Protein AF-A0A5C4JID7-F1 (afdb_monomer)

Nearest PDB structures (foldseek):
  5obu-assembly1_A  TM=3.275E-01  e=2.361E-06  Mycoplasmoides genitalium G37
  1yuw-assembly1_A  TM=2.734E-01  e=6.701E-05  Bos taurus
  8bot-assembly1_B  TM=5.324E-01  e=2.277E-02  Homo sapiens

InterPro domains:
  IPR047738 SAV_2336-like, N-terminal [NF041121] (35-487)

Radius of gyration: 52.27 Å; Cα contacts (8 Å, |Δi|>4): 1752; chains: 1; bounding box: 140×68×162 Å

pLDDT: mean 72.86, std 22.01, range [22.36, 97.38]

Organism: NCBI:txid2508997

Secondary structure (DSSP, 8-state):
-HHHHHHHHHHS--SS-PPPPHHHHHHHHHHHHHHHTTPPS--PPPPPPP-------PPPPPP--------------------------------------------PPPPPPPPPPP--------EEEEEEE-PPPSSTTHHHHHHHGGGGGG-EEE-S-EE-HHHHHHHHHHTTT-----EE--EEE-EEEEEEEE--GGGGGGHHHHHHHHHHHHHHT-EEEEEEEEEE-SSSS-EEE-TTS-EEEGGGS--TTS-EEEEEEE-S-SGGGGSHHHHHHHHHHHHHS-EEEEE-S-GGGGGGSSS-S--EEEE-SSTT--GGG-EEEE-TT-----S-EEEEEESSHHHHHHHHHHHHTS-S-EEEEESPPP--SS-HHHHHTTS-HHHHHHHHHTTS-HHHHHHHHHHTTSSSB-HHHHHHHHHHTSTT--HHHHHHHHTSS-EEE-SS-EEE-HHHHHHHHTT--HHHHHHHHHHHHHHHHHTEESSSSEEEEEE-TT-SEEPPTTTHHHHHHHHHHHHHHT--SS--PPP-PPP------------PPPPPP----------------------------PPPP------------SPPPP---HHHHHHHHHHT-SSSPEEEEEE-SSEEEEEEEEE-TTS-EEEEEPPPEEHHHHTTTS--HHHHHHHTT--TTSEEEEEES-TTSHHHHHHHHHHHHH-TTS-EEE-TT--HHHHHHHHHHHSPPSS-EEEEEEEE-TTT-BEEEEEEEEE-TT--TT-EEEEEEEE---SSPPEEEEEEEEETTEEEEEEEEEE---SEEEEEEEEEEETTEEEETT---EE----HHHHHHTS--SBPP----EEEEEEEE--S-HHHHHHHHHHHHHHHHHHHHHS-TTSEEEEEEEE-PPP--SS-SSSS-SPPPPSEEEE-HHHHHHHHHHHHHS-S---TTSS-TTSBSHHHHHHHHHHHHTTS-TTSEEEEEEEESPPBPPSS--TT-PPPPTT---HHHHHHHHHTSTTEEEEEEESS-TTTS-TTTTTS-SSPPEETTT--HHHHHHHTT---SPPS--BPPEEPP-

Solvent-accessible surface area (backbone atoms only — not comparable to full-atom values): 63399 Å² total; per-residue (Å²): 105,74,80,50,54,57,55,52,60,67,68,68,56,67,99,73,85,70,80,81,49,74,64,59,53,46,50,50,64,67,45,43,64,62,58,64,74,66,64,81,88,87,79,87,80,84,86,84,82,88,83,85,91,80,84,88,82,84,80,89,80,85,84,86,91,83,87,86,85,87,88,86,82,87,88,79,93,81,90,86,81,89,79,90,80,80,89,88,90,86,83,87,87,86,82,88,87,87,89,85,84,89,87,87,83,91,83,83,89,80,85,81,86,87,78,89,79,82,95,73,82,91,73,85,85,56,35,7,39,74,39,5,31,67,71,66,79,74,47,77,63,52,73,45,42,36,51,28,50,48,57,47,54,76,44,55,39,76,32,73,80,41,77,36,64,67,58,14,52,54,45,12,59,73,52,76,73,44,89,39,86,36,71,43,46,61,76,34,56,45,31,32,38,38,41,33,37,43,64,43,82,60,43,58,91,37,54,65,31,49,52,48,46,53,51,37,56,56,71,52,59,23,50,64,47,76,43,67,31,39,35,41,46,81,54,101,59,60,30,30,25,43,92,83,73,51,78,41,57,64,72,77,72,66,39,76,84,22,36,40,39,39,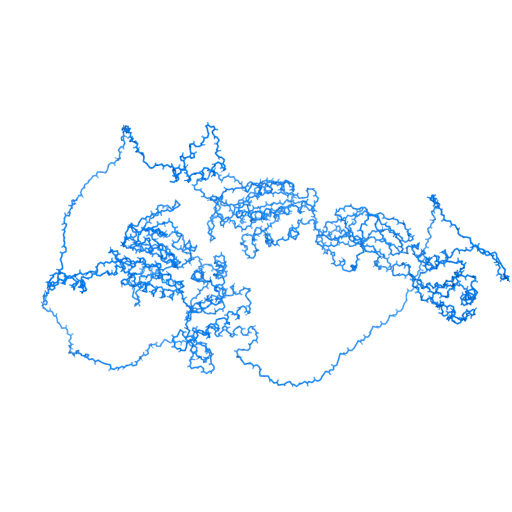40,36,36,38,70,37,64,47,72,34,50,52,36,62,68,48,27,60,51,49,33,54,38,12,53,42,13,31,42,34,35,34,34,56,47,43,79,81,54,32,57,78,24,47,72,31,62,67,45,29,36,33,24,24,82,44,65,40,43,20,27,60,65,34,49,74,49,67,43,92,88,54,71,93,72,56,66,34,47,31,43,52,28,46,87,44,39,68,34,41,25,36,44,32,35,5,44,58,66,42,79,34,70,24,46,12,38,47,34,50,58,53,86,68,97,63,57,65,61,72,53,54,73,73,49,53,57,70,52,37,48,52,55,35,72,75,66,46,51,77,52,22,50,52,45,50,40,61,53,42,68,46,75,48,40,47,73,60,59,51,41,46,44,32,62,72,73,38,61,93,45,55,66,45,30,52,38,50,52,45,72,42,71,48,61,47,82,58,98,57,30,38,24,56,42,74,60,36,21,50,67,45,45,57,92,60,53,75,61,60,56,46,54,54,51,49,53,55,49,50,50,55,62,78,40,43,38,94,77,81,35,61,67,49,47,48,84,30,100,84,26,88,40,72,64,50,79,64,43,47,40,63,57,52,45,51,45,58,50,30,58,73,73,70,42,66,82,64,88,70,75,81,79,83,72,80,89,81,89,80,87,90,85,82,88,86,82,89,85,86,87,85,87,85,88,85,92,85,91,87,84,83,90,82,86,89,82,86,88,84,85,89,84,81,83,85,87,90,82,86,86,88,84,89,83,84,85,86,88,85,83,88,86,86,88,89,87,84,81,77,82,78,72,80,81,70,54,63,57,59,58,51,34,52,56,57,70,68,36,82,76,51,36,33,37,39,25,40,26,28,87,66,27,33,33,26,28,46,32,38,55,49,99,75,53,25,59,48,80,49,73,52,84,60,46,42,34,74,84,29,49,39,83,62,55,39,66,70,45,46,52,59,48,48,61,75,47,96,75,36,52,50,38,42,35,24,28,22,62,82,38,65,38,26,44,51,47,53,49,57,48,43,74,73,42,72,87,41,55,71,43,72,50,78,76,59,58,68,72,58,45,47,53,51,33,42,33,59,37,50,26,69,46,38,36,24,37,52,23,37,42,66,41,92,89,68,42,25,63,42,83,47,70,48,80,55,43,53,52,67,42,38,48,74,44,71,29,79,46,68,32,35,34,63,47,42,56,74,51,45,26,44,53,42,32,31,30,64,57,99,86,47,76,44,83,50,41,44,31,30,26,87,66,76,62,41,81,45,80,48,38,37,33,32,70,18,44,64,39,66,50,52,70,96,55,81,60,44,83,49,87,75,51,71,69,59,57,58,70,52,50,76,92,47,56,59,82,80,87,67,50,32,37,42,36,44,35,36,41,66,56,76,60,68,68,59,35,50,52,56,50,46,53,51,50,50,50,44,48,50,56,57,65,58,41,68,93,77,43,58,26,32,28,35,32,71,35,33,54,54,63,77,70,95,65,80,94,76,86,82,85,70,76,60,64,63,84,35,75,68,32,46,51,68,57,50,56,53,52,52,51,42,48,68,74,47,65,83,66,90,56,86,88,56,50,46,85,87,28,22,38,51,24,49,46,46,51,35,50,52,60,50,53,79,73,49,81,87,87,50,35,33,34,44,37,39,37,39,73,62,45,54,28,41,41,48,89,47,98,84,74,46,67,40,33,94,84,44,38,48,47,68,60,48,51,50,55,49,69,70,39,77,55,51,44,45,31,28,35,23,68,41,52,54,89,78,37,55,73,63,51,54,65,50,12,79,54,86,30,37,25,61,88,76,55,55,66,69,60,53,30,48,77,70,72,64,48,63,50,49,70,80,26,70,27,55,35,22,58,71,89,129

Foldseek 3Di:
DVVVLVVVLVVPDDPPPDDDDPVRNVVSVVCVVVVVVPDDDDDDDDDDDDDDDDDDDDDDDDDYDDDDDDDDDDDDDDDDDDDDDDDDDDDDDDDDDDDDDDDDDDDDDDDDDDDDDDDDDPDDWFFWAWFFFDFDQQQPPLVLLLVLQLLLLVAWDFADWDFPPVVQVVVCVVVVNPRDTDIGRPTHQQAEEEEEEEPAQLSPLCPSVVVSVQVSVVVSVNHPYYFYWYWDLPDPAIWTAGPVRDTHHLCVQQDLPLRYEYEYEDQQQHPSQLDLRVLVSVLNQLLRWHYAYAHLADQVCCCVHQQHHFFKWWAAPARSDRQQRIDIDGHPPDPPDDAGKHFYFYSDSVRSNLVSCRRHPVPHIGTTDGSHGDDDPDRVVVVVVVDDLVRLLVVLVLPADPLLLQLLLLQLLFQFDDSSLSSQCQVFVRDPDHSNSSSSVSSSPQWDADPQHIGGDPVSSVVSCVVPDLVSSVVSLVSSVVSSVVRGDPDDHHIAIGRDNPHPDIHDPNRVRSLVSLQVSCVVVVHDSDPDDPDDDDDDDDDDDDDDDDDDDDDDDDDDDDDDDDDDDDDDDDDDDDDDDDDDDDDDDDDDDDDDDDDDDDDPDDADPPLVVLLVVLLVQPPQWAWEWEQEDFAIKIWTWHADPQRQIDIDTDDGDGLVNQVNLQGDLVSLCVRSVDDPRYQYAYEYQDCVRNNSVNSLVSVCVVPVPHHYHYDHHDDVVVSNVVSSFFHFGQFWKWKWAWEADPPFQWIDIDTHTFGGGRDGFFDKGKAKFFWAFAPDFFAKTWIWTADPNDIDTLFIKGFHDDGGIDIWMWGRRGGSDIDTPPTPIDGDPDDPVVQVVLDDGHRQDDLAQAEEEEEFALDDDLVLNVLRLVLVLVLLVQLLPRDDPRSYFYWYFYKYFDFPPPDPPDPPPDQGDIPDDRHHSVSSNVVSVCCNVCSDDPPVPGGDHQAIQLLSVLVVVLVVVVVDDQRHQYEYEHEEAHHHAALDCDPVRHDHDPNSGHSLVSLVSQVVRPNYFFAYEHCDQQVPGDVRRVSSGPDRHHHSVPDDSQVSCVVVSSHSYDYNHRIGTHHDDD

Structure (mmCIF, N/CA/C/O backbone):
data_AF-A0A5C4JID7-F1
#
_entry.id   AF-A0A5C4JID7-F1
#
loop_
_atom_site.group_PDB
_atom_site.id
_atom_site.type_symbol
_atom_site.label_atom_id
_atom_site.label_alt_id
_atom_site.label_comp_id
_atom_site.label_asym_id
_atom_site.label_entity_id
_atom_site.label_seq_id
_atom_site.pdbx_PDB_ins_code
_atom_site.Cartn_x
_atom_site.Cartn_y
_atom_site.Cartn_z
_atom_site.occupancy
_atom_site.B_iso_or_equiv
_atom_site.auth_seq_id
_atom_site.auth_comp_id
_atom_site.auth_asym_id
_atom_site.auth_atom_id
_atom_site.pdbx_PDB_model_num
ATOM 1 N N . MET A 1 1 ? 42.731 22.532 -10.720 1.00 42.88 1 MET A N 1
ATOM 2 C CA . MET A 1 1 ? 41.656 22.579 -9.701 1.00 42.88 1 MET A CA 1
ATOM 3 C C . MET A 1 1 ? 41.951 21.632 -8.531 1.00 42.88 1 MET A C 1
ATOM 5 O O . MET A 1 1 ? 42.646 22.080 -7.635 1.00 42.88 1 MET A O 1
ATOM 9 N N . ILE A 1 2 ? 41.561 20.345 -8.538 1.00 46.56 2 ILE A N 1
ATOM 10 C CA . ILE A 1 2 ? 41.725 19.431 -7.372 1.00 46.56 2 ILE A CA 1
ATOM 11 C C . ILE A 1 2 ? 43.173 19.388 -6.826 1.00 46.56 2 ILE A C 1
ATOM 13 O O . ILE A 1 2 ? 43.385 19.536 -5.625 1.00 46.56 2 ILE A O 1
ATOM 17 N N . GLY A 1 3 ? 44.180 19.275 -7.703 1.00 53.28 3 GLY A N 1
ATOM 18 C CA . GLY A 1 3 ? 45.604 19.274 -7.316 1.00 53.28 3 GLY A CA 1
ATOM 19 C C . GLY A 1 3 ? 46.185 20.619 -6.839 1.00 53.28 3 GLY A C 1
ATOM 20 O O . GLY A 1 3 ? 47.281 20.634 -6.282 1.00 53.28 3 GLY A O 1
ATOM 21 N N . GLU A 1 4 ? 45.469 21.734 -7.018 1.00 52.72 4 GLU A N 1
ATOM 22 C CA . GLU A 1 4 ? 45.812 23.020 -6.383 1.00 52.72 4 GLU A CA 1
ATOM 23 C C . GLU A 1 4 ? 45.247 23.069 -4.968 1.00 52.72 4 GLU A C 1
ATOM 25 O O . GLU A 1 4 ? 45.975 23.312 -4.007 1.00 52.72 4 GLU A O 1
ATOM 30 N N . LEU A 1 5 ? 43.961 22.735 -4.832 1.00 48.56 5 LEU A N 1
ATOM 31 C CA . LEU A 1 5 ? 43.242 22.729 -3.561 1.00 48.56 5 LEU A CA 1
ATOM 32 C C . LEU A 1 5 ? 43.926 21.820 -2.525 1.00 48.56 5 LEU A C 1
ATOM 34 O O . LEU A 1 5 ? 44.142 22.227 -1.386 1.00 48.56 5 LEU A O 1
ATOM 38 N N . ALA A 1 6 ? 44.366 20.629 -2.945 1.00 56.53 6 ALA A N 1
ATOM 39 C CA . ALA A 1 6 ? 45.129 19.709 -2.101 1.00 56.53 6 ALA A CA 1
ATOM 40 C C . ALA A 1 6 ? 46.466 20.300 -1.603 1.00 56.53 6 ALA A C 1
ATOM 42 O O . ALA A 1 6 ? 46.901 19.989 -0.495 1.00 56.53 6 ALA A O 1
ATOM 43 N N . ARG A 1 7 ? 47.117 21.172 -2.388 1.00 55.16 7 ARG A N 1
ATOM 44 C CA . ARG A 1 7 ? 48.387 21.821 -2.016 1.00 55.16 7 ARG A CA 1
ATOM 45 C C . ARG A 1 7 ? 48.185 23.060 -1.141 1.00 55.16 7 ARG A C 1
ATOM 47 O O . ARG A 1 7 ? 49.034 23.324 -0.293 1.00 55.16 7 ARG A O 1
ATOM 54 N N . ALA A 1 8 ? 47.062 23.766 -1.280 1.00 56.69 8 ALA A N 1
ATOM 55 C CA . ALA A 1 8 ? 46.654 24.816 -0.346 1.00 56.69 8 ALA A CA 1
ATOM 56 C C . ALA A 1 8 ? 46.330 24.230 1.043 1.00 56.69 8 ALA A C 1
ATOM 58 O O . ALA A 1 8 ? 46.925 24.640 2.039 1.00 56.69 8 ALA A O 1
ATOM 59 N N . LEU A 1 9 ? 45.484 23.194 1.100 1.00 57.44 9 LEU A N 1
ATOM 60 C CA . LEU A 1 9 ? 45.123 22.493 2.342 1.00 57.44 9 LEU A CA 1
ATOM 61 C C . LEU A 1 9 ? 46.342 21.887 3.062 1.00 57.44 9 LEU A C 1
ATOM 63 O O . LEU A 1 9 ? 46.406 21.909 4.288 1.00 57.44 9 LEU A O 1
ATOM 67 N N . ALA A 1 10 ? 47.345 21.404 2.320 1.00 60.00 10 ALA A N 1
ATOM 68 C CA . ALA A 1 10 ? 48.588 20.893 2.901 1.00 60.00 10 ALA A CA 1
ATOM 69 C C . ALA A 1 10 ? 49.464 21.978 3.564 1.00 60.00 10 ALA A C 1
ATOM 71 O O . ALA A 1 10 ? 50.218 21.660 4.482 1.00 60.00 10 ALA A O 1
ATOM 72 N N . ARG A 1 11 ? 49.375 23.242 3.121 1.00 56.22 11 ARG A N 1
ATOM 73 C CA . ARG A 1 11 ? 50.137 24.379 3.680 1.00 56.22 11 ARG A CA 1
ATOM 74 C C . ARG A 1 11 ? 49.456 25.054 4.870 1.00 56.22 11 ARG A C 1
ATOM 76 O O . ARG A 1 11 ? 50.132 25.744 5.622 1.00 56.22 11 ARG A O 1
ATOM 83 N N . LEU A 1 12 ? 48.148 24.865 5.033 1.00 58.81 12 LEU A N 1
ATOM 84 C CA . LEU A 1 12 ? 47.343 25.500 6.084 1.00 58.81 12 LEU A CA 1
ATOM 85 C C . LEU A 1 12 ? 47.246 24.685 7.381 1.00 58.81 12 LEU A C 1
ATOM 87 O O . LEU A 1 12 ? 46.564 25.105 8.310 1.00 58.81 12 LEU A O 1
ATOM 91 N N . ARG A 1 13 ? 47.938 23.543 7.480 1.00 55.69 13 ARG A N 1
ATOM 92 C CA . ARG A 1 13 ? 48.094 22.825 8.751 1.00 55.69 13 ARG A CA 1
ATOM 93 C C . ARG A 1 13 ? 48.955 23.641 9.727 1.00 55.69 13 ARG A C 1
ATOM 95 O O . ARG A 1 13 ? 50.121 23.884 9.411 1.00 55.69 13 ARG A O 1
ATOM 102 N N . PRO A 1 14 ? 48.461 23.972 10.935 1.00 45.97 14 PRO A N 1
ATOM 103 C CA . PRO A 1 14 ? 49.330 24.343 12.045 1.00 45.97 14 PRO A CA 1
ATOM 104 C C . PRO A 1 14 ? 50.297 23.190 12.356 1.00 45.97 14 PRO A C 1
ATOM 106 O O . PRO A 1 14 ? 49.974 22.020 12.139 1.00 45.97 14 PRO A O 1
ATOM 109 N N . GLY A 1 15 ? 51.481 23.496 12.890 1.00 49.81 15 GLY A N 1
ATOM 110 C CA . GLY A 1 15 ? 52.571 22.524 13.084 1.00 49.81 15 GLY A CA 1
ATOM 111 C C . GLY A 1 15 ? 52.351 21.434 14.148 1.00 49.81 15 GLY A C 1
ATOM 112 O O . GLY A 1 15 ? 53.328 20.836 14.586 1.00 49.81 15 GLY A O 1
ATOM 113 N N . ALA A 1 16 ? 51.112 21.188 14.587 1.00 47.28 16 ALA A N 1
ATOM 114 C CA . ALA A 1 16 ? 50.771 20.399 15.775 1.00 47.28 16 ALA A CA 1
ATOM 115 C C . ALA A 1 16 ? 49.673 19.333 15.540 1.00 47.28 16 ALA A C 1
ATOM 117 O O . ALA A 1 16 ? 48.870 19.052 16.420 1.00 47.28 16 ALA A O 1
ATOM 118 N N . GLY A 1 17 ? 49.640 18.710 14.357 1.00 51.47 17 GLY A N 1
ATOM 119 C CA . GLY A 1 17 ? 48.968 17.416 14.133 1.00 51.47 17 GLY A CA 1
ATOM 120 C C . GLY A 1 17 ? 47.432 17.385 14.067 1.00 51.47 17 GLY A C 1
ATOM 121 O O . GLY A 1 17 ? 46.894 16.407 13.545 1.00 51.47 17 GLY A O 1
ATOM 122 N N . GLU A 1 18 ? 46.726 18.416 14.531 1.00 49.12 18 GLU A N 1
ATOM 123 C CA . GLU A 1 18 ? 45.257 18.450 14.523 1.00 49.12 18 GLU A CA 1
ATOM 124 C C . GLU A 1 18 ? 44.650 18.478 13.099 1.00 49.12 18 GLU A C 1
ATOM 126 O O . GLU A 1 18 ? 45.219 19.075 12.174 1.00 49.12 18 GLU A O 1
ATOM 131 N N . PRO A 1 19 ? 43.486 17.832 12.886 1.00 56.19 19 PRO A N 1
ATOM 132 C CA . PRO A 1 19 ? 42.721 17.968 11.653 1.00 56.19 19 PRO A CA 1
ATOM 133 C C . PRO A 1 19 ? 42.021 19.334 11.595 1.00 56.19 19 PRO A C 1
ATOM 135 O O . PRO A 1 19 ? 41.487 19.808 12.594 1.00 56.19 19 PRO A O 1
ATOM 138 N N . LEU A 1 20 ? 41.971 19.939 10.403 1.00 59.88 20 LEU A N 1
ATOM 139 C CA . LEU A 1 20 ? 41.203 21.168 10.174 1.00 59.88 20 LEU A CA 1
ATOM 140 C C . LEU A 1 20 ? 39.712 20.929 10.464 1.00 59.88 20 LEU A C 1
ATOM 142 O O . LEU A 1 20 ? 39.158 19.907 10.048 1.00 59.88 20 LEU A O 1
ATOM 146 N N . THR A 1 21 ? 39.061 21.873 11.143 1.00 69.44 21 THR A N 1
ATOM 147 C CA . THR A 1 21 ? 37.625 21.789 11.450 1.00 69.44 21 THR A CA 1
ATOM 148 C C . THR A 1 21 ? 36.766 21.992 10.197 1.00 69.44 21 THR A C 1
ATOM 150 O O . THR A 1 21 ? 37.233 22.495 9.172 1.00 69.44 21 THR A O 1
ATOM 153 N N . ALA A 1 22 ? 35.485 21.611 10.266 1.00 55.62 22 ALA A N 1
ATOM 154 C CA . ALA A 1 22 ? 34.553 21.773 9.147 1.00 55.62 22 ALA A CA 1
ATOM 155 C C . ALA A 1 22 ? 34.439 23.240 8.686 1.00 55.62 22 ALA A C 1
ATOM 157 O O . ALA A 1 22 ? 34.429 23.503 7.482 1.00 55.62 22 ALA A O 1
ATOM 158 N N . ASP A 1 23 ? 34.440 24.188 9.625 1.00 55.69 23 ASP A N 1
ATOM 159 C CA . ASP A 1 23 ? 34.389 25.623 9.329 1.00 55.69 23 ASP A CA 1
ATOM 160 C C . ASP A 1 23 ? 35.691 26.113 8.685 1.00 55.69 23 ASP A C 1
ATOM 162 O O . ASP A 1 23 ? 35.647 26.772 7.653 1.00 55.69 23 ASP A O 1
ATOM 166 N N . GLN A 1 24 ? 36.858 25.690 9.190 1.00 63.59 24 GLN A N 1
ATOM 167 C CA . GLN A 1 24 ? 38.156 26.009 8.577 1.00 63.59 24 GLN A CA 1
ATOM 168 C C . GLN A 1 24 ? 38.261 25.478 7.138 1.00 63.59 24 GLN A C 1
ATOM 170 O O . GLN A 1 24 ? 38.756 26.170 6.250 1.00 63.59 24 GLN A O 1
ATOM 175 N N . ILE A 1 25 ? 37.774 24.260 6.878 1.00 66.06 25 ILE A N 1
ATOM 176 C CA . ILE A 1 25 ? 37.714 23.696 5.520 1.00 66.06 25 ILE A CA 1
ATOM 177 C C . ILE A 1 25 ? 36.737 24.500 4.648 1.00 66.06 25 ILE A C 1
ATOM 179 O O . ILE A 1 25 ? 37.033 24.761 3.480 1.00 66.06 25 ILE A O 1
ATOM 183 N N . THR A 1 26 ? 35.607 24.933 5.210 1.00 61.41 26 THR A N 1
ATOM 184 C CA . THR A 1 26 ? 34.605 25.754 4.517 1.00 61.41 26 THR A CA 1
ATOM 185 C C . THR A 1 26 ? 35.162 27.128 4.150 1.00 61.41 26 THR A C 1
ATOM 187 O O . THR A 1 26 ? 35.036 27.532 2.996 1.00 61.41 26 THR A O 1
ATOM 190 N N . ASP A 1 27 ? 35.854 27.814 5.058 1.00 65.94 27 ASP A N 1
ATOM 191 C CA . ASP A 1 27 ? 36.489 29.107 4.785 1.00 65.94 27 ASP A CA 1
ATOM 192 C C . ASP A 1 27 ? 37.606 28.991 3.743 1.00 65.94 27 ASP A C 1
ATOM 194 O O . ASP A 1 27 ? 37.695 29.827 2.844 1.00 65.94 27 ASP A O 1
ATOM 198 N N . VAL A 1 28 ? 38.402 27.915 3.761 1.00 64.31 28 VAL A N 1
ATOM 199 C CA . VAL A 1 28 ? 39.389 27.649 2.698 1.00 64.31 28 VAL A CA 1
ATOM 200 C C . VAL A 1 28 ? 38.713 27.446 1.340 1.00 64.31 28 VAL A C 1
ATOM 202 O O . VAL A 1 28 ? 39.174 28.002 0.344 1.00 64.31 28 VAL A O 1
ATOM 205 N N . LEU A 1 29 ? 37.598 26.711 1.279 1.00 63.59 29 LEU A N 1
ATOM 206 C CA . LEU A 1 29 ? 36.804 26.554 0.053 1.00 63.59 29 LEU A CA 1
ATOM 207 C C . LEU A 1 29 ? 36.160 27.876 -0.405 1.00 63.59 29 LEU A C 1
ATOM 209 O O . LEU A 1 29 ? 36.032 28.105 -1.607 1.00 63.59 29 LEU A O 1
ATOM 213 N N . ARG A 1 30 ? 35.795 28.756 0.534 1.00 61.97 30 ARG A N 1
ATOM 214 C CA . ARG A 1 30 ? 35.159 30.063 0.292 1.00 61.97 30 ARG A CA 1
ATOM 215 C C . ARG A 1 30 ? 36.152 31.139 -0.158 1.00 61.97 30 ARG A C 1
ATOM 217 O O . ARG A 1 30 ? 35.791 32.002 -0.952 1.00 61.97 30 ARG A O 1
ATOM 224 N N . LEU A 1 31 ? 37.401 31.065 0.307 1.00 59.19 31 LEU A N 1
ATOM 225 C CA . LEU A 1 31 ? 38.501 31.971 -0.050 1.00 59.19 31 LEU A CA 1
ATOM 226 C C . LEU A 1 31 ? 39.283 31.513 -1.294 1.00 59.19 31 LEU A C 1
ATOM 228 O O . LEU A 1 31 ? 39.859 32.348 -1.994 1.00 59.19 31 LEU A O 1
ATOM 232 N N . ALA A 1 32 ? 39.279 30.213 -1.616 1.00 60.81 32 ALA A N 1
ATOM 233 C CA . ALA A 1 32 ? 39.982 29.662 -2.777 1.00 60.81 32 ALA A CA 1
ATOM 234 C C . ALA A 1 32 ? 39.681 30.369 -4.122 1.00 60.81 32 ALA A C 1
ATOM 236 O O . ALA A 1 32 ? 40.632 30.556 -4.882 1.00 60.81 32 ALA A O 1
ATOM 237 N N . PRO A 1 33 ? 38.445 30.817 -4.443 1.00 55.75 33 PRO A N 1
ATOM 238 C CA . PRO A 1 33 ? 38.177 31.553 -5.681 1.00 55.75 33 PRO A CA 1
ATOM 239 C C . PRO A 1 33 ? 38.916 32.898 -5.750 1.00 55.75 33 PRO A C 1
ATOM 241 O O . PRO A 1 33 ? 39.513 33.215 -6.776 1.00 55.75 33 PRO A O 1
ATOM 244 N N . ALA A 1 34 ? 38.945 33.659 -4.651 1.00 56.03 34 ALA A N 1
ATOM 245 C CA . ALA A 1 34 ? 39.650 34.940 -4.575 1.00 56.03 34 ALA A CA 1
ATOM 246 C C . ALA A 1 34 ? 41.179 34.763 -4.599 1.00 56.03 34 ALA A C 1
ATOM 248 O O . ALA A 1 34 ? 41.895 35.566 -5.198 1.00 56.03 34 ALA A O 1
ATOM 249 N N . TRP A 1 35 ? 41.686 33.682 -3.999 1.00 54.41 35 TRP A N 1
ATOM 250 C CA . TRP A 1 35 ? 43.114 33.351 -4.009 1.00 54.41 35 TRP A CA 1
ATOM 251 C C . TRP A 1 35 ? 43.604 32.833 -5.372 1.00 54.41 35 TRP A C 1
ATOM 253 O O . TRP A 1 35 ? 44.732 33.107 -5.773 1.00 54.41 35 TRP A O 1
ATOM 263 N N . LEU A 1 36 ? 42.752 32.126 -6.122 1.00 53.16 36 LEU A N 1
ATOM 264 C CA . LEU A 1 36 ? 43.037 31.724 -7.504 1.00 53.16 36 LEU A CA 1
ATOM 265 C C . LEU A 1 36 ? 42.950 32.903 -8.484 1.00 53.16 36 LEU A C 1
ATOM 267 O O . LEU A 1 36 ? 43.693 32.927 -9.458 1.00 53.16 36 LEU A O 1
ATOM 271 N N . ALA A 1 37 ? 42.095 33.893 -8.215 1.00 52.72 37 ALA A N 1
ATOM 272 C CA . ALA A 1 37 ? 41.960 35.102 -9.032 1.00 52.72 37 ALA A CA 1
ATOM 273 C C . ALA A 1 37 ? 43.055 36.168 -8.796 1.00 52.72 37 ALA A C 1
ATOM 275 O O . ALA A 1 37 ? 43.045 37.197 -9.465 1.00 52.72 37 ALA A O 1
ATOM 276 N N . SER A 1 38 ? 43.976 35.955 -7.847 1.00 48.94 38 SER A N 1
ATOM 277 C CA . SER A 1 38 ? 44.998 36.941 -7.443 1.00 48.94 38 SER A CA 1
ATOM 278 C C . SER A 1 38 ? 46.453 36.501 -7.672 1.00 48.94 38 SER A C 1
ATOM 280 O O . SER A 1 38 ? 47.373 37.219 -7.280 1.00 48.94 38 SER A O 1
ATOM 282 N N . GLN A 1 39 ? 46.694 35.366 -8.340 1.00 45.59 39 GLN A N 1
ATOM 283 C CA . GLN A 1 39 ? 48.041 34.981 -8.782 1.00 45.59 39 GLN A CA 1
ATOM 284 C C . GLN A 1 39 ? 48.318 35.496 -10.208 1.00 45.59 39 GLN A C 1
ATOM 286 O O . GLN A 1 39 ? 47.555 35.162 -11.114 1.00 45.59 39 GLN A O 1
ATOM 291 N N . PRO A 1 40 ? 49.387 36.284 -10.437 1.00 40.28 40 PRO A N 1
ATOM 292 C CA . PRO A 1 40 ? 49.784 36.701 -11.780 1.00 40.28 40 PRO A CA 1
ATOM 293 C C . PRO A 1 40 ? 50.442 35.547 -12.550 1.00 40.28 40 PRO A C 1
ATOM 295 O O . PRO A 1 40 ? 51.185 34.745 -11.979 1.00 40.28 40 PRO A O 1
ATOM 298 N N . ASP A 1 41 ? 50.202 35.489 -13.860 1.00 45.69 41 ASP A N 1
ATOM 299 C CA . ASP A 1 41 ? 50.796 34.485 -14.745 1.00 45.69 41 ASP A CA 1
ATOM 300 C C . ASP A 1 41 ? 52.325 34.618 -14.862 1.00 45.69 41 ASP A C 1
ATOM 302 O O . ASP A 1 41 ? 52.858 35.701 -15.103 1.00 45.69 41 ASP A O 1
ATOM 306 N N . GLY A 1 42 ? 53.020 33.474 -14.812 1.00 50.81 42 GLY A N 1
ATOM 307 C CA . GLY A 1 42 ? 54.377 33.324 -15.351 1.00 50.81 42 GLY A CA 1
ATOM 308 C C . GLY A 1 42 ? 55.517 33.153 -14.338 1.00 50.81 42 GLY A C 1
ATOM 309 O O . GLY A 1 42 ? 56.152 34.116 -13.920 1.00 50.81 42 GLY A O 1
ATOM 310 N N . ALA A 1 43 ? 55.899 31.898 -14.076 1.00 29.55 43 ALA A N 1
ATOM 311 C CA . ALA A 1 43 ? 57.241 31.540 -13.602 1.00 29.55 43 ALA A CA 1
ATOM 312 C C . ALA A 1 43 ? 57.656 30.157 -14.159 1.00 29.55 43 ALA A C 1
ATOM 314 O O . ALA A 1 43 ? 56.844 29.227 -14.132 1.00 29.55 43 ALA A O 1
ATOM 315 N N . PRO A 1 44 ? 58.886 29.982 -14.686 1.00 41.41 44 PRO A N 1
ATOM 316 C CA . PRO A 1 44 ? 59.305 28.733 -15.320 1.00 41.41 44 PRO A CA 1
ATOM 317 C C . PRO A 1 44 ? 59.613 27.620 -14.306 1.00 41.41 44 PRO A C 1
ATOM 319 O O . PRO A 1 44 ? 60.053 27.855 -13.181 1.00 41.41 44 PRO A O 1
ATOM 322 N N . ARG A 1 45 ? 59.406 26.371 -14.733 1.00 31.42 45 ARG A N 1
ATOM 323 C CA . ARG A 1 45 ? 59.566 25.164 -13.910 1.00 31.42 45 ARG A CA 1
ATOM 324 C C . ARG A 1 45 ? 61.015 24.644 -13.977 1.00 31.42 45 ARG A C 1
ATOM 326 O O . ARG A 1 45 ? 61.497 24.419 -15.086 1.00 31.42 45 ARG A O 1
ATOM 333 N N . PRO A 1 46 ? 61.708 24.413 -12.844 1.00 30.83 46 PRO A N 1
ATOM 334 C CA . PRO A 1 46 ? 63.088 23.924 -12.855 1.00 30.83 46 PRO A CA 1
ATOM 335 C C . PRO A 1 46 ? 63.180 22.466 -13.330 1.00 30.83 46 PRO A C 1
ATOM 337 O O . PRO A 1 46 ? 62.292 21.654 -13.060 1.00 30.83 46 PRO A O 1
ATOM 340 N N . ALA A 1 47 ? 64.2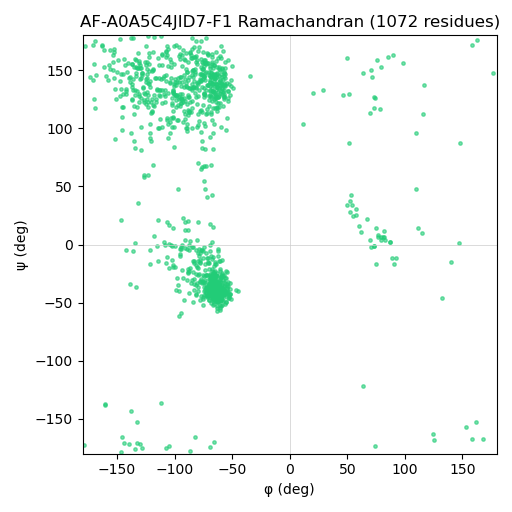71 22.137 -14.025 1.00 33.00 47 ALA A N 1
ATOM 341 C CA . ALA A 1 47 ? 64.532 20.800 -14.554 1.00 33.00 47 ALA A CA 1
ATOM 342 C C . ALA A 1 47 ? 64.996 19.814 -13.464 1.00 33.00 47 ALA A C 1
ATOM 344 O O . ALA A 1 47 ? 65.713 20.185 -12.533 1.00 33.00 47 ALA A O 1
ATOM 345 N N . SER A 1 48 ? 64.618 18.541 -13.601 1.00 30.56 48 SER A N 1
ATOM 346 C CA . SER A 1 48 ? 65.021 17.463 -12.689 1.00 30.56 48 SER A CA 1
ATOM 347 C C . SER A 1 48 ? 66.302 16.768 -13.166 1.00 30.56 48 SER A C 1
ATOM 349 O O . SER A 1 48 ? 66.446 16.455 -14.346 1.00 30.56 48 SER A O 1
ATOM 351 N N . ARG A 1 49 ? 67.228 16.515 -12.235 1.00 28.62 49 ARG A N 1
ATOM 352 C CA . ARG A 1 49 ? 68.507 15.816 -12.459 1.00 28.62 49 ARG A CA 1
ATOM 353 C C . ARG A 1 49 ? 68.305 14.285 -12.368 1.00 28.62 49 ARG A C 1
ATOM 355 O O . ARG A 1 49 ? 67.459 13.870 -11.578 1.00 28.62 49 ARG A O 1
ATOM 362 N N . PRO A 1 50 ? 69.024 13.450 -13.148 1.00 37.78 50 PRO A N 1
ATOM 363 C CA . PRO A 1 50 ? 68.806 11.998 -13.176 1.00 37.78 50 PRO A CA 1
ATOM 364 C C . PRO A 1 50 ? 69.497 11.237 -12.031 1.00 37.78 50 PRO A C 1
ATOM 366 O O . PRO A 1 50 ? 70.465 11.726 -11.446 1.00 37.78 50 PRO A O 1
ATOM 369 N N . GLU A 1 51 ? 69.033 10.007 -11.790 1.00 29.41 51 GLU A N 1
ATOM 370 C CA . GLU A 1 51 ? 69.601 9.018 -10.855 1.00 29.41 51 GLU A CA 1
ATOM 371 C C . GLU A 1 51 ? 70.058 7.718 -11.576 1.00 29.41 51 GLU A C 1
ATOM 373 O O . GLU A 1 51 ? 69.770 7.555 -12.766 1.00 29.41 51 GLU A O 1
ATOM 378 N N . PRO A 1 52 ? 70.861 6.843 -10.925 1.00 33.53 52 PRO A N 1
ATOM 379 C CA . PRO A 1 52 ? 71.793 5.934 -11.613 1.00 33.53 52 PRO A CA 1
ATOM 380 C C . PRO A 1 52 ? 71.233 4.544 -12.008 1.00 33.53 52 PRO A C 1
ATOM 382 O O . PRO A 1 52 ? 70.195 4.114 -11.505 1.00 33.53 52 PRO A O 1
ATOM 385 N N . PRO A 1 53 ? 71.932 3.799 -12.896 1.00 43.78 53 PRO A N 1
ATOM 386 C CA . PRO A 1 53 ? 71.495 2.488 -13.389 1.00 43.78 53 PRO A CA 1
ATOM 387 C C . PRO A 1 53 ? 71.836 1.318 -12.443 1.00 43.78 53 PRO A C 1
ATOM 389 O O . PRO A 1 53 ? 72.906 1.291 -11.839 1.00 43.78 53 PRO A O 1
ATOM 392 N N . GLY A 1 54 ? 70.970 0.294 -12.395 1.00 28.00 54 GLY A N 1
ATOM 393 C CA . GLY A 1 54 ? 71.161 -0.898 -11.554 1.00 28.00 54 GLY A CA 1
ATOM 394 C C . GLY A 1 54 ? 70.504 -2.180 -12.089 1.00 28.00 54 GLY A C 1
ATOM 395 O O . GLY A 1 54 ? 69.368 -2.472 -11.750 1.00 28.00 54 GLY A O 1
ATOM 396 N N . HIS A 1 55 ? 71.272 -2.942 -12.878 1.00 30.97 55 HIS A N 1
ATOM 397 C CA . HIS A 1 55 ? 71.133 -4.368 -13.249 1.00 30.97 55 HIS A CA 1
ATOM 398 C C . HIS A 1 55 ? 69.811 -4.955 -13.802 1.00 30.97 55 HIS A C 1
ATOM 400 O O . HIS A 1 55 ? 68.736 -4.904 -13.215 1.00 30.97 55 HIS A O 1
ATOM 406 N N . ARG A 1 56 ? 69.964 -5.669 -14.929 1.00 28.25 56 ARG A N 1
ATOM 407 C CA . ARG A 1 56 ? 68.950 -6.541 -15.545 1.00 28.25 56 ARG A CA 1
ATOM 408 C C . ARG A 1 56 ? 68.755 -7.848 -14.763 1.00 28.25 56 ARG A C 1
ATOM 410 O O . ARG A 1 56 ? 69.687 -8.354 -14.139 1.00 28.25 56 ARG A O 1
ATOM 417 N N . ARG A 1 57 ? 67.593 -8.472 -14.966 1.00 29.44 57 ARG A N 1
ATOM 418 C CA . ARG A 1 57 ? 67.478 -9.926 -15.167 1.00 29.44 57 ARG A CA 1
ATOM 419 C C . ARG A 1 57 ? 66.758 -10.155 -16.492 1.00 29.44 57 ARG A C 1
ATOM 421 O O . ARG A 1 57 ? 65.743 -9.509 -16.742 1.00 29.44 57 ARG A O 1
ATOM 428 N N . ASP A 1 58 ? 67.305 -11.022 -17.331 1.00 31.17 58 ASP A N 1
ATOM 429 C CA . ASP A 1 58 ? 66.825 -11.224 -18.697 1.00 31.17 58 ASP A CA 1
ATOM 430 C C . ASP A 1 58 ? 65.646 -12.223 -18.758 1.00 31.17 58 ASP A C 1
ATOM 432 O O . ASP A 1 58 ? 65.570 -13.139 -17.931 1.00 31.17 58 ASP A O 1
ATOM 436 N N . PRO A 1 59 ? 64.711 -12.074 -19.715 1.00 31.88 59 PRO A N 1
ATOM 437 C CA . PRO A 1 59 ? 63.704 -13.090 -20.014 1.00 31.88 59 PRO A CA 1
ATOM 438 C C . PRO A 1 59 ? 64.312 -14.247 -20.837 1.00 31.88 59 PRO A C 1
ATOM 440 O O . PRO A 1 59 ? 65.260 -14.025 -21.593 1.00 31.88 59 PRO A O 1
ATOM 443 N N . PRO A 1 60 ? 63.768 -15.476 -20.752 1.00 31.19 60 PRO A N 1
ATOM 444 C CA . PRO A 1 60 ? 64.210 -16.588 -21.593 1.00 31.19 60 PRO A CA 1
ATOM 445 C C . PRO A 1 60 ? 63.812 -16.370 -23.062 1.00 31.19 60 PRO A C 1
ATOM 447 O O . PRO A 1 60 ? 62.710 -15.904 -23.354 1.00 31.19 60 PRO A O 1
ATOM 450 N N . ALA A 1 61 ? 64.708 -16.726 -23.983 1.00 32.09 61 ALA A N 1
ATOM 451 C CA . ALA A 1 61 ? 64.523 -16.532 -25.420 1.00 32.09 61 ALA A CA 1
ATOM 452 C C . ALA A 1 61 ? 63.826 -17.727 -26.109 1.00 32.09 61 ALA A C 1
ATOM 454 O O . ALA A 1 61 ? 64.061 -18.873 -25.718 1.00 32.09 61 ALA A O 1
ATOM 455 N N . PRO A 1 62 ? 63.038 -17.493 -27.175 1.00 32.22 62 PRO A N 1
ATOM 456 C CA . PRO A 1 62 ? 62.705 -18.514 -28.164 1.00 32.22 62 PRO A CA 1
ATOM 457 C C . PRO A 1 62 ? 63.837 -18.671 -29.201 1.00 32.22 62 PRO A C 1
ATOM 459 O O . PRO A 1 62 ? 64.368 -17.680 -29.699 1.00 32.22 62 PRO A O 1
ATOM 462 N N . GLY A 1 63 ? 64.186 -19.921 -29.527 1.00 28.75 63 GLY A N 1
ATOM 463 C CA . GLY A 1 63 ? 65.019 -20.294 -30.684 1.00 28.75 63 GLY A CA 1
ATOM 464 C C . GLY A 1 63 ? 64.173 -20.618 -31.935 1.00 28.75 63 GLY A C 1
ATOM 465 O O . GLY A 1 63 ? 62.952 -20.721 -31.798 1.00 28.75 63 GLY A O 1
ATOM 466 N N . PRO A 1 64 ? 64.772 -20.721 -33.141 1.00 43.91 64 PRO A N 1
ATOM 467 C CA . PRO A 1 64 ? 64.248 -19.870 -34.217 1.00 43.91 64 PRO A CA 1
ATOM 468 C C . PRO A 1 64 ? 64.045 -20.508 -35.621 1.00 43.91 64 PRO A C 1
ATOM 470 O O . PRO A 1 64 ? 64.422 -21.651 -35.868 1.00 43.91 64 PRO A O 1
ATOM 473 N N . ASP A 1 65 ? 63.514 -19.657 -36.513 1.00 34.34 65 ASP A N 1
ATOM 474 C CA . ASP A 1 65 ? 63.674 -19.570 -37.985 1.00 34.34 65 ASP A CA 1
ATOM 475 C C . ASP A 1 65 ? 62.918 -20.488 -38.979 1.00 34.34 65 ASP A C 1
ATOM 477 O O . ASP A 1 65 ? 62.509 -21.609 -38.682 1.00 34.34 65 ASP A O 1
ATOM 481 N N . GLY A 1 66 ? 62.723 -19.926 -40.190 1.00 26.72 66 GLY A N 1
ATOM 482 C CA . GLY A 1 66 ? 61.976 -20.462 -41.344 1.00 26.72 66 GLY A CA 1
ATOM 483 C C . GLY A 1 66 ? 60.648 -19.727 -41.637 1.00 26.72 66 GLY A C 1
ATOM 484 O O . GLY A 1 66 ? 59.599 -20.363 -41.606 1.00 26.72 66 GLY A O 1
ATOM 485 N N . ASP A 1 67 ? 60.552 -18.392 -41.697 1.00 27.70 67 ASP A N 1
ATOM 486 C CA . ASP A 1 67 ? 61.210 -17.416 -42.605 1.00 27.70 67 ASP A CA 1
ATOM 487 C C . ASP A 1 67 ? 60.569 -17.325 -44.015 1.00 27.70 67 ASP A C 1
ATOM 489 O O . ASP A 1 67 ? 60.552 -18.323 -44.729 1.00 27.70 67 ASP A O 1
ATOM 493 N N . ASP A 1 68 ? 60.002 -16.153 -44.380 1.00 27.44 68 ASP A N 1
ATOM 494 C CA . ASP A 1 68 ? 60.496 -15.326 -45.512 1.00 27.44 68 ASP A CA 1
ATOM 495 C C . ASP A 1 68 ? 59.846 -13.905 -45.603 1.00 27.44 68 ASP A C 1
ATOM 497 O O . ASP A 1 68 ? 58.627 -13.718 -45.650 1.00 27.44 68 ASP A O 1
ATOM 501 N N . SER A 1 69 ? 60.718 -12.897 -45.619 1.00 28.77 69 SER A N 1
ATOM 502 C CA . SER A 1 69 ? 60.702 -11.528 -46.187 1.00 28.77 69 SER A CA 1
ATOM 503 C C . SER A 1 69 ? 59.433 -10.835 -46.758 1.00 28.77 69 SER A C 1
ATOM 505 O O . SER A 1 69 ? 59.077 -10.937 -47.927 1.00 28.77 69 SER A O 1
ATOM 507 N N . LEU A 1 70 ? 58.891 -9.907 -45.958 1.00 25.77 70 LEU A N 1
ATOM 508 C CA . LEU A 1 70 ? 58.824 -8.439 -46.194 1.00 25.77 70 LEU A CA 1
ATOM 509 C C . LEU A 1 70 ? 58.774 -7.792 -47.620 1.00 25.77 70 LEU A C 1
ATOM 511 O O . LEU A 1 70 ? 59.725 -7.877 -48.390 1.00 25.77 70 LEU A O 1
ATOM 515 N N . SER A 1 71 ? 57.823 -6.842 -47.761 1.00 24.41 71 SER A N 1
ATOM 516 C CA . SER A 1 71 ? 57.938 -5.471 -48.359 1.00 24.41 71 SER A CA 1
ATOM 517 C C . SER A 1 71 ? 57.146 -5.076 -49.630 1.00 24.41 71 SER A C 1
ATOM 519 O O . SER A 1 71 ? 57.042 -5.790 -50.617 1.00 24.41 71 SER A O 1
ATOM 521 N N . ILE A 1 72 ? 56.607 -3.847 -49.561 1.00 28.17 72 ILE A N 1
ATOM 522 C CA . ILE A 1 72 ? 55.712 -3.133 -50.505 1.00 28.17 72 ILE A CA 1
ATOM 523 C C . ILE A 1 72 ? 56.516 -2.394 -51.603 1.00 28.17 72 ILE A C 1
ATOM 525 O O . ILE A 1 72 ? 57.672 -2.052 -51.345 1.00 28.17 72 ILE A O 1
ATOM 529 N N . PRO A 1 73 ? 55.918 -2.016 -52.762 1.00 28.16 73 PRO A N 1
ATOM 530 C CA . PRO A 1 73 ? 55.506 -0.602 -52.905 1.00 28.16 73 PRO A CA 1
ATOM 531 C C . PRO A 1 73 ? 54.298 -0.277 -53.836 1.00 28.16 73 PRO A C 1
ATOM 533 O O . PRO A 1 73 ? 54.285 -0.648 -54.998 1.00 28.16 73 PRO A O 1
ATOM 536 N N . LEU A 1 74 ? 53.387 0.567 -53.318 1.00 24.23 74 LEU A N 1
ATOM 537 C CA . LEU A 1 74 ? 52.751 1.774 -53.917 1.00 24.23 74 LEU A CA 1
ATOM 538 C C . LEU A 1 74 ? 52.082 1.813 -55.329 1.00 24.23 74 LEU A C 1
ATOM 540 O O . LEU A 1 74 ? 52.421 1.100 -56.259 1.00 24.23 74 LEU A O 1
ATOM 544 N N . TYR A 1 75 ? 51.230 2.850 -55.474 1.00 22.70 75 TYR A N 1
ATOM 545 C CA . TYR A 1 75 ? 50.518 3.368 -56.670 1.00 22.70 75 TYR A CA 1
ATOM 546 C C . TYR A 1 75 ? 49.288 2.580 -57.170 1.00 22.70 75 TYR A C 1
ATOM 548 O O . TYR A 1 75 ? 49.168 1.390 -56.921 1.00 22.70 75 TYR A O 1
ATOM 556 N N . ARG A 1 76 ? 48.357 3.165 -57.950 1.00 22.36 76 ARG A N 1
ATOM 557 C CA . ARG A 1 76 ? 47.651 4.486 -57.951 1.00 22.36 76 ARG A CA 1
ATOM 558 C C . ARG A 1 76 ? 46.580 4.409 -59.068 1.00 22.36 76 ARG A C 1
ATOM 560 O O . ARG A 1 76 ? 46.839 3.802 -60.095 1.00 22.36 76 ARG A O 1
ATOM 567 N N . PHE A 1 77 ? 45.417 5.034 -58.860 1.00 23.73 77 PHE A N 1
ATOM 568 C CA . PHE A 1 77 ? 44.280 5.162 -59.797 1.00 23.73 77 PHE A CA 1
ATOM 569 C C . PHE A 1 77 ? 44.596 5.292 -61.301 1.00 23.73 77 PHE A C 1
ATOM 571 O O . PHE A 1 77 ? 45.477 6.070 -61.661 1.00 23.73 77 PHE A O 1
ATOM 578 N N . SER A 1 78 ? 43.718 4.700 -62.127 1.00 24.27 78 SER A N 1
ATOM 579 C CA . SER A 1 78 ? 42.995 5.383 -63.222 1.00 24.27 78 SER A CA 1
ATOM 580 C C . SER A 1 78 ? 41.740 4.591 -63.632 1.00 24.27 78 SER A C 1
ATOM 582 O O . SER A 1 78 ? 41.762 3.363 -63.625 1.00 24.27 78 SER A O 1
ATOM 584 N N . ASP A 1 79 ? 40.664 5.290 -64.004 1.00 26.11 79 ASP A N 1
ATOM 585 C CA . ASP A 1 79 ? 39.504 4.721 -64.709 1.00 26.11 79 ASP A CA 1
ATOM 586 C C . ASP A 1 79 ? 39.827 4.468 -66.193 1.00 26.11 79 ASP A C 1
ATOM 588 O O . ASP A 1 79 ? 40.649 5.181 -66.769 1.00 26.11 79 ASP A O 1
ATOM 592 N N . THR A 1 80 ? 39.107 3.553 -66.854 1.00 26.66 80 THR A N 1
ATOM 593 C CA . THR A 1 80 ? 38.164 3.872 -67.960 1.00 26.66 80 THR A CA 1
ATOM 594 C C . THR A 1 80 ? 37.449 2.606 -68.483 1.00 26.66 80 THR A C 1
ATOM 596 O O . THR A 1 80 ? 37.734 1.499 -68.032 1.00 26.66 80 THR A O 1
ATOM 599 N N . ALA A 1 81 ? 36.434 2.778 -69.340 1.00 26.81 81 ALA A N 1
ATOM 600 C CA . ALA A 1 81 ? 35.552 1.718 -69.858 1.00 26.81 81 ALA A CA 1
ATOM 601 C C . ALA A 1 81 ? 35.877 1.331 -71.322 1.00 26.81 81 ALA A C 1
ATOM 603 O O . ALA A 1 81 ? 36.805 1.895 -71.895 1.00 26.81 81 ALA A O 1
ATOM 604 N N . ALA A 1 82 ? 35.030 0.467 -71.919 1.00 25.62 82 ALA A N 1
ATOM 605 C CA . ALA A 1 82 ? 35.051 -0.011 -73.318 1.00 25.62 82 ALA A CA 1
ATOM 606 C C . ALA A 1 82 ? 36.201 -0.995 -73.653 1.00 25.62 82 ALA A C 1
ATOM 608 O O . ALA A 1 82 ? 37.306 -0.848 -73.147 1.00 25.62 82 ALA A O 1
ATOM 609 N N . ASP A 1 83 ? 36.050 -2.019 -74.502 1.00 24.92 83 ASP A N 1
ATOM 610 C CA . ASP A 1 83 ? 34.903 -2.658 -75.189 1.00 24.92 83 ASP A CA 1
ATOM 611 C C . ASP A 1 83 ? 35.423 -3.990 -75.815 1.00 24.92 83 ASP A C 1
ATOM 613 O O . ASP A 1 83 ? 36.630 -4.228 -75.797 1.00 24.92 83 ASP A O 1
ATOM 617 N N . ALA A 1 84 ? 34.543 -4.803 -76.417 1.00 25.25 84 ALA A N 1
ATOM 618 C CA . ALA A 1 84 ? 34.834 -5.844 -77.420 1.00 25.25 84 ALA A CA 1
ATOM 619 C C . ALA A 1 84 ? 35.577 -7.137 -76.982 1.00 25.25 84 ALA A C 1
ATOM 621 O O . ALA A 1 84 ? 36.439 -7.128 -76.115 1.00 25.25 84 ALA A O 1
ATOM 622 N N . THR A 1 85 ? 35.369 -8.313 -77.603 1.00 25.36 85 THR A N 1
ATOM 623 C CA . THR A 1 85 ? 34.216 -8.909 -78.342 1.00 25.36 85 THR A CA 1
ATOM 624 C C . THR A 1 85 ? 34.424 -10.442 -78.448 1.00 25.36 85 THR A C 1
ATOM 626 O O . THR A 1 85 ? 35.534 -10.914 -78.224 1.00 25.36 85 THR A O 1
ATOM 629 N N . ARG A 1 86 ? 33.390 -11.173 -78.924 1.00 25.66 86 ARG A N 1
ATOM 630 C CA . ARG A 1 86 ? 33.409 -12.568 -79.448 1.00 25.66 86 ARG A CA 1
ATOM 631 C C . ARG A 1 86 ? 33.551 -13.684 -78.382 1.00 25.66 86 ARG A C 1
ATOM 633 O O . ARG A 1 86 ? 34.421 -13.610 -77.529 1.00 25.66 86 ARG A O 1
ATOM 640 N N . SER A 1 87 ? 32.679 -14.705 -78.285 1.00 27.23 87 SER A N 1
ATOM 641 C CA . SER A 1 87 ? 31.938 -15.500 -79.306 1.00 27.23 87 SER A CA 1
ATOM 642 C C . SER A 1 87 ? 32.909 -16.296 -80.204 1.00 27.23 87 SER A C 1
ATOM 644 O O . SER A 1 87 ? 34.031 -15.853 -80.400 1.00 27.23 87 SER A O 1
ATOM 646 N N . GLU A 1 88 ? 32.653 -17.488 -80.744 1.00 30.20 88 GLU A N 1
ATOM 647 C CA . GLU A 1 88 ? 31.449 -18.168 -81.266 1.00 30.20 88 GLU A CA 1
ATOM 648 C C . GLU A 1 88 ? 31.671 -19.699 -81.117 1.00 30.20 88 GLU A C 1
ATOM 650 O O . GLU A 1 88 ? 32.821 -20.122 -81.210 1.00 30.20 88 GLU A O 1
ATOM 655 N N . ASN A 1 89 ? 30.732 -20.638 -80.923 1.00 29.75 89 ASN A N 1
ATOM 656 C CA . ASN A 1 89 ? 29.278 -20.721 -80.639 1.00 29.75 89 ASN A CA 1
ATOM 657 C C . ASN A 1 89 ? 29.096 -21.984 -79.725 1.00 29.75 89 ASN A C 1
ATOM 659 O O . ASN A 1 89 ? 30.097 -22.466 -79.201 1.00 29.75 89 ASN A O 1
ATOM 663 N N . GLY A 1 90 ? 27.960 -22.632 -79.423 1.00 27.11 90 GLY A N 1
ATOM 664 C CA . GLY A 1 90 ? 26.538 -22.665 -79.832 1.00 27.11 90 GLY A CA 1
ATOM 665 C C . GLY A 1 90 ? 25.909 -23.938 -79.197 1.00 27.11 90 GLY A C 1
ATOM 666 O O . GLY A 1 90 ? 26.570 -24.570 -78.376 1.00 27.11 90 GLY A O 1
ATOM 667 N N . ALA A 1 91 ? 24.721 -24.457 -79.523 1.00 30.23 91 ALA A N 1
ATOM 668 C CA . ALA A 1 91 ? 23.503 -23.979 -80.201 1.00 30.23 91 ALA A CA 1
ATOM 669 C C . ALA A 1 91 ? 22.411 -25.074 -79.992 1.00 30.23 91 ALA A C 1
ATOM 671 O O . ALA A 1 91 ? 22.768 -26.236 -79.801 1.00 30.23 91 ALA A O 1
ATOM 672 N N . SER A 1 92 ? 21.096 -24.837 -80.019 1.00 28.75 92 SER A N 1
ATOM 673 C CA . SER A 1 92 ? 20.321 -23.583 -80.139 1.00 28.75 92 SER A CA 1
ATOM 674 C C . SER A 1 92 ? 19.584 -23.308 -78.796 1.00 28.75 92 SER A C 1
ATOM 676 O O . SER A 1 92 ? 20.228 -23.468 -77.762 1.00 28.75 92 SER A O 1
ATOM 678 N N . GLY A 1 93 ? 18.311 -22.903 -7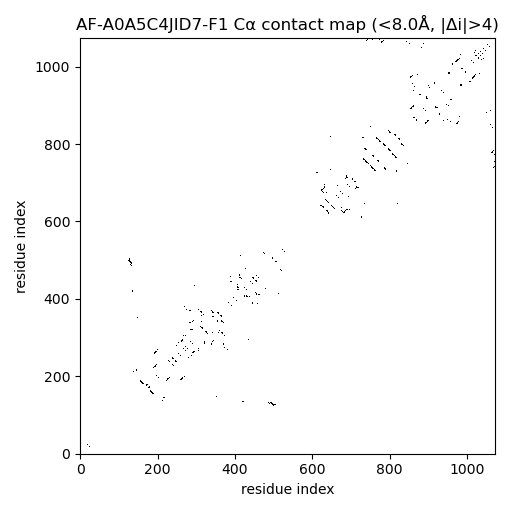8.645 1.00 26.92 93 GLY A N 1
ATOM 679 C CA . GLY A 1 93 ? 17.202 -22.586 -79.568 1.00 26.92 93 GLY A CA 1
ATOM 680 C C . GLY A 1 93 ? 15.843 -22.584 -78.845 1.00 26.92 93 GLY A C 1
ATOM 681 O O . GLY A 1 93 ? 15.790 -22.961 -77.677 1.00 26.92 93 GLY A O 1
ATOM 682 N N . ASP A 1 94 ? 14.697 -22.247 -79.447 1.00 27.06 94 ASP A N 1
ATOM 683 C CA . ASP A 1 94 ? 14.360 -21.496 -80.679 1.00 27.06 94 ASP A CA 1
ATOM 684 C C . ASP A 1 94 ? 12.829 -21.216 -80.621 1.00 27.06 94 ASP A C 1
ATOM 686 O O . ASP A 1 94 ? 12.093 -22.053 -80.102 1.00 27.06 94 ASP A O 1
ATOM 690 N N . ALA A 1 95 ? 12.241 -20.109 -81.096 1.00 26.70 95 ALA A N 1
ATOM 691 C CA . ALA A 1 95 ? 12.770 -18.858 -81.654 1.00 26.70 95 ALA A CA 1
ATOM 692 C C . ALA A 1 95 ? 11.774 -17.680 -81.410 1.00 26.70 95 ALA A C 1
ATOM 694 O O . ALA A 1 95 ? 10.622 -17.899 -81.039 1.00 26.70 95 ALA A O 1
ATOM 695 N N . SER A 1 96 ? 12.237 -16.437 -81.599 1.00 25.98 96 SER A N 1
ATOM 696 C CA . SER A 1 96 ? 11.542 -15.138 -81.364 1.00 25.98 96 SER A CA 1
ATOM 697 C C . SER A 1 96 ? 10.618 -14.721 -82.550 1.00 25.98 96 SER A C 1
ATOM 699 O O . SER A 1 96 ? 10.428 -15.566 -83.427 1.00 25.98 96 SER A O 1
ATOM 701 N N . PRO A 1 97 ? 10.098 -13.464 -82.719 1.00 41.34 97 PRO A N 1
ATOM 702 C CA . PRO A 1 97 ? 10.101 -12.207 -81.919 1.00 41.34 97 PRO A CA 1
ATOM 703 C C . PRO A 1 97 ? 8.654 -11.588 -81.831 1.00 41.34 97 PRO A C 1
ATOM 705 O O . PRO A 1 97 ? 7.711 -12.364 -81.987 1.00 41.34 97 PRO A O 1
ATOM 708 N N . PRO A 1 98 ? 8.380 -10.261 -81.657 1.00 34.94 98 PRO A N 1
ATOM 709 C CA . PRO A 1 98 ? 9.214 -9.097 -81.307 1.00 34.94 98 PRO A CA 1
ATOM 710 C C . PRO A 1 98 ? 8.689 -8.252 -80.117 1.00 34.94 98 PRO A C 1
ATOM 712 O O . PRO A 1 98 ? 7.695 -8.576 -79.476 1.00 34.94 98 PRO A O 1
ATOM 715 N N . ASP A 1 99 ? 9.377 -7.138 -79.850 1.00 26.86 99 ASP A N 1
ATOM 716 C CA . ASP A 1 99 ? 9.073 -6.152 -78.805 1.00 26.86 99 ASP A CA 1
ATOM 717 C C . ASP A 1 99 ? 8.329 -4.925 -79.380 1.00 26.86 99 ASP A C 1
ATOM 719 O O . ASP A 1 99 ? 8.666 -4.466 -80.476 1.00 26.86 99 ASP A O 1
ATOM 723 N N . THR A 1 100 ? 7.326 -4.381 -78.677 1.00 26.73 100 THR A N 1
ATOM 724 C CA . THR A 1 100 ? 6.811 -3.005 -78.881 1.00 26.73 100 THR A CA 1
ATOM 725 C C . THR A 1 100 ? 5.854 -2.559 -77.765 1.00 26.73 100 THR A C 1
ATOM 727 O O . THR A 1 100 ? 4.753 -3.079 -77.610 1.00 26.73 100 THR A O 1
ATOM 730 N N . SER A 1 101 ? 6.246 -1.514 -77.034 1.00 28.16 101 SER A N 1
ATOM 731 C CA . SER A 1 101 ? 5.348 -0.613 -76.285 1.00 28.16 101 SER A CA 1
ATOM 732 C C . SER A 1 101 ? 4.931 0.556 -77.207 1.00 28.16 101 SER A C 1
ATOM 734 O O . SER A 1 101 ? 5.744 0.895 -78.073 1.00 28.16 101 SER A O 1
ATOM 736 N N . PRO A 1 102 ? 3.744 1.203 -77.062 1.00 38.25 102 PRO A N 1
ATOM 737 C CA . PRO A 1 102 ? 3.281 1.738 -75.772 1.00 38.25 102 PRO A CA 1
ATOM 738 C C . PRO A 1 102 ? 1.758 1.751 -75.459 1.00 38.25 102 PRO A C 1
ATOM 740 O O . PRO A 1 102 ? 0.903 1.522 -76.307 1.00 38.25 102 PRO A O 1
ATOM 743 N N . ASP A 1 103 ? 1.492 2.201 -74.225 1.00 24.42 103 ASP A N 1
ATOM 744 C CA . ASP A 1 103 ? 0.276 2.855 -73.696 1.00 24.42 103 ASP A CA 1
ATOM 745 C C . ASP A 1 103 ? -0.879 2.013 -73.081 1.00 24.42 103 ASP A C 1
ATOM 747 O O . ASP A 1 103 ? -0.934 0.787 -73.138 1.00 24.42 103 ASP A O 1
ATOM 751 N N . ARG A 1 104 ? -1.722 2.735 -72.331 1.00 28.11 104 ARG A N 1
ATOM 752 C CA . ARG A 1 104 ? -2.778 2.358 -71.361 1.00 28.11 104 ARG A CA 1
ATOM 753 C C . ARG A 1 104 ? -4.134 1.971 -72.005 1.00 28.11 104 ARG A C 1
ATOM 755 O O . ARG A 1 104 ? -4.309 2.248 -73.188 1.00 28.11 104 ARG A O 1
ATOM 762 N N . PRO A 1 105 ? -5.168 1.514 -71.237 1.00 36.03 105 PRO A N 1
ATOM 763 C CA . PRO A 1 105 ? -5.231 1.175 -69.795 1.00 36.03 105 PRO A CA 1
ATOM 764 C C . PRO A 1 105 ? -5.954 -0.166 -69.442 1.00 36.03 105 PRO A C 1
ATOM 766 O O . PRO A 1 105 ? -6.502 -0.847 -70.297 1.00 36.03 105 PRO A O 1
ATOM 769 N N . SER A 1 106 ? -6.079 -0.428 -68.128 1.00 27.97 106 SER A N 1
ATOM 770 C CA . SER A 1 106 ? -7.120 -1.245 -67.452 1.00 27.97 106 SER A CA 1
ATOM 771 C C . SER A 1 106 ? -7.105 -2.781 -67.567 1.00 27.97 106 SER A C 1
ATOM 773 O O . SER A 1 106 ? -7.402 -3.358 -68.605 1.00 27.97 106 SER A O 1
ATOM 775 N N . ALA A 1 107 ? -6.949 -3.439 -66.411 1.00 26.48 107 ALA A N 1
ATOM 776 C CA . ALA A 1 107 ? -7.341 -4.830 -66.161 1.00 26.48 107 ALA A CA 1
ATOM 777 C C . ALA A 1 107 ? -7.803 -4.998 -64.696 1.00 26.48 107 ALA A C 1
ATOM 779 O O . ALA A 1 107 ? -7.290 -4.317 -63.805 1.00 26.48 107 ALA A O 1
ATOM 780 N N . SER A 1 108 ? -8.770 -5.885 -64.441 1.00 26.62 108 SER A N 1
ATOM 781 C CA . SER A 1 108 ? -9.277 -6.191 -63.090 1.00 26.62 108 SER A CA 1
ATOM 782 C C . SER A 1 108 ? -8.410 -7.240 -62.368 1.00 26.62 108 SER A C 1
ATOM 784 O O . SER A 1 108 ? -7.855 -8.112 -63.036 1.00 26.62 108 SER A O 1
ATOM 786 N N . PRO A 1 109 ? -8.311 -7.221 -61.022 1.00 30.69 109 PRO A N 1
ATOM 787 C CA . PRO A 1 109 ? -7.602 -8.259 -60.269 1.00 30.69 109 PRO A CA 1
ATOM 788 C C . PRO A 1 109 ? -8.317 -9.621 -60.293 1.00 30.69 109 PRO A C 1
ATOM 790 O O . PRO A 1 109 ? -9.544 -9.682 -60.233 1.00 30.69 109 PRO A O 1
ATOM 793 N N . LEU A 1 110 ? -7.532 -10.703 -60.306 1.00 28.09 110 LEU A N 1
ATOM 794 C CA . LEU A 1 110 ? -7.975 -12.084 -60.063 1.00 28.09 110 LEU A CA 1
ATOM 795 C C . LEU A 1 110 ? -7.803 -12.462 -58.578 1.00 28.09 110 LEU A C 1
ATOM 797 O O . LEU A 1 110 ? -6.951 -11.903 -57.886 1.00 28.09 110 LEU A O 1
ATOM 801 N N . GLU A 1 111 ? -8.606 -13.412 -58.093 1.00 24.84 111 GLU A N 1
ATOM 802 C CA . GLU A 1 111 ? -8.618 -13.840 -56.684 1.00 24.84 111 GLU A CA 1
ATOM 803 C C . GLU A 1 111 ? -7.408 -14.717 -56.278 1.00 24.84 111 GLU A C 1
ATOM 805 O O . GLU A 1 111 ? -6.979 -15.580 -57.050 1.00 24.84 111 GLU A O 1
ATOM 810 N N . PRO A 1 112 ? -6.900 -14.581 -55.035 1.00 27.95 112 PRO A N 1
ATOM 811 C CA . PRO A 1 112 ? -6.051 -15.583 -54.380 1.00 27.95 112 PRO A CA 1
ATOM 812 C C . PRO A 1 112 ? -6.826 -16.861 -53.970 1.00 27.95 112 PRO A C 1
ATOM 814 O O . PRO A 1 112 ? -8.054 -16.844 -53.882 1.00 27.95 112 PRO A O 1
ATOM 817 N N . PRO A 1 113 ? -6.138 -17.986 -53.684 1.00 29.19 113 PRO A N 1
ATOM 818 C CA . PRO A 1 113 ? -6.777 -19.294 -53.506 1.00 29.19 113 PRO A CA 1
ATOM 819 C C . PRO A 1 113 ? -7.484 -19.484 -52.151 1.00 29.19 113 PRO A C 1
ATOM 821 O O . PRO A 1 113 ? -7.019 -19.029 -51.108 1.00 29.19 113 PRO A O 1
ATOM 824 N N . GLN A 1 114 ? -8.581 -20.249 -52.163 1.00 28.25 114 GLN A N 1
ATOM 825 C CA . GLN A 1 114 ? -9.401 -20.542 -50.983 1.00 28.25 114 GLN A CA 1
ATOM 826 C C . GLN A 1 114 ? -8.863 -21.729 -50.162 1.00 28.25 114 GLN A C 1
ATOM 828 O O . GLN A 1 114 ? -8.867 -22.875 -50.617 1.00 28.25 114 GLN A O 1
ATOM 833 N N . THR A 1 115 ? -8.480 -21.481 -48.908 1.00 27.78 115 THR A N 1
ATOM 834 C CA . THR A 1 115 ? -8.162 -22.537 -47.931 1.00 27.78 115 THR A CA 1
ATOM 835 C C . THR A 1 115 ? -9.451 -23.086 -47.309 1.00 27.78 115 THR A C 1
ATOM 837 O O . THR A 1 115 ? -10.250 -22.322 -46.770 1.00 27.78 115 THR A O 1
ATOM 840 N N . ARG A 1 116 ? -9.667 -24.409 -47.343 1.00 28.45 116 ARG A N 1
ATOM 841 C CA . ARG A 1 116 ? -10.869 -25.036 -46.757 1.00 28.45 116 ARG A CA 1
ATOM 842 C C . ARG A 1 116 ? -10.927 -24.835 -45.239 1.00 28.45 116 ARG A C 1
ATOM 844 O O . ARG A 1 116 ? -10.042 -25.303 -44.528 1.00 28.45 116 ARG A O 1
ATOM 851 N N . GLN A 1 117 ? -12.007 -24.226 -44.755 1.00 30.77 117 GLN A N 1
ATOM 852 C CA . GLN A 1 117 ? -12.367 -24.189 -43.335 1.00 30.77 117 GLN A CA 1
ATOM 853 C C . GLN A 1 117 ? -13.376 -25.304 -43.017 1.00 30.77 117 GLN A C 1
ATOM 855 O O . GLN A 1 117 ? -14.287 -25.569 -43.802 1.00 30.77 117 GLN A O 1
ATOM 860 N N . THR A 1 118 ? -13.217 -25.964 -41.870 1.00 27.25 118 THR A N 1
ATOM 861 C CA . THR A 1 118 ? -14.207 -26.900 -41.309 1.00 27.25 118 THR A CA 1
ATOM 862 C C . THR A 1 118 ? -15.285 -26.137 -40.532 1.00 27.25 118 THR A C 1
ATOM 864 O O . THR A 1 118 ? -14.935 -25.191 -39.827 1.00 27.25 118 THR A O 1
ATOM 867 N N . PRO A 1 119 ? -16.571 -26.528 -40.607 1.00 30.28 119 PRO A N 1
ATOM 868 C CA . PRO A 1 119 ? -17.651 -25.771 -39.982 1.00 30.28 119 PRO A CA 1
ATOM 869 C C . PRO A 1 119 ? -17.728 -26.001 -38.465 1.00 30.28 119 PRO A C 1
ATOM 871 O O . PRO A 1 119 ? -18.076 -27.090 -38.011 1.00 30.28 119 PRO A O 1
ATOM 874 N N . ALA A 1 120 ? -17.473 -24.942 -37.702 1.00 28.47 120 ALA A N 1
ATOM 875 C CA . ALA A 1 120 ? -17.891 -24.773 -36.314 1.00 28.47 120 ALA A CA 1
ATOM 876 C C . ALA A 1 120 ? -18.305 -23.303 -36.106 1.00 28.47 120 ALA A C 1
ATOM 878 O O . ALA A 1 120 ? -17.772 -22.420 -36.775 1.00 28.47 120 ALA A O 1
ATOM 879 N N . ASP A 1 121 ? -19.271 -23.075 -35.216 1.00 27.89 121 ASP A N 1
ATOM 880 C CA . ASP A 1 121 ? -19.763 -21.778 -34.725 1.00 27.89 121 ASP A CA 1
ATOM 881 C C . ASP A 1 121 ? -20.162 -20.724 -35.780 1.00 27.89 121 ASP A C 1
ATOM 883 O O . ASP A 1 121 ? -19.424 -19.808 -36.146 1.00 27.89 121 ASP A O 1
ATOM 887 N N . ALA A 1 122 ? -21.424 -20.806 -36.212 1.00 30.72 122 ALA A N 1
ATOM 888 C CA . ALA A 1 122 ? -22.073 -19.794 -37.042 1.00 30.72 122 ALA A CA 1
ATOM 889 C C . ALA A 1 122 ? -22.466 -18.548 -36.217 1.00 30.72 122 ALA A C 1
ATOM 891 O O . ALA A 1 122 ? -23.611 -18.405 -35.790 1.00 30.72 122 ALA A O 1
ATOM 892 N N . ALA A 1 123 ? -21.514 -17.638 -35.998 1.00 35.53 123 ALA A N 1
ATOM 893 C CA . ALA A 1 123 ? -21.763 -16.361 -35.327 1.00 35.53 123 ALA A CA 1
ATOM 894 C C . ALA A 1 123 ? -22.684 -15.426 -36.143 1.00 35.53 123 ALA A C 1
ATOM 896 O O . ALA A 1 123 ? -22.569 -15.311 -37.368 1.00 35.53 123 ALA A O 1
ATOM 897 N N . THR A 1 124 ? -23.582 -14.720 -35.449 1.00 37.09 124 THR A N 1
ATOM 898 C CA . THR A 1 124 ? -24.550 -13.783 -36.038 1.00 37.09 124 THR A CA 1
ATOM 899 C C . THR A 1 124 ? -23.840 -12.599 -36.703 1.00 37.09 124 THR A C 1
ATOM 901 O O . THR A 1 124 ? -23.028 -11.919 -36.080 1.00 37.09 124 THR A O 1
ATOM 904 N N . LYS A 1 125 ? -24.139 -12.327 -37.979 1.00 41.16 125 LYS A N 1
ATOM 905 C CA . LYS A 1 125 ? -23.465 -11.274 -38.755 1.00 41.16 125 LYS A CA 1
ATOM 906 C C . LYS A 1 125 ? -24.161 -9.918 -38.633 1.00 41.16 125 LYS A C 1
ATOM 908 O O . LYS A 1 125 ? -25.123 -9.651 -39.350 1.00 41.16 125 LYS A O 1
ATOM 913 N N . THR A 1 126 ? -23.633 -9.044 -37.783 1.00 44.00 126 THR A N 1
ATOM 914 C CA . THR A 1 126 ? -24.144 -7.674 -37.614 1.00 44.00 126 THR A CA 1
ATOM 915 C C . THR A 1 126 ? -23.664 -6.745 -38.746 1.00 44.00 126 THR A C 1
ATOM 917 O O . THR A 1 126 ? -22.467 -6.746 -39.063 1.00 44.00 126 THR A O 1
ATOM 920 N N . PRO A 1 127 ? -24.550 -5.937 -39.365 1.00 45.19 127 PRO A N 1
ATOM 921 C CA . PRO A 1 127 ? -24.152 -4.892 -40.309 1.00 45.19 127 PRO A CA 1
ATOM 922 C C . PRO A 1 127 ? -23.355 -3.776 -39.615 1.00 45.19 127 PRO A C 1
ATOM 924 O O . PRO A 1 127 ? -23.591 -3.447 -38.452 1.00 45.19 127 PRO A O 1
ATOM 927 N N . ALA A 1 128 ? -22.407 -3.180 -40.338 1.00 51.97 128 ALA A N 1
ATOM 928 C CA . ALA A 1 128 ? -21.479 -2.181 -39.819 1.00 51.97 128 ALA A CA 1
ATOM 929 C C . ALA A 1 128 ? -21.211 -1.035 -40.808 1.00 51.97 128 ALA A C 1
ATOM 931 O O . ALA A 1 128 ? -21.338 -1.182 -42.030 1.00 51.97 128 ALA A O 1
ATOM 932 N N . SER A 1 129 ? -20.809 0.118 -40.273 1.00 48.03 129 SER A N 1
ATOM 933 C CA . SER A 1 129 ? -20.279 1.242 -41.052 1.00 48.03 129 SER A CA 1
ATOM 934 C C . SER A 1 129 ? -18.779 1.400 -40.805 1.00 48.03 129 SER A C 1
ATOM 936 O O . SER A 1 129 ? -18.299 1.133 -39.705 1.00 48.03 129 SER A O 1
ATOM 938 N N . GLY A 1 130 ? -18.034 1.805 -41.836 1.00 53.19 130 GLY A N 1
ATOM 939 C CA . GLY A 1 130 ? -16.592 2.034 -41.740 1.00 53.19 130 GLY A CA 1
ATOM 940 C C . GLY A 1 130 ? -16.285 3.483 -41.391 1.00 53.19 130 GLY A C 1
ATOM 941 O O . GLY A 1 130 ? -16.543 4.370 -42.205 1.00 53.19 130 GLY A O 1
ATOM 942 N N . ILE A 1 131 ? -15.710 3.699 -40.210 1.00 55.00 131 ILE A N 1
ATOM 943 C CA . ILE A 1 131 ? -15.182 4.987 -39.753 1.00 55.00 131 ILE A CA 1
ATOM 944 C C . ILE A 1 131 ? -13.664 4.914 -39.915 1.00 55.00 131 ILE A C 1
ATOM 946 O O . ILE A 1 131 ? -13.041 4.001 -39.380 1.00 55.00 131 ILE A O 1
ATOM 950 N N . GLY A 1 132 ? -13.060 5.823 -40.684 1.00 56.34 132 GLY A N 1
ATOM 951 C CA . GLY A 1 132 ? -11.609 5.863 -40.858 1.00 56.34 132 GLY A CA 1
ATOM 952 C C . GLY A 1 132 ? -10.981 6.747 -39.791 1.00 56.34 132 GLY A C 1
ATOM 953 O O . GLY A 1 132 ? -11.033 7.963 -39.920 1.00 56.34 132 GLY A O 1
ATOM 954 N N . ILE A 1 133 ? -10.366 6.177 -38.760 1.00 60.16 133 ILE A N 1
ATOM 955 C CA . ILE A 1 133 ? -9.781 6.976 -37.676 1.00 60.16 133 ILE A CA 1
ATOM 956 C C . ILE A 1 133 ? -8.380 7.459 -38.051 1.00 60.16 133 ILE A C 1
ATOM 958 O O . ILE A 1 133 ? -7.606 6.748 -38.702 1.00 60.16 133 ILE A O 1
ATOM 962 N N . ARG A 1 134 ? -8.050 8.678 -37.617 1.00 66.94 134 ARG A N 1
ATOM 963 C CA . ARG A 1 134 ? -6.677 9.186 -37.540 1.00 66.94 134 ARG A CA 1
ATOM 964 C C . ARG A 1 134 ? -6.108 8.820 -36.158 1.00 66.94 134 ARG A C 1
ATOM 966 O O . ARG A 1 134 ? -6.446 9.502 -35.196 1.00 66.94 134 ARG A O 1
ATOM 973 N N . PRO A 1 135 ? -5.293 7.759 -36.021 1.00 66.00 135 PRO A N 1
ATOM 974 C CA . PRO A 1 135 ? -4.837 7.307 -34.709 1.00 66.00 135 PRO A CA 1
ATOM 975 C C . PRO A 1 135 ? -3.764 8.246 -34.113 1.00 66.00 135 PRO A C 1
ATOM 977 O O . PRO A 1 135 ? -3.076 8.938 -34.876 1.00 66.00 135 PRO A O 1
ATOM 980 N N . PRO A 1 136 ? -3.553 8.242 -32.779 1.00 70.69 136 PRO A N 1
ATOM 981 C CA . PRO A 1 136 ? -2.488 9.012 -32.123 1.00 70.69 136 PRO A CA 1
ATOM 982 C C . PRO A 1 136 ? -1.102 8.658 -32.689 1.00 70.69 136 PRO A C 1
ATOM 984 O O . PRO A 1 136 ? -0.932 7.530 -33.146 1.00 70.69 136 PRO A O 1
ATOM 987 N N . PRO A 1 137 ? -0.094 9.551 -32.685 1.00 74.75 137 PRO A N 1
ATOM 988 C CA . PRO A 1 137 ? 1.259 9.217 -33.145 1.00 74.75 137 PRO A CA 1
ATOM 989 C C . PRO A 1 137 ? 1.920 8.173 -32.229 1.00 74.75 137 PRO A C 1
ATOM 991 O O . PRO A 1 137 ? 2.037 8.394 -31.024 1.00 74.75 137 PRO A O 1
ATOM 994 N N . ALA A 1 138 ? 2.391 7.062 -32.801 1.00 76.88 138 ALA A N 1
ATOM 995 C CA . ALA A 1 138 ? 3.022 5.964 -32.058 1.00 76.88 138 ALA A CA 1
ATOM 996 C C . ALA A 1 138 ? 4.488 6.250 -31.667 1.00 76.88 138 ALA A C 1
ATOM 998 O O . ALA A 1 138 ? 5.087 5.498 -30.892 1.00 76.88 138 ALA A O 1
ATOM 999 N N . LEU A 1 139 ? 5.081 7.323 -32.202 1.00 81.62 139 LEU A N 1
ATOM 1000 C CA . LEU A 1 139 ? 6.395 7.841 -31.828 1.00 81.62 139 LEU A CA 1
ATOM 1001 C C . LEU A 1 139 ? 6.289 9.308 -31.348 1.00 81.62 139 LEU A C 1
ATOM 1003 O O . LEU A 1 139 ? 6.305 10.238 -32.166 1.00 81.62 139 LEU A O 1
ATOM 1007 N N . PRO A 1 140 ? 6.205 9.558 -30.025 1.00 71.94 140 PRO A N 1
ATOM 1008 C CA . PRO A 1 140 ? 6.135 10.913 -29.488 1.00 71.94 140 PRO A CA 1
ATOM 1009 C C . PRO A 1 140 ? 7.447 11.682 -29.719 1.00 71.94 140 PRO A C 1
ATOM 1011 O O . PRO A 1 140 ? 8.506 11.105 -29.967 1.00 71.94 140 PRO A O 1
ATOM 1014 N N . HIS A 1 141 ? 7.386 13.015 -29.632 1.00 79.56 141 HIS A N 1
ATOM 1015 C CA . HIS A 1 141 ? 8.538 13.915 -29.809 1.00 79.56 141 HIS A CA 1
ATOM 1016 C C . HIS A 1 141 ? 9.271 13.793 -31.167 1.00 79.56 141 HIS A C 1
ATOM 1018 O O . HIS A 1 141 ? 10.440 14.164 -31.280 1.00 79.56 141 HIS A O 1
ATOM 1024 N N . SER A 1 142 ? 8.598 13.342 -32.234 1.00 83.06 142 SER A N 1
ATOM 1025 C CA . SER A 1 142 ? 9.158 13.163 -33.592 1.00 83.06 142 SER A CA 1
ATOM 1026 C C . SER A 1 142 ? 9.986 14.352 -34.116 1.00 83.06 142 SER A C 1
ATOM 1028 O O . SER A 1 142 ? 11.058 14.168 -34.701 1.00 83.06 142 SER A O 1
ATOM 1030 N N . LEU A 1 143 ? 9.559 15.590 -33.844 1.00 85.38 143 LEU A N 1
ATOM 1031 C CA . LEU A 1 143 ? 10.276 16.814 -34.224 1.00 85.38 143 LEU A CA 1
ATOM 1032 C C . LEU A 1 143 ? 11.562 17.051 -33.403 1.00 85.38 143 LEU A C 1
ATOM 1034 O O . LEU A 1 143 ? 12.507 17.667 -33.900 1.00 85.38 143 LEU A O 1
ATOM 1038 N N . GLU A 1 144 ? 11.638 16.540 -32.176 1.00 87.69 144 GLU A N 1
ATOM 1039 C CA . GLU A 1 144 ? 12.827 16.582 -31.315 1.00 87.69 144 GLU A CA 1
ATOM 1040 C C . GLU A 1 144 ? 13.796 15.443 -31.639 1.00 87.69 144 GLU A C 1
ATOM 1042 O O . GLU A 1 144 ? 14.993 15.694 -31.759 1.00 87.69 144 GLU A O 1
ATOM 1047 N N . LEU A 1 145 ? 13.296 14.235 -31.925 1.00 87.75 145 LEU A N 1
ATOM 1048 C CA . LEU A 1 145 ? 14.086 13.146 -32.520 1.00 87.75 145 LEU A CA 1
ATOM 1049 C C . LEU A 1 145 ? 14.739 13.621 -33.838 1.00 87.75 145 LEU A C 1
ATOM 1051 O O . LEU A 1 145 ? 15.939 13.445 -34.064 1.00 87.75 145 LEU A O 1
ATOM 1055 N N . THR A 1 146 ? 13.981 14.361 -34.656 1.00 88.12 146 THR A N 1
ATOM 1056 C CA . THR A 1 146 ? 14.476 15.026 -35.875 1.00 88.12 146 THR A CA 1
ATOM 1057 C C . THR A 1 146 ? 15.516 16.122 -35.590 1.00 88.12 146 THR A C 1
ATOM 1059 O O . THR A 1 146 ? 16.344 16.416 -36.454 1.00 88.12 146 THR A O 1
ATOM 1062 N N . ARG A 1 147 ? 15.507 16.759 -34.407 1.00 87.56 147 ARG A N 1
ATOM 1063 C CA . ARG A 1 147 ? 16.536 17.732 -33.977 1.00 87.56 147 ARG A CA 1
ATOM 1064 C C . ARG A 1 147 ? 17.810 17.029 -33.506 1.00 87.56 147 ARG A C 1
ATOM 1066 O O . ARG A 1 147 ? 18.881 17.380 -33.999 1.00 87.56 147 ARG A O 1
ATOM 1073 N N . ALA A 1 148 ? 17.685 16.019 -32.649 1.00 89.31 148 ALA A N 1
ATOM 1074 C CA . ALA A 1 148 ? 18.786 15.227 -32.102 1.00 89.31 148 ALA A CA 1
ATOM 1075 C C . ALA A 1 148 ? 19.702 14.654 -33.200 1.00 89.31 148 ALA A C 1
ATOM 1077 O O . ALA A 1 148 ? 20.927 14.794 -33.175 1.00 89.31 148 ALA A O 1
ATOM 1078 N N . LEU A 1 149 ? 19.091 14.097 -34.247 1.00 89.69 149 LEU A N 1
ATOM 1079 C CA . LEU A 1 149 ? 19.790 13.473 -35.370 1.00 89.69 149 LEU A CA 1
ATOM 1080 C C . LEU A 1 149 ? 20.420 14.471 -36.367 1.00 89.69 149 LEU A C 1
ATOM 1082 O O . LEU A 1 149 ? 21.144 14.053 -37.274 1.00 89.69 149 LEU A O 1
ATOM 1086 N N . ARG A 1 150 ? 20.226 15.795 -36.214 1.00 87.56 150 ARG A N 1
ATOM 1087 C CA . ARG A 1 150 ? 20.779 16.809 -37.147 1.00 87.56 150 ARG A CA 1
ATOM 1088 C C . ARG A 1 150 ? 22.299 16.773 -37.256 1.00 87.56 150 ARG A C 1
ATOM 1090 O O . ARG A 1 150 ? 22.821 17.184 -38.290 1.00 87.56 150 ARG A O 1
ATOM 1097 N N . ARG A 1 151 ? 23.014 16.273 -36.240 1.00 87.69 151 ARG A N 1
ATOM 1098 C CA . ARG A 1 151 ? 24.482 16.142 -36.266 1.00 87.69 151 ARG A CA 1
ATOM 1099 C C . ARG A 1 151 ? 24.967 15.296 -37.448 1.00 87.69 151 ARG A C 1
ATOM 1101 O O . ARG A 1 151 ? 25.958 15.666 -38.070 1.00 87.69 151 ARG A O 1
ATOM 1108 N N . PHE A 1 152 ? 24.228 14.257 -37.848 1.00 88.81 152 PHE A N 1
ATOM 1109 C CA . PHE A 1 152 ? 24.583 13.436 -39.011 1.00 88.81 152 PHE A CA 1
ATOM 1110 C C . PHE A 1 152 ? 24.565 14.216 -40.341 1.00 88.81 152 PHE A C 1
ATOM 1112 O O . PHE A 1 152 ? 25.347 13.889 -41.230 1.00 88.81 152 PHE A O 1
ATOM 1119 N N . LYS A 1 153 ? 23.785 15.308 -40.475 1.00 86.06 153 LYS A N 1
ATOM 1120 C CA . LYS A 1 153 ? 23.822 16.180 -41.676 1.00 86.06 153 LYS A CA 1
ATOM 1121 C C . LYS A 1 153 ? 25.196 16.822 -41.907 1.00 86.06 153 LYS A C 1
ATOM 1123 O O . LYS A 1 153 ? 25.481 17.258 -43.014 1.00 86.06 153 LYS A O 1
ATOM 1128 N N . GLN A 1 154 ? 26.039 16.908 -40.874 1.00 82.50 154 GLN A N 1
ATOM 1129 C CA . GLN A 1 154 ? 27.387 17.473 -40.975 1.00 82.50 154 GLN A CA 1
ATOM 1130 C C . GLN A 1 154 ? 28.393 16.505 -41.623 1.00 82.50 154 GLN A C 1
ATOM 1132 O O . GLN A 1 154 ? 29.548 16.886 -41.813 1.00 82.50 154 GLN A O 1
ATOM 1137 N N . VAL A 1 155 ? 27.993 15.263 -41.927 1.00 83.19 155 VAL A N 1
ATOM 1138 C CA . VAL A 1 155 ? 28.841 14.227 -42.535 1.00 83.19 155 VAL A CA 1
ATOM 1139 C C . VAL A 1 155 ? 28.555 14.141 -44.034 1.00 83.19 155 VAL A C 1
ATOM 1141 O O . VAL A 1 155 ? 27.760 13.332 -44.516 1.00 83.19 155 VAL A O 1
ATOM 1144 N N . THR A 1 156 ? 29.216 15.024 -44.772 1.00 83.50 156 THR A N 1
ATOM 1145 C CA . THR A 1 156 ? 29.152 15.109 -46.231 1.00 83.50 156 THR A CA 1
ATOM 1146 C C . THR A 1 156 ? 30.501 14.782 -46.863 1.00 83.50 156 THR A C 1
ATOM 1148 O O . THR A 1 156 ? 31.545 14.826 -46.211 1.00 83.50 156 THR A O 1
ATOM 1151 N N . HIS A 1 157 ? 30.467 14.445 -48.148 1.00 80.12 157 HIS A N 1
ATOM 1152 C CA . HIS A 1 157 ? 31.636 14.260 -49.001 1.00 80.12 157 HIS A CA 1
ATOM 1153 C C . HIS A 1 157 ? 31.538 15.208 -50.207 1.00 80.12 157 HIS A C 1
ATOM 1155 O O . HIS A 1 157 ? 30.428 15.629 -50.549 1.00 80.12 157 HIS A O 1
ATOM 1161 N N . PRO A 1 158 ? 32.658 15.590 -50.848 1.00 81.31 158 PRO A N 1
ATOM 1162 C CA . PRO A 1 158 ? 32.609 16.400 -52.058 1.00 81.31 158 PRO A CA 1
ATOM 1163 C C . PRO A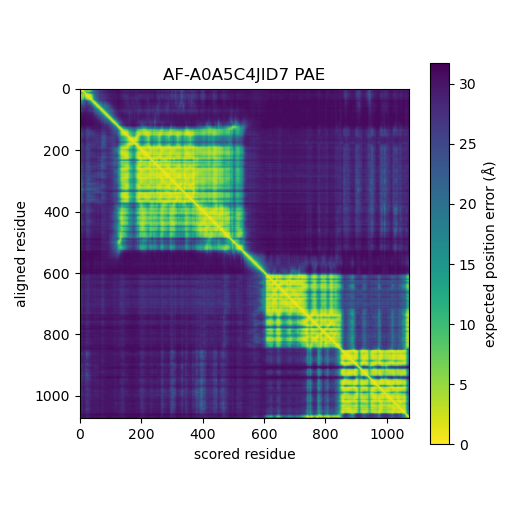 1 158 ? 31.904 15.613 -53.162 1.00 81.31 158 PRO A C 1
ATOM 1165 O O . PRO A 1 158 ? 32.389 14.555 -53.566 1.00 81.31 158 PRO A O 1
ATOM 1168 N N . GLY A 1 159 ? 30.772 16.129 -53.633 1.00 80.75 159 GLY A N 1
ATOM 1169 C CA . GLY A 1 159 ? 30.001 15.514 -54.701 1.00 80.75 159 GLY A CA 1
ATOM 1170 C C . GLY A 1 159 ? 30.685 15.570 -56.063 1.00 80.75 159 GLY A C 1
ATOM 1171 O O . GLY A 1 159 ? 31.826 16.033 -56.214 1.00 80.75 159 GLY A O 1
ATOM 1172 N N . ARG A 1 160 ? 29.963 15.118 -57.090 1.00 82.62 160 ARG A N 1
ATOM 1173 C CA . ARG A 1 160 ? 30.441 15.201 -58.481 1.00 82.62 160 ARG A CA 1
ATOM 1174 C C . ARG A 1 160 ? 30.740 16.661 -58.863 1.00 82.62 160 ARG A C 1
ATOM 1176 O O . ARG A 1 160 ? 29.931 17.529 -58.530 1.00 82.62 160 ARG A O 1
ATOM 1183 N N . PRO A 1 161 ? 31.854 16.950 -59.570 1.00 86.88 161 PRO A N 1
ATOM 1184 C CA . PRO A 1 161 ? 32.130 18.289 -60.082 1.00 86.88 161 PRO A CA 1
ATOM 1185 C C . PRO A 1 161 ? 30.995 18.786 -60.978 1.00 86.88 161 PRO A C 1
ATOM 1187 O O . PRO A 1 161 ? 30.606 18.101 -61.922 1.00 86.88 161 PRO A O 1
ATOM 1190 N N . GLN A 1 162 ? 30.486 19.975 -60.682 1.00 90.31 162 GLN A N 1
ATOM 1191 C CA . GLN A 1 162 ? 29.417 20.651 -61.414 1.00 90.31 162 GLN A CA 1
ATOM 1192 C C . GLN A 1 162 ? 29.854 22.083 -61.735 1.00 90.31 162 GLN A C 1
ATOM 1194 O O . GLN A 1 162 ? 30.715 22.641 -61.052 1.00 90.31 162 GLN A O 1
ATOM 1199 N N . VAL A 1 163 ? 29.284 22.665 -62.790 1.00 90.44 163 VAL A N 1
ATOM 1200 C CA . VAL A 1 163 ? 29.520 24.072 -63.133 1.00 90.44 163 VAL A CA 1
ATOM 1201 C C . VAL A 1 163 ? 28.724 24.941 -62.169 1.00 90.44 163 VAL A C 1
ATOM 1203 O O . VAL A 1 163 ? 27.498 24.860 -62.129 1.00 90.44 163 VAL A O 1
ATOM 1206 N N . ASP A 1 164 ? 29.415 25.792 -61.421 1.00 89.62 164 ASP A N 1
ATOM 1207 C CA . ASP A 1 164 ? 28.788 26.872 -60.671 1.00 89.62 164 ASP A CA 1
ATOM 1208 C C . ASP A 1 164 ? 28.508 28.013 -61.650 1.00 89.62 164 ASP A C 1
ATOM 1210 O O . ASP A 1 164 ? 29.431 28.696 -62.100 1.00 89.62 164 ASP A O 1
ATOM 1214 N N . ILE A 1 165 ? 27.249 28.150 -62.069 1.00 91.44 165 ILE A N 1
ATOM 1215 C CA . ILE A 1 165 ? 26.862 29.081 -63.135 1.00 91.44 165 ILE A CA 1
ATOM 1216 C C . ILE A 1 165 ? 27.129 30.524 -62.695 1.00 91.44 165 ILE A C 1
ATOM 1218 O O . ILE A 1 165 ? 27.763 31.273 -63.437 1.00 91.44 165 ILE A O 1
ATOM 1222 N N . ASP A 1 166 ? 26.729 30.893 -61.478 1.00 90.62 166 ASP A N 1
ATOM 1223 C CA . ASP A 1 166 ? 26.881 32.254 -60.966 1.00 90.62 166 ASP A CA 1
ATOM 1224 C C . ASP A 1 166 ? 28.357 32.611 -60.754 1.00 90.62 166 ASP A C 1
ATOM 1226 O O . ASP A 1 166 ? 28.813 33.663 -61.211 1.00 90.62 166 ASP A O 1
ATOM 1230 N N . ALA A 1 167 ? 29.152 31.719 -60.154 1.00 87.81 167 ALA A N 1
ATOM 1231 C CA . ALA A 1 167 ? 30.587 31.946 -60.001 1.00 87.81 167 ALA A CA 1
ATOM 1232 C C . ALA A 1 167 ? 31.324 31.956 -61.353 1.00 87.81 167 ALA A C 1
ATOM 1234 O O . ALA A 1 167 ? 32.258 32.739 -61.520 1.00 87.81 167 ALA A O 1
ATOM 1235 N N . SER A 1 168 ? 30.892 31.160 -62.339 1.00 91.00 168 SER A N 1
ATOM 1236 C CA . SER A 1 168 ? 31.437 31.194 -63.709 1.00 91.00 168 SER A CA 1
ATOM 1237 C C . SER A 1 168 ? 31.119 32.509 -64.422 1.00 91.00 168 SER A C 1
ATOM 1239 O O . SER A 1 168 ? 31.988 33.077 -65.085 1.00 91.00 168 SER A O 1
ATOM 1241 N N . VAL A 1 169 ? 29.902 33.038 -64.259 1.00 90.75 169 VAL A N 1
ATOM 1242 C CA . VAL A 1 169 ? 29.498 34.350 -64.790 1.00 90.75 169 VAL A CA 1
ATOM 1243 C C . VAL A 1 169 ? 30.335 35.464 -64.159 1.00 90.75 169 VAL A C 1
ATOM 1245 O O . VAL A 1 169 ? 30.923 36.266 -64.886 1.00 90.75 169 VAL A O 1
ATOM 1248 N N . GLN A 1 170 ? 30.474 35.481 -62.830 1.00 89.25 170 GLN A N 1
ATOM 1249 C CA . GLN A 1 170 ? 31.282 36.484 -62.123 1.00 89.25 170 GLN A CA 1
ATOM 1250 C C . GLN A 1 170 ? 32.776 36.383 -62.475 1.00 89.25 170 GLN A C 1
ATOM 1252 O O . GLN A 1 170 ? 33.430 37.399 -62.715 1.00 89.25 170 GLN A O 1
ATOM 1257 N N . ALA A 1 171 ? 33.332 35.171 -62.568 1.00 87.12 171 ALA A N 1
ATOM 1258 C CA . ALA A 1 171 ? 34.721 34.965 -62.973 1.00 87.12 171 ALA A CA 1
ATOM 1259 C C . ALA A 1 171 ? 34.970 35.389 -64.431 1.00 87.12 171 ALA A C 1
ATOM 1261 O O . ALA A 1 171 ? 35.978 36.032 -64.711 1.00 87.12 171 ALA A O 1
ATOM 1262 N N . THR A 1 172 ? 34.037 35.099 -65.343 1.00 90.31 172 THR A N 1
ATOM 1263 C CA . THR A 1 172 ? 34.093 35.524 -66.755 1.00 90.31 172 THR A CA 1
ATOM 1264 C C . THR A 1 172 ? 34.019 37.049 -66.898 1.00 90.31 172 THR A C 1
ATOM 1266 O O . THR A 1 172 ? 34.765 37.636 -67.686 1.00 90.31 172 THR A O 1
ATOM 1269 N N . ALA A 1 173 ? 33.167 37.709 -66.105 1.00 88.44 173 ALA A N 1
ATOM 1270 C CA . ALA A 1 173 ? 33.064 39.166 -66.067 1.00 88.44 173 ALA A CA 1
ATOM 1271 C C . ALA A 1 173 ? 34.369 39.816 -65.568 1.00 88.44 173 ALA A C 1
ATOM 1273 O O . ALA A 1 173 ? 34.908 40.707 -66.225 1.00 88.44 173 ALA A O 1
ATOM 1274 N N . HIS A 1 174 ? 34.933 39.324 -64.459 1.00 88.12 174 HIS A N 1
ATOM 1275 C CA . HIS A 1 174 ? 36.212 39.813 -63.930 1.00 88.12 174 HIS A CA 1
ATOM 1276 C C . HIS A 1 174 ? 37.419 39.473 -64.824 1.00 88.12 174 HIS A C 1
ATOM 1278 O O . HIS A 1 174 ? 38.386 40.231 -64.857 1.00 88.12 174 HIS A O 1
ATOM 1284 N N . ALA A 1 175 ? 37.368 38.387 -65.601 1.00 85.88 175 ALA A N 1
ATOM 1285 C CA . ALA A 1 175 ? 38.419 37.989 -66.545 1.00 85.88 175 ALA A CA 1
ATOM 1286 C C . ALA A 1 175 ? 38.397 38.768 -67.881 1.00 85.88 175 ALA A C 1
ATOM 1288 O O . ALA A 1 175 ? 38.974 38.313 -68.873 1.00 85.88 175 ALA A O 1
ATOM 1289 N N . ALA A 1 176 ? 37.741 39.934 -67.912 1.00 82.12 176 ALA A N 1
ATOM 1290 C CA . ALA A 1 176 ? 37.635 40.836 -69.059 1.00 82.12 176 ALA A CA 1
ATOM 1291 C C . ALA A 1 176 ? 37.116 40.148 -70.341 1.00 82.12 176 ALA A C 1
ATOM 1293 O O . ALA A 1 176 ? 37.646 40.349 -71.434 1.00 82.12 176 ALA A O 1
ATOM 1294 N N . GLY A 1 177 ? 36.092 39.298 -70.198 1.00 75.94 177 GLY A N 1
ATOM 1295 C CA . GLY A 1 177 ? 35.438 38.608 -71.317 1.00 75.94 177 GLY A CA 1
ATOM 1296 C C . GLY A 1 177 ? 36.076 37.279 -71.733 1.00 75.94 177 GLY A C 1
ATOM 1297 O O . GLY A 1 177 ? 35.589 36.642 -72.666 1.00 75.94 177 GLY A O 1
ATOM 1298 N N . ARG A 1 178 ? 37.125 36.807 -71.046 1.00 86.88 178 ARG A N 1
ATOM 1299 C CA . ARG A 1 178 ? 37.578 35.412 -71.183 1.00 86.88 178 ARG A CA 1
ATOM 1300 C C . ARG A 1 178 ? 36.599 34.500 -70.450 1.00 86.88 178 ARG A C 1
ATOM 1302 O O . ARG A 1 178 ? 36.350 34.709 -69.269 1.00 86.88 178 ARG A O 1
ATOM 1309 N N . PHE A 1 179 ? 36.081 33.477 -71.125 1.00 89.69 179 PHE A N 1
ATOM 1310 C CA . PHE A 1 179 ? 35.178 32.507 -70.505 1.00 89.69 179 PHE A CA 1
ATOM 1311 C C . PHE A 1 179 ? 35.917 31.674 -69.444 1.00 89.69 179 PHE A C 1
ATOM 1313 O O . PHE A 1 179 ? 36.866 30.957 -69.763 1.00 89.69 179 PHE A O 1
ATOM 1320 N N . VAL A 1 180 ? 35.490 31.784 -68.184 1.00 90.38 180 VAL A N 1
ATOM 1321 C CA . VAL A 1 180 ? 36.058 31.066 -67.036 1.00 90.38 180 VAL A CA 1
ATOM 1322 C C . VAL A 1 180 ? 34.971 30.209 -66.401 1.00 90.38 180 VAL A C 1
ATOM 1324 O O . VAL A 1 180 ? 34.023 30.724 -65.815 1.00 90.38 180 VAL A O 1
ATOM 1327 N N . VAL A 1 181 ? 35.135 28.889 -66.492 1.00 89.50 181 VAL A N 1
ATOM 1328 C CA . VAL A 1 181 ? 34.250 27.917 -65.843 1.00 89.50 181 VAL A CA 1
ATOM 1329 C C . VAL A 1 181 ? 34.742 27.662 -64.421 1.00 89.50 181 VAL A C 1
ATOM 1331 O O . VAL A 1 181 ? 35.815 27.091 -64.218 1.00 89.50 181 VAL A O 1
ATOM 1334 N N . VAL A 1 182 ? 33.949 28.060 -63.430 1.00 90.88 182 VAL A N 1
ATOM 1335 C CA . VAL A 1 182 ? 34.166 27.712 -62.024 1.00 90.88 182 VAL A CA 1
ATOM 1336 C C . VAL A 1 182 ? 33.470 26.384 -61.743 1.00 90.88 182 VAL A C 1
ATOM 1338 O O . VAL A 1 182 ? 32.249 26.271 -61.818 1.00 90.88 182 VAL A O 1
ATOM 1341 N N . MET A 1 183 ? 34.261 25.365 -61.413 1.00 91.25 183 MET A N 1
ATOM 1342 C CA . MET A 1 183 ? 33.755 24.050 -61.021 1.00 91.25 183 MET A CA 1
ATOM 1343 C C . MET A 1 183 ? 33.642 23.966 -59.498 1.00 91.25 183 MET A C 1
ATOM 1345 O O . MET A 1 183 ? 34.654 24.071 -58.801 1.00 91.25 183 MET A O 1
ATOM 1349 N N . THR A 1 184 ? 32.448 23.703 -58.973 1.00 88.94 184 THR A N 1
ATOM 1350 C CA . THR A 1 184 ? 32.241 23.373 -57.555 1.00 88.94 184 THR A CA 1
ATOM 1351 C C . THR A 1 184 ? 31.940 21.887 -57.373 1.00 88.94 184 THR A C 1
ATOM 1353 O O . THR A 1 184 ? 31.633 21.156 -58.314 1.00 88.94 184 THR A O 1
ATOM 1356 N N . ARG A 1 185 ? 32.087 21.403 -56.137 1.00 88.19 185 ARG A N 1
ATOM 1357 C CA . ARG A 1 185 ? 31.685 20.052 -55.723 1.00 88.19 185 ARG A CA 1
ATOM 1358 C C . ARG A 1 185 ? 30.666 20.201 -54.595 1.00 88.19 185 ARG A C 1
ATOM 1360 O O . ARG A 1 185 ? 31.090 20.305 -53.441 1.00 88.19 185 ARG A O 1
ATOM 1367 N N . PRO A 1 186 ? 29.357 20.297 -54.894 1.00 84.38 186 PRO A N 1
ATOM 1368 C CA . PRO A 1 186 ? 28.347 20.454 -53.855 1.00 84.38 186 PRO A CA 1
ATOM 1369 C C . PRO A 1 186 ? 28.424 19.284 -52.855 1.00 84.38 186 PRO A C 1
ATOM 1371 O O . PRO A 1 186 ? 28.722 18.157 -53.255 1.00 84.38 186 PRO A O 1
ATOM 1374 N N . PRO A 1 187 ? 28.217 19.523 -51.549 1.00 82.44 187 PRO A N 1
ATOM 1375 C CA . PRO A 1 187 ? 28.403 18.496 -50.529 1.00 82.44 187 PRO A CA 1
ATOM 1376 C C . PRO A 1 187 ? 27.283 17.445 -50.580 1.00 82.44 187 PRO A C 1
ATOM 1378 O O . PRO A 1 187 ? 26.134 17.722 -50.237 1.00 82.44 187 PRO A O 1
ATOM 1381 N N . GLU A 1 188 ? 27.626 16.215 -50.959 1.00 84.44 188 GLU A N 1
ATOM 1382 C CA . GLU A 1 188 ? 26.707 15.074 -51.000 1.00 84.44 188 GLU A CA 1
ATOM 1383 C C . GLU A 1 188 ? 26.693 14.325 -49.653 1.00 84.44 188 GLU A C 1
ATOM 1385 O O . GLU A 1 188 ? 27.700 14.258 -48.939 1.00 84.44 188 GLU A O 1
ATOM 1390 N N . ARG A 1 189 ? 25.551 13.727 -49.286 1.00 84.75 189 ARG A N 1
ATOM 1391 C CA . ARG A 1 189 ? 25.390 12.951 -48.039 1.00 84.75 189 ARG A CA 1
ATOM 1392 C C . ARG A 1 189 ? 26.323 11.734 -48.058 1.00 84.75 189 ARG A C 1
ATOM 1394 O O . ARG A 1 189 ? 26.227 10.917 -48.969 1.00 84.75 189 ARG A O 1
ATOM 1401 N N . ALA A 1 190 ? 27.217 11.608 -47.075 1.00 85.19 190 ALA A N 1
ATOM 1402 C CA . ALA A 1 190 ? 28.247 10.559 -47.067 1.00 85.19 190 ALA A CA 1
ATOM 1403 C C . ALA A 1 190 ? 27.863 9.291 -46.282 1.00 85.19 190 ALA A C 1
ATOM 1405 O O . ALA A 1 190 ? 28.647 8.343 -46.252 1.00 85.19 190 ALA A O 1
ATOM 1406 N N . LEU A 1 191 ? 26.691 9.283 -45.634 1.00 90.12 191 LEU A N 1
ATOM 1407 C CA . LEU A 1 191 ? 26.249 8.204 -44.752 1.00 90.12 191 LEU A CA 1
ATOM 1408 C C . LEU A 1 191 ? 25.031 7.460 -45.304 1.00 90.12 191 LEU A C 1
ATOM 1410 O O . LEU A 1 191 ? 24.035 8.087 -45.648 1.00 90.12 191 LEU A O 1
ATOM 1414 N N . ASP A 1 192 ? 25.073 6.134 -45.296 1.00 92.94 192 ASP A N 1
ATOM 1415 C CA . ASP A 1 192 ? 23.920 5.242 -45.423 1.00 92.94 192 ASP A CA 1
ATOM 1416 C C . ASP A 1 192 ? 23.551 4.668 -44.043 1.00 92.94 192 ASP A C 1
ATOM 1418 O O . ASP A 1 192 ? 24.419 4.500 -43.182 1.00 92.94 192 ASP A O 1
ATOM 1422 N N . LEU A 1 193 ? 22.280 4.321 -43.831 1.00 94.88 193 LEU A N 1
ATOM 1423 C CA . LEU A 1 193 ? 21.800 3.718 -42.583 1.00 94.88 193 LEU A CA 1
ATOM 1424 C C . LEU A 1 193 ? 21.123 2.363 -42.829 1.00 94.88 193 LEU A C 1
ATOM 1426 O O . LEU A 1 193 ? 20.199 2.248 -43.635 1.00 94.88 193 LEU A O 1
ATOM 1430 N N . ALA A 1 194 ? 21.545 1.344 -42.083 1.00 95.94 194 ALA A N 1
ATOM 1431 C CA . ALA A 1 194 ? 20.808 0.097 -41.921 1.00 95.94 194 ALA A CA 1
ATOM 1432 C C . ALA A 1 194 ? 20.082 0.108 -40.567 1.00 95.94 194 ALA A C 1
ATOM 1434 O O . ALA A 1 194 ? 20.726 0.005 -39.520 1.00 95.94 194 ALA A O 1
ATOM 1435 N N . LEU A 1 195 ? 18.754 0.238 -40.596 1.00 96.31 195 LEU A N 1
ATOM 1436 C CA . LEU A 1 195 ? 17.889 0.039 -39.435 1.00 96.31 195 LEU A CA 1
ATOM 1437 C C . LEU A 1 195 ? 17.538 -1.450 -39.362 1.00 96.31 195 LEU A C 1
ATOM 1439 O O . LEU A 1 195 ? 16.907 -1.993 -40.265 1.00 96.31 195 LEU A O 1
ATOM 1443 N N . VAL A 1 196 ? 17.991 -2.123 -38.311 1.00 96.31 196 VAL A N 1
ATOM 1444 C CA . VAL A 1 196 ? 17.876 -3.575 -38.152 1.00 96.31 196 VAL A CA 1
ATOM 1445 C C . VAL A 1 196 ? 16.953 -3.855 -36.971 1.00 96.31 196 VAL A C 1
ATOM 1447 O O . VAL A 1 196 ? 17.379 -3.740 -35.827 1.00 96.31 196 VAL A O 1
ATOM 1450 N N . VAL A 1 197 ? 15.692 -4.186 -37.235 1.00 95.06 197 VAL A N 1
ATOM 1451 C CA . VAL A 1 197 ? 14.664 -4.411 -36.207 1.00 95.06 197 VAL A CA 1
ATOM 1452 C C . VAL A 1 197 ? 14.627 -5.889 -35.827 1.00 95.06 197 VAL A C 1
ATOM 1454 O O . VAL A 1 197 ? 14.503 -6.759 -36.686 1.00 95.06 197 VAL A O 1
ATOM 1457 N N . ASP A 1 198 ? 14.748 -6.200 -34.542 1.00 92.56 198 ASP A N 1
ATOM 1458 C CA . ASP A 1 198 ? 14.603 -7.558 -34.021 1.00 92.56 198 ASP A CA 1
ATOM 1459 C C . ASP A 1 198 ? 13.203 -8.124 -34.296 1.00 92.56 198 ASP A C 1
ATOM 1461 O O . ASP A 1 198 ? 12.191 -7.465 -34.094 1.00 92.56 198 ASP A O 1
ATOM 1465 N N . SER A 1 199 ? 13.143 -9.368 -34.767 1.00 89.00 199 SER A N 1
ATOM 1466 C CA . SER A 1 199 ? 11.895 -10.050 -35.126 1.00 89.00 199 SER A CA 1
ATOM 1467 C C . SER A 1 199 ? 11.240 -10.795 -33.952 1.00 89.00 199 SER A C 1
ATOM 1469 O O . SER A 1 199 ? 10.379 -11.650 -34.190 1.00 89.00 199 SER A O 1
ATOM 1471 N N . GLY A 1 200 ? 11.681 -10.572 -32.706 1.00 83.62 200 GLY A N 1
ATOM 1472 C CA . GLY A 1 200 ? 11.160 -11.196 -31.478 1.00 83.62 200 GLY A CA 1
ATOM 1473 C C . GLY A 1 200 ? 9.634 -11.058 -31.286 1.00 83.62 200 GLY A C 1
ATOM 1474 O O . GLY A 1 200 ? 9.013 -10.201 -31.905 1.00 83.62 200 GLY A O 1
ATOM 1475 N N . PRO A 1 201 ? 8.968 -11.906 -30.472 1.00 78.00 201 PRO A N 1
ATOM 1476 C CA . PRO A 1 201 ? 7.509 -11.826 -30.300 1.00 78.00 201 PRO A CA 1
ATOM 1477 C C . PRO A 1 201 ? 7.064 -10.498 -29.667 1.00 78.00 201 PRO A C 1
ATOM 1479 O O . PRO A 1 201 ? 6.141 -9.857 -30.156 1.00 78.00 201 PRO A O 1
ATOM 1482 N N . SER A 1 202 ? 7.791 -10.063 -28.637 1.00 80.69 202 SER A N 1
ATOM 1483 C CA . SER A 1 202 ? 7.649 -8.786 -27.926 1.00 80.69 202 SER A CA 1
ATOM 1484 C C . SER A 1 202 ? 8.012 -7.555 -28.767 1.00 80.69 202 SER A C 1
ATOM 1486 O O . SER A 1 202 ? 7.677 -6.437 -28.382 1.00 80.69 202 SER A O 1
ATOM 1488 N N . MET A 1 203 ? 8.640 -7.743 -29.934 1.00 85.75 203 MET A N 1
ATOM 1489 C CA . MET A 1 203 ? 8.999 -6.650 -30.841 1.00 85.75 203 MET A CA 1
ATOM 1490 C C . MET A 1 203 ? 7.822 -6.166 -31.707 1.00 85.75 203 MET A C 1
ATOM 1492 O O . MET A 1 203 ? 7.868 -5.054 -32.217 1.00 85.75 203 MET A O 1
ATOM 1496 N N . GLN A 1 204 ? 6.762 -6.969 -31.859 1.00 79.25 204 GLN A N 1
ATOM 1497 C CA . GLN A 1 204 ? 5.672 -6.705 -32.817 1.00 79.25 204 GLN A CA 1
ATOM 1498 C C . GLN A 1 204 ? 4.801 -5.500 -32.432 1.00 79.25 204 GLN A C 1
ATOM 1500 O O . GLN A 1 204 ? 4.354 -4.765 -33.303 1.00 79.25 204 GLN A O 1
ATOM 1505 N N . VAL A 1 205 ? 4.648 -5.217 -31.133 1.00 79.62 205 VAL A N 1
ATOM 1506 C CA . VAL A 1 205 ? 3.917 -4.034 -30.619 1.00 79.62 205 VAL A CA 1
ATOM 1507 C C . VAL A 1 205 ? 4.611 -2.690 -30.929 1.00 79.62 205 VAL A C 1
ATOM 1509 O O . VAL A 1 205 ? 4.141 -1.627 -30.519 1.00 79.62 205 VAL A O 1
ATOM 1512 N N . TRP A 1 206 ? 5.740 -2.734 -31.644 1.00 84.56 206 TRP A N 1
ATOM 1513 C CA . TRP A 1 206 ? 6.533 -1.585 -32.081 1.00 84.56 206 TRP A CA 1
ATOM 1514 C C . TRP A 1 206 ? 6.576 -1.409 -33.593 1.00 84.56 206 TRP A C 1
ATOM 1516 O O . TRP A 1 206 ? 7.202 -0.451 -34.040 1.00 84.56 206 TRP A O 1
ATOM 1526 N N . ASP A 1 207 ? 5.950 -2.287 -34.386 1.00 83.00 207 ASP A N 1
ATOM 1527 C CA . ASP A 1 207 ? 6.052 -2.233 -35.851 1.00 83.00 207 ASP A CA 1
ATOM 1528 C C . ASP A 1 207 ? 5.664 -0.835 -36.373 1.00 83.00 207 ASP A C 1
ATOM 1530 O O . ASP A 1 207 ? 6.448 -0.202 -37.085 1.00 83.00 207 ASP A O 1
ATOM 1534 N N . ARG A 1 208 ? 4.553 -0.273 -35.870 1.00 83.81 208 ARG A N 1
ATOM 1535 C CA . ARG A 1 208 ? 4.129 1.107 -36.158 1.00 83.81 208 ARG A CA 1
ATOM 1536 C C . ARG A 1 208 ? 5.109 2.178 -35.647 1.00 83.81 208 ARG A C 1
ATOM 1538 O O . ARG A 1 208 ? 5.384 3.149 -36.351 1.00 83.81 208 ARG A O 1
ATOM 1545 N N . THR A 1 209 ? 5.660 2.025 -34.443 1.00 87.06 209 THR A N 1
ATOM 1546 C CA . THR A 1 209 ? 6.667 2.955 -33.893 1.00 87.06 209 THR A CA 1
ATOM 1547 C C . THR A 1 209 ? 7.947 2.955 -34.739 1.00 87.06 209 THR A C 1
ATOM 1549 O O . THR A 1 209 ? 8.582 3.999 -34.892 1.00 87.06 209 THR A O 1
ATOM 1552 N N . PHE A 1 210 ? 8.314 1.820 -35.346 1.00 88.88 210 PHE A N 1
ATOM 1553 C CA . PHE A 1 210 ? 9.431 1.731 -36.287 1.00 88.88 210 PHE A CA 1
ATOM 1554 C C . PHE A 1 210 ? 9.110 2.301 -37.668 1.00 88.88 210 PHE A C 1
ATOM 1556 O O . PHE A 1 210 ? 9.996 2.908 -38.266 1.00 88.88 210 PHE A O 1
ATOM 1563 N N . ASP A 1 211 ? 7.869 2.194 -38.146 1.00 87.38 211 ASP A N 1
ATOM 1564 C CA . ASP A 1 211 ? 7.416 2.879 -39.365 1.00 87.38 211 ASP A CA 1
ATOM 1565 C C . ASP A 1 211 ? 7.513 4.407 -39.202 1.00 87.38 211 ASP A C 1
ATOM 1567 O O . ASP A 1 211 ? 8.077 5.103 -40.050 1.00 87.38 211 ASP A O 1
ATOM 1571 N N . GLU A 1 212 ? 7.052 4.940 -38.065 1.00 88.62 212 GLU A N 1
ATOM 1572 C CA . GLU A 1 212 ? 7.193 6.364 -37.737 1.00 88.62 212 GLU A CA 1
ATOM 1573 C C . GLU A 1 212 ? 8.664 6.771 -37.516 1.00 88.62 212 GLU A C 1
ATOM 1575 O O . GLU A 1 212 ? 9.067 7.861 -37.934 1.00 88.62 212 GLU A O 1
ATOM 1580 N N . LEU A 1 213 ? 9.506 5.897 -36.948 1.00 90.50 213 LEU A N 1
ATOM 1581 C CA . LEU A 1 213 ? 10.947 6.147 -36.812 1.00 90.50 213 LEU A CA 1
ATOM 1582 C C . LEU A 1 213 ? 11.664 6.171 -38.169 1.00 90.50 213 LEU A C 1
ATOM 1584 O O . LEU A 1 213 ? 12.533 7.015 -38.383 1.00 90.50 213 LEU A O 1
ATOM 1588 N N . GLU A 1 214 ? 11.310 5.284 -39.097 1.00 90.81 214 GLU A N 1
ATOM 1589 C CA . GLU A 1 214 ? 11.864 5.249 -40.454 1.00 90.81 214 GLU A CA 1
ATOM 1590 C C . GLU A 1 214 ? 11.493 6.520 -41.234 1.00 90.81 214 GLU A C 1
ATOM 1592 O O . GLU A 1 214 ? 12.358 7.134 -41.870 1.00 90.81 214 GLU A O 1
ATOM 1597 N N . LEU A 1 215 ? 10.253 7.002 -41.082 1.00 89.38 215 LEU A N 1
ATOM 1598 C CA . LEU A 1 215 ? 9.822 8.304 -41.596 1.00 89.38 215 LEU A CA 1
ATOM 1599 C C . LEU A 1 215 ? 10.604 9.467 -40.963 1.00 89.38 215 LEU A C 1
ATOM 1601 O O . LEU A 1 215 ? 11.061 10.347 -41.693 1.00 89.38 215 LEU A O 1
ATOM 1605 N N . VAL A 1 216 ? 10.829 9.470 -39.644 1.00 91.00 216 VAL A N 1
ATOM 1606 C CA . VAL A 1 216 ? 11.671 10.478 -38.964 1.00 91.00 216 VAL A CA 1
ATOM 1607 C C . VAL A 1 216 ? 13.112 10.446 -39.488 1.00 91.00 216 VAL A C 1
ATOM 1609 O O . VAL A 1 216 ? 13.667 11.491 -39.829 1.00 91.00 216 VAL A O 1
ATOM 1612 N N . LEU A 1 217 ? 13.719 9.265 -39.628 1.00 91.25 217 LEU A N 1
ATOM 1613 C CA . LEU A 1 217 ? 15.077 9.097 -40.160 1.00 91.25 217 LEU A CA 1
ATOM 1614 C C . LEU A 1 217 ? 15.193 9.615 -41.605 1.00 91.25 217 LEU A C 1
ATOM 1616 O O . LEU A 1 217 ? 16.189 10.263 -41.950 1.00 91.25 217 LEU A O 1
ATOM 1620 N N . ALA A 1 218 ? 14.165 9.401 -42.432 1.00 89.62 218 ALA A N 1
ATOM 1621 C CA . ALA A 1 218 ? 14.081 9.951 -43.783 1.00 89.62 218 ALA A CA 1
ATOM 1622 C C . ALA A 1 218 ? 13.909 11.482 -43.783 1.00 89.62 218 ALA A C 1
ATOM 1624 O O . ALA A 1 218 ? 14.634 12.178 -44.499 1.00 89.62 218 ALA A O 1
ATOM 1625 N N . GLN A 1 219 ? 13.022 12.024 -42.940 1.00 88.19 219 GLN A N 1
ATOM 1626 C CA . GLN A 1 219 ? 12.775 13.468 -42.790 1.00 88.19 219 GLN A CA 1
ATOM 1627 C C . GLN A 1 219 ? 13.993 14.235 -42.257 1.00 88.19 219 GLN A C 1
ATOM 1629 O O . GLN A 1 219 ? 14.229 15.381 -42.653 1.00 88.19 219 GLN A O 1
ATOM 1634 N N . VAL A 1 220 ? 14.830 13.609 -41.419 1.00 88.88 220 VAL A N 1
ATOM 1635 C CA . VAL A 1 220 ? 16.137 14.170 -41.039 1.00 88.88 220 VAL A CA 1
ATOM 1636 C C . VAL A 1 220 ? 16.986 14.429 -42.283 1.00 88.88 220 VAL A C 1
ATOM 1638 O O . VAL A 1 220 ? 17.701 15.429 -42.322 1.00 88.88 220 VAL A O 1
ATOM 1641 N N . GLY A 1 221 ? 16.929 13.581 -43.314 1.00 86.62 221 GLY A N 1
ATOM 1642 C CA . GLY A 1 221 ? 17.637 13.806 -44.578 1.00 86.62 221 GLY A CA 1
ATOM 1643 C C . GLY A 1 221 ? 19.154 13.961 -44.413 1.00 86.62 221 GLY A C 1
ATOM 1644 O O . GLY A 1 221 ? 19.776 14.722 -45.153 1.00 86.62 221 GLY A O 1
ATOM 1645 N N . ALA A 1 222 ? 19.738 13.304 -43.407 1.00 87.50 222 ALA A N 1
ATOM 1646 C CA . ALA A 1 222 ? 21.186 13.200 -43.223 1.00 87.50 222 ALA A CA 1
ATOM 1647 C C . ALA A 1 222 ? 21.783 12.045 -44.039 1.00 87.50 222 ALA A C 1
ATOM 1649 O O . ALA A 1 222 ? 22.918 12.137 -44.501 1.00 87.50 222 ALA A O 1
ATOM 1650 N N . PHE A 1 223 ? 21.002 10.983 -44.243 1.00 91.50 223 PHE A N 1
ATOM 1651 C CA . PHE A 1 223 ? 21.438 9.758 -44.905 1.00 91.50 223 PHE A CA 1
ATOM 1652 C C . PHE A 1 223 ? 21.163 9.797 -46.415 1.00 91.50 223 PHE A C 1
ATOM 1654 O O . PHE A 1 223 ? 20.180 10.393 -46.866 1.00 91.50 223 PHE A O 1
ATOM 1661 N N . ARG A 1 224 ? 22.049 9.186 -47.203 1.00 90.00 224 ARG A N 1
ATOM 1662 C CA . ARG A 1 224 ? 21.936 8.991 -48.654 1.00 90.00 224 ARG A CA 1
ATOM 1663 C C . ARG A 1 224 ? 20.928 7.889 -48.962 1.00 90.00 224 ARG A C 1
ATOM 1665 O O . ARG A 1 224 ? 19.982 8.136 -49.701 1.00 90.00 224 ARG A O 1
ATOM 1672 N N . THR A 1 225 ? 21.092 6.721 -48.344 1.00 91.19 225 THR A N 1
ATOM 1673 C CA . THR A 1 225 ? 20.082 5.657 -48.311 1.00 91.19 225 THR A CA 1
ATOM 1674 C C . THR A 1 225 ? 19.745 5.263 -46.876 1.00 91.19 225 THR A C 1
ATOM 1676 O O . THR A 1 225 ? 20.571 5.370 -45.967 1.00 91.19 225 THR A O 1
ATOM 1679 N N . ILE A 1 226 ? 18.511 4.807 -46.678 1.00 93.38 226 ILE A N 1
ATOM 1680 C CA . ILE A 1 226 ? 18.043 4.137 -45.464 1.00 93.38 226 ILE A CA 1
ATOM 1681 C C . ILE A 1 226 ? 17.521 2.776 -45.921 1.00 93.38 226 ILE A C 1
ATOM 1683 O O . ILE A 1 226 ? 16.899 2.676 -46.978 1.00 93.38 226 ILE A O 1
ATOM 1687 N N . SER A 1 227 ? 17.819 1.725 -45.165 1.00 93.06 227 SER A N 1
ATOM 1688 C CA . SER A 1 227 ? 17.337 0.372 -45.440 1.00 93.06 227 SER A CA 1
ATOM 1689 C C . SER A 1 227 ? 16.893 -0.298 -44.147 1.00 93.06 227 SER A C 1
ATOM 1691 O O . SER A 1 227 ? 17.675 -0.382 -43.196 1.00 93.06 227 SER A O 1
ATOM 1693 N N . ARG A 1 228 ? 15.646 -0.771 -44.119 1.00 93.31 228 ARG A N 1
ATOM 1694 C CA . ARG A 1 228 ? 15.104 -1.578 -43.027 1.00 93.31 228 ARG A CA 1
ATOM 1695 C C . ARG A 1 228 ? 15.336 -3.062 -43.276 1.00 93.31 228 ARG A C 1
ATOM 1697 O O . ARG A 1 228 ? 15.196 -3.545 -44.399 1.00 93.31 228 ARG A O 1
ATOM 1704 N N . TRP A 1 229 ? 15.692 -3.763 -42.208 1.00 95.00 229 TRP A N 1
ATOM 1705 C CA . TRP A 1 229 ? 15.958 -5.196 -42.189 1.00 95.00 229 TRP A CA 1
ATOM 1706 C C . TRP A 1 229 ? 15.347 -5.809 -40.936 1.00 95.00 229 TRP A C 1
ATOM 1708 O O . TRP A 1 229 ? 15.484 -5.234 -39.856 1.00 95.00 229 TRP A O 1
ATOM 1718 N N . SER A 1 230 ? 14.759 -6.996 -41.052 1.00 93.69 230 SER A N 1
ATOM 1719 C CA . SER A 1 230 ? 14.251 -7.741 -39.893 1.00 93.69 230 SER A CA 1
ATOM 1720 C C . SER A 1 230 ? 15.277 -8.787 -39.449 1.00 93.69 230 SER A C 1
ATOM 1722 O O . SER A 1 230 ? 15.795 -9.548 -40.265 1.00 93.69 230 SER A O 1
ATOM 1724 N N . LEU A 1 231 ? 15.629 -8.817 -38.167 1.00 93.88 231 LEU A N 1
ATOM 1725 C CA . LEU A 1 231 ? 16.674 -9.673 -37.604 1.00 93.88 231 LEU A CA 1
ATOM 1726 C C . LEU A 1 231 ? 16.074 -10.938 -36.980 1.00 93.88 231 LEU A C 1
ATOM 1728 O O . LEU A 1 231 ? 15.494 -10.911 -35.895 1.00 93.88 231 LEU A O 1
ATOM 1732 N N . ASP A 1 232 ? 16.266 -12.067 -37.659 1.00 89.25 232 ASP A N 1
ATOM 1733 C CA . ASP A 1 232 ? 15.826 -13.385 -37.208 1.00 89.25 232 ASP A CA 1
ATOM 1734 C C . ASP A 1 232 ? 16.952 -14.073 -36.424 1.00 89.25 232 ASP A C 1
ATOM 1736 O O . ASP A 1 232 ? 17.954 -14.535 -36.985 1.00 89.25 232 ASP A O 1
ATOM 1740 N N . SER A 1 233 ? 16.784 -14.118 -35.102 1.00 83.38 233 SER A N 1
ATOM 1741 C CA . SER A 1 233 ? 17.699 -14.740 -34.141 1.00 83.38 233 SER A CA 1
ATOM 1742 C C . SER A 1 233 ? 17.262 -16.143 -33.688 1.00 83.38 233 SER A C 1
ATOM 1744 O O . SER A 1 233 ? 17.983 -16.775 -32.914 1.00 83.38 233 SER A O 1
ATOM 1746 N N . ARG A 1 234 ? 16.109 -16.650 -34.161 1.00 71.50 234 ARG A N 1
ATOM 1747 C CA . ARG A 1 234 ? 15.492 -17.905 -33.678 1.00 71.50 234 ARG A CA 1
ATOM 1748 C C . ARG A 1 234 ? 16.108 -19.167 -34.284 1.00 71.50 234 ARG A C 1
ATOM 1750 O O . ARG A 1 234 ? 16.124 -20.213 -33.641 1.00 71.50 234 ARG A O 1
ATOM 1757 N N . GLY A 1 235 ? 16.553 -19.093 -35.539 1.00 67.50 235 GLY A N 1
ATOM 1758 C CA . GLY A 1 235 ? 17.077 -20.243 -36.283 1.00 67.50 235 GLY A CA 1
ATOM 1759 C C . GLY A 1 235 ? 18.507 -20.647 -35.902 1.00 67.50 235 GLY A C 1
ATOM 1760 O O . GLY A 1 235 ? 19.214 -19.949 -35.177 1.00 67.50 235 GLY A O 1
ATOM 1761 N N . ASP A 1 236 ? 18.999 -21.757 -36.473 1.00 68.00 236 ASP A N 1
ATOM 1762 C CA . ASP A 1 236 ? 20.389 -22.202 -36.259 1.00 68.00 236 ASP A CA 1
ATOM 1763 C C . ASP A 1 236 ? 21.433 -21.139 -36.667 1.00 68.00 236 ASP A C 1
ATOM 1765 O O . ASP A 1 236 ? 22.527 -21.079 -36.101 1.00 68.00 236 ASP A O 1
ATOM 1769 N N . ARG A 1 237 ? 21.096 -20.253 -37.606 1.00 80.19 237 ARG A N 1
ATOM 1770 C CA . ARG A 1 237 ? 21.943 -19.131 -38.016 1.00 80.19 237 ARG A CA 1
ATOM 1771 C C . ARG A 1 237 ? 21.140 -17.845 -37.949 1.00 80.19 237 ARG A C 1
ATOM 1773 O O . ARG A 1 237 ? 20.041 -17.800 -38.487 1.00 80.19 237 ARG A O 1
ATOM 1780 N N . VAL A 1 238 ? 21.739 -16.804 -37.375 1.00 88.31 238 VAL A N 1
ATOM 1781 C CA . VAL A 1 238 ? 21.167 -15.453 -37.373 1.00 88.31 238 VAL A CA 1
ATOM 1782 C C . VAL A 1 238 ? 21.091 -14.934 -38.811 1.00 88.31 238 VAL A C 1
ATOM 1784 O O . VAL A 1 238 ? 22.087 -14.989 -39.546 1.00 88.31 238 VAL A O 1
ATOM 1787 N N . ARG A 1 239 ? 19.914 -14.456 -39.217 1.00 91.94 239 ARG A N 1
ATOM 1788 C CA . ARG A 1 239 ? 19.624 -13.941 -40.562 1.00 91.94 239 ARG A CA 1
ATOM 1789 C C . ARG A 1 239 ? 19.088 -12.517 -40.500 1.00 91.94 239 ARG A C 1
ATOM 1791 O O . ARG A 1 239 ? 18.545 -12.092 -39.488 1.00 91.94 239 ARG A O 1
ATOM 1798 N N . LEU A 1 240 ? 19.239 -11.814 -41.614 1.00 93.12 240 LEU A N 1
ATOM 1799 C CA . LEU A 1 240 ? 18.528 -10.574 -41.901 1.00 93.12 240 LEU A CA 1
ATOM 1800 C C . LEU A 1 240 ? 17.489 -10.867 -42.975 1.00 93.12 240 LEU A C 1
ATOM 1802 O O . LEU A 1 240 ? 17.795 -11.594 -43.914 1.00 93.12 240 LEU A O 1
ATOM 1806 N N . GLU A 1 241 ? 16.306 -10.293 -42.879 1.00 92.94 241 GLU A N 1
ATOM 1807 C CA . GLU A 1 241 ? 15.274 -10.355 -43.908 1.00 92.94 241 GLU A CA 1
ATOM 1808 C C . GLU A 1 241 ? 15.155 -8.983 -44.574 1.00 92.94 241 GLU A C 1
ATOM 1810 O O . GLU A 1 241 ? 15.157 -7.966 -43.877 1.00 92.94 241 GLU A O 1
ATOM 1815 N N . ASP A 1 242 ? 15.126 -8.946 -45.909 1.00 90.44 242 ASP A N 1
ATOM 1816 C CA . ASP A 1 242 ? 14.818 -7.712 -46.641 1.00 90.44 242 ASP A CA 1
ATOM 1817 C C . ASP A 1 242 ? 13.303 -7.447 -46.672 1.00 90.44 242 ASP A C 1
ATOM 1819 O O . ASP A 1 242 ? 12.495 -8.326 -46.374 1.00 90.44 242 ASP A O 1
ATOM 1823 N N . THR A 1 243 ? 12.897 -6.237 -47.065 1.00 82.75 243 THR A N 1
ATOM 1824 C CA . THR A 1 243 ? 11.478 -5.844 -47.179 1.00 82.75 243 THR A CA 1
ATOM 1825 C C . THR A 1 243 ? 10.678 -6.650 -48.216 1.00 82.75 243 THR A C 1
ATOM 1827 O O . THR A 1 243 ? 9.464 -6.492 -48.304 1.00 82.75 243 THR A O 1
ATOM 1830 N N . GLY A 1 244 ? 11.329 -7.531 -48.987 1.00 84.25 244 GLY A N 1
ATOM 1831 C CA . GLY A 1 244 ? 10.705 -8.521 -49.868 1.00 84.25 244 GLY A CA 1
ATOM 1832 C C . GLY A 1 244 ? 10.679 -9.944 -49.290 1.00 84.25 244 GLY A C 1
ATOM 1833 O O . GLY A 1 244 ? 10.483 -10.891 -50.050 1.00 84.25 244 GLY A O 1
ATOM 1834 N N . GLY A 1 245 ? 10.924 -10.124 -47.987 1.00 84.62 245 GLY A N 1
ATOM 1835 C CA . GLY A 1 245 ? 10.876 -11.421 -47.300 1.00 84.62 245 GLY A CA 1
ATOM 1836 C C . GLY A 1 245 ? 12.083 -12.335 -47.550 1.00 84.62 245 GLY A C 1
ATOM 1837 O O . GLY A 1 245 ? 12.068 -13.508 -47.169 1.00 84.62 245 GLY A O 1
ATOM 1838 N N . ARG A 1 246 ? 13.147 -11.863 -48.218 1.00 89.81 246 ARG A N 1
ATOM 1839 C CA . ARG A 1 246 ? 14.297 -12.720 -48.566 1.00 89.81 246 ARG A CA 1
ATOM 1840 C C . ARG A 1 246 ? 15.327 -12.720 -47.441 1.00 89.81 246 ARG A C 1
ATOM 1842 O O . ARG A 1 246 ? 15.781 -11.664 -47.010 1.00 89.81 246 ARG A O 1
ATOM 1849 N N . LYS A 1 247 ? 15.739 -13.914 -46.995 1.00 91.06 247 LYS A N 1
ATOM 1850 C CA . LYS A 1 247 ? 16.685 -14.102 -45.878 1.00 91.06 247 LYS A CA 1
ATOM 1851 C C . LYS A 1 247 ? 18.157 -14.094 -46.330 1.00 91.06 247 LYS A C 1
ATOM 1853 O O . LYS A 1 247 ? 18.643 -15.023 -46.975 1.00 91.06 247 LYS A O 1
ATOM 1858 N N . HIS A 1 248 ? 18.901 -13.086 -45.888 1.00 93.00 248 HIS A N 1
ATOM 1859 C CA . HIS A 1 248 ? 20.325 -12.824 -46.129 1.00 93.00 248 HIS A CA 1
ATOM 1860 C C . HIS A 1 248 ? 21.194 -13.161 -44.894 1.00 93.00 248 HIS A C 1
ATOM 1862 O O . HIS A 1 248 ? 20.693 -13.245 -43.769 1.00 93.00 248 HIS A O 1
ATOM 1868 N N . PRO A 1 249 ? 22.515 -13.386 -45.042 1.00 91.31 249 PRO A N 1
ATOM 1869 C CA . PRO A 1 249 ? 23.437 -13.448 -43.905 1.00 91.31 249 PRO A CA 1
ATOM 1870 C C . PRO A 1 249 ? 23.754 -12.042 -43.363 1.00 91.31 249 PRO A C 1
ATOM 1872 O O . PRO A 1 249 ? 23.820 -11.085 -44.128 1.00 91.31 249 PRO A O 1
ATOM 1875 N N . VAL A 1 250 ? 24.059 -11.918 -42.063 1.00 91.31 250 VAL A N 1
ATOM 1876 C CA . VAL A 1 250 ? 24.420 -10.623 -41.430 1.00 91.31 250 VAL A CA 1
ATOM 1877 C C . VAL A 1 250 ? 25.633 -9.945 -42.096 1.00 91.31 250 VAL A C 1
ATOM 1879 O O . VAL A 1 250 ? 25.727 -8.721 -42.126 1.00 91.31 250 VAL A O 1
ATOM 1882 N N . SER A 1 251 ? 26.528 -10.721 -42.718 1.00 88.94 251 SER A N 1
ATOM 1883 C CA . SER A 1 251 ? 27.648 -10.197 -43.512 1.00 88.94 251 SER A CA 1
ATOM 1884 C C . SER A 1 251 ? 27.229 -9.350 -44.722 1.00 88.94 251 SER A C 1
ATOM 1886 O O . SER A 1 251 ? 28.068 -8.637 -45.258 1.00 88.94 251 SER A O 1
ATOM 1888 N N . ARG A 1 252 ? 25.953 -9.371 -45.140 1.00 92.62 252 ARG A N 1
ATOM 1889 C CA . ARG A 1 252 ? 25.428 -8.527 -46.229 1.00 92.62 252 ARG A CA 1
ATOM 1890 C C . ARG A 1 252 ? 25.445 -7.028 -45.899 1.00 92.62 252 ARG A C 1
ATOM 1892 O O . ARG A 1 252 ? 25.480 -6.225 -46.827 1.00 92.62 252 ARG A O 1
ATOM 1899 N N . LEU A 1 253 ? 25.440 -6.652 -44.615 1.00 92.38 253 LEU A N 1
ATOM 1900 C CA . LEU A 1 253 ? 25.523 -5.247 -44.192 1.00 92.38 253 LEU A CA 1
ATOM 1901 C C . LEU A 1 253 ? 26.953 -4.708 -44.115 1.00 92.38 253 LEU A C 1
ATOM 1903 O O . LEU A 1 253 ? 27.115 -3.491 -44.208 1.00 92.38 253 LEU A O 1
ATOM 1907 N N . VAL A 1 254 ? 27.949 -5.590 -43.946 1.00 92.19 254 VAL A N 1
ATOM 1908 C CA . VAL A 1 254 ? 29.349 -5.227 -43.675 1.00 92.19 254 VAL A CA 1
ATOM 1909 C C . VAL A 1 254 ? 29.889 -4.329 -44.782 1.00 92.19 254 VAL A C 1
ATOM 1911 O O . VAL A 1 254 ? 29.965 -4.730 -45.941 1.00 92.19 254 VAL A O 1
ATOM 1914 N N . ASP A 1 255 ? 30.281 -3.120 -44.396 1.00 89.69 255 ASP A N 1
ATOM 1915 C CA . ASP A 1 255 ? 30.818 -2.094 -45.283 1.00 89.69 255 ASP A CA 1
ATOM 1916 C C . ASP A 1 255 ? 32.020 -1.411 -44.603 1.00 89.69 255 ASP A C 1
ATOM 1918 O O . ASP A 1 255 ? 31.834 -0.503 -43.789 1.00 89.69 255 ASP A O 1
ATOM 1922 N N . PRO A 1 256 ? 33.258 -1.850 -44.907 1.00 86.06 256 PRO A N 1
ATOM 1923 C CA . PRO A 1 256 ? 34.475 -1.294 -44.314 1.00 86.06 256 PRO A CA 1
ATOM 1924 C C . PRO A 1 256 ? 34.820 0.139 -44.751 1.00 86.06 256 PRO A C 1
ATOM 1926 O O . PRO A 1 256 ? 35.838 0.665 -44.310 1.00 86.06 256 PRO A O 1
ATOM 1929 N N . SER A 1 257 ? 34.026 0.780 -45.619 1.00 85.44 257 SER A N 1
ATOM 1930 C CA . SER A 1 257 ? 34.283 2.161 -46.065 1.00 85.44 257 SER A CA 1
ATOM 1931 C C . SER A 1 257 ? 34.043 3.218 -44.980 1.00 85.44 257 SER A C 1
ATOM 1933 O O . SER A 1 257 ? 34.432 4.373 -45.150 1.00 85.44 257 SER A O 1
ATOM 1935 N N . GLY A 1 258 ? 33.354 2.856 -43.891 1.00 82.00 258 GLY A N 1
ATOM 1936 C CA . GLY A 1 258 ? 32.872 3.801 -42.881 1.00 82.00 258 GLY A CA 1
ATOM 1937 C C . GLY A 1 258 ? 31.673 4.648 -43.336 1.00 82.00 258 GLY A C 1
ATOM 1938 O O . GLY A 1 258 ? 31.157 5.437 -42.544 1.00 82.00 258 GLY A O 1
ATOM 1939 N N . SER A 1 259 ? 31.192 4.478 -44.576 1.00 88.25 259 SER A N 1
ATOM 1940 C CA . SER A 1 259 ? 30.013 5.179 -45.100 1.00 88.25 259 SER A CA 1
ATOM 1941 C C . SER A 1 259 ? 28.683 4.607 -44.612 1.00 88.25 259 SER A C 1
ATOM 1943 O O . SER A 1 259 ? 27.673 5.286 -44.752 1.00 88.25 259 SER A O 1
ATOM 1945 N N . ARG A 1 260 ? 28.627 3.402 -44.029 1.00 92.88 260 ARG A N 1
ATOM 1946 C CA . ARG A 1 260 ? 27.377 2.834 -43.495 1.00 92.88 260 ARG A CA 1
ATOM 1947 C C . ARG A 1 260 ? 27.381 2.739 -41.972 1.00 92.88 260 ARG A C 1
ATOM 1949 O O . ARG A 1 260 ? 28.306 2.203 -41.367 1.00 92.88 260 ARG A O 1
ATOM 1956 N N . LEU A 1 261 ? 26.282 3.197 -41.380 1.00 94.19 261 LEU A N 1
ATOM 1957 C CA . LEU A 1 261 ? 25.913 3.004 -39.980 1.00 94.19 261 LEU A CA 1
ATOM 1958 C C . LEU A 1 261 ? 24.942 1.826 -39.848 1.00 94.19 261 LEU A C 1
ATOM 1960 O O . LEU A 1 261 ? 24.054 1.660 -40.688 1.00 94.19 261 LEU A O 1
ATOM 1964 N N . VAL A 1 262 ? 25.062 1.047 -38.772 1.00 96.38 262 VAL A N 1
ATOM 1965 C CA . VAL A 1 262 ? 24.062 0.034 -38.391 1.00 96.38 262 VAL A CA 1
ATOM 1966 C C . VAL A 1 262 ? 23.443 0.406 -37.046 1.00 96.38 262 VAL A C 1
ATOM 1968 O O . VAL A 1 262 ? 24.162 0.582 -36.062 1.00 96.38 262 VAL A O 1
ATOM 1971 N N . LEU A 1 263 ? 22.114 0.498 -36.998 1.00 96.69 263 LEU A N 1
ATOM 1972 C CA . LEU A 1 263 ? 21.344 0.742 -35.780 1.00 96.69 263 LEU A CA 1
ATOM 1973 C C . LEU A 1 263 ? 20.401 -0.443 -35.545 1.00 96.69 263 LEU A C 1
ATOM 1975 O O . LEU A 1 263 ? 19.509 -0.696 -36.352 1.00 96.69 263 LEU A O 1
ATOM 1979 N N . ILE A 1 264 ? 20.636 -1.193 -34.470 1.00 96.88 264 ILE A N 1
ATOM 1980 C CA . ILE A 1 264 ? 19.974 -2.473 -34.193 1.00 96.88 264 ILE A CA 1
ATOM 1981 C C . ILE A 1 264 ? 18.927 -2.268 -33.106 1.00 96.88 264 ILE A C 1
ATOM 1983 O O . ILE A 1 264 ? 19.279 -2.102 -31.941 1.00 96.88 264 ILE A O 1
ATOM 1987 N N . ALA A 1 265 ? 17.655 -2.254 -33.491 1.00 95.31 265 ALA A N 1
ATOM 1988 C CA . ALA A 1 265 ? 16.534 -2.007 -32.601 1.00 95.31 265 ALA A CA 1
ATOM 1989 C C . ALA A 1 265 ? 16.019 -3.307 -31.973 1.00 95.31 265 ALA A C 1
ATOM 1991 O O . ALA A 1 265 ? 15.643 -4.233 -32.690 1.00 95.31 265 ALA A O 1
ATOM 1992 N N . THR A 1 266 ? 16.025 -3.398 -30.644 1.00 93.00 266 THR A N 1
ATOM 1993 C CA . THR A 1 266 ? 15.683 -4.631 -29.913 1.00 93.00 266 THR A CA 1
ATOM 1994 C C . THR A 1 266 ? 15.321 -4.346 -28.456 1.00 93.00 266 THR A C 1
ATOM 1996 O O . THR A 1 266 ? 15.828 -3.390 -27.869 1.00 93.00 266 THR A O 1
ATOM 1999 N N . ASP A 1 267 ? 14.490 -5.204 -27.863 1.00 90.25 267 ASP A N 1
ATOM 2000 C CA . ASP A 1 267 ? 14.341 -5.337 -26.411 1.00 90.25 267 ASP A CA 1
ATOM 2001 C C . ASP A 1 267 ? 15.480 -6.170 -25.782 1.00 90.25 267 ASP A C 1
ATOM 2003 O O . ASP A 1 267 ? 15.838 -5.988 -24.619 1.00 90.25 267 ASP A O 1
ATOM 2007 N N . GLY A 1 268 ? 16.112 -7.061 -26.546 1.00 89.75 268 GLY A N 1
ATOM 2008 C CA . GLY A 1 268 ? 17.122 -8.001 -26.080 1.00 89.75 268 GLY A CA 1
ATOM 2009 C C . GLY A 1 268 ? 16.603 -9.085 -25.126 1.00 89.75 268 GLY A C 1
ATOM 2010 O O . GLY A 1 268 ? 17.410 -9.617 -24.362 1.00 89.75 268 GLY A O 1
ATOM 2011 N N . VAL A 1 269 ? 15.302 -9.411 -25.119 1.00 87.06 269 VAL A N 1
ATOM 2012 C CA . VAL A 1 269 ? 14.721 -10.456 -24.239 1.00 87.06 269 VAL A CA 1
ATOM 2013 C C . VAL A 1 269 ? 14.455 -11.788 -24.947 1.00 87.06 269 VAL A C 1
ATOM 2015 O O . VAL A 1 269 ? 14.298 -12.812 -24.284 1.00 87.06 269 VAL A O 1
ATOM 2018 N N . GLY A 1 270 ? 14.414 -11.811 -26.282 1.00 84.25 270 GLY A N 1
ATOM 2019 C CA . GLY A 1 270 ? 14.170 -13.040 -27.048 1.00 84.25 270 GLY A CA 1
ATOM 2020 C C . GLY A 1 270 ? 15.277 -14.095 -26.886 1.00 84.25 270 GLY A C 1
ATOM 2021 O O . GLY A 1 270 ? 16.459 -13.757 -26.858 1.00 84.25 270 GLY A O 1
ATOM 2022 N N . ASP A 1 271 ? 14.909 -15.384 -26.853 1.00 82.12 271 ASP A N 1
ATOM 2023 C CA . ASP A 1 271 ? 15.791 -16.541 -26.585 1.00 82.12 271 ASP A CA 1
ATOM 2024 C C . ASP A 1 271 ? 17.143 -16.490 -27.338 1.00 82.12 271 ASP A C 1
ATOM 2026 O O . ASP A 1 271 ? 18.193 -16.807 -26.774 1.00 82.12 271 ASP A O 1
ATOM 2030 N N . GLY A 1 272 ? 17.131 -16.048 -28.603 1.00 85.12 272 GLY A N 1
ATOM 2031 C CA . GLY A 1 272 ? 18.317 -15.938 -29.460 1.00 85.12 272 GLY A CA 1
ATOM 2032 C C . GLY A 1 272 ? 19.383 -14.949 -28.965 1.00 85.12 272 GLY A C 1
ATOM 2033 O O . GLY A 1 272 ? 20.565 -15.136 -29.264 1.00 85.12 272 GLY A O 1
ATOM 2034 N N . TRP A 1 273 ? 19.006 -13.945 -28.164 1.00 89.50 273 TRP A N 1
ATOM 2035 C CA . TRP A 1 273 ? 19.933 -12.968 -27.583 1.00 89.50 273 TRP A CA 1
ATOM 2036 C C . TRP A 1 273 ? 20.810 -13.528 -26.469 1.00 89.50 273 TRP A C 1
ATOM 2038 O O . TRP A 1 273 ? 21.938 -13.072 -26.292 1.00 89.50 273 TRP A O 1
ATOM 2048 N N . TYR A 1 274 ? 20.356 -14.562 -25.767 1.00 87.62 274 TYR A N 1
ATOM 2049 C CA . TYR A 1 274 ? 21.170 -15.241 -24.759 1.00 87.62 274 TYR A CA 1
ATOM 2050 C C . TYR A 1 274 ? 22.150 -16.259 -25.383 1.00 87.62 274 TYR A C 1
ATOM 2052 O O . TYR A 1 274 ? 22.997 -16.818 -24.689 1.00 87.62 274 TYR A O 1
ATOM 2060 N N . GLY A 1 275 ? 22.086 -16.483 -26.703 1.00 85.69 275 GLY A N 1
ATOM 2061 C CA . GLY A 1 275 ? 22.978 -17.379 -27.439 1.00 85.69 275 GLY A CA 1
ATOM 2062 C C . GLY A 1 275 ? 24.184 -16.672 -28.068 1.00 85.69 275 GLY A C 1
ATOM 2063 O O . GLY A 1 275 ? 24.059 -15.663 -28.757 1.00 85.69 275 GLY A O 1
ATOM 2064 N N . ALA A 1 276 ? 25.380 -17.262 -27.970 1.00 88.56 276 ALA A N 1
ATOM 2065 C CA . ALA A 1 276 ? 26.617 -16.678 -28.518 1.00 88.56 276 ALA A CA 1
ATOM 2066 C C . ALA A 1 276 ? 26.654 -16.480 -30.057 1.00 88.56 276 ALA A C 1
ATOM 2068 O O . ALA A 1 276 ? 27.628 -15.945 -30.589 1.00 88.56 276 ALA A O 1
ATOM 2069 N N . LYS A 1 277 ? 25.625 -16.918 -30.796 1.00 90.19 277 LYS A N 1
ATOM 2070 C CA . LYS A 1 277 ? 25.538 -16.807 -32.261 1.00 90.19 277 LYS A CA 1
ATOM 2071 C C . LYS A 1 277 ? 25.322 -15.363 -32.728 1.00 90.19 277 LYS A C 1
ATOM 2073 O O . LYS A 1 277 ? 25.998 -14.942 -33.666 1.00 90.19 277 LYS A O 1
ATOM 2078 N N . ILE A 1 278 ? 24.440 -14.608 -32.065 1.00 92.25 278 ILE A N 1
ATOM 2079 C CA . ILE A 1 278 ? 24.164 -13.205 -32.411 1.00 92.25 278 ILE A CA 1
ATOM 2080 C C . ILE A 1 278 ? 25.328 -12.296 -32.033 1.00 92.25 278 ILE A C 1
ATOM 2082 O O . ILE A 1 278 ? 25.800 -11.539 -32.873 1.00 92.25 278 ILE A O 1
ATOM 2086 N N . TRP A 1 279 ? 25.901 -12.466 -30.843 1.00 92.88 279 TRP A N 1
ATOM 2087 C CA . TRP A 1 279 ? 27.044 -11.679 -30.374 1.00 92.88 279 TRP A CA 1
ATOM 2088 C C . TRP A 1 279 ? 28.268 -11.795 -31.289 1.00 92.88 279 TRP A C 1
ATOM 2090 O O . TRP A 1 279 ? 28.889 -10.788 -31.601 1.00 92.88 279 TRP A O 1
ATOM 2100 N N . ARG A 1 280 ? 28.545 -12.981 -31.855 1.00 92.50 280 ARG A N 1
ATOM 2101 C CA . ARG A 1 280 ? 29.571 -13.168 -32.907 1.00 92.50 280 ARG A CA 1
ATOM 2102 C C . ARG A 1 280 ? 29.229 -12.498 -34.245 1.00 92.50 280 ARG A C 1
ATOM 2104 O O . ARG A 1 280 ? 30.120 -12.285 -35.063 1.00 92.50 280 ARG A O 1
ATOM 2111 N N . ALA A 1 281 ? 27.955 -12.228 -34.524 1.00 93.62 281 ALA A N 1
ATOM 2112 C CA . ALA A 1 281 ? 27.539 -11.459 -35.693 1.00 93.62 281 ALA A CA 1
ATOM 2113 C C . ALA A 1 281 ? 27.673 -9.951 -35.438 1.00 93.62 281 ALA A C 1
ATOM 2115 O O . ALA A 1 281 ? 28.237 -9.259 -36.283 1.00 93.62 281 ALA A O 1
ATOM 2116 N N . LEU A 1 282 ? 27.264 -9.481 -34.254 1.00 95.12 282 LEU A N 1
ATOM 2117 C CA . LEU A 1 282 ? 27.466 -8.099 -33.812 1.00 95.12 282 LEU A CA 1
ATOM 2118 C C . LEU A 1 282 ? 28.951 -7.746 -33.707 1.00 95.12 282 LEU A C 1
ATOM 2120 O O . LEU A 1 282 ? 29.339 -6.659 -34.110 1.00 95.12 282 LEU A O 1
ATOM 2124 N N . ASP A 1 283 ? 29.790 -8.676 -33.247 1.00 95.44 283 ASP A N 1
ATOM 2125 C CA . ASP A 1 283 ? 31.239 -8.486 -33.152 1.00 95.44 283 ASP A CA 1
ATOM 2126 C C . ASP A 1 283 ? 31.893 -8.214 -34.509 1.00 95.44 283 ASP A C 1
ATOM 2128 O O . ASP A 1 283 ? 32.758 -7.351 -34.612 1.00 95.44 283 ASP A O 1
ATOM 2132 N N . ARG A 1 284 ? 31.433 -8.885 -35.574 1.00 94.12 284 ARG A N 1
ATOM 2133 C CA . ARG A 1 284 ? 31.910 -8.625 -36.941 1.00 94.12 284 ARG A CA 1
ATOM 2134 C C . ARG A 1 284 ? 31.440 -7.274 -37.476 1.00 94.12 284 ARG A C 1
ATOM 2136 O O . ARG A 1 284 ? 32.228 -6.600 -38.127 1.00 94.12 284 ARG A O 1
ATOM 2143 N N . LEU A 1 285 ? 30.200 -6.869 -37.188 1.00 95.50 285 LEU A N 1
ATOM 2144 C CA . LEU A 1 285 ? 29.712 -5.532 -37.544 1.00 95.50 285 LEU A CA 1
ATOM 2145 C C . LEU A 1 285 ? 30.527 -4.460 -36.804 1.00 95.50 285 LEU A C 1
ATOM 2147 O O . LEU A 1 285 ? 31.212 -3.672 -37.442 1.00 95.50 285 LEU A O 1
ATOM 2151 N N . ALA A 1 286 ? 30.572 -4.517 -35.472 1.00 95.62 286 ALA A N 1
ATOM 2152 C CA . ALA A 1 286 ? 31.337 -3.604 -34.622 1.00 95.62 286 ALA A CA 1
ATOM 2153 C C . ALA A 1 286 ? 32.841 -3.554 -34.974 1.00 95.62 286 ALA A C 1
ATOM 2155 O O . ALA A 1 286 ? 33.470 -2.502 -34.860 1.00 95.62 286 ALA A O 1
ATOM 2156 N N . SER A 1 287 ? 33.429 -4.665 -35.429 1.00 95.50 287 SER A N 1
ATOM 2157 C CA . SER A 1 287 ? 34.827 -4.700 -35.869 1.00 95.50 287 SER A CA 1
ATOM 2158 C C . SER A 1 287 ? 35.075 -3.931 -37.173 1.00 95.50 287 SER A C 1
ATOM 2160 O O . SER A 1 287 ? 36.124 -3.301 -37.314 1.00 95.50 287 SER A O 1
ATOM 2162 N N . SER A 1 288 ? 34.117 -3.948 -38.108 1.00 94.62 288 SER A N 1
ATOM 2163 C CA . SER A 1 288 ? 34.274 -3.402 -39.466 1.00 94.62 288 SER A CA 1
ATOM 2164 C C . SER A 1 288 ? 33.573 -2.066 -39.728 1.00 94.62 288 SER A C 1
ATOM 2166 O O . SER A 1 288 ? 33.954 -1.390 -40.677 1.00 94.62 288 SER A O 1
ATOM 2168 N N . MET A 1 289 ? 32.565 -1.675 -38.940 1.00 93.94 289 MET A N 1
ATOM 2169 C CA . MET A 1 289 ? 31.755 -0.472 -39.187 1.00 93.94 289 MET A CA 1
ATOM 2170 C C . MET A 1 289 ? 31.073 0.071 -37.914 1.00 93.94 289 MET A C 1
ATOM 2172 O O . MET A 1 289 ? 30.821 -0.698 -36.977 1.00 93.94 289 MET A O 1
ATOM 2176 N N . PRO A 1 290 ? 30.743 1.377 -37.848 1.00 94.38 290 PRO A N 1
ATOM 2177 C CA . PRO A 1 290 ? 30.052 1.954 -36.698 1.00 94.38 290 PRO A CA 1
ATOM 2178 C C . PRO A 1 290 ? 28.655 1.336 -36.515 1.00 94.38 290 PRO A C 1
ATOM 2180 O O . PRO A 1 290 ? 27.776 1.431 -37.375 1.00 94.38 290 PRO A O 1
ATOM 2183 N N . THR A 1 291 ? 28.466 0.686 -35.367 1.00 96.50 291 THR A N 1
ATOM 2184 C CA . THR A 1 291 ? 27.307 -0.160 -35.040 1.00 96.50 291 THR A CA 1
ATOM 2185 C C . THR A 1 291 ? 26.772 0.204 -33.656 1.00 96.50 291 THR A C 1
ATOM 2187 O O . THR A 1 291 ? 27.554 0.276 -32.712 1.00 96.50 291 THR A O 1
ATOM 2190 N N . ALA A 1 292 ? 25.465 0.397 -33.489 1.00 97.00 292 ALA A N 1
ATOM 2191 C CA . ALA A 1 292 ? 24.851 0.715 -32.196 1.00 97.00 292 ALA A CA 1
ATOM 2192 C C . ALA A 1 292 ? 23.578 -0.102 -31.943 1.00 97.00 292 ALA A C 1
ATOM 2194 O O . ALA A 1 292 ? 22.892 -0.502 -32.882 1.00 97.00 292 ALA A O 1
ATOM 2195 N N . ILE A 1 293 ? 23.260 -0.332 -30.669 1.00 97.25 293 ILE A N 1
ATOM 2196 C CA . ILE A 1 293 ? 21.996 -0.930 -30.228 1.00 97.25 293 ILE A CA 1
ATOM 2197 C C . ILE A 1 293 ? 21.030 0.206 -29.886 1.00 97.25 293 ILE A C 1
ATOM 2199 O O . ILE A 1 293 ? 21.326 1.017 -29.011 1.00 97.25 293 ILE A O 1
ATOM 2203 N N . LEU A 1 294 ? 19.877 0.251 -30.549 1.00 95.50 294 LEU A N 1
ATOM 2204 C CA . LEU A 1 294 ? 18.728 1.057 -30.145 1.00 95.50 294 LEU A CA 1
ATOM 2205 C C . LEU A 1 294 ? 17.871 0.202 -29.205 1.00 95.50 294 LEU A C 1
ATOM 2207 O O . LEU A 1 294 ? 17.108 -0.655 -29.645 1.00 95.50 294 LEU A O 1
ATOM 2211 N N . GLN A 1 295 ? 18.040 0.398 -27.904 1.00 91.88 295 GLN A N 1
ATOM 2212 C CA . GLN A 1 295 ? 17.284 -0.333 -26.896 1.00 91.88 295 GLN A CA 1
ATOM 2213 C C . GLN A 1 295 ? 15.957 0.397 -26.642 1.00 91.88 295 GLN A C 1
ATOM 2215 O O . GLN A 1 295 ? 15.945 1.585 -26.309 1.00 91.88 295 GLN A O 1
ATOM 2220 N N . ILE A 1 296 ? 14.849 -0.319 -26.842 1.00 88.94 296 ILE A N 1
ATOM 2221 C CA . ILE A 1 296 ? 13.483 0.221 -26.750 1.00 88.94 296 ILE A CA 1
ATOM 2222 C C . ILE A 1 296 ? 12.886 0.162 -25.338 1.00 88.94 296 ILE A C 1
ATOM 2224 O O . ILE A 1 296 ? 12.017 0.968 -25.017 1.00 88.94 296 ILE A O 1
ATOM 2228 N N . LEU A 1 297 ? 13.360 -0.743 -24.477 1.00 86.50 297 LEU A N 1
ATOM 2229 C CA . LEU A 1 297 ? 12.982 -0.767 -23.063 1.00 86.50 297 LEU A CA 1
ATOM 2230 C C . LEU A 1 297 ? 13.512 0.472 -22.326 1.00 86.50 297 LEU A C 1
ATOM 2232 O O . LEU A 1 297 ? 14.583 0.997 -22.644 1.00 86.50 297 LEU A O 1
ATOM 2236 N N . ALA A 1 298 ? 12.811 0.885 -21.267 1.00 82.00 298 ALA A N 1
ATOM 2237 C CA . ALA A 1 298 ? 13.299 1.909 -20.344 1.00 82.00 298 ALA A CA 1
ATOM 2238 C C . ALA A 1 298 ? 14.616 1.481 -19.657 1.00 82.00 298 ALA A C 1
ATOM 2240 O O . ALA A 1 298 ? 14.868 0.292 -19.446 1.00 82.00 298 ALA A O 1
ATOM 2241 N N . ARG A 1 299 ? 15.467 2.456 -19.301 1.00 84.06 299 ARG A N 1
ATOM 2242 C CA . ARG A 1 299 ? 16.879 2.228 -18.918 1.00 84.06 299 ARG A CA 1
ATOM 2243 C C . ARG A 1 299 ? 17.083 1.275 -17.738 1.00 84.06 299 ARG A C 1
ATOM 2245 O O . ARG A 1 299 ? 18.065 0.534 -17.718 1.00 84.06 299 ARG A O 1
ATOM 2252 N N . ASP A 1 300 ? 16.142 1.231 -16.804 1.00 80.69 300 ASP A N 1
ATOM 2253 C CA . ASP A 1 300 ? 16.219 0.352 -15.634 1.00 80.69 300 ASP A CA 1
ATOM 2254 C C . ASP A 1 300 ? 16.051 -1.136 -15.995 1.00 80.69 300 ASP A C 1
ATOM 2256 O O . ASP A 1 300 ? 16.698 -2.001 -15.398 1.00 80.69 300 ASP A O 1
ATOM 2260 N N . TYR A 1 301 ? 15.292 -1.441 -17.056 1.00 81.44 301 TYR A N 1
ATOM 2261 C CA . TYR A 1 301 ? 15.088 -2.805 -17.552 1.00 81.44 301 TYR A CA 1
ATOM 2262 C C . TYR A 1 301 ? 16.295 -3.382 -18.277 1.00 81.44 301 TYR A C 1
ATOM 2264 O O . TYR A 1 301 ? 16.415 -4.605 -18.350 1.00 81.44 301 TYR A O 1
ATOM 2272 N N . TRP A 1 302 ? 17.209 -2.547 -18.790 1.00 87.25 302 TRP A N 1
ATOM 2273 C CA . TRP A 1 302 ? 18.365 -3.005 -19.577 1.00 87.25 302 TRP A CA 1
ATOM 2274 C C . TRP A 1 302 ? 19.161 -4.070 -18.808 1.00 87.25 302 TRP A C 1
ATOM 2276 O O . TRP A 1 302 ? 19.575 -5.076 -19.381 1.00 87.25 302 TRP A O 1
ATOM 2286 N N . ALA A 1 303 ? 19.243 -3.914 -17.482 1.00 83.81 303 ALA A N 1
ATOM 2287 C CA . ALA A 1 303 ? 19.841 -4.846 -16.529 1.00 83.81 303 ALA A CA 1
ATOM 2288 C C . ALA A 1 303 ? 19.314 -6.293 -16.572 1.00 83.81 303 ALA A C 1
ATOM 2290 O O . ALA A 1 303 ? 20.012 -7.195 -16.113 1.00 83.81 303 ALA A O 1
ATOM 2291 N N . HIS A 1 304 ? 18.095 -6.503 -17.065 1.00 79.69 304 HIS A N 1
ATOM 2292 C CA . HIS A 1 304 ? 17.385 -7.786 -17.067 1.00 79.69 304 HIS A CA 1
ATOM 2293 C C . HIS A 1 304 ? 17.317 -8.427 -18.467 1.00 79.69 304 HIS A C 1
ATOM 2295 O O . HIS A 1 304 ? 16.983 -9.604 -18.603 1.00 79.69 304 HIS A O 1
ATOM 2301 N N . THR A 1 305 ? 17.683 -7.667 -19.500 1.00 85.88 305 THR A N 1
ATOM 2302 C CA . THR A 1 305 ? 17.830 -8.127 -20.889 1.00 85.88 305 THR A CA 1
ATOM 2303 C C . THR A 1 305 ? 19.154 -8.875 -21.090 1.00 85.88 305 THR A C 1
ATOM 2305 O O . THR A 1 305 ? 20.060 -8.808 -20.257 1.00 85.88 305 THR A O 1
ATOM 2308 N N . ALA A 1 306 ? 19.327 -9.527 -22.239 1.00 88.25 306 ALA A N 1
ATOM 2309 C CA . ALA A 1 306 ? 20.623 -10.047 -22.675 1.00 88.25 306 ALA A CA 1
ATOM 2310 C C . ALA A 1 306 ? 21.665 -8.947 -22.965 1.00 88.25 306 ALA A C 1
ATOM 2312 O O . ALA A 1 306 ? 22.858 -9.245 -23.007 1.00 88.25 306 ALA A O 1
ATOM 2313 N N . ILE A 1 307 ? 21.228 -7.698 -23.176 1.00 90.75 307 ILE A N 1
ATOM 2314 C CA . ILE A 1 307 ? 22.103 -6.533 -23.382 1.00 90.75 307 ILE A CA 1
ATOM 2315 C C . ILE A 1 307 ? 22.775 -6.141 -22.055 1.00 90.75 307 ILE A C 1
ATOM 2317 O O . ILE A 1 307 ? 23.960 -5.815 -22.025 1.00 90.75 307 ILE A O 1
ATOM 2321 N N . GLY A 1 308 ? 22.046 -6.249 -20.942 1.00 87.44 308 GLY A N 1
ATOM 2322 C CA . GLY A 1 308 ? 22.547 -5.983 -19.596 1.00 87.44 308 GLY A CA 1
ATOM 2323 C C . GLY A 1 308 ? 22.737 -4.495 -19.271 1.00 87.44 308 GLY A C 1
ATOM 2324 O O . GLY A 1 308 ? 22.362 -3.596 -20.024 1.00 87.44 308 GLY A O 1
ATOM 2325 N N . ARG A 1 309 ? 23.328 -4.222 -18.100 1.00 88.56 309 ARG A N 1
ATOM 2326 C CA . ARG A 1 309 ? 23.670 -2.851 -17.679 1.00 88.56 309 ARG A CA 1
ATOM 2327 C C . ARG A 1 309 ? 24.844 -2.315 -18.507 1.00 88.56 309 ARG A C 1
ATOM 2329 O O . ARG A 1 309 ? 25.830 -3.042 -18.639 1.00 88.56 309 ARG A O 1
ATOM 2336 N N . PRO A 1 310 ? 24.819 -1.051 -18.967 1.00 91.50 310 PRO A N 1
ATOM 2337 C CA . PRO A 1 310 ? 26.000 -0.411 -19.529 1.00 91.50 310 PRO A CA 1
ATOM 2338 C C . PRO A 1 310 ? 27.170 -0.425 -18.538 1.00 91.50 310 PRO A C 1
ATOM 2340 O O . PRO A 1 310 ? 27.000 -0.186 -17.341 1.00 91.50 310 PRO A O 1
ATOM 2343 N N . TYR A 1 311 ? 28.365 -0.720 -19.042 1.00 91.19 311 TYR A N 1
ATOM 2344 C CA . TYR A 1 311 ? 29.593 -0.818 -18.240 1.00 91.19 311 TYR A CA 1
ATOM 2345 C C . TYR A 1 311 ? 30.836 -0.261 -18.944 1.00 91.19 311 TYR A C 1
ATOM 2347 O O . TYR A 1 311 ? 31.914 -0.176 -18.343 1.00 91.19 311 TYR A O 1
ATOM 2355 N N . VAL A 1 312 ? 30.695 0.155 -20.204 1.00 92.25 312 VAL A N 1
ATOM 2356 C CA . VAL A 1 312 ? 31.647 1.029 -20.885 1.00 92.25 312 VAL A CA 1
ATOM 2357 C C . VAL A 1 312 ? 30.946 2.320 -21.295 1.00 92.25 312 VAL A C 1
ATOM 2359 O O . VAL A 1 312 ? 29.755 2.328 -21.590 1.00 92.25 312 VAL A O 1
ATOM 2362 N N . ILE A 1 313 ? 31.702 3.409 -21.347 1.00 94.56 313 ILE A N 1
ATOM 2363 C CA . ILE A 1 313 ? 31.340 4.593 -22.125 1.00 94.56 313 ILE A CA 1
ATOM 2364 C C . ILE A 1 313 ? 32.306 4.700 -23.301 1.00 94.56 313 ILE A C 1
ATOM 2366 O O . ILE A 1 313 ? 33.485 4.345 -23.188 1.00 94.56 313 ILE A O 1
ATOM 2370 N N . THR A 1 314 ? 31.796 5.145 -24.443 1.00 94.81 314 THR A N 1
ATOM 2371 C CA . THR A 1 314 ? 32.470 5.032 -25.741 1.00 94.81 314 THR A CA 1
ATOM 2372 C C . THR A 1 314 ? 32.355 6.326 -26.547 1.00 94.81 314 THR A C 1
ATOM 2374 O O . THR A 1 314 ? 31.422 7.103 -26.331 1.00 94.81 314 THR A O 1
ATOM 2377 N N . ARG A 1 315 ? 33.288 6.565 -27.474 1.00 95.25 315 ARG A N 1
ATOM 2378 C CA . ARG A 1 315 ? 33.173 7.607 -28.510 1.00 95.25 315 ARG A CA 1
ATOM 2379 C C . ARG A 1 315 ? 34.036 7.287 -29.730 1.00 95.25 315 ARG A C 1
ATOM 2381 O O . ARG A 1 315 ? 35.082 6.650 -29.598 1.00 95.25 315 ARG A O 1
ATOM 2388 N N . ALA A 1 316 ? 33.621 7.751 -30.904 1.00 94.12 316 ALA A N 1
ATOM 2389 C CA . ALA A 1 316 ? 34.393 7.592 -32.130 1.00 94.12 316 ALA A CA 1
ATOM 2390 C C . ALA A 1 316 ? 35.578 8.584 -32.164 1.00 94.12 316 ALA A C 1
ATOM 2392 O O . ALA A 1 316 ? 35.375 9.764 -31.864 1.00 94.12 316 ALA A O 1
ATOM 2393 N N . PRO A 1 317 ? 36.799 8.159 -32.551 1.00 91.81 317 PRO A N 1
ATOM 2394 C CA . PRO A 1 317 ? 37.934 9.070 -32.733 1.00 91.81 317 PRO A CA 1
ATOM 2395 C C . PRO A 1 317 ? 37.784 9.938 -33.993 1.00 91.81 317 PRO A C 1
ATOM 2397 O O . PRO A 1 317 ? 38.320 11.040 -34.062 1.00 91.81 317 PRO A O 1
ATOM 2400 N N . HIS A 1 318 ? 37.047 9.446 -34.993 1.00 87.25 318 HIS A N 1
ATOM 2401 C CA . HIS A 1 318 ? 36.686 10.167 -36.207 1.00 87.25 318 HIS A CA 1
ATOM 2402 C C . HIS A 1 318 ? 35.373 9.632 -36.791 1.00 87.25 318 HIS A C 1
ATOM 2404 O O . HIS A 1 318 ? 34.879 8.566 -36.424 1.00 87.25 318 HIS A O 1
ATOM 2410 N N . ARG A 1 319 ? 34.821 10.376 -37.751 1.00 84.50 319 ARG A N 1
ATOM 2411 C CA . ARG A 1 319 ? 33.612 10.010 -38.502 1.00 84.50 319 ARG A CA 1
ATOM 2412 C C . ARG A 1 319 ? 33.812 8.689 -39.239 1.00 84.50 319 ARG A C 1
ATOM 2414 O O . ARG A 1 319 ? 34.881 8.466 -39.802 1.00 84.50 319 ARG A O 1
ATOM 2421 N N . GLY A 1 320 ? 32.788 7.837 -39.235 1.00 83.81 320 GLY A N 1
ATOM 2422 C CA . GLY A 1 320 ? 32.819 6.540 -39.919 1.00 83.81 320 GLY A CA 1
ATOM 2423 C C . GLY A 1 320 ? 33.759 5.498 -39.298 1.00 83.81 320 GLY A C 1
ATOM 2424 O O . GLY A 1 320 ? 33.896 4.417 -39.864 1.00 83.81 320 GLY A O 1
ATOM 2425 N N . ALA A 1 321 ? 34.406 5.787 -38.160 1.00 91.38 321 ALA A N 1
ATOM 2426 C CA . ALA A 1 321 ? 35.267 4.818 -37.485 1.00 91.38 321 ALA A CA 1
ATOM 2427 C C . ALA A 1 321 ? 34.468 3.557 -37.095 1.00 91.38 321 ALA A C 1
ATOM 2429 O O . ALA A 1 321 ? 33.358 3.687 -36.577 1.00 91.38 321 ALA A O 1
ATOM 2430 N N . PRO A 1 322 ? 35.004 2.341 -37.285 1.00 94.62 322 PRO A N 1
ATOM 2431 C CA . PRO A 1 322 ? 34.411 1.140 -36.713 1.00 94.62 322 PRO A CA 1
ATOM 2432 C C . PRO A 1 322 ? 34.502 1.168 -35.182 1.00 94.62 322 PRO A C 1
ATOM 2434 O O . PRO A 1 322 ? 35.426 1.760 -34.614 1.00 94.62 322 PRO A O 1
ATOM 2437 N N . ASN A 1 323 ? 33.594 0.473 -34.491 1.00 95.69 323 ASN A N 1
ATOM 2438 C CA . ASN A 1 323 ? 33.621 0.412 -33.026 1.00 95.69 323 ASN A CA 1
ATOM 2439 C C . ASN A 1 323 ? 34.939 -0.178 -32.488 1.00 95.69 323 ASN A C 1
ATOM 2441 O O . ASN A 1 323 ? 35.354 0.159 -31.382 1.00 95.69 323 ASN A O 1
ATOM 2445 N N . SER A 1 324 ? 35.629 -1.024 -33.261 1.00 94.50 324 SER A N 1
ATOM 2446 C CA . SER A 1 324 ? 36.977 -1.524 -32.942 1.00 94.50 324 SER A CA 1
ATOM 2447 C C . SER A 1 324 ? 38.018 -0.427 -32.687 1.00 94.50 324 SER A C 1
ATOM 2449 O O . SER A 1 324 ? 38.994 -0.680 -31.983 1.00 94.50 324 SER A O 1
ATOM 2451 N N . GLN A 1 325 ? 37.800 0.783 -33.207 1.00 95.00 325 GLN A N 1
ATOM 2452 C CA . GLN A 1 325 ? 38.666 1.951 -33.036 1.00 95.00 325 GLN A CA 1
ATOM 2453 C C . GLN A 1 325 ? 38.119 2.972 -32.023 1.00 95.00 325 GLN A C 1
ATOM 2455 O O . GLN A 1 325 ? 38.759 3.996 -31.791 1.00 95.00 325 GLN A O 1
ATOM 2460 N N . TYR A 1 326 ? 36.949 2.738 -31.416 1.00 94.88 326 TYR A N 1
ATOM 2461 C CA . TYR A 1 326 ? 36.360 3.685 -30.465 1.00 94.88 326 TYR A CA 1
ATOM 2462 C C . TYR A 1 326 ? 37.234 3.841 -29.217 1.00 94.88 326 TYR A C 1
ATOM 2464 O O . TYR A 1 326 ? 37.695 2.862 -28.623 1.00 94.88 326 TYR A O 1
ATOM 2472 N N . GLU A 1 327 ? 37.385 5.081 -28.751 1.00 94.50 327 GLU A N 1
ATOM 2473 C CA . GLU A 1 327 ? 37.882 5.310 -27.401 1.00 94.50 327 GLU A CA 1
ATOM 2474 C C . GLU A 1 327 ? 36.885 4.710 -26.405 1.00 94.50 327 GLU A C 1
ATOM 2476 O O . GLU A 1 327 ? 35.674 4.921 -26.520 1.00 94.50 327 GLU A O 1
ATOM 2481 N N . THR A 1 328 ? 37.383 3.992 -25.397 1.00 92.75 328 THR A N 1
ATOM 2482 C CA . THR A 1 328 ? 36.539 3.419 -24.341 1.00 92.75 328 THR A CA 1
ATOM 2483 C C . THR A 1 328 ? 37.073 3.752 -22.957 1.00 92.75 328 THR A C 1
ATOM 2485 O O . THR A 1 328 ? 38.279 3.748 -22.709 1.00 92.75 328 THR A O 1
ATOM 2488 N N . ARG A 1 329 ? 36.157 4.003 -22.023 1.00 91.25 329 ARG A N 1
ATOM 2489 C CA . ARG A 1 329 ? 36.420 4.001 -20.580 1.00 91.25 329 ARG A CA 1
ATOM 2490 C C . ARG A 1 329 ? 35.493 2.968 -19.955 1.00 91.25 329 ARG A C 1
ATOM 2492 O O . ARG A 1 329 ? 34.324 2.895 -20.323 1.00 91.25 329 ARG A O 1
ATOM 2499 N N . ARG A 1 330 ? 36.012 2.145 -19.047 1.00 85.50 330 ARG A N 1
ATOM 2500 C CA . ARG A 1 330 ? 35.258 1.058 -18.403 1.00 85.50 330 ARG A CA 1
ATOM 2501 C C . ARG A 1 330 ? 34.958 1.421 -16.954 1.00 85.50 330 ARG A C 1
ATOM 2503 O O . ARG A 1 330 ? 35.785 2.066 -16.309 1.00 85.50 330 ARG A O 1
ATOM 2510 N N . ALA A 1 331 ? 33.804 1.005 -16.442 1.00 81.38 331 ALA A N 1
ATOM 2511 C CA . ALA A 1 331 ? 33.518 1.103 -15.016 1.00 81.38 331 ALA A CA 1
ATOM 2512 C C . ALA A 1 331 ? 34.503 0.230 -14.215 1.00 81.38 331 ALA A C 1
ATOM 2514 O O . ALA A 1 331 ? 34.876 -0.849 -14.665 1.00 81.38 331 ALA A O 1
ATOM 2515 N N . VAL A 1 332 ? 34.922 0.671 -13.024 1.00 73.88 332 VAL A N 1
ATOM 2516 C CA . VAL A 1 332 ? 35.992 0.002 -12.245 1.00 73.88 332 VAL A CA 1
ATOM 2517 C C . VAL A 1 332 ? 35.612 -1.426 -11.818 1.00 73.88 332 VAL A C 1
ATOM 2519 O O . VAL A 1 332 ? 36.478 -2.285 -11.684 1.00 73.88 332 VAL A O 1
ATOM 2522 N N . TRP A 1 333 ? 34.314 -1.701 -11.659 1.00 68.56 333 TRP A N 1
ATOM 2523 C CA . TRP A 1 333 ? 33.772 -3.032 -11.370 1.00 68.56 333 TRP A CA 1
ATOM 2524 C C . TRP A 1 333 ? 33.694 -3.956 -12.599 1.00 68.56 333 TRP A C 1
ATOM 2526 O O . TRP A 1 333 ? 33.496 -5.162 -12.450 1.00 68.56 333 TRP A O 1
ATOM 2536 N N . ALA A 1 334 ? 33.853 -3.427 -13.816 1.00 66.81 334 ALA A N 1
ATOM 2537 C CA . ALA A 1 334 ? 33.851 -4.215 -15.040 1.00 66.81 334 ALA A CA 1
ATOM 2538 C C . ALA A 1 334 ? 35.258 -4.762 -15.319 1.00 66.81 334 ALA A C 1
ATOM 2540 O O . ALA A 1 334 ? 36.197 -4.018 -15.602 1.00 66.81 334 ALA A O 1
ATOM 2541 N N . GLY A 1 335 ? 35.401 -6.089 -15.258 1.00 65.12 335 GLY A N 1
ATOM 2542 C CA . GLY A 1 335 ? 36.666 -6.769 -15.537 1.00 65.12 335 GLY A CA 1
ATOM 2543 C C . GLY A 1 335 ? 37.140 -6.639 -16.994 1.00 65.12 335 GLY A C 1
ATOM 2544 O O . GLY A 1 335 ? 36.586 -5.907 -17.818 1.00 65.12 335 GLY A O 1
ATOM 2545 N N . ARG A 1 336 ? 38.172 -7.412 -17.357 1.00 65.31 336 ARG A N 1
ATOM 2546 C CA . ARG A 1 336 ? 38.704 -7.472 -18.734 1.00 65.31 336 ARG A CA 1
ATOM 2547 C C . ARG A 1 336 ? 37.751 -8.223 -19.684 1.00 65.31 336 ARG A C 1
ATOM 2549 O O . ARG A 1 336 ? 38.075 -9.309 -20.161 1.00 65.31 336 ARG A O 1
ATOM 2556 N N . THR A 1 337 ? 36.575 -7.651 -19.956 1.00 65.62 337 THR A N 1
ATOM 2557 C CA . THR A 1 337 ? 35.616 -8.180 -20.939 1.00 65.62 337 THR A CA 1
ATOM 2558 C C . THR A 1 337 ? 36.237 -8.213 -22.336 1.00 65.62 337 THR A C 1
ATOM 2560 O O . THR A 1 337 ? 36.987 -7.306 -22.721 1.00 65.62 337 THR A O 1
ATOM 2563 N N . ARG A 1 338 ? 35.932 -9.284 -23.074 1.00 79.81 338 ARG A N 1
ATOM 2564 C CA . ARG A 1 338 ? 36.342 -9.503 -24.469 1.00 79.81 338 ARG A CA 1
ATOM 2565 C C . ARG A 1 338 ? 35.380 -8.788 -25.431 1.00 79.81 338 ARG A C 1
ATOM 2567 O O . ARG A 1 338 ? 34.308 -8.356 -25.015 1.00 79.81 338 ARG A O 1
ATOM 2574 N N . GLY A 1 339 ? 35.750 -8.723 -26.707 1.00 89.19 339 GLY A N 1
ATOM 2575 C CA . GLY A 1 339 ? 34.912 -8.146 -27.758 1.00 89.19 339 GLY A CA 1
ATOM 2576 C C . GLY A 1 339 ? 35.041 -6.627 -27.910 1.00 89.19 339 GLY A C 1
ATOM 2577 O O . GLY A 1 339 ? 35.535 -5.932 -27.017 1.00 89.19 339 GLY A O 1
ATOM 2578 N N . HIS A 1 340 ? 34.609 -6.129 -29.065 1.00 95.06 340 HIS A N 1
ATOM 2579 C CA . HIS A 1 340 ? 34.561 -4.707 -29.411 1.00 95.06 340 HIS A CA 1
ATOM 2580 C C . HIS A 1 340 ? 33.433 -3.985 -28.649 1.00 95.06 340 HIS A C 1
ATOM 2582 O O . HIS A 1 340 ? 32.470 -4.635 -28.238 1.00 95.06 340 HIS A O 1
ATOM 2588 N N . PRO A 1 341 ? 33.513 -2.661 -28.428 1.00 94.94 341 PRO A N 1
ATOM 2589 C CA . PRO A 1 341 ? 32.426 -1.916 -27.800 1.00 94.94 341 PRO A CA 1
ATOM 2590 C C . PRO A 1 341 ? 31.159 -1.877 -28.670 1.00 94.94 341 PRO A C 1
ATOM 2592 O O . PRO A 1 341 ? 31.220 -1.947 -29.896 1.00 94.94 341 PRO A O 1
ATOM 2595 N N . LEU A 1 342 ? 30.007 -1.710 -28.026 1.00 96.06 342 LEU A N 1
ATOM 2596 C CA . LEU A 1 342 ? 28.705 -1.438 -28.635 1.00 96.06 342 LEU A CA 1
ATOM 2597 C C . LEU A 1 342 ? 28.017 -0.325 -27.832 1.00 96.06 342 LEU A C 1
ATOM 2599 O O . LEU A 1 342 ? 27.660 -0.571 -26.676 1.00 96.06 342 LEU A O 1
ATOM 2603 N N . PRO A 1 343 ? 27.823 0.875 -28.410 1.00 96.69 343 PRO A N 1
ATOM 2604 C CA . PRO A 1 343 ? 26.913 1.876 -27.871 1.00 96.69 343 PRO A CA 1
ATOM 2605 C C . PRO A 1 343 ? 25.507 1.309 -27.666 1.00 96.69 343 PRO A C 1
ATOM 2607 O O . PRO A 1 343 ? 24.999 0.592 -28.534 1.00 96.69 343 PRO A O 1
ATOM 2610 N N . ILE A 1 344 ? 24.876 1.675 -26.553 1.00 95.75 344 ILE A N 1
ATOM 2611 C CA . ILE A 1 344 ? 23.451 1.460 -26.295 1.00 95.75 344 ILE A CA 1
ATOM 2612 C C . ILE A 1 344 ? 22.784 2.830 -26.261 1.00 95.75 344 ILE A C 1
ATOM 2614 O O . ILE A 1 344 ? 23.222 3.741 -25.559 1.00 95.75 344 ILE A O 1
ATOM 2618 N N . VAL A 1 345 ? 21.723 2.964 -27.042 1.00 94.06 345 VAL A N 1
ATOM 2619 C CA . VAL A 1 345 ? 21.025 4.214 -27.313 1.00 94.06 345 VAL A CA 1
ATOM 2620 C C . VAL A 1 345 ? 19.564 4.009 -26.943 1.00 94.06 345 VAL A C 1
ATOM 2622 O O . VAL A 1 345 ? 18.938 3.072 -27.433 1.00 94.06 345 VAL A O 1
ATOM 2625 N N . ALA A 1 346 ? 19.017 4.859 -26.077 1.00 91.00 346 ALA A N 1
ATOM 2626 C CA . ALA A 1 346 ? 17.582 4.866 -25.808 1.00 91.00 346 ALA A CA 1
ATOM 2627 C C . ALA A 1 346 ? 16.820 5.457 -27.006 1.00 91.00 346 ALA A C 1
ATOM 2629 O O . ALA A 1 346 ? 17.321 6.378 -27.661 1.00 91.00 346 ALA A O 1
ATOM 2630 N N . LEU A 1 347 ? 15.590 4.996 -27.251 1.00 89.00 347 LEU A N 1
ATOM 2631 C CA . LEU A 1 347 ? 14.663 5.632 -28.197 1.00 89.00 347 LEU A CA 1
ATOM 2632 C C . LEU A 1 347 ? 14.084 6.935 -27.605 1.00 89.00 347 LEU A C 1
ATOM 2634 O O . LEU A 1 347 ? 12.906 7.033 -27.281 1.00 89.00 347 LEU A O 1
ATOM 2638 N N . SER A 1 348 ? 14.945 7.940 -27.432 1.00 88.12 348 SER A N 1
ATOM 2639 C CA . SER A 1 348 ? 14.601 9.277 -26.934 1.00 88.12 348 SER A CA 1
ATOM 2640 C C . SER A 1 348 ? 15.438 10.365 -27.627 1.00 88.12 348 SER A C 1
ATOM 2642 O O . SER A 1 348 ? 16.515 10.061 -28.158 1.00 88.12 348 SER A O 1
ATOM 2644 N N . PRO A 1 349 ? 15.002 11.644 -27.623 1.00 89.38 349 PRO A N 1
ATOM 2645 C CA . PRO A 1 349 ? 15.776 12.734 -28.221 1.00 89.38 349 PRO A CA 1
ATOM 2646 C C . PRO A 1 349 ? 17.170 12.876 -27.598 1.00 89.38 349 PRO A C 1
ATOM 2648 O O . PRO A 1 349 ? 18.161 12.993 -28.316 1.00 89.38 349 PRO A O 1
ATOM 2651 N N . GLU A 1 350 ? 17.265 12.784 -26.269 1.00 90.38 350 GLU A N 1
ATOM 2652 C CA . GLU A 1 350 ? 18.536 12.865 -25.543 1.00 90.38 350 GLU A CA 1
ATOM 2653 C C . GLU A 1 350 ? 19.475 11.693 -25.870 1.00 90.38 350 GLU A C 1
ATOM 2655 O O . GLU A 1 350 ? 20.672 11.907 -26.081 1.00 90.38 350 GLU A O 1
ATOM 2660 N N . GLY A 1 351 ? 18.950 10.463 -25.943 1.00 90.88 351 GLY A N 1
ATOM 2661 C CA . GLY A 1 351 ? 19.741 9.276 -26.270 1.00 90.88 351 GLY A CA 1
ATOM 2662 C C . GLY A 1 351 ? 20.325 9.359 -27.680 1.00 90.88 351 GLY A C 1
ATOM 2663 O O . GLY A 1 351 ? 21.535 9.200 -27.870 1.00 90.88 351 GLY A O 1
ATOM 2664 N N . LEU A 1 352 ? 19.478 9.684 -28.662 1.00 91.88 352 LEU A N 1
ATOM 2665 C CA . LEU A 1 352 ? 19.889 9.848 -30.055 1.00 91.88 352 LEU A CA 1
ATOM 2666 C C . LEU A 1 352 ? 20.859 11.023 -30.248 1.00 91.88 352 LEU A C 1
ATOM 2668 O O . LEU A 1 352 ? 21.779 10.892 -31.055 1.00 91.88 352 LEU A O 1
ATOM 2672 N N . GLU A 1 353 ? 20.719 12.142 -29.520 1.00 92.31 353 GLU A N 1
ATOM 2673 C CA . GLU A 1 353 ? 21.686 13.245 -29.621 1.00 92.31 353 GLU A CA 1
ATOM 2674 C C . GLU A 1 353 ? 23.041 12.862 -29.012 1.00 92.31 353 GLU A C 1
ATOM 2676 O O . GLU A 1 353 ? 24.065 13.051 -29.673 1.00 92.31 353 GLU A O 1
ATOM 2681 N N . HIS A 1 354 ? 23.082 12.280 -27.808 1.00 91.69 354 HIS A N 1
ATOM 2682 C CA . HIS A 1 354 ? 24.343 11.836 -27.201 1.00 91.69 354 HIS A CA 1
ATOM 2683 C C . HIS A 1 354 ? 25.080 10.828 -28.091 1.00 91.69 354 HIS A C 1
ATOM 2685 O O . HIS A 1 354 ? 26.292 10.949 -28.291 1.00 91.69 354 HIS A O 1
ATOM 2691 N N . TRP A 1 355 ? 24.355 9.876 -28.687 1.00 93.38 355 TRP A N 1
ATOM 2692 C CA . TRP A 1 355 ? 24.916 8.950 -29.669 1.00 93.38 355 TRP A CA 1
ATOM 2693 C C . TRP A 1 355 ? 25.433 9.672 -30.919 1.00 93.38 355 TRP A C 1
ATOM 2695 O O . TRP A 1 355 ? 26.579 9.456 -31.318 1.00 93.38 355 TRP A O 1
ATOM 2705 N N . ALA A 1 356 ? 24.645 10.573 -31.513 1.00 92.31 356 ALA A N 1
ATOM 2706 C CA . ALA A 1 356 ? 25.047 11.309 -32.709 1.00 92.31 356 ALA A CA 1
ATOM 2707 C C . ALA A 1 356 ? 26.280 12.197 -32.457 1.00 92.31 356 ALA A C 1
ATOM 2709 O O . ALA A 1 356 ? 27.187 12.245 -33.287 1.00 92.31 356 ALA A O 1
ATOM 2710 N N . GLN A 1 357 ? 26.372 12.855 -31.297 1.00 91.31 357 GLN A N 1
ATOM 2711 C CA . GLN A 1 357 ? 27.556 13.620 -30.892 1.00 91.31 357 GLN A CA 1
ATOM 2712 C C . GLN A 1 357 ? 28.787 12.717 -30.680 1.00 91.31 357 GLN A C 1
ATOM 2714 O O . GLN A 1 357 ? 29.883 13.063 -31.130 1.00 91.31 357 GLN A O 1
ATOM 2719 N N . ALA A 1 358 ? 28.623 11.554 -30.041 1.00 92.62 358 ALA A N 1
ATOM 2720 C CA . ALA A 1 358 ? 29.709 10.603 -29.795 1.00 92.62 358 ALA A CA 1
ATOM 2721 C C . ALA A 1 358 ? 30.211 9.904 -31.075 1.00 92.62 358 ALA A C 1
ATOM 2723 O O . ALA A 1 358 ? 31.407 9.635 -31.183 1.00 92.62 358 ALA A O 1
ATOM 2724 N N . ALA A 1 359 ? 29.331 9.639 -32.048 1.00 90.56 359 ALA A N 1
ATOM 2725 C CA . ALA A 1 359 ? 29.650 8.937 -33.297 1.00 90.56 359 ALA A CA 1
ATOM 2726 C C . ALA A 1 359 ? 30.118 9.859 -34.446 1.00 90.56 359 ALA A C 1
ATOM 2728 O O . ALA A 1 359 ? 30.907 9.438 -35.289 1.00 90.56 359 ALA A O 1
ATOM 2729 N N . VAL A 1 360 ? 29.649 11.115 -34.502 1.00 86.31 360 VAL A N 1
ATOM 2730 C CA . VAL A 1 360 ? 30.001 12.074 -35.577 1.00 86.31 360 VAL A CA 1
ATOM 2731 C C . VAL A 1 360 ? 31.133 13.024 -35.190 1.00 86.31 360 VAL A C 1
ATOM 2733 O O . VAL A 1 360 ? 31.920 13.429 -36.051 1.00 86.31 360 VAL A O 1
ATOM 2736 N N . SER A 1 361 ? 31.196 13.424 -33.920 1.00 75.88 361 SER A N 1
ATOM 2737 C CA . SER A 1 361 ? 32.059 14.527 -33.480 1.00 75.88 361 SER A CA 1
ATOM 2738 C C . SER A 1 361 ? 33.077 14.127 -32.415 1.00 75.88 361 SER A C 1
ATOM 2740 O O . SER A 1 361 ? 34.001 14.894 -32.163 1.00 75.88 361 SER A O 1
ATOM 2742 N N . GLY A 1 362 ? 32.900 12.980 -31.748 1.00 83.06 362 GLY A N 1
ATOM 2743 C CA . GLY A 1 362 ? 33.719 12.579 -30.598 1.00 83.06 362 GLY A CA 1
ATOM 2744 C C . GLY A 1 362 ? 33.613 13.533 -29.395 1.00 83.06 362 GLY A C 1
ATOM 2745 O O . GLY A 1 362 ? 34.403 13.437 -28.456 1.00 83.06 362 GLY A O 1
ATOM 2746 N N . THR A 1 363 ? 32.665 14.478 -29.404 1.00 84.12 363 THR A N 1
ATOM 2747 C CA . THR A 1 363 ? 32.533 15.535 -28.384 1.00 84.12 363 THR A CA 1
ATOM 2748 C C . THR A 1 363 ? 31.815 15.063 -27.125 1.00 84.12 363 THR A C 1
ATOM 2750 O O . THR A 1 363 ? 32.055 15.609 -26.052 1.00 84.12 363 THR A O 1
ATOM 2753 N N . ALA A 1 364 ? 30.968 14.042 -27.251 1.00 88.81 364 ALA A N 1
ATOM 2754 C CA . ALA A 1 364 ? 30.278 13.386 -26.147 1.00 88.81 364 ALA A CA 1
ATOM 2755 C C . ALA A 1 364 ? 30.809 11.961 -25.939 1.00 88.81 364 ALA A C 1
ATOM 2757 O O . ALA A 1 364 ? 31.433 11.379 -26.828 1.00 88.81 364 ALA A O 1
ATOM 2758 N N . TRP A 1 365 ? 30.517 11.396 -24.769 1.00 92.62 365 TRP A N 1
ATOM 2759 C CA . TRP A 1 365 ? 30.625 9.963 -24.500 1.00 92.62 365 TRP A CA 1
ATOM 2760 C C . TRP A 1 365 ? 29.215 9.365 -24.503 1.00 92.62 365 TRP A C 1
ATOM 2762 O O . TRP A 1 365 ? 28.296 9.978 -23.969 1.00 92.62 365 TRP A O 1
ATOM 2772 N N . THR A 1 366 ? 29.045 8.177 -25.080 1.00 93.75 366 THR A N 1
ATOM 2773 C CA . THR A 1 366 ? 27.773 7.435 -25.089 1.00 93.75 366 THR A CA 1
ATOM 2774 C C . THR A 1 366 ? 27.924 6.114 -24.330 1.00 93.75 366 THR A C 1
ATOM 2776 O O . THR A 1 366 ? 29.000 5.505 -24.349 1.00 93.75 366 THR A O 1
ATOM 2779 N N . GLU A 1 367 ? 26.883 5.697 -23.609 1.00 94.62 367 GLU A N 1
ATOM 2780 C CA . GLU A 1 367 ? 26.882 4.461 -22.818 1.00 94.62 367 GLU A CA 1
ATOM 2781 C C . GLU A 1 367 ? 26.928 3.211 -23.706 1.00 94.62 367 GLU A C 1
ATOM 2783 O O . GLU A 1 367 ? 26.556 3.246 -24.878 1.00 94.62 367 GLU A O 1
ATOM 2788 N N . GLY A 1 368 ? 27.395 2.087 -23.164 1.00 94.00 368 GLY A N 1
ATOM 2789 C CA . GLY A 1 368 ? 27.464 0.841 -23.912 1.00 94.00 368 GLY A CA 1
ATOM 2790 C C . GLY A 1 368 ? 28.001 -0.364 -23.144 1.00 94.00 368 GLY A C 1
ATOM 2791 O O . GLY A 1 368 ? 28.264 -0.336 -21.938 1.00 94.00 368 GLY A O 1
ATOM 2792 N N . ILE A 1 369 ? 28.190 -1.439 -23.901 1.00 94.12 369 ILE A N 1
ATOM 2793 C CA . ILE A 1 369 ? 28.723 -2.745 -23.482 1.00 94.12 369 ILE A CA 1
ATOM 2794 C C . ILE A 1 369 ? 29.851 -3.170 -24.437 1.00 94.12 369 ILE A C 1
ATOM 2796 O O . ILE A 1 369 ? 30.268 -2.390 -25.294 1.00 94.12 369 ILE A O 1
ATOM 2800 N N . THR A 1 370 ? 30.358 -4.400 -24.327 1.00 93.81 370 THR A N 1
ATOM 2801 C CA . THR A 1 370 ? 31.119 -5.045 -25.410 1.00 93.81 370 THR A CA 1
ATOM 2802 C C . THR A 1 370 ? 30.342 -6.210 -26.018 1.00 93.81 370 THR A C 1
ATOM 2804 O O . THR A 1 370 ? 29.408 -6.728 -25.415 1.00 93.81 370 THR A O 1
ATOM 2807 N N . THR A 1 371 ? 30.756 -6.658 -27.202 1.00 93.56 371 THR A N 1
ATOM 2808 C CA . THR A 1 371 ? 30.199 -7.788 -27.975 1.00 93.56 371 THR A CA 1
ATOM 2809 C C . THR A 1 371 ? 30.403 -9.169 -27.322 1.00 93.56 371 THR A C 1
ATOM 2811 O O . THR A 1 371 ? 30.266 -10.203 -27.979 1.00 93.56 371 THR A O 1
ATOM 2814 N N . ALA A 1 372 ? 30.753 -9.219 -26.033 1.00 89.56 372 ALA A N 1
ATOM 2815 C CA . ALA A 1 372 ? 30.819 -10.461 -25.279 1.00 89.56 372 ALA A CA 1
ATOM 2816 C C . ALA A 1 372 ? 29.399 -11.021 -25.078 1.00 89.56 372 ALA A C 1
ATOM 2818 O O . ALA A 1 372 ? 28.538 -10.290 -24.592 1.00 89.56 372 ALA A O 1
ATOM 2819 N N . PRO A 1 373 ? 29.139 -12.302 -25.395 1.00 84.38 373 PRO A N 1
ATOM 2820 C CA . PRO A 1 373 ? 27.846 -12.898 -25.098 1.00 84.38 373 PRO A CA 1
ATOM 2821 C C . PRO A 1 373 ? 27.617 -12.964 -23.581 1.00 84.38 373 PRO A C 1
ATOM 2823 O O . PRO A 1 373 ? 28.574 -13.223 -22.838 1.00 84.38 373 PRO A O 1
ATOM 2826 N N . PRO A 1 374 ? 26.369 -12.795 -23.111 1.00 80.38 374 PRO A N 1
ATOM 2827 C CA . PRO A 1 374 ? 26.027 -13.083 -21.730 1.00 80.38 374 PRO A CA 1
ATOM 2828 C C . PRO A 1 374 ? 26.247 -14.577 -21.451 1.00 80.38 374 PRO A C 1
ATOM 2830 O O . PRO A 1 374 ? 26.158 -15.421 -22.344 1.00 80.38 374 PRO A O 1
ATOM 2833 N N . LEU A 1 375 ? 26.527 -14.899 -20.189 1.00 66.19 375 LEU A N 1
ATOM 2834 C CA . LEU A 1 375 ? 26.719 -16.266 -19.701 1.00 66.19 375 LEU A CA 1
ATOM 2835 C C . LEU A 1 375 ? 25.654 -16.593 -18.638 1.00 66.19 375 LEU A C 1
ATOM 2837 O O . LEU A 1 375 ? 25.991 -16.678 -17.456 1.00 66.19 375 LEU A O 1
ATOM 2841 N N . PRO A 1 376 ? 24.365 -16.704 -19.016 1.00 63.75 376 PRO A N 1
ATOM 2842 C CA . PRO A 1 376 ? 23.341 -17.217 -18.121 1.00 63.75 376 PRO A CA 1
ATOM 2843 C C . PRO A 1 376 ? 23.427 -18.747 -18.049 1.00 63.75 376 PRO A C 1
ATOM 2845 O O . PRO A 1 376 ? 23.713 -19.407 -19.048 1.00 63.75 376 PRO A O 1
ATOM 2848 N N . ASP A 1 377 ? 23.107 -19.317 -16.889 1.00 57.31 377 ASP A N 1
ATOM 2849 C CA . ASP A 1 377 ? 23.023 -20.774 -16.722 1.00 57.31 377 ASP A CA 1
ATOM 2850 C C . ASP A 1 377 ? 21.809 -21.367 -17.489 1.00 57.31 377 ASP A C 1
ATOM 2852 O O . ASP A 1 377 ? 21.833 -22.524 -17.908 1.00 57.31 377 ASP A O 1
ATOM 2856 N N . ARG A 1 378 ? 20.762 -20.556 -17.729 1.00 59.50 378 ARG A N 1
ATOM 2857 C CA . ARG A 1 378 ? 19.554 -20.871 -18.518 1.00 59.50 378 ARG A CA 1
ATOM 2858 C C . ARG A 1 378 ? 18.955 -19.580 -19.123 1.00 59.50 378 ARG A C 1
ATOM 2860 O O . ARG A 1 378 ? 19.005 -18.547 -18.458 1.00 59.50 378 ARG A O 1
ATOM 2867 N N . PRO A 1 379 ? 18.393 -19.575 -20.352 1.00 64.69 379 PRO A N 1
ATOM 2868 C CA . PRO A 1 379 ? 17.729 -18.385 -20.898 1.00 64.69 379 PRO A CA 1
ATOM 2869 C C . PRO A 1 379 ? 16.450 -18.041 -20.098 1.00 64.69 379 PRO A C 1
ATOM 2871 O O . PRO A 1 379 ? 15.618 -18.933 -19.915 1.00 64.69 379 PRO A O 1
ATOM 2874 N N . PRO A 1 380 ? 16.237 -16.778 -19.668 1.00 66.69 380 PRO A N 1
ATOM 2875 C CA . PRO A 1 380 ? 15.111 -16.394 -18.803 1.00 66.69 380 PRO A CA 1
ATOM 2876 C C . PRO A 1 380 ? 13.720 -16.723 -19.353 1.00 66.69 380 PRO A C 1
ATOM 2878 O O . PRO A 1 380 ? 12.827 -17.086 -18.596 1.00 66.69 380 PRO A O 1
ATOM 2881 N N . THR A 1 381 ? 13.520 -16.685 -20.672 1.00 64.50 381 THR A N 1
ATOM 2882 C CA . THR A 1 381 ? 12.249 -17.091 -21.294 1.00 64.50 381 THR A CA 1
ATOM 2883 C C . THR A 1 381 ? 11.928 -18.573 -21.088 1.00 64.50 381 THR A C 1
ATOM 2885 O O . THR A 1 381 ? 10.757 -18.939 -21.033 1.00 64.50 381 THR A O 1
ATOM 2888 N N . ALA A 1 382 ? 12.934 -19.435 -20.913 1.00 66.88 382 ALA A N 1
ATOM 2889 C CA . ALA A 1 382 ? 12.731 -20.832 -20.543 1.00 66.88 382 ALA A CA 1
ATOM 2890 C C . ALA A 1 382 ? 12.462 -21.027 -19.043 1.00 66.88 382 ALA A C 1
ATOM 2892 O O . ALA A 1 382 ? 12.030 -22.114 -18.677 1.00 66.88 382 ALA A O 1
ATOM 2893 N N . GLU A 1 383 ? 12.709 -20.024 -18.194 1.00 68.12 383 GLU A N 1
ATOM 2894 C CA . GLU A 1 383 ? 12.279 -20.006 -16.787 1.00 68.12 383 GLU A CA 1
ATOM 2895 C C . GLU A 1 383 ? 10.867 -19.423 -16.654 1.00 68.12 383 GLU A C 1
ATOM 2897 O O . GLU A 1 383 ? 10.036 -19.990 -15.955 1.00 68.12 383 GLU A O 1
ATOM 2902 N N . ASN A 1 384 ? 10.551 -18.351 -17.390 1.00 66.00 384 ASN A N 1
ATOM 2903 C CA . ASN A 1 384 ? 9.213 -17.751 -17.410 1.00 66.00 384 ASN A CA 1
ATOM 2904 C C . ASN A 1 384 ? 8.137 -18.737 -17.906 1.00 66.00 384 ASN A C 1
ATOM 2906 O O . ASN A 1 384 ? 7.015 -18.697 -17.419 1.00 66.00 384 ASN A O 1
ATOM 2910 N N . ARG A 1 385 ? 8.484 -19.659 -18.821 1.00 67.81 385 ARG A N 1
ATOM 2911 C CA . ARG A 1 385 ? 7.612 -20.768 -19.269 1.00 67.81 385 ARG A CA 1
ATOM 2912 C C . ARG A 1 385 ? 7.306 -21.811 -18.178 1.00 67.81 385 ARG A C 1
ATOM 2914 O O . ARG A 1 385 ? 6.458 -22.666 -18.404 1.00 67.81 385 ARG A O 1
ATOM 2921 N N . GLU A 1 386 ? 7.992 -21.775 -17.033 1.00 73.44 386 GLU A N 1
ATOM 2922 C CA . GLU A 1 386 ? 7.709 -22.629 -15.865 1.00 73.44 386 GLU A CA 1
ATOM 2923 C C . GLU A 1 386 ? 6.809 -21.937 -14.826 1.00 73.44 386 GLU A C 1
ATOM 2925 O O . GLU A 1 386 ? 6.395 -22.580 -13.863 1.00 73.44 386 GLU A O 1
ATOM 2930 N N . LEU A 1 387 ? 6.525 -20.639 -14.989 1.00 72.25 387 LEU A N 1
ATOM 2931 C CA . LEU A 1 387 ? 5.685 -19.862 -14.077 1.00 72.25 387 LEU A CA 1
ATOM 2932 C C . LEU A 1 387 ? 4.220 -19.937 -14.529 1.00 72.25 387 LEU A C 1
ATOM 2934 O O . LEU A 1 387 ? 3.918 -19.781 -15.711 1.00 72.25 387 LEU A O 1
ATOM 2938 N N . GLY A 1 388 ? 3.293 -20.130 -13.589 1.00 73.81 388 GLY A N 1
ATOM 2939 C CA . GLY A 1 388 ? 1.857 -20.060 -13.889 1.00 73.81 388 GLY A CA 1
ATOM 2940 C C . GLY A 1 388 ? 1.399 -18.625 -14.181 1.00 73.81 388 GLY A C 1
ATOM 2941 O O . GLY A 1 388 ? 1.999 -17.673 -13.684 1.00 73.81 388 GLY A O 1
ATOM 2942 N N . HIS A 1 389 ? 0.297 -18.443 -14.921 1.00 71.69 389 HIS A N 1
ATOM 2943 C CA . HIS A 1 389 ? -0.204 -17.111 -15.310 1.00 71.69 389 HIS A CA 1
ATOM 2944 C C . HIS A 1 389 ? -0.369 -16.146 -14.115 1.00 71.69 389 HIS A C 1
ATOM 2946 O O . HIS A 1 389 ? 0.099 -15.011 -14.170 1.00 71.69 389 HIS A O 1
ATOM 2952 N N . GLY A 1 390 ? -0.909 -16.607 -12.979 1.00 74.69 390 GLY A N 1
ATOM 2953 C CA . GLY A 1 390 ? -1.007 -15.791 -11.756 1.00 74.69 390 GLY A CA 1
ATOM 2954 C C . GLY A 1 390 ? 0.341 -15.430 -11.103 1.00 74.69 390 GLY A C 1
ATOM 2955 O O . GLY A 1 390 ? 0.444 -14.417 -10.411 1.00 74.69 390 GLY A O 1
ATOM 2956 N N . GLU A 1 391 ? 1.400 -16.212 -11.329 1.00 78.38 391 GLU A N 1
ATOM 2957 C CA . GLU A 1 391 ? 2.763 -15.884 -10.891 1.00 78.38 391 GLU A CA 1
ATOM 2958 C C . GLU A 1 391 ? 3.445 -14.906 -11.860 1.00 78.38 391 GLU A C 1
ATOM 2960 O O . GLU A 1 391 ? 4.145 -13.998 -11.407 1.00 78.38 391 GLU A O 1
ATOM 2965 N N . LEU A 1 392 ? 3.170 -15.003 -13.167 1.00 79.12 392 LEU A N 1
ATOM 2966 C CA . LEU A 1 392 ? 3.570 -13.995 -14.155 1.00 79.12 392 LEU A CA 1
ATOM 2967 C C . LEU A 1 392 ? 2.932 -12.632 -13.846 1.00 79.12 392 LEU A C 1
ATOM 2969 O O . LEU A 1 392 ? 3.653 -11.637 -13.787 1.00 79.12 392 LEU A O 1
ATOM 2973 N N . VAL A 1 393 ? 1.626 -12.576 -13.544 1.00 82.94 393 VAL A N 1
ATOM 2974 C CA . VAL A 1 393 ? 0.941 -11.320 -13.164 1.00 82.94 393 VAL A CA 1
ATOM 2975 C C . VAL A 1 393 ? 1.580 -10.713 -11.920 1.00 82.94 393 VAL A C 1
ATOM 2977 O O . VAL A 1 393 ? 1.911 -9.532 -11.906 1.00 82.94 393 VAL A O 1
ATOM 2980 N N . ARG A 1 394 ? 1.834 -11.516 -10.881 1.00 79.88 394 ARG A N 1
ATOM 2981 C CA . ARG A 1 394 ? 2.492 -11.033 -9.656 1.00 79.88 394 ARG A CA 1
ATOM 2982 C C . ARG A 1 394 ? 3.941 -10.604 -9.896 1.00 79.88 394 ARG A C 1
ATOM 2984 O O . ARG A 1 394 ? 4.385 -9.624 -9.304 1.00 79.88 394 ARG A O 1
ATOM 2991 N N . THR A 1 395 ? 4.660 -11.279 -10.791 1.00 79.06 395 THR A N 1
ATOM 2992 C CA . THR A 1 395 ? 6.021 -10.900 -11.199 1.00 79.06 395 THR A CA 1
ATOM 2993 C C . THR A 1 395 ? 6.022 -9.568 -11.950 1.00 79.06 395 THR A C 1
ATOM 2995 O O . THR A 1 395 ? 6.864 -8.720 -11.658 1.00 79.06 395 THR A O 1
ATOM 2998 N N . PHE A 1 396 ? 5.053 -9.343 -12.841 1.00 82.94 396 PHE A N 1
ATOM 2999 C CA . PHE A 1 396 ? 4.831 -8.066 -13.520 1.00 82.94 396 PHE A CA 1
ATOM 3000 C C . PHE A 1 396 ? 4.473 -6.952 -12.525 1.00 82.94 396 PHE A C 1
ATOM 3002 O O . PHE A 1 396 ? 5.202 -5.969 -12.440 1.00 82.94 396 PHE A O 1
ATOM 3009 N N . LEU A 1 397 ? 3.440 -7.132 -11.695 1.00 81.81 397 LEU A N 1
ATOM 3010 C CA . LEU A 1 397 ? 2.998 -6.136 -10.704 1.00 81.81 397 LEU A CA 1
ATOM 3011 C C . LEU A 1 397 ? 4.074 -5.777 -9.657 1.00 81.81 397 LEU A C 1
ATOM 3013 O O . LEU A 1 397 ? 4.017 -4.701 -9.075 1.00 81.81 397 LEU A O 1
ATOM 3017 N N . SER A 1 398 ? 5.061 -6.651 -9.421 1.00 78.75 398 SER A N 1
ATOM 3018 C CA . SER A 1 398 ? 6.208 -6.390 -8.530 1.00 78.75 398 SER A CA 1
ATOM 3019 C C . SER A 1 398 ? 7.416 -5.700 -9.189 1.00 78.75 398 SER A C 1
ATOM 3021 O O . SER A 1 398 ? 8.434 -5.495 -8.526 1.00 78.75 398 SER A O 1
ATOM 3023 N N . ARG A 1 399 ? 7.350 -5.402 -10.495 1.00 75.19 399 ARG A N 1
ATOM 3024 C CA . ARG A 1 399 ? 8.464 -4.843 -11.289 1.00 75.19 399 ARG A CA 1
ATOM 3025 C C . ARG A 1 399 ? 8.059 -3.659 -12.166 1.00 75.19 399 ARG A C 1
ATOM 3027 O O . ARG A 1 399 ? 8.863 -2.749 -12.325 1.00 75.19 399 ARG A O 1
ATOM 3034 N N . ALA A 1 400 ? 6.850 -3.693 -12.721 1.00 81.69 400 ALA A N 1
ATOM 3035 C CA . ALA A 1 400 ? 6.304 -2.655 -13.581 1.00 81.69 400 ALA A CA 1
ATOM 3036 C C . ALA A 1 400 ? 6.184 -1.310 -12.853 1.00 81.69 400 ALA A C 1
ATOM 3038 O O . ALA A 1 400 ? 5.855 -1.245 -11.666 1.00 81.69 400 ALA A O 1
ATOM 3039 N N . SER A 1 401 ? 6.411 -0.229 -13.591 1.00 82.75 401 SER A N 1
ATOM 3040 C CA . SER A 1 401 ? 6.158 1.130 -13.136 1.00 82.75 401 SER A CA 1
ATOM 3041 C C . SER A 1 401 ? 4.677 1.335 -12.799 1.00 82.75 401 SER A C 1
ATOM 3043 O O . SER A 1 401 ? 3.791 0.618 -13.273 1.00 82.75 401 SER A O 1
ATOM 3045 N N . SER A 1 402 ? 4.364 2.388 -12.036 1.00 81.31 402 SER A N 1
ATOM 3046 C CA . SER A 1 402 ? 2.959 2.749 -11.801 1.00 81.31 402 SER A CA 1
ATOM 3047 C C . SER A 1 402 ? 2.217 3.059 -13.110 1.00 81.31 402 SER A C 1
ATOM 3049 O O . SER A 1 402 ? 1.008 2.846 -13.180 1.00 81.31 402 SER A O 1
ATOM 3051 N N . GLY A 1 403 ? 2.927 3.531 -14.144 1.00 83.06 403 GLY A N 1
ATOM 3052 C CA . GLY A 1 403 ? 2.402 3.732 -15.492 1.00 83.06 403 GLY A CA 1
ATOM 3053 C C . GLY A 1 403 ? 2.046 2.413 -16.176 1.00 83.06 403 GLY A C 1
ATOM 3054 O O . GLY A 1 403 ? 0.906 2.246 -16.599 1.00 83.06 403 GLY A O 1
ATOM 3055 N N . GLY A 1 404 ? 2.971 1.451 -16.205 1.00 85.56 404 GLY A N 1
ATOM 3056 C CA . GLY A 1 404 ? 2.761 0.124 -16.790 1.00 85.56 404 GLY A CA 1
ATOM 3057 C C . GLY A 1 404 ? 1.665 -0.673 -16.092 1.00 85.56 404 GLY A C 1
ATOM 3058 O O . GLY A 1 404 ? 0.886 -1.346 -16.761 1.00 85.56 404 GLY A O 1
ATOM 3059 N N . ILE A 1 405 ? 1.522 -0.541 -14.769 1.00 86.44 405 ILE A N 1
ATOM 3060 C CA . ILE A 1 405 ? 0.413 -1.157 -14.023 1.00 86.44 405 ILE A CA 1
ATOM 3061 C C . ILE A 1 405 ? -0.933 -0.521 -14.405 1.00 86.44 405 ILE A C 1
ATOM 3063 O O . ILE A 1 405 ? -1.883 -1.256 -14.678 1.00 86.44 405 ILE A O 1
ATOM 3067 N N . ARG A 1 406 ? -1.029 0.820 -14.474 1.00 84.94 406 ARG A N 1
ATOM 3068 C CA . ARG A 1 406 ? -2.255 1.504 -14.941 1.00 84.94 406 ARG A CA 1
ATOM 3069 C C . ARG A 1 406 ? -2.599 1.101 -16.374 1.00 84.94 406 ARG A C 1
ATOM 3071 O O . ARG A 1 406 ? -3.742 0.750 -16.646 1.00 84.94 406 ARG A O 1
ATOM 3078 N N . LEU A 1 407 ? -1.607 1.095 -17.262 1.00 87.81 407 LEU A N 1
ATOM 3079 C CA . LEU A 1 407 ? -1.755 0.696 -18.657 1.00 87.81 407 LEU A CA 1
ATOM 3080 C C . LEU A 1 407 ? -2.226 -0.755 -18.791 1.00 87.81 407 LEU A C 1
ATOM 3082 O O . LEU A 1 407 ? -3.189 -1.015 -19.500 1.00 87.81 407 LEU A O 1
ATOM 3086 N N . ALA A 1 408 ? -1.601 -1.696 -18.083 1.00 89.31 408 ALA A N 1
ATOM 3087 C CA . ALA A 1 408 ? -2.005 -3.097 -18.114 1.00 89.31 408 ALA A CA 1
ATOM 3088 C C . ALA A 1 408 ? -3.438 -3.294 -17.597 1.00 89.31 408 ALA A C 1
ATOM 3090 O O . ALA A 1 408 ? -4.194 -4.040 -18.211 1.00 89.31 408 ALA A O 1
ATOM 3091 N N . LYS A 1 409 ? -3.845 -2.590 -16.528 1.00 86.75 409 LYS A N 1
ATOM 3092 C CA . LYS A 1 409 ? -5.238 -2.604 -16.047 1.00 86.75 409 LYS A CA 1
ATOM 3093 C C . LYS A 1 409 ? -6.220 -2.006 -17.063 1.00 86.75 409 LYS A C 1
ATOM 3095 O O . LYS A 1 409 ? -7.280 -2.589 -17.269 1.00 86.75 409 LYS A O 1
ATOM 3100 N N . ALA A 1 410 ? -5.875 -0.903 -17.728 1.00 82.62 410 ALA A N 1
ATOM 3101 C CA . ALA A 1 410 ? -6.727 -0.296 -18.753 1.00 82.62 410 ALA A CA 1
ATOM 3102 C C . ALA A 1 410 ? -6.876 -1.200 -19.993 1.00 82.62 410 ALA A C 1
ATOM 3104 O O . ALA A 1 410 ? -7.987 -1.464 -20.449 1.00 82.62 410 ALA A O 1
ATOM 3105 N N . LEU A 1 411 ? -5.765 -1.745 -20.501 1.00 85.31 411 LEU A N 1
ATOM 3106 C CA . LEU A 1 411 ? -5.757 -2.641 -21.660 1.00 85.31 411 LEU A CA 1
ATOM 3107 C C . LEU A 1 411 ? -6.417 -4.000 -21.367 1.00 85.31 411 LEU A C 1
ATOM 3109 O O . LEU A 1 411 ? -7.022 -4.578 -22.264 1.00 85.31 411 LEU A O 1
ATOM 3113 N N . ALA A 1 412 ? -6.352 -4.508 -20.132 1.00 87.00 412 ALA A N 1
ATOM 3114 C CA . ALA A 1 412 ? -6.949 -5.795 -19.755 1.00 87.00 412 ALA A CA 1
ATOM 3115 C C . ALA A 1 412 ? -8.491 -5.812 -19.754 1.00 87.00 412 ALA A C 1
ATOM 3117 O O . ALA A 1 412 ? -9.080 -6.873 -19.550 1.00 87.00 412 ALA A O 1
ATOM 3118 N N . ALA A 1 413 ? -9.154 -4.670 -19.968 1.00 75.19 413 ALA A N 1
ATOM 3119 C CA . ALA A 1 413 ? -10.594 -4.629 -20.217 1.00 75.19 413 ALA A CA 1
ATOM 3120 C C . ALA A 1 413 ? -10.938 -5.107 -21.644 1.00 75.19 413 ALA A C 1
ATOM 3122 O O . ALA A 1 413 ? -11.969 -5.750 -21.852 1.00 75.19 413 ALA A O 1
ATOM 3123 N N . ALA A 1 414 ? -10.059 -4.836 -22.617 1.00 72.94 414 ALA A N 1
ATOM 3124 C CA . ALA A 1 414 ? -10.273 -5.154 -24.024 1.00 72.94 414 ALA A CA 1
ATOM 3125 C C . ALA A 1 414 ? -9.984 -6.644 -24.323 1.00 72.94 414 ALA A C 1
ATOM 3127 O O . ALA A 1 414 ? -8.896 -7.137 -24.016 1.00 72.94 414 ALA A O 1
ATOM 3128 N N . PRO A 1 415 ? -10.916 -7.388 -24.957 1.00 66.38 415 PRO A N 1
ATOM 3129 C CA . PRO A 1 415 ? -10.728 -8.823 -25.198 1.00 66.38 415 PRO A CA 1
ATOM 3130 C C . PRO A 1 415 ? -9.715 -9.154 -26.311 1.00 66.38 415 PRO A C 1
ATOM 3132 O O . PRO A 1 415 ? -9.247 -10.291 -26.384 1.00 66.38 415 PRO A O 1
ATOM 3135 N N . VAL A 1 416 ? -9.366 -8.180 -27.159 1.00 73.00 416 VAL A N 1
ATOM 3136 C CA . VAL A 1 416 ? -8.246 -8.211 -28.116 1.00 73.00 416 VAL A CA 1
ATOM 3137 C C . VAL A 1 416 ? -7.668 -6.795 -28.202 1.00 73.00 416 VAL A C 1
ATOM 3139 O O . VAL A 1 416 ? -8.405 -5.815 -28.091 1.00 73.00 416 VAL A O 1
ATOM 3142 N N . LEU A 1 417 ? -6.358 -6.707 -28.406 1.00 76.12 417 LEU A N 1
ATOM 3143 C CA . LEU A 1 417 ? -5.572 -5.496 -28.579 1.00 76.12 417 LEU A CA 1
ATOM 3144 C C . LEU A 1 417 ? -4.959 -5.473 -29.984 1.00 76.12 417 LEU A C 1
ATOM 3146 O O . LEU A 1 417 ? -4.191 -6.369 -30.352 1.00 76.12 417 LEU A O 1
ATOM 3150 N N . ASP A 1 418 ? -5.265 -4.422 -30.736 1.00 74.12 418 ASP A N 1
ATOM 3151 C CA . ASP A 1 418 ? -4.464 -3.962 -31.869 1.00 74.12 418 ASP A CA 1
ATOM 3152 C C . ASP A 1 418 ? -3.698 -2.682 -31.486 1.00 74.12 418 ASP A C 1
ATOM 3154 O O . ASP A 1 418 ? -3.937 -2.096 -30.423 1.00 74.12 418 ASP A O 1
ATOM 3158 N N . ASP A 1 419 ? -2.745 -2.264 -32.321 1.00 72.75 419 ASP A N 1
ATOM 3159 C CA . ASP A 1 419 ? -1.893 -1.109 -32.020 1.00 72.75 419 ASP A CA 1
ATOM 3160 C C . ASP A 1 419 ? -2.681 0.198 -31.879 1.00 72.75 419 ASP A C 1
ATOM 3162 O O . ASP A 1 419 ? -2.331 1.012 -31.030 1.00 72.75 419 ASP A O 1
ATOM 3166 N N . VAL A 1 420 ? -3.782 0.379 -32.620 1.00 72.62 420 VAL A N 1
ATOM 3167 C CA . VAL A 1 420 ? -4.617 1.586 -32.527 1.00 72.62 420 VAL A CA 1
ATOM 3168 C C . VAL A 1 420 ? -5.420 1.594 -31.230 1.00 72.62 420 VAL A C 1
ATOM 3170 O O . VAL A 1 420 ? -5.478 2.627 -30.571 1.00 72.62 420 VAL A O 1
ATOM 3173 N N . ILE A 1 421 ? -5.982 0.457 -30.809 1.00 74.12 421 ILE A N 1
ATOM 3174 C CA . ILE A 1 421 ? -6.633 0.328 -29.494 1.00 74.12 421 ILE A CA 1
ATOM 3175 C C . ILE A 1 421 ? -5.631 0.637 -28.370 1.00 74.12 421 ILE A C 1
ATOM 3177 O O . ILE A 1 421 ? -5.971 1.353 -27.428 1.00 74.12 421 ILE A O 1
ATOM 3181 N N . MET A 1 422 ? -4.386 0.160 -28.480 1.00 79.81 422 MET A N 1
ATOM 3182 C CA . MET A 1 422 ? -3.331 0.478 -27.509 1.00 79.81 422 MET A CA 1
ATOM 3183 C C . MET A 1 422 ? -2.945 1.965 -27.529 1.00 79.81 422 MET A C 1
ATOM 3185 O O . MET A 1 422 ? -2.873 2.573 -26.462 1.00 79.81 422 MET A O 1
ATOM 3189 N N . ASP A 1 423 ? -2.755 2.566 -28.707 1.00 77.69 423 ASP A N 1
ATOM 3190 C CA . ASP A 1 423 ? -2.441 3.994 -28.867 1.00 77.69 423 ASP A CA 1
ATOM 3191 C C . ASP A 1 423 ? -3.556 4.893 -28.286 1.00 77.69 423 ASP A C 1
ATOM 3193 O O . ASP A 1 423 ? -3.269 5.854 -27.573 1.00 77.69 423 ASP A O 1
ATOM 3197 N N . VAL A 1 424 ? -4.831 4.569 -28.541 1.00 76.44 424 VAL A N 1
ATOM 3198 C CA . VAL A 1 424 ? -6.001 5.333 -28.057 1.00 76.44 424 VAL A CA 1
ATOM 3199 C C . VAL A 1 424 ? -6.162 5.229 -26.540 1.00 76.44 424 VAL A C 1
ATOM 3201 O O . VAL A 1 424 ? -6.366 6.243 -25.874 1.00 76.44 424 VAL A O 1
ATOM 3204 N N . ILE A 1 425 ? -6.010 4.034 -25.961 1.00 79.31 425 ILE A N 1
ATOM 3205 C CA . ILE A 1 425 ? -6.074 3.857 -24.501 1.00 79.31 425 ILE A CA 1
ATOM 3206 C C . ILE A 1 425 ? -4.908 4.591 -23.812 1.00 79.31 425 ILE A C 1
ATOM 3208 O O . ILE A 1 425 ? -5.097 5.154 -22.731 1.00 79.31 425 ILE A O 1
ATOM 3212 N N . GLN A 1 426 ? -3.726 4.669 -24.438 1.00 82.19 426 GLN A N 1
ATOM 3213 C CA . GLN A 1 426 ? -2.624 5.495 -23.927 1.00 82.19 426 GLN A CA 1
ATOM 3214 C C . GLN A 1 426 ? -2.892 7.000 -23.992 1.00 82.19 426 GLN A C 1
ATOM 3216 O O . GLN A 1 426 ? -2.496 7.711 -23.068 1.00 82.19 426 GLN A O 1
ATOM 3221 N N . ALA A 1 427 ? -3.547 7.483 -25.049 1.00 78.56 427 ALA A N 1
ATOM 3222 C CA . ALA A 1 427 ? -3.874 8.898 -25.200 1.00 78.56 427 ALA A CA 1
ATOM 3223 C C . ALA A 1 427 ? -4.934 9.364 -24.185 1.00 78.56 427 ALA A C 1
ATOM 3225 O O . ALA A 1 427 ? -4.709 10.341 -23.474 1.00 78.56 427 ALA A O 1
ATOM 3226 N N . GLU A 1 428 ? -6.052 8.639 -24.087 1.00 76.94 428 GLU A N 1
ATOM 3227 C CA . GLU A 1 428 ? -7.259 9.122 -23.397 1.00 76.94 428 GLU A CA 1
ATOM 3228 C C . GLU A 1 428 ? -7.417 8.599 -21.964 1.00 76.94 428 GLU A C 1
ATOM 3230 O O . GLU A 1 428 ? -7.852 9.326 -21.074 1.00 76.94 428 GLU A O 1
ATOM 3235 N N . VAL A 1 429 ? -7.078 7.328 -21.723 1.00 77.50 429 VAL A N 1
ATOM 3236 C CA . VAL A 1 429 ? -7.407 6.630 -20.465 1.00 77.50 429 VAL A CA 1
ATOM 3237 C C . VAL A 1 429 ? -6.241 6.658 -19.479 1.00 77.50 429 VAL A C 1
ATOM 3239 O O . VAL A 1 429 ? -6.438 6.830 -18.276 1.00 77.50 429 VAL A O 1
ATOM 3242 N N . VAL A 1 430 ? -5.009 6.495 -19.970 1.00 83.81 430 VAL A N 1
ATOM 3243 C CA . VAL A 1 430 ? -3.785 6.552 -19.150 1.00 83.81 430 VAL A CA 1
ATOM 3244 C C . VAL A 1 430 ? -2.750 7.547 -19.709 1.00 83.81 430 VAL A C 1
ATOM 3246 O O . VAL A 1 430 ? -1.598 7.163 -19.962 1.00 83.81 430 VAL A O 1
ATOM 3249 N N . PRO A 1 431 ? -3.124 8.837 -19.861 1.00 76.94 431 PRO A N 1
ATOM 3250 C CA . PRO A 1 431 ? -2.222 9.878 -20.338 1.00 76.94 431 PRO A CA 1
ATOM 3251 C C . PRO A 1 431 ? -0.970 9.987 -19.459 1.00 76.94 431 PRO A C 1
ATOM 3253 O O . PRO A 1 431 ? -1.000 9.790 -18.240 1.00 76.94 431 PRO A O 1
ATOM 3256 N N . GLY A 1 432 ? 0.160 10.292 -20.097 1.00 73.38 432 GLY A N 1
ATOM 3257 C CA . GLY A 1 432 ? 1.475 10.286 -19.451 1.00 73.38 432 GLY A CA 1
ATOM 3258 C C . GLY A 1 432 ? 2.125 8.901 -19.343 1.00 73.38 432 GLY A C 1
ATOM 3259 O O . GLY A 1 432 ? 3.184 8.792 -18.732 1.00 73.38 432 GLY A O 1
ATOM 3260 N N . THR A 1 433 ? 1.532 7.859 -19.936 1.00 81.12 433 THR A N 1
ATOM 3261 C CA . THR A 1 433 ? 2.250 6.626 -20.312 1.00 81.12 433 THR A CA 1
ATOM 3262 C C . THR A 1 433 ? 2.695 6.701 -21.778 1.00 81.12 433 THR A C 1
ATOM 3264 O O . THR A 1 433 ? 2.147 7.481 -22.556 1.00 81.12 433 THR A O 1
ATOM 3267 N N . GLY A 1 434 ? 3.688 5.906 -22.178 1.00 77.50 434 GLY A N 1
ATOM 3268 C CA . GLY A 1 434 ? 4.182 5.871 -23.555 1.00 77.50 434 GLY A CA 1
ATOM 3269 C C . GLY A 1 434 ? 4.963 4.599 -23.888 1.00 77.50 434 GLY A C 1
ATOM 3270 O O . GLY A 1 434 ? 4.564 3.490 -23.523 1.00 77.50 434 GLY A O 1
ATOM 3271 N N . ILE A 1 435 ? 6.078 4.768 -24.609 1.00 77.38 435 ILE A N 1
ATOM 3272 C CA . ILE A 1 435 ? 6.947 3.674 -25.084 1.00 77.38 435 ILE A CA 1
ATOM 3273 C C . ILE A 1 435 ? 7.542 2.867 -23.914 1.00 77.38 435 ILE A C 1
ATOM 3275 O O . ILE A 1 435 ? 7.672 1.650 -24.015 1.00 77.38 435 ILE A O 1
ATOM 3279 N N . GLY A 1 436 ? 7.860 3.505 -22.782 1.00 79.06 436 GLY A N 1
ATOM 3280 C CA . GLY A 1 436 ? 8.397 2.802 -21.613 1.00 79.06 436 GLY A CA 1
ATOM 3281 C C . GLY A 1 436 ? 7.424 1.746 -21.085 1.00 79.06 436 GLY A C 1
ATOM 3282 O O . GLY A 1 436 ? 7.750 0.563 -21.042 1.00 79.06 436 GLY A O 1
ATOM 3283 N N . GLU A 1 437 ? 6.206 2.170 -20.761 1.00 85.00 437 GLU A N 1
ATOM 3284 C CA . GLU A 1 437 ? 5.151 1.364 -20.140 1.00 85.00 437 GLU A CA 1
ATOM 3285 C C . GLU A 1 437 ? 4.649 0.239 -21.054 1.00 85.00 437 GLU A C 1
ATOM 3287 O O . GLU A 1 437 ? 4.435 -0.886 -20.592 1.00 85.00 437 GLU A O 1
ATOM 3292 N N . ARG A 1 438 ? 4.519 0.495 -22.366 1.00 84.44 438 ARG A N 1
ATOM 3293 C CA . ARG A 1 438 ? 4.228 -0.568 -23.346 1.00 84.44 438 ARG A CA 1
ATOM 3294 C C . ARG A 1 438 ? 5.332 -1.615 -23.389 1.00 84.44 438 ARG A C 1
ATOM 3296 O O . ARG A 1 438 ? 5.021 -2.792 -23.544 1.00 84.44 438 ARG A O 1
ATOM 3303 N N . ALA A 1 439 ? 6.597 -1.229 -23.217 1.00 79.94 439 ALA A N 1
ATOM 3304 C CA . ALA A 1 439 ? 7.706 -2.177 -23.209 1.00 79.94 439 ALA A CA 1
ATOM 3305 C C . ALA A 1 439 ? 7.710 -3.051 -21.946 1.00 79.94 439 ALA A C 1
ATOM 3307 O O . ALA A 1 439 ? 7.953 -4.251 -22.060 1.00 79.94 439 ALA A O 1
ATOM 3308 N N . GLU A 1 440 ? 7.343 -2.506 -20.777 1.00 84.75 440 GLU A N 1
ATOM 3309 C CA . GLU A 1 440 ? 7.132 -3.300 -19.552 1.00 84.75 440 GLU A CA 1
ATOM 3310 C C . GLU A 1 440 ? 6.076 -4.396 -19.770 1.00 84.75 440 GLU A C 1
ATOM 3312 O O . GLU A 1 440 ? 6.284 -5.554 -19.401 1.00 84.75 440 GLU A O 1
ATOM 3317 N N . LEU A 1 441 ? 4.954 -4.043 -20.408 1.00 86.81 441 LEU A N 1
ATOM 3318 C CA . LEU A 1 441 ? 3.878 -4.983 -20.720 1.00 86.81 441 LEU A CA 1
ATOM 3319 C C . LEU A 1 441 ? 4.280 -5.985 -21.817 1.00 86.81 441 LEU A C 1
ATOM 3321 O O . LEU A 1 441 ? 4.003 -7.176 -21.679 1.00 86.81 441 LEU A O 1
ATOM 3325 N N . ALA A 1 442 ? 4.978 -5.551 -22.867 1.00 82.25 442 ALA A N 1
ATOM 3326 C CA . ALA A 1 442 ? 5.410 -6.408 -23.975 1.00 82.25 442 ALA A CA 1
ATOM 3327 C C . ALA A 1 442 ? 6.335 -7.552 -23.527 1.00 82.25 442 ALA A C 1
ATOM 3329 O O . ALA A 1 442 ? 6.233 -8.668 -24.036 1.00 82.25 442 ALA A O 1
ATOM 3330 N N . VAL A 1 443 ? 7.218 -7.295 -22.553 1.00 80.62 443 VAL A N 1
ATOM 3331 C CA . VAL A 1 443 ? 8.163 -8.299 -22.022 1.00 80.62 443 VAL A CA 1
ATOM 3332 C C . VAL A 1 443 ? 7.638 -9.048 -20.790 1.00 80.62 443 VAL A C 1
ATOM 3334 O O . VAL A 1 443 ? 8.317 -9.937 -20.276 1.00 80.62 443 VAL A O 1
ATOM 3337 N N . SER A 1 444 ? 6.427 -8.725 -20.320 1.00 81.94 444 SER A N 1
ATOM 3338 C CA . SER A 1 444 ? 5.809 -9.329 -19.128 1.00 81.94 444 SER A CA 1
ATOM 3339 C C . SER A 1 444 ? 5.461 -10.816 -19.279 1.00 81.94 444 SER A C 1
ATOM 3341 O O . SER A 1 444 ? 5.394 -11.537 -18.285 1.00 81.94 444 SER A O 1
ATOM 3343 N N . GLY A 1 445 ? 5.213 -11.271 -20.513 1.00 80.62 445 GLY A N 1
ATOM 3344 C CA . GLY A 1 445 ? 4.651 -12.595 -20.799 1.00 80.62 445 GLY A CA 1
ATOM 3345 C C . GLY A 1 445 ? 3.139 -12.721 -20.557 1.00 80.62 445 GLY A C 1
ATOM 3346 O O . GLY A 1 445 ? 2.617 -13.824 -20.672 1.00 80.62 445 GLY A O 1
ATOM 3347 N N . LEU A 1 446 ? 2.432 -11.628 -20.240 1.00 85.56 446 LEU A N 1
ATOM 3348 C CA . LEU A 1 446 ? 0.976 -11.627 -20.009 1.00 85.56 446 LEU A CA 1
ATOM 3349 C C . LEU A 1 446 ? 0.139 -11.574 -21.294 1.00 85.56 446 LEU A C 1
ATOM 3351 O O . LEU A 1 446 ? -1.056 -11.867 -21.252 1.00 85.56 446 LEU A O 1
ATOM 3355 N N . LEU A 1 447 ? 0.756 -11.184 -22.414 1.00 84.94 447 LEU A N 1
ATOM 3356 C CA . LEU A 1 447 ? 0.117 -11.099 -23.723 1.00 84.94 447 LEU A CA 1
ATOM 3357 C C . LEU A 1 447 ? 0.440 -12.332 -24.577 1.00 84.94 447 LEU A C 1
ATOM 3359 O O . LEU A 1 447 ? 1.605 -12.663 -24.799 1.00 84.94 447 LEU A O 1
ATOM 3363 N N . GLU A 1 448 ? -0.598 -12.963 -25.117 1.00 80.81 448 GLU A N 1
ATOM 3364 C CA . GLU A 1 448 ? -0.518 -13.989 -26.156 1.00 80.81 448 GLU A CA 1
ATOM 3365 C C . GLU A 1 448 ? -1.003 -13.440 -27.511 1.00 80.81 448 GLU A C 1
ATOM 3367 O O . GLU A 1 448 ? -1.696 -12.421 -27.584 1.00 80.81 448 GLU A O 1
ATOM 3372 N N . ARG A 1 449 ? -0.634 -14.107 -28.613 1.00 76.00 449 ARG A N 1
ATOM 3373 C CA . ARG A 1 449 ? -0.991 -13.681 -29.975 1.00 76.00 449 ARG A CA 1
ATOM 3374 C C . ARG A 1 449 ? -2.087 -14.562 -30.564 1.00 76.00 449 ARG A C 1
ATOM 3376 O O . ARG A 1 449 ? -1.956 -15.782 -30.597 1.00 76.00 449 ARG A O 1
ATOM 3383 N N . THR A 1 450 ? -3.120 -13.929 -31.108 1.00 74.75 450 THR A N 1
ATOM 3384 C CA . THR A 1 450 ? -4.213 -14.574 -31.849 1.00 74.75 450 THR A CA 1
ATOM 3385 C C . THR A 1 450 ? -4.173 -14.196 -33.334 1.00 74.75 450 THR A C 1
ATOM 3387 O O . THR A 1 450 ? -3.332 -13.410 -33.769 1.00 74.75 450 THR A O 1
ATOM 3390 N N . SER A 1 451 ? -5.107 -14.727 -34.124 1.00 65.56 451 SER A N 1
ATOM 3391 C CA . SER A 1 451 ? -5.348 -14.299 -35.509 1.00 65.56 451 SER A CA 1
ATOM 3392 C C . SER A 1 451 ? -5.978 -12.903 -35.637 1.00 65.56 451 SER A C 1
ATOM 3394 O O . SER A 1 451 ? -5.953 -12.348 -36.731 1.00 65.56 451 SER A O 1
ATOM 3396 N N . ALA A 1 452 ? -6.537 -12.342 -34.557 1.00 61.94 452 ALA A N 1
ATOM 3397 C CA . ALA A 1 452 ? -7.207 -11.038 -34.551 1.00 61.94 452 ALA A CA 1
ATOM 3398 C C . ALA A 1 452 ? -6.345 -9.897 -33.974 1.00 61.94 452 ALA A C 1
ATOM 3400 O O . ALA A 1 452 ? -6.629 -8.735 -34.240 1.00 61.94 452 ALA A O 1
ATOM 3401 N N . GLY A 1 453 ? -5.307 -10.223 -33.196 1.00 72.00 453 GLY A N 1
ATOM 3402 C CA . GLY A 1 453 ? -4.456 -9.264 -32.485 1.00 72.00 453 GLY A CA 1
ATOM 3403 C C . GLY A 1 453 ? -3.731 -9.906 -31.299 1.00 72.00 453 GLY A C 1
ATOM 3404 O O . GLY A 1 453 ? -3.710 -11.136 -31.157 1.00 72.00 453 GLY A O 1
ATOM 3405 N N . LEU A 1 454 ? -3.146 -9.086 -30.428 1.00 81.88 454 LEU A N 1
ATOM 3406 C CA . LEU A 1 454 ? -2.684 -9.522 -29.107 1.00 81.88 454 LEU A CA 1
ATOM 3407 C C . LEU A 1 454 ? -3.890 -9.676 -28.166 1.00 81.88 454 LEU A C 1
ATOM 3409 O O . LEU A 1 454 ? -4.928 -9.061 -28.380 1.00 81.88 454 LEU A O 1
ATOM 3413 N N . ARG A 1 455 ? -3.782 -10.473 -27.106 1.00 84.62 455 ARG A N 1
ATOM 3414 C CA . ARG A 1 455 ? -4.728 -10.444 -25.977 1.00 84.62 455 ARG A CA 1
ATOM 3415 C C . ARG A 1 455 ? -4.017 -10.820 -24.687 1.00 84.62 455 ARG A C 1
ATOM 3417 O O . ARG A 1 455 ? -2.998 -11.505 -24.731 1.00 84.62 455 ARG A O 1
ATOM 3424 N N . PHE A 1 456 ? -4.577 -10.440 -23.548 1.00 86.62 456 PHE A N 1
ATOM 3425 C CA . PHE A 1 456 ? -4.199 -11.058 -22.278 1.00 86.62 456 PHE A CA 1
ATOM 3426 C C . PHE A 1 456 ? -4.670 -12.517 -22.233 1.00 86.62 456 PHE A C 1
ATOM 3428 O O . PHE A 1 456 ? -5.731 -12.834 -22.780 1.00 86.62 456 PHE A O 1
ATOM 3435 N N . THR A 1 457 ? -3.928 -13.400 -21.552 1.00 84.12 457 THR A N 1
ATOM 3436 C CA . THR A 1 457 ? -4.487 -14.719 -21.194 1.00 84.12 457 THR A CA 1
ATOM 3437 C C . THR A 1 457 ? -5.706 -14.516 -20.278 1.00 84.12 457 THR A C 1
ATOM 3439 O O . THR A 1 457 ? -5.762 -13.504 -19.570 1.00 84.12 457 THR A O 1
ATOM 3442 N N . PRO A 1 458 ? -6.697 -15.427 -20.253 1.00 80.56 458 PRO A N 1
ATOM 3443 C CA . PRO A 1 458 ? -7.918 -15.232 -19.466 1.00 80.56 458 PRO A CA 1
ATOM 3444 C C . PRO A 1 458 ? -7.655 -14.947 -17.980 1.00 80.56 458 PRO A C 1
ATOM 3446 O O . PRO A 1 458 ? -8.272 -14.058 -17.399 1.00 80.56 458 PRO A O 1
ATOM 3449 N N . GLU A 1 459 ? -6.689 -15.646 -17.389 1.00 79.50 459 GLU A N 1
ATOM 3450 C CA . GLU A 1 459 ? -6.295 -15.519 -15.984 1.00 79.50 459 GLU A CA 1
ATOM 3451 C C . GLU A 1 459 ? -5.469 -14.251 -15.734 1.00 79.50 459 GLU A C 1
ATOM 3453 O O . GLU A 1 459 ? -5.546 -13.662 -14.657 1.00 79.50 459 GLU A O 1
ATOM 3458 N N . ALA A 1 460 ? -4.692 -13.802 -16.728 1.00 83.00 460 ALA A N 1
ATOM 3459 C CA . ALA A 1 460 ? -3.981 -12.530 -16.664 1.00 83.00 460 ALA A CA 1
ATOM 3460 C C . ALA A 1 460 ? -4.944 -11.337 -16.746 1.00 83.00 460 ALA A C 1
ATOM 3462 O O . ALA A 1 460 ? -4.782 -10.371 -16.002 1.00 83.00 460 ALA A O 1
ATOM 3463 N N . ALA A 1 461 ? -5.969 -11.422 -17.600 1.00 83.69 461 ALA A N 1
ATOM 3464 C CA . ALA A 1 461 ? -7.034 -10.429 -17.676 1.00 83.69 461 ALA A CA 1
ATOM 3465 C C . ALA A 1 461 ? -7.827 -10.368 -16.363 1.00 83.69 461 ALA A C 1
ATOM 3467 O O . ALA A 1 461 ? -7.997 -9.288 -15.805 1.00 83.69 461 ALA A O 1
ATOM 3468 N N . GLU A 1 462 ? -8.255 -11.516 -15.828 1.00 82.44 462 GLU A N 1
ATOM 3469 C CA . GLU A 1 462 ? -8.995 -11.595 -14.563 1.00 82.44 462 GLU A CA 1
ATOM 3470 C C . GLU A 1 462 ? -8.188 -11.030 -13.384 1.00 82.44 462 GLU A C 1
ATOM 3472 O O . GLU A 1 462 ? -8.678 -10.156 -12.674 1.00 82.44 462 GLU A O 1
ATOM 3477 N N . ALA A 1 463 ? -6.919 -11.422 -13.226 1.00 83.06 463 ALA A N 1
ATOM 3478 C CA . ALA A 1 463 ? -6.067 -10.931 -12.140 1.00 83.06 463 ALA A CA 1
ATOM 3479 C C . ALA A 1 463 ? -5.644 -9.452 -12.281 1.00 83.06 463 ALA A C 1
ATOM 3481 O O . ALA A 1 463 ? -5.282 -8.823 -11.287 1.00 83.06 463 ALA A O 1
ATOM 3482 N N . LEU A 1 464 ? -5.687 -8.872 -13.488 1.00 84.00 464 LEU A N 1
ATOM 3483 C CA . LEU A 1 464 ? -5.518 -7.427 -13.687 1.00 84.00 464 LEU A CA 1
ATOM 3484 C C . LEU A 1 464 ? -6.829 -6.661 -13.463 1.00 84.00 464 LEU A C 1
ATOM 3486 O O . LEU A 1 464 ? -6.790 -5.552 -12.934 1.00 84.00 464 LEU A O 1
ATOM 3490 N N . GLN A 1 465 ? -7.984 -7.239 -13.798 1.00 80.06 465 GLN A N 1
ATOM 3491 C CA . GLN A 1 465 ? -9.299 -6.662 -13.495 1.00 80.06 465 GLN A CA 1
ATOM 3492 C C . GLN A 1 465 ? -9.742 -6.866 -12.038 1.00 80.06 465 GLN A C 1
ATOM 3494 O O . GLN A 1 465 ? -10.735 -6.270 -11.628 1.00 80.06 465 GLN A O 1
ATOM 3499 N N . ASP A 1 466 ? -9.011 -7.637 -11.229 1.00 75.19 466 ASP A N 1
ATOM 3500 C CA . ASP A 1 466 ? -9.297 -7.754 -9.798 1.00 75.19 466 ASP A CA 1
ATOM 3501 C C . ASP A 1 466 ? -9.233 -6.380 -9.099 1.00 75.19 466 ASP A C 1
ATOM 3503 O O . ASP A 1 466 ? -8.336 -5.555 -9.339 1.00 75.19 466 ASP A O 1
ATOM 3507 N N . GLY A 1 467 ? -10.247 -6.121 -8.276 1.00 61.25 467 GLY A N 1
ATOM 3508 C CA . GLY A 1 467 ? -10.530 -4.828 -7.653 1.00 61.25 467 GLY A CA 1
ATOM 3509 C C . GLY A 1 467 ? -11.041 -3.713 -8.581 1.00 61.25 467 GLY A C 1
ATOM 3510 O O . GLY A 1 467 ? -11.320 -2.635 -8.067 1.00 61.25 467 GLY A O 1
ATOM 3511 N N . ALA A 1 468 ? -11.174 -3.920 -9.899 1.00 68.88 468 ALA A N 1
ATOM 3512 C CA . ALA A 1 468 ? -11.746 -2.919 -10.808 1.00 68.88 468 ALA A CA 1
ATOM 3513 C C . ALA A 1 468 ? -13.283 -2.976 -10.811 1.00 68.88 468 ALA A C 1
ATOM 3515 O O . ALA A 1 468 ? -13.889 -4.049 -10.880 1.00 68.88 468 ALA A O 1
ATOM 3516 N N . THR A 1 469 ? -13.931 -1.816 -10.761 1.00 72.44 469 THR A N 1
ATOM 3517 C CA . THR A 1 469 ? -15.391 -1.703 -10.810 1.00 72.44 469 THR A CA 1
ATOM 3518 C C . THR A 1 469 ? -15.925 -1.786 -12.243 1.00 72.44 469 THR A C 1
ATOM 3520 O O . THR A 1 469 ? -15.244 -1.470 -13.219 1.00 72.44 469 THR A O 1
ATOM 3523 N N . VAL A 1 470 ? -17.198 -2.172 -12.384 1.00 67.50 470 VAL A N 1
ATOM 3524 C CA . VAL A 1 470 ? -17.879 -2.182 -13.694 1.00 67.50 470 VAL A CA 1
ATOM 3525 C C . VAL A 1 470 ? -18.049 -0.757 -14.248 1.00 67.50 470 VAL A C 1
ATOM 3527 O O . VAL A 1 470 ? -18.107 -0.587 -15.461 1.00 67.50 470 VAL A O 1
ATOM 3530 N N . PHE A 1 471 ? -18.069 0.263 -13.380 1.00 65.12 471 PHE A N 1
ATOM 3531 C CA . PHE A 1 471 ? -18.085 1.671 -13.783 1.00 65.12 471 PHE A CA 1
ATOM 3532 C C . PHE A 1 471 ? -16.745 2.104 -14.385 1.00 65.12 471 PHE A C 1
ATOM 3534 O O . PHE A 1 471 ? -16.746 2.603 -15.499 1.00 65.12 471 PHE A O 1
ATOM 3541 N N . GLU A 1 472 ? -15.605 1.793 -13.759 1.00 66.75 472 GLU A N 1
ATOM 3542 C CA . GLU A 1 472 ? -14.287 2.070 -14.360 1.00 66.75 472 GLU A CA 1
ATOM 3543 C C . GLU A 1 472 ? -14.120 1.361 -15.718 1.00 66.75 472 GLU A C 1
ATOM 3545 O O . GLU A 1 472 ? -13.602 1.944 -16.667 1.00 66.75 472 GLU A O 1
ATOM 3550 N N . GLN A 1 473 ? -14.618 0.125 -15.862 1.00 71.31 473 GLN A N 1
ATOM 3551 C CA . GLN A 1 473 ? -14.636 -0.578 -17.155 1.00 71.31 473 GLN A CA 1
ATOM 3552 C C . GLN A 1 473 ? -15.556 0.095 -18.193 1.00 71.31 473 GLN A C 1
ATOM 3554 O O . GLN A 1 473 ? -15.269 0.038 -19.391 1.00 71.31 473 GLN A O 1
ATOM 3559 N N . TRP A 1 474 ? -16.644 0.738 -17.756 1.00 71.00 474 TRP A N 1
ATOM 3560 C CA . TRP A 1 474 ? -17.539 1.512 -18.619 1.00 71.00 474 TRP A CA 1
ATOM 3561 C C . TRP A 1 474 ? -16.923 2.852 -19.034 1.00 71.00 474 TRP A C 1
ATOM 3563 O O . TRP A 1 474 ? -16.962 3.183 -20.214 1.00 71.00 474 TRP A O 1
ATOM 3573 N N . ASP A 1 475 ? -16.285 3.574 -18.113 1.00 70.00 475 ASP A N 1
ATOM 3574 C CA . ASP A 1 475 ? -15.598 4.842 -18.387 1.00 70.00 475 ASP A CA 1
ATOM 3575 C C . ASP A 1 475 ? -14.470 4.648 -19.418 1.00 70.00 475 ASP A C 1
ATOM 3577 O O . ASP A 1 475 ? -14.317 5.451 -20.339 1.00 70.00 475 ASP A O 1
ATOM 3581 N N . ILE A 1 476 ? -13.733 3.532 -19.326 1.00 68.75 476 ILE A N 1
ATOM 3582 C CA . ILE A 1 476 ? -12.739 3.108 -20.328 1.00 68.75 476 ILE A CA 1
ATOM 3583 C C . ILE A 1 476 ? -13.403 2.878 -21.696 1.00 68.75 476 ILE A C 1
ATOM 3585 O O . ILE A 1 476 ? -12.914 3.374 -22.711 1.00 68.75 476 ILE A O 1
ATOM 3589 N N . TYR A 1 477 ? -14.520 2.143 -21.739 1.00 71.56 477 TYR A N 1
ATOM 3590 C CA . TYR A 1 477 ? -15.270 1.900 -22.976 1.00 71.56 477 TYR A CA 1
ATOM 3591 C C . TYR A 1 477 ? -15.809 3.206 -23.594 1.00 71.56 477 TYR A C 1
ATOM 3593 O O . TYR A 1 477 ? -15.737 3.390 -24.814 1.00 71.56 477 TYR A O 1
ATOM 3601 N N . GLU A 1 478 ? -16.325 4.125 -22.777 1.00 72.56 478 GLU A N 1
ATOM 3602 C CA . GLU A 1 478 ? -16.874 5.398 -23.240 1.00 72.56 478 GLU A CA 1
ATOM 3603 C C . GLU A 1 478 ? -15.772 6.336 -23.747 1.00 72.56 478 GLU A C 1
ATOM 3605 O O . GLU A 1 478 ? -15.939 6.928 -24.810 1.00 72.56 478 GLU A O 1
ATOM 3610 N N . ALA A 1 479 ? -14.620 6.413 -23.072 1.00 67.56 479 ALA A N 1
ATOM 3611 C CA . ALA A 1 479 ? -13.465 7.186 -23.535 1.00 67.56 479 ALA A CA 1
ATOM 3612 C C . ALA A 1 479 ? -12.960 6.706 -24.909 1.00 67.56 479 ALA A C 1
ATOM 3614 O O . ALA A 1 479 ? -12.757 7.518 -25.811 1.00 67.56 479 ALA A O 1
ATOM 3615 N N . ILE A 1 480 ? -12.838 5.385 -25.105 1.00 67.94 480 ILE A N 1
ATOM 3616 C CA . ILE A 1 480 ? -12.489 4.798 -26.411 1.00 67.94 480 ILE A CA 1
ATOM 3617 C C . ILE A 1 480 ? -13.552 5.155 -27.459 1.00 67.94 480 ILE A C 1
ATOM 3619 O O . ILE A 1 480 ? -13.211 5.583 -28.559 1.00 67.94 480 ILE A O 1
ATOM 3623 N N . THR A 1 481 ? -14.839 5.008 -27.129 1.00 68.56 481 THR A N 1
ATOM 3624 C CA . THR A 1 481 ? -15.946 5.301 -28.058 1.00 68.56 481 THR A CA 1
ATOM 3625 C C . THR A 1 481 ? -15.938 6.771 -28.484 1.00 68.56 481 THR A C 1
ATOM 3627 O O . THR A 1 481 ? -15.955 7.061 -29.679 1.00 68.56 481 THR A O 1
ATOM 3630 N N . ARG A 1 482 ? -15.810 7.691 -27.523 1.00 70.44 482 ARG A N 1
ATOM 3631 C CA . ARG A 1 482 ? -15.747 9.140 -27.743 1.00 70.44 482 ARG A CA 1
ATOM 3632 C C . ARG A 1 482 ? -14.572 9.529 -28.640 1.00 70.44 482 ARG A C 1
ATOM 3634 O O . ARG A 1 482 ? -14.758 10.286 -29.587 1.00 70.44 482 ARG A O 1
ATOM 3641 N N . TYR A 1 483 ? -13.390 8.947 -28.423 1.00 67.50 483 TYR A N 1
ATOM 3642 C CA . TYR A 1 483 ? -12.232 9.187 -29.289 1.00 67.50 483 TYR A CA 1
ATOM 3643 C C . TYR A 1 483 ? -12.492 8.777 -30.745 1.00 67.50 483 TYR A C 1
ATOM 3645 O O . TYR A 1 483 ? -12.159 9.522 -31.669 1.00 67.50 483 TYR A O 1
ATOM 3653 N N . LEU A 1 484 ? -13.096 7.600 -30.953 1.00 65.44 484 LEU A N 1
ATOM 3654 C CA . LEU A 1 484 ? -13.424 7.068 -32.281 1.00 65.44 484 LEU A CA 1
ATOM 3655 C C . LEU A 1 484 ? -14.488 7.914 -33.006 1.00 65.44 484 LEU A C 1
ATOM 3657 O O . LEU A 1 484 ? -14.465 7.987 -34.236 1.00 65.44 484 LEU A O 1
ATOM 3661 N N . GLU A 1 485 ? -15.394 8.555 -32.262 1.00 65.12 485 GLU A N 1
ATOM 3662 C CA . GLU A 1 485 ? -16.385 9.503 -32.785 1.00 65.12 485 GLU A CA 1
ATOM 3663 C C . GLU A 1 485 ? -15.754 10.863 -33.134 1.00 65.12 485 GLU A C 1
ATOM 3665 O O . GLU A 1 485 ? -15.960 11.368 -34.238 1.00 65.12 485 GLU A O 1
ATOM 3670 N N . GLU A 1 486 ? -14.936 11.435 -32.244 1.00 66.75 486 GLU A N 1
ATOM 3671 C CA . GLU A 1 486 ? -14.290 12.745 -32.436 1.00 66.75 486 GLU A CA 1
ATOM 3672 C C . GLU A 1 486 ? -13.211 12.738 -33.537 1.00 66.75 486 GLU A C 1
ATOM 3674 O O . GLU A 1 486 ? -13.054 13.725 -34.259 1.00 66.75 486 GLU A O 1
ATOM 3679 N N . HIS A 1 487 ? -12.491 11.623 -33.711 1.00 65.19 487 HIS A N 1
ATOM 3680 C CA . HIS A 1 487 ? -11.377 11.482 -34.665 1.00 65.19 487 HIS A CA 1
ATOM 3681 C C . HIS A 1 487 ? -11.740 10.670 -35.926 1.00 65.19 487 HIS A C 1
ATOM 3683 O O . HIS A 1 487 ? -10.856 10.201 -36.656 1.00 65.19 487 HIS A O 1
ATOM 3689 N N . GLY A 1 488 ? -13.039 10.497 -36.195 1.00 58.94 488 GLY A N 1
ATOM 3690 C CA . GLY A 1 488 ? -13.566 9.743 -37.332 1.00 58.94 488 GLY A CA 1
ATOM 3691 C C . GLY A 1 488 ? -13.574 10.521 -38.654 1.00 58.94 488 GLY A C 1
ATOM 3692 O O . GLY A 1 488 ? -14.495 11.284 -38.940 1.00 58.94 488 GLY A O 1
ATOM 3693 N N . GLU A 1 489 ? -12.601 10.266 -39.533 1.00 53.84 489 GLU A N 1
ATOM 3694 C CA . GLU A 1 489 ? -12.604 10.775 -40.909 1.00 53.84 489 GLU A CA 1
ATOM 3695 C C . GLU A 1 489 ? -13.406 9.868 -41.862 1.00 53.84 489 GLU A C 1
ATOM 3697 O O . GLU A 1 489 ? -13.220 8.647 -41.939 1.00 53.84 489 GLU A O 1
ATOM 3702 N N . LEU A 1 490 ? -14.248 10.480 -42.699 1.00 44.03 490 LEU A N 1
ATOM 3703 C CA . LEU A 1 490 ? -14.940 9.788 -43.789 1.00 44.03 490 LEU A CA 1
ATOM 3704 C C . LEU A 1 490 ? -13.982 9.455 -44.950 1.00 44.03 490 LEU A C 1
ATOM 3706 O O . LEU A 1 490 ? -13.957 10.123 -45.983 1.00 44.03 490 LEU A O 1
ATOM 3710 N N . GLY A 1 491 ? -13.245 8.349 -44.804 1.00 45.78 491 GLY A N 1
ATOM 3711 C CA . GLY A 1 491 ? -12.776 7.548 -45.942 1.00 45.78 491 GLY A CA 1
ATOM 3712 C C . GLY A 1 491 ? -11.277 7.530 -46.255 1.00 45.78 491 GLY A C 1
ATOM 3713 O O . GLY A 1 491 ? -10.930 7.077 -47.346 1.00 45.78 491 GLY A O 1
ATOM 3714 N N . ARG A 1 492 ? -10.386 7.989 -45.359 1.00 38.06 492 ARG A N 1
ATOM 3715 C CA . ARG A 1 492 ? -8.917 7.836 -45.530 1.00 38.06 492 ARG A CA 1
ATOM 3716 C C . ARG A 1 492 ? -8.110 7.393 -44.297 1.00 38.06 492 ARG A C 1
ATOM 3718 O O . ARG A 1 492 ? -6.919 7.134 -44.452 1.00 38.06 492 ARG A O 1
ATOM 3725 N N . GLY A 1 493 ? -8.727 7.268 -43.121 1.00 49.09 493 GLY A N 1
ATOM 3726 C CA . GLY A 1 493 ? -8.086 6.720 -41.916 1.00 49.09 493 GLY A CA 1
ATOM 3727 C C . GLY A 1 493 ? -8.130 5.187 -41.823 1.00 49.09 493 GLY A C 1
ATOM 3728 O O . GLY A 1 493 ? -8.725 4.519 -42.671 1.00 49.09 493 GLY A O 1
ATOM 3729 N N . LEU A 1 494 ? -7.523 4.625 -40.772 1.00 46.69 494 LEU A N 1
ATOM 3730 C CA . LEU A 1 494 ? -7.561 3.185 -40.496 1.00 46.69 494 LEU A CA 1
ATOM 3731 C C . LEU A 1 494 ? -8.986 2.802 -40.065 1.00 46.69 494 LEU A C 1
ATOM 3733 O O . LEU A 1 494 ? -9.525 3.350 -39.105 1.00 46.69 494 LEU A O 1
ATOM 3737 N N . SER A 1 495 ? -9.626 1.919 -40.836 1.00 51.59 495 SER A N 1
ATOM 3738 C CA . SER A 1 495 ? -11.081 1.740 -40.779 1.00 51.59 495 SER A CA 1
ATOM 3739 C C . SER A 1 495 ? -11.543 0.785 -39.679 1.00 51.59 495 SER A C 1
ATOM 3741 O O . SER A 1 495 ? -11.562 -0.428 -39.900 1.00 51.59 495 SER A O 1
ATOM 3743 N N . VAL A 1 496 ? -12.007 1.324 -38.550 1.00 52.34 496 VAL A N 1
ATOM 3744 C CA . VAL A 1 496 ? -12.778 0.558 -37.557 1.00 52.34 496 VAL A CA 1
ATOM 3745 C C . VAL A 1 496 ? -14.215 0.398 -38.059 1.00 52.34 496 VAL A C 1
ATOM 3747 O O . VAL A 1 496 ? -14.787 1.281 -38.704 1.00 52.34 496 VAL A O 1
ATOM 3750 N N . LEU A 1 497 ? -14.797 -0.771 -37.797 1.00 55.50 497 LEU A N 1
ATOM 3751 C CA . LEU A 1 497 ? -16.151 -1.125 -38.214 1.00 55.50 497 LEU A CA 1
ATOM 3752 C C . LEU A 1 497 ? -17.090 -1.077 -37.006 1.00 55.50 497 LEU A C 1
ATOM 3754 O O . LEU A 1 497 ? -17.079 -1.984 -36.178 1.00 55.50 497 LEU A O 1
ATOM 3758 N N . ALA A 1 498 ? -17.904 -0.026 -36.915 1.00 53.47 498 ALA A N 1
ATOM 3759 C CA . ALA A 1 498 ? -18.889 0.135 -35.847 1.00 53.47 498 ALA A CA 1
ATOM 3760 C C . ALA A 1 498 ? -20.218 -0.558 -36.223 1.00 53.47 498 ALA A C 1
ATOM 3762 O O . ALA A 1 498 ? -20.687 -0.362 -37.353 1.00 53.47 498 ALA A O 1
ATOM 3763 N N . PRO A 1 499 ? -20.855 -1.336 -35.320 1.00 51.44 499 PRO A N 1
ATOM 3764 C CA . PRO A 1 499 ? -22.176 -1.919 -35.560 1.00 51.44 499 PRO A CA 1
ATOM 3765 C C . PRO A 1 499 ? -23.216 -0.838 -35.877 1.00 51.44 499 PRO A C 1
ATOM 3767 O O . PRO A 1 499 ? -23.381 0.112 -35.115 1.00 51.44 499 PRO A O 1
ATOM 3770 N N . HIS A 1 500 ? -23.930 -0.973 -36.995 1.00 50.38 500 HIS A N 1
ATOM 3771 C CA . HIS A 1 500 ? -24.908 0.017 -37.446 1.00 50.38 500 HIS A CA 1
ATOM 3772 C C . HIS A 1 500 ? -26.073 -0.667 -38.180 1.00 50.38 500 HIS A C 1
ATOM 3774 O O . HIS A 1 500 ? -25.820 -1.395 -39.140 1.00 50.38 500 HIS A O 1
ATOM 3780 N N . PRO A 1 501 ? -27.349 -0.416 -37.820 1.00 46.19 501 PRO A N 1
ATOM 3781 C CA . PRO A 1 501 ? -28.498 -1.154 -38.367 1.00 46.19 501 PRO A CA 1
ATOM 3782 C C . PRO A 1 501 ? -28.726 -0.956 -39.876 1.00 46.19 501 PRO A C 1
ATOM 3784 O O . PRO A 1 501 ? -29.422 -1.750 -40.499 1.00 46.19 501 PRO A O 1
ATOM 3787 N N . GLN A 1 502 ? -28.123 0.074 -40.479 1.00 50.62 502 GLN A N 1
ATOM 3788 C CA . GLN A 1 502 ? -28.110 0.315 -41.933 1.00 50.62 502 GLN A CA 1
ATOM 3789 C C . GLN A 1 502 ? -26.690 0.187 -42.529 1.00 50.62 502 GLN A C 1
ATOM 3791 O O . GLN A 1 502 ? -26.369 0.778 -43.557 1.00 50.62 502 GLN A O 1
ATOM 3796 N N . GLY A 1 503 ? -25.786 -0.506 -41.832 1.00 52.97 503 GLY A N 1
ATOM 3797 C CA . GLY A 1 503 ? -24.384 -0.654 -42.211 1.00 52.97 503 GLY A CA 1
ATOM 3798 C C . GLY A 1 503 ? -24.183 -1.494 -43.477 1.00 52.97 503 GLY A C 1
ATOM 3799 O O . GLY A 1 503 ? -24.666 -2.619 -43.573 1.00 52.97 503 GLY A O 1
ATOM 3800 N N . ARG A 1 504 ? -23.434 -0.958 -44.448 1.00 47.56 504 ARG A N 1
ATOM 3801 C CA . ARG A 1 504 ? -23.149 -1.618 -45.741 1.00 47.56 504 ARG A CA 1
ATOM 3802 C C . ARG A 1 504 ? -21.924 -2.547 -45.730 1.00 47.56 504 ARG A C 1
ATOM 3804 O O . ARG A 1 504 ? -21.622 -3.164 -46.747 1.00 47.56 504 ARG A O 1
ATOM 3811 N N . HIS A 1 505 ? -21.188 -2.601 -44.623 1.00 49.78 505 HIS A N 1
ATOM 3812 C CA . HIS A 1 505 ? -20.010 -3.450 -44.434 1.00 49.78 505 HIS A CA 1
ATOM 3813 C C . HIS A 1 505 ? -20.332 -4.556 -43.411 1.00 49.78 505 HIS A C 1
ATOM 3815 O O . HIS A 1 505 ? -21.212 -4.382 -42.572 1.00 49.78 505 HIS A O 1
ATOM 3821 N N . GLN A 1 506 ? -19.643 -5.699 -43.466 1.00 57.16 506 GLN A N 1
ATOM 3822 C CA . GLN A 1 506 ? -19.737 -6.745 -42.432 1.00 57.16 506 GLN A CA 1
ATOM 3823 C C . GLN A 1 506 ? -18.600 -6.554 -41.424 1.00 57.16 506 GLN A C 1
ATOM 3825 O O . GLN A 1 506 ? -17.504 -6.177 -41.837 1.00 57.16 506 GLN A O 1
ATOM 3830 N N . LEU A 1 507 ? -18.843 -6.818 -40.134 1.00 50.53 507 LEU A N 1
ATOM 3831 C CA . LEU A 1 507 ? -17.790 -6.805 -39.112 1.00 50.53 507 LEU A CA 1
ATOM 3832 C C . LEU A 1 507 ? -16.658 -7.780 -39.477 1.00 50.53 507 LEU A C 1
ATOM 3834 O O . LEU A 1 507 ? -16.887 -8.967 -39.701 1.00 50.53 507 LEU A O 1
ATOM 3838 N N . ASP A 1 508 ? -15.437 -7.254 -39.510 1.00 51.59 508 ASP A N 1
ATOM 3839 C CA . ASP A 1 508 ? -14.200 -8.022 -39.645 1.00 51.59 508 ASP A CA 1
ATOM 3840 C C . ASP A 1 508 ? -13.784 -8.574 -38.265 1.00 51.59 508 ASP A C 1
ATOM 3842 O O . ASP A 1 508 ? -14.039 -7.940 -37.236 1.00 51.59 508 ASP A O 1
ATOM 3846 N N . ALA A 1 509 ? -13.132 -9.738 -38.224 1.00 50.34 509 ALA A N 1
ATOM 3847 C CA . ALA A 1 509 ? -12.835 -10.478 -36.992 1.00 50.34 509 ALA A CA 1
ATOM 3848 C C . ALA A 1 509 ? -11.974 -9.682 -35.991 1.00 50.34 509 ALA A C 1
ATOM 3850 O O . ALA A 1 509 ? -12.104 -9.862 -34.782 1.00 50.34 509 ALA A O 1
ATOM 3851 N N . ARG A 1 510 ? -11.148 -8.757 -36.494 1.00 47.94 510 ARG A N 1
ATOM 3852 C CA . ARG A 1 510 ? -10.360 -7.789 -35.708 1.00 47.94 510 ARG A CA 1
ATOM 3853 C C . ARG A 1 510 ? -11.190 -6.739 -34.953 1.00 47.94 510 ARG A C 1
ATOM 3855 O O . ARG A 1 510 ? -10.728 -6.250 -33.935 1.00 47.94 510 ARG A O 1
ATOM 3862 N N . HIS A 1 511 ? -12.405 -6.402 -35.403 1.00 52.69 511 HIS A N 1
ATOM 3863 C CA . HIS A 1 511 ? -13.210 -5.306 -34.822 1.00 52.69 511 HIS A CA 1
ATOM 3864 C C . HIS A 1 511 ? -14.419 -5.777 -33.991 1.00 52.69 511 HIS A C 1
ATOM 3866 O O . HIS A 1 511 ? -14.940 -5.016 -33.177 1.00 52.69 511 HIS A O 1
ATOM 3872 N N . ALA A 1 512 ? -14.827 -7.045 -34.116 1.00 54.25 512 ALA A N 1
ATOM 3873 C CA . ALA A 1 512 ? -15.805 -7.670 -33.216 1.00 54.25 512 ALA A CA 1
ATOM 3874 C C . ALA A 1 512 ? -15.492 -7.554 -31.693 1.00 54.25 512 ALA A C 1
ATOM 3876 O O . ALA A 1 512 ? -16.445 -7.422 -30.919 1.00 54.25 512 ALA A O 1
ATOM 3877 N N . PRO A 1 513 ? -14.220 -7.549 -31.226 1.00 54.91 513 PRO A N 1
ATOM 3878 C CA . PRO A 1 513 ? -13.868 -7.438 -29.804 1.00 54.91 513 PRO A CA 1
ATOM 3879 C C . PRO A 1 513 ? -14.470 -6.228 -29.069 1.00 54.91 513 PRO A C 1
ATOM 3881 O O . PRO A 1 513 ? -14.919 -6.376 -27.932 1.00 54.91 513 PRO A O 1
ATOM 3884 N N . LEU A 1 514 ? -14.538 -5.051 -29.705 1.00 57.75 514 LEU A N 1
ATOM 3885 C CA . LEU A 1 514 ? -15.071 -3.836 -29.069 1.00 57.75 514 LEU A CA 1
ATOM 3886 C C . LEU A 1 514 ? -16.603 -3.893 -28.906 1.00 57.75 514 LEU A C 1
ATOM 3888 O O . LEU A 1 514 ? -17.138 -3.479 -27.879 1.00 57.75 514 LEU A O 1
ATOM 3892 N N . ALA A 1 515 ? -17.308 -4.477 -29.882 1.00 56.72 515 ALA A N 1
ATOM 3893 C CA . ALA A 1 515 ? -18.751 -4.707 -29.798 1.00 56.72 515 ALA A CA 1
ATOM 3894 C C . ALA A 1 515 ? -19.098 -5.722 -28.691 1.00 56.72 515 ALA A C 1
ATOM 3896 O O . ALA A 1 515 ? -19.975 -5.466 -27.866 1.00 56.72 515 ALA A O 1
ATOM 3897 N N . ALA A 1 516 ? -18.337 -6.819 -28.602 1.00 59.81 516 ALA A N 1
ATOM 3898 C CA . ALA A 1 516 ? -18.478 -7.805 -27.532 1.00 59.81 516 ALA A CA 1
ATOM 3899 C C . ALA A 1 516 ? -18.181 -7.215 -26.138 1.00 59.81 516 ALA A C 1
ATOM 3901 O O . ALA A 1 516 ? -18.811 -7.609 -25.155 1.00 59.81 516 ALA A O 1
ATOM 3902 N N . MET A 1 517 ? -17.262 -6.243 -26.035 1.00 63.59 517 MET A N 1
ATOM 3903 C CA . MET A 1 517 ? -17.017 -5.504 -24.791 1.00 63.59 517 MET A CA 1
ATOM 3904 C C . MET A 1 517 ? -18.250 -4.692 -24.369 1.00 63.59 517 MET A C 1
ATOM 3906 O O . MET A 1 517 ? -18.678 -4.809 -23.220 1.00 63.59 517 MET A O 1
ATOM 3910 N N . ARG A 1 518 ? -18.884 -3.961 -25.302 1.00 63.12 518 ARG A N 1
ATOM 3911 C CA . ARG A 1 518 ? -20.138 -3.226 -25.046 1.00 63.12 518 ARG A CA 1
ATOM 3912 C C . ARG A 1 518 ? -21.237 -4.143 -24.516 1.00 63.12 518 ARG A C 1
ATOM 3914 O O . ARG A 1 518 ? -21.839 -3.845 -23.491 1.00 63.12 518 ARG A O 1
ATOM 3921 N N . GLU A 1 519 ? -21.491 -5.261 -25.193 1.00 61.53 519 GLU A N 1
ATOM 3922 C CA . GLU A 1 519 ? -22.546 -6.216 -24.822 1.00 61.53 519 GLU A CA 1
ATOM 3923 C C . GLU A 1 519 ? -22.295 -6.847 -23.443 1.00 61.53 519 GLU A C 1
ATOM 3925 O O . GLU A 1 519 ? -23.210 -6.943 -22.621 1.00 61.53 519 GLU A O 1
ATOM 3930 N N . ARG A 1 520 ? -21.040 -7.212 -23.144 1.00 64.62 520 ARG A N 1
ATOM 3931 C CA . ARG A 1 520 ? -20.647 -7.808 -21.858 1.00 64.62 520 ARG A CA 1
ATOM 3932 C C . ARG A 1 520 ? -20.755 -6.826 -20.688 1.00 64.62 520 ARG A C 1
ATOM 3934 O O . ARG A 1 520 ? -21.105 -7.248 -19.585 1.00 64.62 520 ARG A O 1
ATOM 3941 N N . LEU A 1 521 ? -20.464 -5.543 -20.910 1.00 64.06 521 LEU A N 1
ATOM 3942 C CA . LEU A 1 521 ? -20.615 -4.494 -19.898 1.00 64.06 521 LEU A CA 1
ATOM 3943 C C . LEU A 1 521 ? -22.086 -4.091 -19.717 1.00 64.06 521 LEU A C 1
ATOM 3945 O O . LEU A 1 521 ? -22.562 -4.047 -18.585 1.00 64.06 521 LEU A O 1
ATOM 3949 N N . ALA A 1 522 ? -22.834 -3.909 -20.810 1.00 62.31 522 ALA A N 1
ATOM 3950 C CA . ALA A 1 522 ? -24.270 -3.626 -20.780 1.00 62.31 522 ALA A CA 1
ATOM 3951 C C . ALA A 1 522 ? -25.041 -4.699 -19.993 1.00 62.31 522 ALA A C 1
ATOM 3953 O O . ALA A 1 522 ? -25.761 -4.371 -19.049 1.00 62.31 522 ALA A O 1
ATOM 3954 N N . GLY A 1 523 ? -24.799 -5.983 -20.288 1.00 62.56 523 GLY A N 1
ATOM 3955 C CA . GLY A 1 523 ? -25.419 -7.101 -19.571 1.00 62.56 523 GLY A CA 1
ATOM 3956 C C . GLY A 1 523 ? -25.030 -7.200 -18.089 1.00 62.56 523 GLY A C 1
ATOM 3957 O O . GLY A 1 523 ? -25.829 -7.674 -17.286 1.00 62.56 523 GLY A O 1
ATOM 3958 N N . ARG A 1 524 ? -23.841 -6.717 -17.694 1.00 65.81 524 ARG A N 1
ATOM 3959 C CA . ARG A 1 524 ? -23.419 -6.621 -16.280 1.00 65.81 524 ARG A CA 1
ATOM 3960 C C . ARG A 1 524 ? -24.054 -5.442 -15.538 1.00 65.81 524 ARG A C 1
ATOM 3962 O O . ARG A 1 524 ? -24.262 -5.544 -14.334 1.00 65.81 524 ARG A O 1
ATOM 3969 N N . LEU A 1 525 ? -24.368 -4.355 -16.242 1.00 66.31 525 LEU A N 1
ATOM 3970 C CA . LEU A 1 525 ? -25.048 -3.170 -15.703 1.00 66.31 525 LEU A CA 1
ATOM 3971 C C . LEU A 1 525 ? -26.586 -3.258 -15.788 1.00 66.31 525 LEU A C 1
ATOM 3973 O O . LEU A 1 525 ? -27.279 -2.374 -15.293 1.00 66.31 525 LEU A O 1
ATOM 3977 N N . GLY A 1 526 ? -27.130 -4.322 -16.390 1.00 54.72 526 GLY A N 1
ATOM 3978 C CA . GLY A 1 526 ? -28.573 -4.534 -16.542 1.00 54.72 526 GLY A CA 1
ATOM 3979 C C . GLY A 1 526 ? -29.212 -3.791 -17.722 1.00 54.72 526 GLY A C 1
ATOM 3980 O O . GLY A 1 526 ? -30.439 -3.752 -17.820 1.00 54.72 526 GLY A O 1
ATOM 3981 N N . PHE A 1 527 ? -28.414 -3.222 -18.629 1.00 55.81 527 PHE A N 1
ATOM 3982 C CA . PHE A 1 527 ? -28.914 -2.630 -19.869 1.00 55.81 527 PHE A CA 1
ATOM 3983 C C . PHE A 1 527 ? -29.236 -3.722 -20.909 1.00 55.81 527 PHE A C 1
ATOM 3985 O O . PHE A 1 527 ? -28.478 -4.689 -21.033 1.00 55.81 527 PHE A O 1
ATOM 3992 N N . PRO A 1 528 ? -30.327 -3.585 -21.689 1.00 47.69 528 PRO A N 1
ATOM 3993 C CA . PRO A 1 528 ? -30.598 -4.485 -22.808 1.00 47.69 528 PRO A CA 1
ATOM 3994 C C . PRO A 1 528 ? -29.497 -4.372 -23.887 1.00 47.69 528 PRO A C 1
ATOM 3996 O O . PRO A 1 528 ? -28.946 -3.287 -24.082 1.00 47.69 528 PRO A O 1
ATOM 3999 N N . PRO A 1 529 ? -29.166 -5.467 -24.603 1.00 43.62 529 PRO A N 1
ATOM 4000 C CA . PRO A 1 529 ? -28.077 -5.474 -25.591 1.00 43.62 529 PRO A CA 1
ATOM 4001 C C . PRO A 1 529 ? -28.375 -4.597 -26.821 1.00 43.62 529 PRO A C 1
ATOM 4003 O O . PRO A 1 529 ? -27.460 -3.996 -27.395 1.00 43.62 529 PRO A O 1
ATOM 4006 N N . ASP A 1 530 ? -29.657 -4.481 -27.179 1.00 44.22 530 ASP A N 1
ATOM 4007 C CA . ASP A 1 530 ? -30.173 -3.469 -28.095 1.00 44.22 530 ASP A CA 1
ATOM 4008 C C . ASP A 1 530 ? -30.529 -2.197 -27.318 1.00 44.22 530 ASP A C 1
ATOM 4010 O O . ASP A 1 530 ? -31.324 -2.236 -26.377 1.00 44.22 530 ASP A O 1
ATOM 4014 N N . GLY A 1 531 ? -29.990 -1.053 -27.752 1.00 41.53 531 GLY A N 1
ATOM 4015 C CA . GLY A 1 531 ? -30.184 0.271 -27.142 1.00 41.53 531 GLY A CA 1
ATOM 4016 C C . GLY A 1 531 ? -31.579 0.881 -27.344 1.00 41.53 531 GLY A C 1
ATOM 4017 O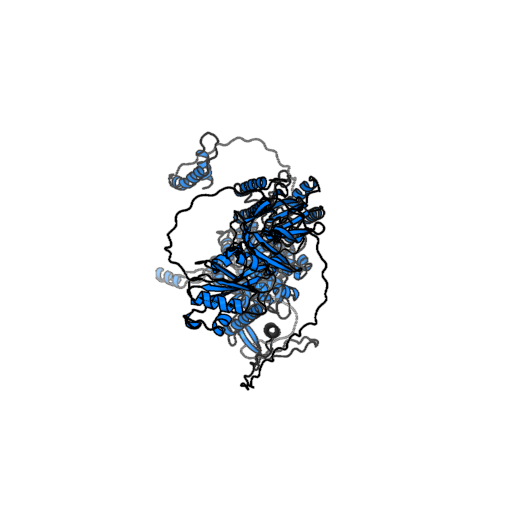 O . GLY A 1 531 ? -31.703 2.071 -27.628 1.00 41.53 531 GLY A O 1
ATOM 4018 N N . ALA A 1 532 ? -32.634 0.074 -27.240 1.00 33.19 532 ALA A N 1
ATOM 4019 C CA . ALA A 1 532 ? -34.014 0.524 -27.309 1.00 33.19 532 ALA A CA 1
ATOM 4020 C C . ALA A 1 532 ? -34.395 1.266 -26.018 1.00 33.19 532 ALA A C 1
ATOM 4022 O O . ALA A 1 532 ? -34.680 0.652 -24.989 1.00 33.19 532 ALA A O 1
ATOM 4023 N N . LEU A 1 533 ? -34.427 2.602 -26.083 1.00 30.61 533 LEU A N 1
ATOM 4024 C CA . LEU A 1 533 ? -35.007 3.433 -25.025 1.00 30.61 533 LEU A CA 1
ATOM 4025 C C . LEU A 1 533 ? -36.450 2.972 -24.732 1.00 30.61 533 LEU A C 1
ATOM 4027 O O . LEU A 1 533 ? -37.230 2.800 -25.675 1.00 30.61 533 LEU A O 1
ATOM 4031 N N . PRO A 1 534 ? -36.842 2.785 -23.456 1.00 32.72 534 PRO A N 1
ATOM 4032 C CA . PRO A 1 534 ? -38.185 2.336 -23.119 1.00 32.72 534 PRO A CA 1
ATOM 4033 C C . PRO A 1 534 ? -39.212 3.396 -23.530 1.00 32.72 534 PRO A C 1
ATOM 4035 O O . PRO A 1 534 ? -39.202 4.520 -23.027 1.00 32.72 534 PRO A O 1
ATOM 4038 N N . ALA A 1 535 ? -40.111 3.033 -24.447 1.00 30.45 535 ALA A N 1
ATOM 4039 C CA . ALA A 1 535 ? -41.149 3.932 -24.934 1.00 30.45 535 ALA A CA 1
ATOM 4040 C C . ALA A 1 535 ? -42.078 4.363 -23.785 1.00 30.45 535 ALA A C 1
ATOM 4042 O O . ALA A 1 535 ? -42.763 3.541 -23.172 1.00 30.45 535 ALA A O 1
ATOM 4043 N N . THR A 1 536 ? -42.114 5.665 -23.504 1.00 29.67 536 THR A N 1
ATOM 4044 C CA . THR A 1 536 ? -42.907 6.267 -22.428 1.00 29.67 536 THR A CA 1
ATOM 4045 C C . THR A 1 536 ? -44.405 6.195 -22.723 1.00 29.67 536 THR A C 1
ATOM 4047 O O . THR A 1 536 ? -44.989 7.092 -23.330 1.00 29.67 536 THR A O 1
ATOM 4050 N N . GLN A 1 537 ? -45.063 5.134 -22.250 1.00 29.62 537 GLN A N 1
ATOM 4051 C CA . GLN A 1 537 ? -46.523 5.113 -22.173 1.00 29.62 537 GLN A CA 1
ATOM 4052 C C . GLN A 1 537 ? -47.005 6.040 -21.038 1.00 29.62 537 GLN A C 1
ATOM 4054 O O . GLN A 1 537 ? -46.460 5.980 -19.933 1.00 29.62 537 GLN A O 1
ATOM 4059 N N . PRO A 1 538 ? -48.006 6.907 -21.281 1.00 30.50 538 PRO A N 1
ATOM 4060 C CA . PRO A 1 538 ? -48.472 7.869 -20.289 1.00 30.50 538 PRO A CA 1
ATOM 4061 C C . PRO A 1 538 ? -49.207 7.197 -19.122 1.00 30.50 538 PRO A C 1
ATOM 4063 O O . PRO A 1 538 ? -49.882 6.176 -19.268 1.00 30.50 538 PRO A O 1
ATOM 4066 N N . THR A 1 539 ? -49.087 7.804 -17.944 1.00 30.05 539 THR A N 1
ATOM 4067 C CA . THR A 1 539 ? -49.575 7.280 -16.666 1.00 30.05 539 THR A CA 1
ATOM 4068 C C . THR A 1 539 ? -51.097 7.120 -16.596 1.00 30.05 539 THR A C 1
ATOM 4070 O O . THR A 1 539 ? -51.864 8.017 -16.942 1.00 30.05 539 THR A O 1
ATOM 4073 N N . ARG A 1 540 ? -51.544 6.001 -16.009 1.00 28.91 540 ARG A N 1
ATOM 4074 C CA . ARG A 1 540 ? -52.895 5.845 -15.449 1.00 28.91 540 ARG A CA 1
ATOM 4075 C C . ARG A 1 540 ? -52.817 5.490 -13.968 1.00 28.91 540 ARG A C 1
ATOM 4077 O O . ARG A 1 540 ? -52.548 4.348 -13.611 1.00 28.91 540 ARG A O 1
ATOM 4084 N N . THR A 1 541 ? -53.090 6.470 -13.117 1.00 33.53 541 THR A N 1
ATOM 4085 C CA . THR A 1 541 ? -53.183 6.317 -11.659 1.00 33.53 541 THR A CA 1
ATOM 4086 C C . THR A 1 541 ? -54.445 5.542 -11.249 1.00 33.53 541 THR A C 1
ATOM 4088 O O . THR A 1 541 ? -55.530 5.861 -11.740 1.00 33.53 541 THR A O 1
ATOM 4091 N N . PRO A 1 542 ? -54.353 4.603 -10.292 1.00 32.41 542 PRO A N 1
ATOM 4092 C CA . PRO A 1 542 ? -55.469 4.207 -9.436 1.00 32.41 542 PRO A CA 1
ATOM 4093 C C . PRO A 1 542 ? -55.235 4.594 -7.960 1.00 32.41 542 PRO A C 1
ATOM 4095 O O . PRO A 1 542 ? -54.107 4.776 -7.511 1.00 32.41 542 PRO A O 1
ATOM 4098 N N . ALA A 1 543 ? -56.331 4.769 -7.218 1.00 27.62 543 ALA A N 1
ATOM 4099 C CA . ALA A 1 543 ? -56.362 5.439 -5.915 1.00 27.62 543 ALA A CA 1
ATOM 4100 C C . ALA A 1 543 ? -55.774 4.647 -4.726 1.00 27.62 543 ALA A C 1
ATOM 4102 O O . ALA A 1 543 ? -55.770 3.417 -4.698 1.00 27.62 543 ALA A O 1
ATOM 4103 N N . SER A 1 544 ? -55.363 5.386 -3.693 1.00 33.19 544 SER A N 1
ATOM 4104 C CA . SER A 1 544 ? -54.895 4.899 -2.389 1.00 33.19 544 SER A CA 1
ATOM 4105 C C . SER A 1 544 ? -56.025 4.403 -1.469 1.00 33.19 544 SER A C 1
ATOM 4107 O O . SER A 1 544 ? -57.135 4.932 -1.497 1.00 33.19 544 SER A O 1
ATOM 4109 N N . LYS A 1 545 ? -55.712 3.446 -0.578 1.00 28.14 545 LYS A N 1
ATOM 4110 C CA . LYS A 1 545 ? -56.435 3.135 0.680 1.00 28.14 545 LYS A CA 1
ATOM 4111 C C . LYS A 1 545 ? -55.483 2.437 1.694 1.00 28.14 545 LYS A C 1
ATOM 4113 O O . LYS A 1 545 ? -54.351 2.158 1.303 1.00 28.14 545 LYS A O 1
ATOM 4118 N N . PRO A 1 546 ? -55.827 2.287 2.996 1.00 33.06 546 PRO A N 1
ATOM 4119 C CA . PRO A 1 546 ? -54.878 2.610 4.068 1.00 33.06 546 PRO A CA 1
ATOM 4120 C C . PRO A 1 546 ? -54.470 1.439 4.986 1.00 33.06 546 PRO A C 1
ATOM 4122 O O . PRO A 1 546 ? -54.938 0.311 4.855 1.00 33.06 546 PRO A O 1
ATOM 4125 N N . LEU A 1 547 ? -53.586 1.759 5.936 1.00 32.00 547 LEU A N 1
ATOM 4126 C CA . LEU A 1 547 ? -52.984 0.864 6.929 1.00 32.00 547 LEU A CA 1
ATOM 4127 C C . LEU A 1 547 ? -54.018 0.256 7.916 1.00 32.00 547 LEU A C 1
ATOM 4129 O O . LEU A 1 547 ? -54.884 0.992 8.398 1.00 32.00 547 LEU A O 1
ATOM 4133 N N . PRO A 1 548 ? -53.928 -1.044 8.269 1.00 34.00 548 PRO A N 1
ATOM 4134 C CA . PRO A 1 548 ? -54.736 -1.662 9.328 1.00 34.00 548 PRO A CA 1
ATOM 4135 C C . PRO A 1 548 ? -54.166 -1.413 10.741 1.00 34.00 548 PRO A C 1
ATOM 4137 O O . PRO A 1 548 ? -52.996 -1.071 10.902 1.00 34.00 548 PRO A O 1
ATOM 4140 N N . ALA A 1 549 ? -55.003 -1.601 11.769 1.00 28.98 549 ALA A N 1
ATOM 4141 C CA . ALA A 1 549 ? -54.725 -1.220 13.160 1.00 28.98 549 ALA A CA 1
ATOM 4142 C C . ALA A 1 549 ? -54.426 -2.400 14.116 1.00 28.98 549 ALA A C 1
ATOM 4144 O O . ALA A 1 549 ? -54.695 -3.564 13.815 1.00 28.98 549 ALA A O 1
ATOM 4145 N N . SER A 1 550 ? -53.894 -2.057 15.293 1.00 33.41 550 SER A N 1
ATOM 4146 C CA . SER A 1 550 ? -53.460 -2.947 16.383 1.00 33.41 550 SER A CA 1
ATOM 4147 C C . SER A 1 550 ? -54.572 -3.808 17.009 1.00 33.41 550 SER A C 1
ATOM 4149 O O . SER A 1 550 ? -55.752 -3.455 16.970 1.00 33.41 550 SER A O 1
ATOM 4151 N N . LYS A 1 551 ? -54.181 -4.894 17.695 1.00 30.88 551 LYS A N 1
ATOM 4152 C CA . LYS A 1 551 ? -55.031 -5.673 18.621 1.00 30.88 551 LYS A CA 1
ATOM 4153 C C . LYS A 1 551 ? -54.292 -6.007 19.939 1.00 30.88 551 LYS A C 1
ATOM 4155 O O . LYS A 1 551 ? -53.069 -5.879 19.962 1.00 30.88 551 LYS A O 1
ATOM 4160 N N . PRO A 1 552 ? -55.014 -6.327 21.037 1.00 34.03 552 PRO A N 1
ATOM 4161 C CA . PRO A 1 552 ? -54.526 -6.103 22.405 1.00 34.03 552 PRO A CA 1
ATOM 4162 C C . PRO A 1 552 ? -53.924 -7.330 23.117 1.00 34.03 552 PRO A C 1
ATOM 4164 O O . PRO A 1 552 ? -54.036 -8.463 22.654 1.00 34.03 552 PRO A O 1
ATOM 4167 N N . VAL A 1 553 ? -53.336 -7.064 24.288 1.00 31.44 553 VAL A N 1
ATOM 4168 C CA . VAL A 1 553 ? -52.814 -8.031 25.275 1.00 31.44 553 VAL A CA 1
ATOM 4169 C C . VAL A 1 553 ? -53.912 -8.390 26.304 1.00 31.44 553 VAL A C 1
ATOM 4171 O O . VAL A 1 553 ? -54.677 -7.495 26.666 1.00 31.44 553 VAL A O 1
ATOM 4174 N N . PRO A 1 554 ? -54.017 -9.650 26.779 1.00 35.41 554 PRO A N 1
ATOM 4175 C CA . PRO A 1 554 ? -54.945 -10.060 27.844 1.00 35.41 554 PRO A CA 1
ATOM 4176 C C . PRO A 1 554 ? -54.350 -9.967 29.268 1.00 35.41 554 PRO A C 1
ATOM 4178 O O . PRO A 1 554 ? -53.134 -10.011 29.447 1.00 35.41 554 PRO A O 1
ATOM 4181 N N . GLU A 1 555 ? -55.222 -9.892 30.280 1.00 31.14 555 GLU A N 1
ATOM 4182 C CA . GLU A 1 555 ? -54.883 -9.846 31.719 1.00 31.14 555 GLU A CA 1
ATOM 4183 C C . GLU A 1 555 ? -54.694 -11.242 32.377 1.00 31.14 555 GLU A C 1
ATOM 4185 O O . GLU A 1 555 ? -55.111 -12.252 31.799 1.00 31.14 555 GLU A O 1
ATOM 4190 N N . PRO A 1 556 ? -54.060 -11.324 33.572 1.00 41.00 556 PRO A N 1
ATOM 4191 C CA . PRO A 1 556 ? -53.706 -12.584 34.243 1.00 41.00 556 PRO A CA 1
ATOM 4192 C C . PRO A 1 556 ? -54.726 -13.078 35.304 1.00 41.00 556 PRO A C 1
ATOM 4194 O O . PRO A 1 556 ? -55.538 -12.296 35.797 1.00 41.00 556 PRO A O 1
ATOM 4197 N N . PRO A 1 557 ? -54.652 -14.362 35.721 1.00 36.34 557 PRO A N 1
ATOM 4198 C CA . PRO A 1 557 ? -55.359 -14.908 36.890 1.00 36.34 557 PRO A CA 1
ATOM 4199 C C . PRO A 1 557 ? -54.578 -14.721 38.225 1.00 36.34 557 PRO A C 1
ATOM 4201 O O . PRO A 1 557 ? -53.384 -14.417 38.179 1.00 36.34 557 PRO A O 1
ATOM 4204 N N . PRO A 1 558 ? -55.215 -14.906 39.408 1.00 38.06 558 PRO A N 1
ATOM 4205 C CA . PRO A 1 558 ? -54.718 -14.368 40.687 1.00 38.06 558 PRO A CA 1
ATOM 4206 C C . PRO A 1 558 ? -54.112 -15.372 41.700 1.00 38.06 558 PRO A C 1
ATOM 4208 O O . PRO A 1 558 ? -54.341 -16.575 41.623 1.00 38.06 558 PRO A O 1
ATOM 4211 N N . ASP A 1 559 ? -53.416 -14.786 42.685 1.00 32.16 559 ASP A N 1
ATOM 4212 C CA . ASP A 1 559 ? -53.156 -15.175 44.090 1.00 32.16 559 ASP A CA 1
ATOM 4213 C C . ASP A 1 559 ? -52.721 -16.601 44.504 1.00 32.16 559 ASP A C 1
ATOM 4215 O O . ASP A 1 559 ? -53.398 -17.606 44.299 1.00 32.16 559 ASP A O 1
ATOM 4219 N N . GLY A 1 560 ? -51.625 -16.646 45.280 1.00 30.08 560 GLY A N 1
ATOM 4220 C CA . GLY A 1 560 ? -51.118 -17.823 45.996 1.00 30.08 560 GLY A CA 1
ATOM 4221 C C . GLY A 1 560 ? -50.464 -17.440 47.333 1.00 30.08 560 GLY A C 1
ATOM 4222 O O . GLY A 1 560 ? -49.320 -16.999 47.375 1.00 30.08 560 GLY A O 1
ATOM 4223 N N . VAL A 1 561 ? -51.211 -17.586 48.429 1.00 29.97 561 VAL A N 1
ATOM 4224 C CA . VAL A 1 561 ? -50.867 -17.127 49.793 1.00 29.97 561 VAL A CA 1
ATOM 4225 C C . VAL A 1 561 ? -49.752 -17.962 50.448 1.00 29.97 561 VAL A C 1
ATOM 4227 O O . VAL A 1 561 ? -49.863 -19.184 50.435 1.00 29.97 561 VAL A O 1
ATOM 4230 N N . GLN A 1 562 ? -48.775 -17.327 51.128 1.00 28.06 562 GLN A N 1
ATOM 4231 C CA . GLN A 1 562 ? -48.371 -17.615 52.534 1.00 28.06 562 GLN A CA 1
ATOM 4232 C C . GLN A 1 562 ? -47.163 -16.786 53.034 1.00 28.06 562 GLN A C 1
ATOM 4234 O O . GLN A 1 562 ? -46.246 -16.472 52.282 1.00 28.06 562 GLN A O 1
ATOM 4239 N N . ARG A 1 563 ? -47.161 -16.463 54.340 1.00 35.62 563 ARG A N 1
ATOM 4240 C CA . ARG A 1 563 ? -46.088 -15.762 55.079 1.00 35.62 563 ARG A CA 1
ATOM 4241 C C . ARG A 1 563 ? -45.992 -16.293 56.522 1.00 35.62 563 ARG A C 1
ATOM 4243 O O . ARG A 1 563 ? -46.935 -16.075 57.278 1.00 35.62 563 ARG A O 1
ATOM 4250 N N . PRO A 1 564 ? -44.853 -16.877 56.926 1.00 31.42 564 PRO A N 1
ATOM 4251 C CA . PRO A 1 564 ? -44.346 -16.876 58.305 1.00 31.42 564 PRO A CA 1
ATOM 4252 C C . PRO A 1 564 ? -43.320 -15.730 58.454 1.00 31.42 564 PRO A C 1
ATOM 4254 O O . PRO A 1 564 ? -42.535 -15.477 57.546 1.00 31.42 564 PRO A O 1
ATOM 4257 N N . GLU A 1 565 ? -43.452 -14.831 59.429 1.00 27.92 565 GLU A N 1
ATOM 4258 C CA . GLU A 1 565 ? -42.906 -14.938 60.798 1.00 27.92 565 GLU A CA 1
ATOM 4259 C C . GLU A 1 565 ? -41.382 -14.735 60.883 1.00 27.92 565 GLU A C 1
ATOM 4261 O O . GLU A 1 565 ? -40.601 -15.384 60.194 1.00 27.92 565 GLU A O 1
ATOM 4266 N N . ALA A 1 566 ? -40.967 -13.809 61.753 1.00 32.81 566 ALA A N 1
ATOM 4267 C CA . ALA A 1 566 ? -39.572 -13.464 62.014 1.00 32.81 566 ALA A CA 1
ATOM 4268 C C . ALA A 1 566 ? -39.382 -13.176 63.517 1.00 32.81 566 ALA A C 1
ATOM 4270 O O . ALA A 1 566 ? -40.181 -12.417 64.070 1.00 32.81 566 ALA A O 1
ATOM 4271 N N . PRO A 1 567 ? -38.357 -13.744 64.179 1.00 34.03 567 PRO A N 1
ATOM 4272 C CA . PRO A 1 567 ? -38.024 -13.430 65.564 1.00 34.03 567 PRO A CA 1
ATOM 4273 C C . PRO A 1 567 ? -37.050 -12.244 65.691 1.00 34.03 567 PRO A C 1
ATOM 4275 O O . PRO A 1 567 ? -36.306 -11.900 64.773 1.00 34.03 567 PRO A O 1
ATOM 4278 N N . GLU A 1 568 ? -37.089 -11.634 66.871 1.00 29.62 568 GLU A N 1
ATOM 4279 C CA . GLU A 1 568 ? -36.527 -10.333 67.249 1.00 29.62 568 GLU A CA 1
ATOM 4280 C C . GLU A 1 568 ? -34.984 -10.240 67.254 1.00 29.62 568 GLU A C 1
ATOM 4282 O O . GLU A 1 568 ? -34.265 -11.237 67.335 1.00 29.62 568 GLU A O 1
ATOM 4287 N N . ILE A 1 569 ? -34.468 -9.001 67.261 1.00 27.83 569 ILE A N 1
ATOM 4288 C CA . ILE A 1 569 ? -33.061 -8.670 67.550 1.00 27.83 569 ILE A CA 1
ATOM 4289 C C . ILE A 1 569 ? -33.021 -7.776 68.807 1.00 27.83 569 ILE A C 1
ATOM 4291 O O . ILE A 1 569 ? -33.711 -6.756 68.822 1.00 27.83 569 ILE A O 1
ATOM 4295 N N . PRO A 1 570 ? -32.215 -8.094 69.841 1.00 34.38 570 PRO A N 1
ATOM 4296 C CA . PRO A 1 570 ? -32.094 -7.269 71.046 1.00 34.38 570 PRO A CA 1
ATOM 4297 C C . PRO A 1 570 ? -31.230 -6.006 70.848 1.00 34.38 570 PRO A C 1
ATOM 4299 O O . PRO A 1 570 ? -30.408 -5.913 69.935 1.00 34.38 570 PRO A O 1
ATOM 4302 N N . GLU A 1 571 ? -31.419 -5.031 71.742 1.00 32.94 571 GLU A N 1
ATOM 4303 C CA . GLU A 1 571 ? -30.912 -3.652 71.650 1.00 32.94 571 GLU A CA 1
ATOM 4304 C C . GLU A 1 571 ? -29.375 -3.474 71.659 1.00 32.94 571 GLU A C 1
ATOM 4306 O O . GLU A 1 571 ? -28.605 -4.328 72.107 1.00 32.94 571 GLU A O 1
ATOM 4311 N N . LYS A 1 572 ? -28.927 -2.262 71.284 1.00 26.75 572 LYS A N 1
ATOM 4312 C CA . LYS A 1 572 ? -27.620 -1.699 71.674 1.00 26.75 572 LYS A CA 1
ATOM 4313 C C . LYS A 1 572 ? -27.758 -0.288 72.279 1.00 26.75 572 LYS A C 1
ATOM 4315 O O . LYS A 1 572 ? -28.649 0.456 71.875 1.00 26.75 572 LYS A O 1
ATOM 4320 N N . PRO A 1 573 ? -26.887 0.098 73.235 1.00 31.72 573 PRO A N 1
ATOM 4321 C CA . PRO A 1 573 ? -27.082 1.286 74.067 1.00 31.72 573 PRO A CA 1
ATOM 4322 C C . PRO A 1 573 ? -26.562 2.609 73.473 1.00 31.72 573 PRO A C 1
ATOM 4324 O O . PRO A 1 573 ? -25.739 2.652 72.562 1.00 31.72 573 PRO A O 1
ATOM 4327 N N . LYS A 1 574 ? -27.033 3.702 74.087 1.00 35.28 574 LYS A N 1
ATOM 4328 C CA . LYS A 1 574 ? -26.734 5.120 73.808 1.00 35.28 574 LYS A CA 1
ATOM 4329 C C . LYS A 1 574 ? -25.272 5.502 74.101 1.00 35.28 574 LYS A C 1
ATOM 4331 O O . LYS A 1 574 ? -24.765 5.142 75.160 1.00 35.28 574 LYS A O 1
ATOM 4336 N N . VAL A 1 575 ? -24.678 6.381 73.282 1.00 28.64 575 VAL A N 1
ATOM 4337 C CA . VAL A 1 575 ? -23.554 7.275 73.661 1.00 28.64 575 VAL A CA 1
ATOM 4338 C C . VAL A 1 575 ? -23.801 8.691 73.093 1.00 28.64 575 VAL A C 1
ATOM 4340 O O . VAL A 1 575 ? -24.598 8.875 72.178 1.00 28.64 575 VAL A O 1
ATOM 4343 N N . SER A 1 576 ? -23.206 9.705 73.724 1.00 28.72 576 SER A N 1
ATOM 4344 C CA . SER A 1 576 ? -23.590 11.127 73.732 1.00 28.72 576 SER A CA 1
ATOM 4345 C C . SER A 1 576 ? -23.097 12.022 72.576 1.00 28.72 576 SER A C 1
ATOM 4347 O O . SER A 1 576 ? -22.061 11.773 71.966 1.00 28.72 576 SER A O 1
ATOM 4349 N N . LYS A 1 577 ? -23.782 13.170 72.404 1.00 37.53 577 LYS A N 1
ATOM 4350 C CA . LYS A 1 577 ? -23.266 14.406 71.757 1.00 37.53 577 LYS A CA 1
ATOM 4351 C C . LYS A 1 577 ? -22.000 14.933 72.472 1.00 37.53 577 LYS A C 1
ATOM 4353 O O . LYS A 1 577 ? -21.761 14.539 73.617 1.00 37.53 577 LYS A O 1
ATOM 4358 N N . PRO A 1 578 ? -21.241 15.881 71.877 1.00 33.38 578 PRO A N 1
ATOM 4359 C CA . PRO A 1 578 ? -21.323 17.263 72.393 1.00 33.38 578 PRO A CA 1
ATOM 4360 C C . PRO A 1 578 ? -21.356 18.359 71.270 1.00 33.38 578 PRO A C 1
ATOM 4362 O O . PRO A 1 578 ? -22.150 18.163 70.351 1.00 33.38 578 PRO A O 1
ATOM 4365 N N . PRO A 1 579 ? -20.744 19.569 71.369 1.00 41.94 579 PRO A N 1
ATOM 4366 C CA . PRO A 1 579 ? -21.405 20.856 71.067 1.00 41.94 579 PRO A CA 1
ATOM 4367 C C . PRO A 1 579 ? -21.060 21.437 69.668 1.00 41.94 579 PRO A C 1
ATOM 4369 O O . PRO A 1 579 ? -20.169 20.937 68.995 1.00 41.94 579 PRO A O 1
ATOM 4372 N N . GLY A 1 580 ? -21.684 22.499 69.138 1.00 28.94 580 GLY A N 1
ATOM 4373 C CA . GLY A 1 580 ? -22.676 23.437 69.688 1.00 28.94 580 GLY A CA 1
ATOM 4374 C C . GLY A 1 580 ? -22.129 24.874 69.781 1.00 28.94 580 GLY A C 1
ATOM 4375 O O . GLY A 1 580 ? -21.252 25.115 70.602 1.00 28.94 580 GLY A O 1
ATOM 4376 N N . TYR A 1 581 ? -22.651 25.826 68.986 1.00 26.53 581 TYR A N 1
ATOM 4377 C CA . TYR A 1 581 ? -22.328 27.262 69.106 1.00 26.53 581 TYR A CA 1
ATOM 4378 C C . TYR A 1 581 ? -23.466 28.205 68.644 1.00 26.53 581 TYR A C 1
ATOM 4380 O O . TYR A 1 581 ? -23.955 28.099 67.527 1.00 26.53 581 TYR A O 1
ATOM 4388 N N . LEU A 1 582 ? -23.837 29.103 69.566 1.00 30.41 582 LEU A N 1
ATOM 4389 C CA . LEU A 1 582 ? -24.541 30.404 69.514 1.00 30.41 582 LEU A CA 1
ATOM 4390 C C . LEU A 1 582 ? -25.432 30.841 68.319 1.00 30.41 582 LEU A C 1
ATOM 4392 O O . LEU A 1 582 ? -25.010 30.934 67.172 1.00 30.41 582 LEU A O 1
ATOM 4396 N N . THR A 1 583 ? -26.638 31.298 68.686 1.00 35.12 583 THR A N 1
ATOM 4397 C CA . THR A 1 583 ? -27.583 32.138 67.919 1.00 35.12 583 THR A CA 1
ATOM 4398 C C . THR A 1 583 ? -27.163 33.617 67.852 1.00 35.12 583 THR A C 1
ATOM 4400 O O . THR A 1 583 ? -26.303 34.057 68.621 1.00 35.12 583 THR A O 1
ATOM 4403 N N . PRO A 1 584 ? -27.780 34.413 66.954 1.00 31.86 584 PRO A N 1
ATOM 4404 C CA . PRO A 1 584 ? -28.705 35.473 67.416 1.00 31.86 584 PRO A CA 1
ATOM 4405 C C . PRO A 1 584 ? -29.893 35.725 66.438 1.00 31.86 584 PRO A C 1
ATOM 4407 O O . PRO A 1 584 ? -29.936 35.118 65.372 1.00 31.86 584 PRO A O 1
ATOM 4410 N N . PRO A 1 585 ? -30.807 36.684 66.698 1.00 37.25 585 PRO A N 1
ATOM 4411 C CA . PRO A 1 585 ? -31.636 36.850 67.896 1.00 37.25 585 PRO A CA 1
ATOM 4412 C C . PRO A 1 585 ? -33.152 36.910 67.551 1.00 37.25 585 PRO A C 1
ATOM 4414 O O . PRO A 1 585 ? -33.542 37.019 66.393 1.00 37.25 585 PRO A O 1
ATOM 4417 N N . ALA A 1 586 ? -34.028 36.875 68.561 1.00 28.62 586 ALA A N 1
ATOM 4418 C CA . ALA A 1 586 ? -35.485 36.853 68.361 1.00 28.62 586 ALA A CA 1
ATOM 4419 C C . ALA A 1 586 ? -36.133 38.240 68.149 1.00 28.62 586 ALA A C 1
ATOM 4421 O O . ALA A 1 586 ? -35.721 39.232 68.755 1.00 28.62 586 ALA A O 1
ATOM 4422 N N . VAL A 1 587 ? -37.237 38.270 67.392 1.00 29.36 587 VAL A N 1
ATOM 4423 C CA . VAL A 1 587 ? -38.234 39.360 67.378 1.00 29.36 587 VAL A CA 1
ATOM 4424 C C . VAL A 1 587 ? -39.461 38.910 68.184 1.00 29.36 587 VAL A C 1
ATOM 4426 O O . VAL A 1 587 ? -39.801 37.730 68.195 1.00 29.36 587 VAL A O 1
ATOM 4429 N N . LYS A 1 588 ? -40.095 39.830 68.921 1.00 28.73 588 LYS A N 1
ATOM 4430 C CA . LYS A 1 588 ? -41.165 39.512 69.882 1.00 28.73 588 LYS A CA 1
ATOM 4431 C C . LYS A 1 588 ? -42.550 39.526 69.233 1.00 28.73 588 LYS A C 1
ATOM 4433 O O . LYS A 1 588 ? -42.898 40.495 68.566 1.00 28.73 588 LYS A O 1
ATOM 4438 N N . ALA A 1 589 ? -43.367 38.523 69.547 1.00 30.20 589 ALA A N 1
ATOM 4439 C CA . ALA A 1 589 ? -44.818 38.618 69.407 1.00 30.20 589 ALA A CA 1
ATOM 4440 C C . ALA A 1 589 ? -45.419 39.500 70.521 1.00 30.20 589 ALA A C 1
ATOM 4442 O O . ALA A 1 589 ? -44.872 39.576 71.625 1.00 30.20 589 ALA A O 1
ATOM 4443 N N . HIS A 1 590 ? -46.569 40.119 70.248 1.00 28.77 590 HIS A N 1
ATOM 4444 C CA . HIS A 1 590 ? -47.450 40.703 71.262 1.00 28.77 590 HIS A CA 1
ATOM 4445 C C . HIS A 1 590 ? -48.747 39.891 71.339 1.00 28.77 590 HIS A C 1
ATOM 4447 O O . HIS A 1 590 ? -49.240 39.409 70.323 1.00 28.77 590 HIS A O 1
ATOM 4453 N N . ALA A 1 591 ? -49.274 39.725 72.551 1.00 29.11 591 ALA A N 1
ATOM 4454 C CA . ALA A 1 591 ? -50.425 38.875 72.836 1.00 29.11 591 ALA A CA 1
ATOM 4455 C C . ALA A 1 591 ? -51.719 39.679 73.040 1.00 29.11 591 ALA A C 1
ATOM 4457 O O . ALA A 1 591 ? -51.668 40.829 73.470 1.00 29.11 591 ALA A O 1
ATOM 4458 N N . SER A 1 592 ? -52.850 39.006 72.823 1.00 26.56 592 SER A N 1
ATOM 4459 C CA . SER A 1 592 ? -54.135 39.194 73.516 1.00 26.56 592 SER A CA 1
ATOM 4460 C C . SER A 1 592 ? -54.903 37.865 73.465 1.00 26.56 592 SER A C 1
ATOM 4462 O O . SER A 1 592 ? -54.580 37.011 72.639 1.00 26.56 592 SER A O 1
ATOM 4464 N N . ALA A 1 593 ? -55.845 37.650 74.386 1.00 29.64 593 ALA A N 1
ATOM 4465 C CA . ALA A 1 593 ? -56.328 36.314 74.751 1.00 29.64 593 ALA A CA 1
ATOM 4466 C C . ALA A 1 593 ? -57.849 36.106 74.582 1.00 29.64 593 ALA A C 1
ATOM 4468 O O . ALA A 1 593 ? -58.583 37.028 74.237 1.00 29.64 593 ALA A O 1
ATOM 4469 N N . ASP A 1 594 ? -58.260 34.876 74.907 1.00 29.95 594 ASP A N 1
ATOM 4470 C CA . ASP A 1 594 ? -59.607 34.403 75.250 1.00 29.95 594 ASP A CA 1
ATOM 4471 C C . ASP A 1 594 ? -60.689 34.336 74.155 1.00 29.95 594 ASP A C 1
ATOM 4473 O O . ASP A 1 594 ? -61.273 35.332 73.738 1.00 29.95 594 ASP A O 1
ATOM 4477 N N . LEU A 1 595 ? -61.097 33.099 73.833 1.00 28.77 595 LEU A N 1
ATOM 4478 C CA . LEU A 1 595 ? -62.331 32.531 74.404 1.00 28.77 595 LEU A CA 1
ATOM 4479 C C . LEU A 1 595 ? -62.325 30.983 74.357 1.00 28.77 595 LEU A C 1
ATOM 4481 O O . LEU A 1 595 ? -61.836 30.369 73.414 1.00 28.77 595 LEU A O 1
ATOM 4485 N N . LEU A 1 596 ? -62.859 30.367 75.416 1.00 36.66 596 LEU A N 1
ATOM 4486 C CA . LEU A 1 596 ? -62.974 28.914 75.678 1.00 36.66 596 LEU A CA 1
ATOM 4487 C C . LEU A 1 596 ? -64.383 28.391 75.260 1.00 36.66 596 LEU A C 1
ATOM 4489 O O . LEU A 1 596 ? -65.233 29.246 74.996 1.00 36.66 596 LEU A O 1
ATOM 4493 N N . PRO A 1 597 ? -64.700 27.063 75.199 1.00 42.66 597 PRO A N 1
ATOM 4494 C CA . PRO A 1 597 ? -64.255 25.992 76.113 1.00 42.66 597 PRO A CA 1
ATOM 4495 C C . PRO A 1 597 ? -63.970 24.599 75.490 1.00 42.66 597 PRO A C 1
ATOM 4497 O O . PRO A 1 597 ? -63.937 24.427 74.276 1.00 42.66 597 PRO A O 1
ATOM 4500 N N . ALA A 1 598 ? -63.755 23.591 76.352 1.00 33.59 598 ALA A N 1
ATOM 4501 C CA . ALA A 1 598 ? -63.367 22.223 75.993 1.00 33.59 598 ALA A CA 1
ATOM 4502 C C . ALA A 1 598 ? -64.183 21.131 76.720 1.00 33.59 598 ALA A C 1
ATOM 4504 O O . ALA A 1 598 ? -64.618 21.333 77.852 1.00 33.59 598 ALA A O 1
ATOM 4505 N N . ALA A 1 599 ? -64.304 19.957 76.086 1.00 33.28 599 ALA A N 1
ATOM 4506 C CA . ALA A 1 599 ? -64.594 18.632 76.664 1.00 33.28 599 ALA A CA 1
ATOM 4507 C C . ALA A 1 599 ? -64.399 17.573 75.552 1.00 33.28 599 ALA A C 1
ATOM 4509 O O . ALA A 1 599 ? -64.762 17.846 74.414 1.00 33.28 599 ALA A O 1
ATOM 4510 N N . ALA A 1 600 ? -63.865 16.365 75.757 1.00 34.31 600 ALA A N 1
ATOM 4511 C CA . ALA A 1 600 ? -63.135 15.753 76.876 1.00 34.31 600 ALA A CA 1
ATOM 4512 C C . ALA A 1 600 ? -62.223 14.636 76.288 1.00 34.31 600 ALA A C 1
ATOM 4514 O O . ALA A 1 600 ? -62.444 14.211 75.159 1.00 34.31 600 ALA A O 1
ATOM 4515 N N . GLY A 1 601 ? -61.200 14.108 76.964 1.00 32.47 601 GLY A N 1
ATOM 4516 C CA . GLY A 1 601 ? -60.677 14.417 78.296 1.00 32.47 601 GLY A CA 1
ATOM 4517 C C . GLY A 1 601 ? -59.347 13.687 78.556 1.00 32.47 601 GLY A C 1
ATOM 4518 O O . GLY A 1 601 ? -58.933 12.841 77.768 1.00 32.47 601 GLY A O 1
ATOM 4519 N N . GLY A 1 602 ? -58.686 14.025 79.666 1.00 29.23 602 GLY A N 1
ATOM 4520 C CA . GLY A 1 602 ? -57.276 13.695 79.921 1.00 29.23 602 GLY A CA 1
ATOM 4521 C C . GLY A 1 602 ? -56.353 14.879 79.588 1.00 29.23 602 GLY A C 1
ATOM 4522 O O . GLY A 1 602 ? -56.754 15.763 78.828 1.00 29.23 602 GLY A O 1
ATOM 4523 N N . PRO A 1 603 ? -55.144 14.963 80.178 1.00 32.03 603 PRO A N 1
ATOM 4524 C CA . PRO A 1 603 ? -54.179 15.984 79.787 1.00 32.03 603 PRO A CA 1
ATOM 4525 C C . PRO A 1 603 ? -53.779 15.747 78.322 1.00 32.03 603 PRO A C 1
ATOM 4527 O O . PRO A 1 603 ? -53.526 14.595 77.958 1.00 32.03 603 PRO A O 1
ATOM 4530 N N . PRO A 1 604 ? -53.710 16.787 77.470 1.00 38.88 604 PRO A N 1
ATOM 4531 C CA . PRO A 1 604 ? -53.232 16.600 76.109 1.00 38.88 604 PRO A CA 1
ATOM 4532 C C . PRO A 1 604 ? -51.802 16.039 76.163 1.00 38.88 604 PRO A C 1
ATOM 4534 O O . PRO A 1 604 ? -50.992 16.539 76.954 1.00 38.88 604 PRO A O 1
ATOM 4537 N N . PRO A 1 605 ? -51.463 15.013 75.357 1.00 39.91 605 PRO A N 1
ATOM 4538 C CA . PRO A 1 605 ? -50.076 14.589 75.228 1.00 39.91 605 PRO A CA 1
ATOM 4539 C C . PRO A 1 605 ? -49.233 15.796 74.787 1.00 39.91 605 PRO A C 1
ATOM 4541 O O . PRO A 1 605 ? -49.751 16.658 74.067 1.00 39.91 605 PRO A O 1
ATOM 4544 N N . PRO A 1 606 ? -47.959 15.897 75.215 1.00 43.28 606 PRO A N 1
ATOM 4545 C CA . PRO A 1 606 ? -47.108 17.020 74.838 1.00 43.28 606 PRO A CA 1
ATOM 4546 C C . PRO A 1 606 ? -47.111 17.148 73.316 1.00 43.28 606 PRO A C 1
ATOM 4548 O O . PRO A 1 606 ? -46.841 16.166 72.623 1.00 43.28 606 PRO A O 1
ATOM 4551 N N . ALA A 1 607 ? -47.486 18.331 72.819 1.00 62.59 607 ALA A N 1
ATOM 4552 C CA . ALA A 1 607 ? -47.725 18.557 71.399 1.00 62.59 607 ALA A CA 1
ATOM 4553 C C . ALA A 1 607 ? -46.486 18.138 70.601 1.00 62.59 607 ALA A C 1
ATOM 4555 O O . ALA A 1 607 ? -45.431 18.769 70.700 1.00 62.59 607 ALA A O 1
ATOM 4556 N N . ARG A 1 608 ? -46.602 17.028 69.862 1.00 72.25 608 ARG A N 1
ATOM 4557 C CA . ARG A 1 608 ? -45.504 16.528 69.038 1.00 72.25 608 ARG A CA 1
ATOM 4558 C C . ARG A 1 608 ? -45.243 17.561 67.941 1.00 72.25 608 ARG A C 1
ATOM 4560 O O . ARG A 1 608 ? -46.213 17.941 67.280 1.00 72.25 608 ARG A O 1
ATOM 4567 N N . PRO A 1 609 ? -43.989 18.004 67.735 1.00 82.81 609 PRO A N 1
ATOM 4568 C CA . PRO A 1 609 ? -43.653 18.901 66.638 1.00 82.81 609 PRO A CA 1
ATOM 4569 C C . PRO A 1 609 ? -44.186 18.348 65.319 1.00 82.81 609 PRO A C 1
ATOM 4571 O O . PRO A 1 609 ? -44.091 17.141 65.077 1.00 82.81 609 PRO A O 1
ATOM 4574 N N . ALA A 1 610 ? -44.694 19.210 64.440 1.00 83.62 610 ALA A N 1
ATOM 4575 C CA . ALA A 1 610 ? -45.227 18.799 63.144 1.00 83.62 610 ALA A CA 1
ATOM 4576 C C . ALA A 1 610 ? -44.194 17.990 62.345 1.00 83.62 610 ALA A C 1
ATOM 4578 O O . ALA A 1 610 ? -44.553 17.011 61.696 1.00 83.62 610 ALA A O 1
ATOM 4579 N N . ARG A 1 611 ? -42.900 18.320 62.484 1.00 86.06 611 ARG A N 1
ATOM 4580 C CA . ARG A 1 611 ? -41.771 17.537 61.953 1.00 86.06 611 ARG A CA 1
ATOM 4581 C C . ARG A 1 611 ? -41.827 16.055 62.337 1.00 86.06 611 ARG A C 1
ATOM 4583 O O . ARG A 1 611 ? -41.609 15.210 61.475 1.00 86.06 611 ARG A O 1
ATOM 4590 N N . ASP A 1 612 ? -42.077 15.746 63.605 1.00 84.88 612 ASP A N 1
ATOM 4591 C CA . ASP A 1 612 ? -42.019 14.376 64.122 1.00 84.88 612 ASP A CA 1
ATOM 4592 C C . ASP A 1 612 ? -43.246 13.576 63.663 1.00 84.88 612 ASP A C 1
ATOM 4594 O O . ASP A 1 612 ? -43.129 12.404 63.323 1.00 84.88 612 ASP A O 1
ATOM 4598 N N . VAL A 1 613 ? -44.414 14.225 63.586 1.00 87.00 613 VAL A N 1
ATOM 4599 C CA . VAL A 1 613 ? -45.646 13.622 63.046 1.00 87.00 613 VAL A CA 1
ATOM 4600 C C . VAL A 1 613 ? -45.523 13.369 61.536 1.00 87.00 613 VAL A C 1
ATOM 4602 O O . VAL A 1 613 ? -45.927 12.314 61.053 1.00 87.00 613 VAL A O 1
ATOM 4605 N N . LEU A 1 614 ? -44.919 14.302 60.790 1.00 87.44 614 LEU A N 1
ATOM 4606 C CA . LEU A 1 614 ? -44.610 14.141 59.364 1.00 87.44 614 LEU A CA 1
ATOM 4607 C C . LEU A 1 614 ? -43.598 13.009 59.129 1.00 87.44 614 LEU A C 1
ATOM 4609 O O . LEU A 1 614 ? -43.770 12.230 58.196 1.00 87.44 614 LEU A O 1
ATOM 4613 N N . ALA A 1 615 ? -42.561 12.899 59.966 1.00 86.94 615 ALA A N 1
ATOM 4614 C CA . ALA A 1 615 ? -41.544 11.855 59.854 1.00 86.94 615 ALA A CA 1
ATOM 4615 C C . ALA A 1 615 ? -42.113 10.449 60.109 1.00 86.94 615 ALA A C 1
ATOM 4617 O O . ALA A 1 615 ? -41.845 9.545 59.317 1.00 86.94 615 ALA A O 1
ATOM 4618 N N . ASP A 1 616 ? -42.930 10.274 61.152 1.00 86.69 616 ASP A N 1
ATOM 4619 C CA . ASP A 1 616 ? -43.592 8.995 61.440 1.00 86.69 616 ASP A CA 1
ATOM 4620 C C . ASP A 1 616 ? -44.533 8.589 60.292 1.00 86.69 616 ASP A C 1
ATOM 4622 O O . ASP A 1 616 ? -44.423 7.484 59.767 1.00 86.69 616 ASP A O 1
ATOM 4626 N N . ALA A 1 617 ? -45.383 9.506 59.814 1.00 87.06 617 ALA A N 1
ATOM 4627 C CA . ALA A 1 617 ? -46.305 9.227 58.710 1.00 87.06 617 ALA A CA 1
ATOM 4628 C C . ALA A 1 617 ? -45.577 8.863 57.396 1.00 87.06 617 ALA A C 1
ATOM 4630 O O . ALA A 1 617 ? -46.037 8.007 56.637 1.00 87.06 617 ALA A O 1
ATOM 4631 N N . ILE A 1 618 ? -44.417 9.476 57.124 1.00 88.12 618 ILE A N 1
ATOM 4632 C CA . ILE A 1 618 ? -43.556 9.109 55.986 1.00 88.12 618 ILE A CA 1
ATOM 4633 C C . ILE A 1 618 ? -42.951 7.713 56.186 1.00 88.12 618 ILE A C 1
ATOM 4635 O O . ILE A 1 618 ? -42.932 6.919 55.240 1.00 88.12 618 ILE A O 1
ATOM 4639 N N . ALA A 1 619 ? -42.498 7.371 57.395 1.00 84.06 619 ALA A N 1
ATOM 4640 C CA . ALA A 1 619 ? -41.983 6.038 57.710 1.00 84.06 619 ALA A CA 1
ATOM 4641 C C . ALA A 1 619 ? -43.060 4.946 57.532 1.00 84.06 619 ALA A C 1
ATOM 4643 O O . ALA A 1 619 ? -42.771 3.894 56.964 1.00 84.06 619 ALA A O 1
ATOM 4644 N N . GLU A 1 620 ? -44.308 5.230 57.914 1.00 82.50 620 GLU A N 1
ATOM 4645 C CA . GLU A 1 620 ? -45.482 4.353 57.748 1.00 82.50 620 GLU A CA 1
ATOM 4646 C C . GLU A 1 620 ? -45.989 4.232 56.292 1.00 82.50 620 GLU A C 1
ATOM 4648 O O . GLU A 1 620 ? -46.853 3.405 55.999 1.00 82.50 620 GLU A O 1
ATOM 4653 N N . THR A 1 621 ? -45.451 5.016 55.348 1.00 80.25 621 THR A N 1
ATOM 4654 C CA . THR A 1 621 ? -45.848 5.006 53.924 1.00 80.25 621 THR A CA 1
ATOM 4655 C C . THR A 1 621 ? -45.277 3.778 53.182 1.00 80.25 621 THR A C 1
ATOM 4657 O O . THR A 1 621 ? -44.431 3.916 52.296 1.00 80.25 621 THR A O 1
ATOM 4660 N N . ASP A 1 622 ? -45.723 2.562 53.522 1.00 64.38 622 ASP A N 1
ATOM 4661 C CA . ASP A 1 622 ? -45.248 1.291 52.931 1.00 64.38 622 ASP A CA 1
ATOM 4662 C C . ASP A 1 622 ? -46.149 0.755 51.795 1.00 64.38 622 ASP A C 1
ATOM 4664 O O . ASP A 1 622 ? -46.536 -0.411 51.746 1.00 64.38 622 ASP A O 1
ATOM 4668 N N . GLY A 1 623 ? -46.513 1.638 50.858 1.00 66.56 623 GLY A N 1
ATOM 4669 C CA . GLY A 1 623 ? -47.208 1.290 49.608 1.00 66.56 623 GLY A CA 1
ATOM 4670 C C . GLY A 1 623 ? -48.422 2.171 49.311 1.00 66.56 623 GLY A C 1
ATOM 4671 O O . GLY A 1 623 ? -48.550 2.689 48.197 1.00 66.56 623 GLY A O 1
ATOM 4672 N N . SER A 1 624 ? -49.269 2.404 50.315 1.00 78.25 624 SER A N 1
ATOM 4673 C CA . SER A 1 624 ? -50.357 3.386 50.233 1.00 78.25 624 SER A CA 1
ATOM 4674 C C . SER A 1 624 ? -49.789 4.812 50.150 1.00 78.25 624 SER A C 1
ATOM 4676 O O . SER A 1 624 ? -48.825 5.113 50.852 1.00 78.25 624 SER A O 1
ATOM 4678 N N . PRO A 1 625 ? -50.338 5.711 49.312 1.00 85.94 625 PRO A N 1
ATOM 4679 C CA . PRO A 1 625 ? -49.969 7.125 49.326 1.00 85.94 625 PRO A CA 1
ATOM 4680 C C . PRO A 1 625 ? -50.365 7.802 50.647 1.00 85.94 625 PRO A C 1
ATOM 4682 O O . PRO A 1 625 ? -51.449 7.559 51.176 1.00 85.94 625 PRO A O 1
ATOM 4685 N N . LEU A 1 626 ? -49.522 8.712 51.129 1.00 91.38 626 LEU A N 1
ATOM 4686 C CA . LEU A 1 626 ? -49.833 9.633 52.221 1.00 91.38 626 LEU A CA 1
ATOM 4687 C C . LEU A 1 626 ? -50.273 10.977 51.624 1.00 91.38 626 LEU A C 1
ATOM 4689 O O . LEU A 1 626 ? -49.513 11.619 50.906 1.00 91.38 626 LEU A O 1
ATOM 4693 N N . ASN A 1 627 ? -51.489 11.422 51.919 1.00 93.00 627 ASN A N 1
ATOM 4694 C CA . ASN A 1 627 ? -52.005 12.737 51.553 1.00 93.00 627 ASN A CA 1
ATOM 4695 C C . ASN A 1 627 ? -51.835 13.698 52.738 1.00 93.00 627 ASN A C 1
ATOM 4697 O O . ASN A 1 627 ? -52.544 13.590 53.741 1.00 93.00 627 ASN A O 1
ATOM 4701 N N . VAL A 1 628 ? -50.890 14.631 52.629 1.00 93.38 628 VAL A N 1
ATOM 4702 C CA . VAL A 1 628 ? -50.648 15.661 53.648 1.00 93.38 628 VAL A CA 1
ATOM 4703 C C . VAL A 1 628 ? -51.401 16.925 53.259 1.00 93.38 628 VAL A C 1
ATOM 4705 O O . VAL A 1 628 ? -51.144 17.497 52.199 1.00 93.38 628 VAL A O 1
ATOM 4708 N N . VAL A 1 629 ? -52.333 17.355 54.108 1.00 93.06 629 VAL A N 1
ATOM 4709 C CA . VAL A 1 629 ? -53.197 18.516 53.865 1.00 93.06 629 VAL A CA 1
ATOM 4710 C C . VAL A 1 629 ? -52.854 19.617 54.858 1.00 93.06 629 VAL A C 1
ATOM 4712 O O . VAL A 1 629 ? -53.172 19.512 56.041 1.00 93.06 629 VAL A O 1
ATOM 4715 N N . ASP A 1 630 ? -52.223 20.672 54.358 1.00 93.69 630 ASP A N 1
ATOM 4716 C CA . ASP A 1 630 ? -51.989 21.918 55.078 1.00 93.69 630 ASP A CA 1
ATOM 4717 C C . ASP A 1 630 ? -53.208 22.844 54.961 1.00 93.69 630 ASP A C 1
ATOM 4719 O O . ASP A 1 630 ? -53.823 22.979 53.897 1.00 93.69 630 ASP A O 1
ATOM 4723 N N . VAL A 1 631 ? -53.558 23.471 56.078 1.00 92.38 631 VAL A N 1
ATOM 4724 C CA . VAL A 1 631 ? -54.672 24.399 56.245 1.00 92.38 631 VAL A CA 1
ATOM 4725 C C . VAL A 1 631 ? -54.113 25.655 56.916 1.00 92.38 631 VAL A C 1
ATOM 4727 O O . VAL A 1 631 ? -53.860 25.667 58.122 1.00 92.38 631 VAL A O 1
ATOM 4730 N N . GLY A 1 632 ? -53.888 26.700 56.120 1.00 89.56 632 GLY A N 1
ATOM 4731 C CA . GLY A 1 632 ? -53.154 27.900 56.535 1.00 89.56 632 GLY A CA 1
ATOM 4732 C C . GLY A 1 632 ? -53.842 29.211 56.160 1.00 89.56 632 GLY A C 1
ATOM 4733 O O . GLY A 1 632 ? -54.979 29.228 55.687 1.00 89.56 632 GLY A O 1
ATOM 4734 N N . GLU A 1 633 ? -53.133 30.327 56.338 1.00 86.75 633 GLU A N 1
ATOM 4735 C CA . GLU A 1 633 ? -53.651 31.690 56.122 1.00 86.75 633 GLU A CA 1
ATOM 4736 C C . GLU A 1 633 ? -54.253 31.899 54.716 1.00 86.75 633 GLU A C 1
ATOM 4738 O O . GLU A 1 633 ? -55.274 32.564 54.564 1.00 86.75 633 GLU A O 1
ATOM 4743 N N . ILE A 1 634 ? -53.650 31.307 53.679 1.00 87.31 634 ILE A N 1
ATOM 4744 C CA . ILE A 1 634 ? -54.034 31.530 52.273 1.00 87.31 634 ILE A CA 1
ATOM 4745 C C . ILE A 1 634 ? -55.180 30.605 51.821 1.00 87.31 634 ILE A C 1
ATOM 4747 O O . ILE A 1 634 ? -55.993 30.994 50.975 1.00 87.31 634 ILE A O 1
ATOM 4751 N N . GLY A 1 635 ? -55.254 29.380 52.351 1.00 91.62 635 GLY A N 1
ATOM 4752 C CA . GLY A 1 635 ? -56.191 28.354 51.892 1.00 91.62 635 GLY A CA 1
ATOM 4753 C C . GLY A 1 635 ? -55.804 26.935 52.314 1.00 91.62 635 GLY A C 1
ATOM 4754 O O . GLY A 1 635 ? -55.112 26.735 53.312 1.00 91.62 635 GLY A O 1
ATOM 4755 N N . ILE A 1 636 ? -56.238 25.952 51.520 1.00 94.06 636 ILE A N 1
ATOM 4756 C CA . ILE A 1 636 ? -55.939 24.523 51.714 1.00 94.06 636 ILE A CA 1
ATOM 4757 C C . ILE A 1 636 ? -54.950 24.047 50.644 1.00 94.06 636 ILE A C 1
ATOM 4759 O O . ILE A 1 636 ? -55.200 24.213 49.447 1.00 94.06 636 ILE A O 1
ATOM 4763 N N . ALA A 1 637 ? -53.856 23.408 51.058 1.00 93.00 637 ALA A N 1
ATOM 4764 C CA . ALA A 1 637 ? -52.838 22.834 50.181 1.00 93.00 637 ALA A CA 1
ATOM 4765 C C . ALA A 1 637 ? -52.660 21.333 50.456 1.00 93.00 637 ALA A C 1
ATOM 4767 O O . ALA A 1 637 ? -52.255 20.933 51.541 1.00 93.00 637 ALA A O 1
ATOM 4768 N N . ALA A 1 638 ? -52.934 20.492 49.458 1.00 92.56 638 ALA A N 1
ATOM 4769 C CA . ALA A 1 638 ? -52.736 19.044 49.545 1.00 92.56 638 ALA A CA 1
ATOM 4770 C C . ALA A 1 638 ? -51.428 18.618 48.854 1.00 92.56 638 ALA A C 1
ATOM 4772 O O . ALA A 1 638 ? -51.084 19.139 47.788 1.00 92.56 638 ALA A O 1
ATOM 4773 N N . THR A 1 639 ? -50.726 17.639 49.425 1.00 93.38 639 THR A N 1
ATOM 4774 C CA . THR A 1 639 ? -49.477 17.070 48.899 1.00 93.38 639 THR A CA 1
ATOM 4775 C C . THR A 1 639 ? -49.495 15.547 48.986 1.00 93.38 639 THR A C 1
ATOM 4777 O O . THR A 1 639 ? -49.538 14.980 50.074 1.00 93.38 639 THR A O 1
ATOM 4780 N N . ASP A 1 640 ? -49.397 14.887 47.829 1.00 91.25 640 ASP A N 1
ATOM 4781 C CA . ASP A 1 640 ? -49.224 13.435 47.728 1.00 91.25 640 ASP A CA 1
ATOM 4782 C C . ASP A 1 640 ? -47.768 13.075 48.062 1.00 91.25 640 ASP A C 1
ATOM 4784 O O . ASP A 1 640 ? -46.864 13.405 47.295 1.00 91.25 640 ASP A O 1
ATOM 4788 N N . VAL A 1 641 ? -47.517 12.366 49.158 1.00 91.56 641 VAL A N 1
ATOM 4789 C CA . VAL A 1 641 ? -46.225 11.734 49.456 1.00 91.56 641 VAL A CA 1
ATOM 4790 C C . VAL A 1 641 ? -46.314 10.244 49.139 1.00 91.56 641 VAL A C 1
ATOM 4792 O O . VAL A 1 641 ? -47.273 9.561 49.503 1.00 91.56 641 VAL A O 1
ATOM 4795 N N . ARG A 1 642 ? -45.331 9.728 48.401 1.00 90.19 642 ARG A N 1
ATOM 4796 C CA . ARG A 1 642 ? -45.270 8.329 47.953 1.00 90.19 642 ARG A CA 1
ATOM 4797 C C . ARG A 1 642 ? -43.830 7.840 47.977 1.00 90.19 642 ARG A C 1
ATOM 4799 O O . ARG A 1 642 ? -42.921 8.642 47.799 1.00 90.19 642 ARG A O 1
ATOM 4806 N N . ARG A 1 643 ? -43.613 6.533 48.123 1.00 87.50 643 ARG A N 1
ATOM 4807 C CA . ARG A 1 643 ? -42.300 5.923 47.861 1.00 87.50 643 ARG A CA 1
ATOM 4808 C C . ARG A 1 643 ? -42.170 5.533 46.392 1.00 87.50 643 ARG A C 1
ATOM 4810 O O . ARG A 1 643 ? -43.150 5.151 45.752 1.00 87.50 643 ARG A O 1
ATOM 4817 N N . ASP A 1 644 ? -40.969 5.683 45.848 1.00 86.00 644 ASP A N 1
ATOM 4818 C CA . ASP A 1 644 ? -40.635 5.277 44.485 1.00 86.00 644 ASP A CA 1
ATOM 4819 C C . ASP A 1 644 ? -40.208 3.798 44.402 1.00 86.00 644 ASP A C 1
ATOM 4821 O O . ASP A 1 644 ? -40.172 3.063 45.392 1.00 86.00 644 ASP A O 1
ATOM 4825 N N . ALA A 1 645 ? -39.838 3.352 43.200 1.00 80.25 645 ALA A N 1
ATOM 4826 C CA . ALA A 1 645 ? -39.381 1.985 42.946 1.00 80.25 645 ALA A CA 1
ATOM 4827 C C . ALA A 1 645 ? -38.087 1.587 43.700 1.00 80.25 645 ALA A C 1
ATOM 4829 O O . ALA A 1 645 ? -37.727 0.408 43.692 1.00 80.25 645 ALA A O 1
ATOM 4830 N N . ARG A 1 646 ? -37.394 2.539 44.340 1.00 81.38 646 ARG A N 1
ATOM 4831 C CA . ARG A 1 646 ? -36.158 2.374 45.124 1.00 81.38 646 ARG A CA 1
ATOM 4832 C C . ARG A 1 646 ? -36.422 2.453 46.638 1.00 81.38 646 ARG A C 1
ATOM 4834 O O . ARG A 1 646 ? -35.481 2.353 47.422 1.00 81.38 646 ARG A O 1
ATOM 4841 N N . GLY A 1 647 ? -37.682 2.638 47.050 1.00 81.88 647 GLY A N 1
ATOM 4842 C CA . GLY A 1 647 ? -38.092 2.856 48.442 1.00 81.88 647 GLY A CA 1
ATOM 4843 C C . GLY A 1 647 ? -37.884 4.289 48.947 1.00 81.88 647 GLY A C 1
ATOM 4844 O O . GLY A 1 647 ? -38.139 4.554 50.121 1.00 81.88 647 GLY A O 1
ATOM 4845 N N . ALA A 1 648 ? -37.436 5.218 48.095 1.00 87.38 648 ALA A N 1
ATOM 4846 C CA . ALA A 1 648 ? -37.198 6.604 48.486 1.00 87.38 648 ALA A CA 1
ATOM 4847 C C . ALA A 1 648 ? -38.517 7.401 48.469 1.00 87.38 648 ALA A C 1
ATOM 4849 O O . ALA A 1 648 ? -39.248 7.327 47.474 1.00 87.38 648 ALA A O 1
ATOM 4850 N N . PRO A 1 649 ? -38.857 8.154 49.531 1.00 89.62 649 PRO A N 1
ATOM 4851 C CA . PRO A 1 649 ? -40.065 8.962 49.557 1.00 89.62 649 PRO A CA 1
ATOM 4852 C C . PRO A 1 649 ? -39.899 10.223 48.697 1.00 89.62 649 PRO A C 1
ATOM 4854 O O . PRO A 1 649 ? -38.839 10.845 48.655 1.00 89.62 649 PRO A O 1
ATOM 4857 N N . PHE A 1 650 ? -40.966 10.622 48.012 1.00 88.88 650 PHE A N 1
ATOM 4858 C CA . PHE A 1 650 ? -41.044 11.852 47.234 1.00 88.88 650 PHE A CA 1
ATOM 4859 C C . PHE A 1 650 ? -42.412 12.516 47.415 1.00 88.88 650 PHE A C 1
ATOM 4861 O O . PHE A 1 650 ? -43.443 11.848 47.501 1.00 88.88 650 PHE A O 1
ATOM 4868 N N . SER A 1 651 ? -42.420 13.848 47.448 1.00 90.56 651 SER A N 1
ATOM 4869 C CA . SER A 1 651 ? -43.625 14.674 47.561 1.00 90.56 651 SER A CA 1
ATOM 4870 C C . SER A 1 651 ? -44.047 15.248 46.208 1.00 90.56 651 SER A C 1
ATOM 4872 O O . SER A 1 651 ? -43.225 15.804 45.476 1.00 90.56 651 SER A O 1
ATOM 4874 N N . ARG A 1 652 ? -45.346 15.205 45.915 1.00 90.50 652 ARG A N 1
ATOM 4875 C CA . ARG A 1 652 ? -46.001 15.819 44.759 1.00 90.50 652 ARG A CA 1
ATOM 4876 C C . ARG A 1 652 ? -47.073 16.807 45.251 1.00 90.50 652 ARG A C 1
ATOM 4878 O O . ARG A 1 652 ? -48.212 16.394 45.478 1.00 90.50 652 ARG A O 1
ATOM 4885 N N . PRO A 1 653 ? -46.738 18.096 45.429 1.00 89.88 653 PRO A N 1
ATOM 4886 C CA . PRO A 1 653 ? -47.713 19.099 45.843 1.00 89.88 653 PRO A CA 1
ATOM 4887 C C . PRO A 1 653 ? -48.749 19.354 44.742 1.00 89.88 653 PRO A C 1
ATOM 4889 O O . PRO A 1 653 ? -48.430 19.366 43.548 1.00 89.88 653 PRO A O 1
ATOM 4892 N N . PHE A 1 654 ? -49.995 19.593 45.142 1.00 88.06 654 PHE A N 1
ATOM 4893 C CA . PHE A 1 654 ? -51.036 20.138 44.274 1.00 88.06 654 PHE A CA 1
ATOM 4894 C C . PHE A 1 654 ? -51.094 21.668 44.407 1.00 88.06 654 PHE A C 1
ATOM 4896 O O . PHE A 1 654 ? -50.592 22.244 45.369 1.00 88.06 654 PHE A O 1
ATOM 4903 N N . ARG A 1 655 ? -51.728 22.351 43.443 1.00 87.75 655 ARG A N 1
ATOM 4904 C CA . ARG A 1 655 ? -52.005 23.792 43.572 1.00 87.75 655 ARG A CA 1
ATOM 4905 C C . ARG A 1 655 ? -52.924 24.024 44.791 1.00 87.75 655 ARG A C 1
ATOM 4907 O O . ARG A 1 655 ? -53.987 23.397 44.816 1.00 87.75 655 ARG A O 1
ATOM 4914 N N . PRO A 1 656 ? -52.569 24.919 45.736 1.00 90.31 656 PRO A N 1
ATOM 4915 C CA . PRO A 1 656 ? -53.448 25.300 46.839 1.00 90.31 656 PRO A CA 1
ATOM 4916 C C . PRO A 1 656 ? -54.766 25.908 46.349 1.00 90.31 656 PRO A C 1
ATOM 4918 O O . PRO A 1 656 ? -54.791 26.603 45.331 1.00 90.31 656 PRO A O 1
ATOM 4921 N N . VAL A 1 657 ? -55.848 25.670 47.087 1.00 94.69 657 VAL A N 1
ATOM 4922 C CA . VAL A 1 657 ? -57.165 26.272 46.845 1.00 94.69 657 VAL A CA 1
ATOM 4923 C C . VAL A 1 657 ? -57.355 27.418 47.846 1.00 94.69 657 VAL A C 1
ATOM 4925 O O . VAL A 1 657 ? -57.382 27.147 49.050 1.00 94.69 657 VAL A O 1
ATOM 4928 N N . PRO A 1 658 ? -57.442 28.684 47.398 1.00 94.81 658 PRO A N 1
ATOM 4929 C CA . PRO A 1 658 ? -57.515 29.837 48.291 1.00 94.81 658 PRO A CA 1
ATOM 4930 C C . PRO A 1 658 ? -58.877 29.929 48.987 1.00 94.81 658 PRO A C 1
ATOM 4932 O O . PRO A 1 658 ? -59.886 29.480 48.444 1.00 94.81 658 PRO A O 1
ATOM 4935 N N . TRP A 1 659 ? -58.944 30.587 50.149 1.00 93.62 659 TRP A N 1
ATOM 4936 C CA . TRP A 1 659 ? -60.200 30.717 50.910 1.00 93.62 659 TRP A CA 1
ATOM 4937 C C . TRP A 1 659 ? -61.371 31.295 50.106 1.00 93.62 659 TRP A C 1
ATOM 4939 O O . TRP A 1 659 ? -62.510 30.883 50.324 1.00 93.62 659 TRP A O 1
ATOM 4949 N N . ALA A 1 660 ? -61.113 32.189 49.146 1.00 90.00 660 ALA A N 1
ATOM 4950 C CA . ALA A 1 660 ? -62.137 32.734 48.252 1.00 90.00 660 ALA A CA 1
ATOM 4951 C C . ALA A 1 660 ? -62.912 31.635 47.493 1.00 90.00 660 ALA A C 1
ATOM 4953 O O . ALA A 1 660 ? -64.141 31.670 47.457 1.00 90.00 660 ALA A O 1
ATOM 4954 N N . ASP A 1 661 ? -62.208 30.616 46.992 1.00 90.31 661 ASP A N 1
ATOM 4955 C CA . ASP A 1 661 ? -62.779 29.493 46.235 1.00 90.31 661 ASP A CA 1
ATOM 4956 C C . ASP A 1 661 ? -63.433 28.431 47.145 1.00 90.31 661 ASP A C 1
ATOM 4958 O O . ASP A 1 661 ? -64.073 27.500 46.659 1.00 90.31 661 ASP A O 1
ATOM 4962 N N . LEU A 1 662 ? -63.281 28.558 48.470 1.00 89.81 662 LEU A N 1
ATOM 4963 C CA . LEU A 1 662 ? -63.814 27.631 49.477 1.00 89.81 662 LEU A CA 1
ATOM 4964 C C . LEU A 1 662 ? -65.082 28.144 50.180 1.00 89.81 662 LEU A C 1
ATOM 4966 O O . LEU A 1 662 ? -65.746 27.360 50.856 1.00 89.81 662 LEU A O 1
ATOM 4970 N N . GLY A 1 663 ? -65.429 29.430 50.039 1.00 83.56 663 GLY A N 1
ATOM 4971 C CA . GLY A 1 663 ? -66.532 30.089 50.766 1.00 83.56 663 GLY A CA 1
ATOM 4972 C C . GLY A 1 663 ? -66.100 31.204 51.732 1.00 83.56 663 GLY A C 1
ATOM 4973 O O . GLY A 1 663 ? -66.907 31.695 52.523 1.00 83.56 663 GLY A O 1
ATOM 4974 N N . GLY A 1 664 ? -64.833 31.622 51.687 1.00 83.69 664 GLY A N 1
ATOM 4975 C CA . GLY A 1 664 ? -64.294 32.735 52.467 1.00 83.69 664 GLY A CA 1
ATOM 4976 C C . GLY A 1 664 ? -64.348 32.485 53.975 1.00 83.69 664 GLY A C 1
ATOM 4977 O O . GLY A 1 664 ? -63.791 31.515 54.480 1.00 83.69 664 GLY A O 1
ATOM 4978 N N . VAL A 1 665 ? -65.030 33.376 54.704 1.00 81.12 665 VAL A N 1
ATOM 4979 C CA . VAL A 1 665 ? -65.107 33.363 56.180 1.00 81.12 665 VAL A CA 1
ATOM 4980 C C . VAL A 1 665 ? -65.835 32.119 56.727 1.00 81.12 665 VAL A C 1
ATOM 4982 O O . VAL A 1 665 ? -65.630 31.712 57.876 1.00 81.12 665 VAL A O 1
ATOM 4985 N N . THR A 1 666 ? -66.684 31.493 55.911 1.00 84.75 666 THR A N 1
ATOM 4986 C CA . THR A 1 666 ? -67.469 30.293 56.237 1.00 84.75 666 THR A CA 1
ATOM 4987 C C . THR A 1 666 ? -67.267 29.244 55.141 1.00 84.75 666 THR A C 1
ATOM 4989 O O . THR A 1 666 ? -68.091 29.161 54.226 1.00 84.75 666 THR A O 1
ATOM 4992 N N . PRO A 1 667 ? -66.167 28.470 55.181 1.00 86.75 667 PRO A N 1
ATOM 4993 C CA . PRO A 1 667 ? -65.847 27.536 54.111 1.00 86.75 667 PRO A CA 1
ATOM 4994 C C . PRO A 1 667 ? -66.856 26.377 54.044 1.00 86.75 667 PRO A C 1
ATOM 4996 O O . PRO A 1 667 ? -67.269 25.826 55.066 1.00 86.75 667 PRO A O 1
ATOM 4999 N N . SER A 1 668 ? -67.259 26.004 52.829 1.00 91.81 668 SER A N 1
ATOM 5000 C CA . SER A 1 668 ? -68.228 24.933 52.574 1.00 91.81 668 SER A CA 1
ATOM 5001 C C . SER A 1 668 ? -67.607 23.554 52.782 1.00 91.81 668 SER A C 1
ATOM 5003 O O . SER A 1 668 ? -66.537 23.264 52.244 1.00 91.81 668 SER A O 1
ATOM 5005 N N . ARG A 1 669 ? -68.319 22.662 53.486 1.00 91.19 669 ARG A N 1
ATOM 5006 C CA . ARG A 1 669 ? -67.881 21.279 53.748 1.00 91.19 669 ARG A CA 1
ATOM 5007 C C . ARG A 1 669 ? -67.538 20.523 52.463 1.00 91.19 669 ARG A C 1
ATOM 5009 O O . ARG A 1 669 ? -66.509 19.864 52.413 1.00 91.19 669 ARG A O 1
ATOM 5016 N N . GLU A 1 670 ? -68.343 20.650 51.410 1.00 91.25 670 GLU A N 1
ATOM 5017 C CA . GLU A 1 670 ? -68.068 19.982 50.129 1.00 91.25 670 GLU A CA 1
ATOM 5018 C C . GLU A 1 670 ? -66.765 20.490 49.486 1.00 91.25 670 GLU A C 1
ATOM 5020 O O . GLU A 1 670 ? -65.938 19.699 49.030 1.00 91.25 670 GLU A O 1
ATOM 5025 N N . LEU A 1 671 ? -66.547 21.809 49.502 1.00 91.81 671 LEU A N 1
ATOM 5026 C CA . LEU A 1 671 ? -65.375 22.440 48.890 1.00 91.81 671 LEU A CA 1
ATOM 5027 C C . LEU A 1 671 ? -64.094 22.153 49.686 1.00 91.81 671 LEU A C 1
ATOM 5029 O O . LEU A 1 671 ? -63.067 21.854 49.082 1.00 91.81 671 LEU A O 1
ATOM 5033 N N . VAL A 1 672 ? -64.166 22.148 51.022 1.00 92.12 672 VAL A N 1
ATOM 5034 C CA . VAL A 1 672 ? -63.060 21.770 51.922 1.00 92.12 672 VAL A CA 1
ATOM 5035 C C . VAL A 1 672 ? -62.617 20.327 51.679 1.00 92.12 672 VAL A C 1
ATOM 5037 O O . VAL A 1 672 ? -61.437 20.089 51.424 1.00 92.12 672 VAL A O 1
ATOM 5040 N N . LEU A 1 673 ? -63.548 19.367 51.682 1.00 92.50 673 LEU A N 1
ATOM 5041 C CA . LEU A 1 673 ? -63.227 17.948 51.473 1.00 92.50 673 LEU A CA 1
ATOM 5042 C C . LEU A 1 673 ? -62.662 17.691 50.065 1.00 92.50 673 LEU A C 1
ATOM 5044 O O . LEU A 1 673 ? -61.734 16.898 49.897 1.00 92.50 673 LEU A O 1
ATOM 5048 N N . ARG A 1 674 ? -63.164 18.415 49.056 1.00 90.12 674 ARG A N 1
ATOM 5049 C CA . ARG A 1 674 ? -62.661 18.363 47.675 1.00 90.12 674 ARG A CA 1
ATOM 5050 C C . ARG A 1 674 ? -61.270 18.989 47.522 1.00 90.12 674 ARG A C 1
ATOM 5052 O O . ARG A 1 674 ? -60.448 18.445 46.784 1.00 90.12 674 ARG A O 1
ATOM 5059 N N . ALA A 1 675 ? -60.988 20.099 48.204 1.00 91.31 675 ALA A N 1
ATOM 5060 C CA . ALA A 1 675 ? -59.682 20.762 48.189 1.00 91.31 675 ALA A CA 1
ATOM 5061 C C . ALA A 1 675 ? -58.605 19.955 48.927 1.00 91.31 675 ALA A C 1
ATOM 5063 O O . ALA A 1 675 ? -57.475 19.864 48.452 1.00 91.31 675 ALA A O 1
ATOM 5064 N N . ALA A 1 676 ? -58.983 19.297 50.025 1.00 90.75 676 ALA A N 1
ATOM 5065 C CA . ALA A 1 676 ? -58.138 18.373 50.775 1.00 90.75 676 ALA A CA 1
ATOM 5066 C C . ALA A 1 676 ? -57.814 17.065 50.028 1.00 90.75 676 ALA A C 1
ATOM 5068 O O . ALA A 1 676 ? -56.957 16.313 50.480 1.00 90.75 676 ALA A O 1
ATOM 5069 N N . ARG A 1 677 ? -58.470 16.784 48.889 1.00 91.25 677 ARG A N 1
ATOM 5070 C CA . ARG A 1 677 ? -58.205 15.616 48.021 1.00 91.25 677 ARG A CA 1
ATOM 5071 C C . ARG A 1 677 ? -58.215 14.275 48.765 1.00 91.25 677 ARG A C 1
ATOM 5073 O O . ARG A 1 677 ? -57.431 13.384 48.444 1.00 91.25 677 ARG A O 1
ATOM 5080 N N . LEU A 1 678 ? -59.121 14.137 49.733 1.00 88.19 678 LEU A N 1
ATOM 5081 C CA . LEU A 1 678 ? -59.302 12.905 50.499 1.00 88.19 678 LEU A CA 1
ATOM 5082 C C . LEU A 1 678 ? -59.610 11.735 49.555 1.00 88.19 678 LEU A C 1
ATOM 5084 O O . LEU A 1 678 ? -60.452 11.854 48.662 1.00 88.19 678 LEU A O 1
ATOM 5088 N N . ARG A 1 679 ? -58.920 10.610 49.752 1.00 81.69 679 ARG A N 1
ATOM 5089 C CA . ARG A 1 679 ? -59.015 9.412 48.907 1.00 81.69 679 ARG A CA 1
ATOM 5090 C C . ARG A 1 679 ? -59.065 8.151 49.775 1.00 81.69 679 ARG A C 1
ATOM 5092 O O . ARG A 1 679 ? -58.273 8.081 50.713 1.00 81.69 679 ARG A O 1
ATOM 5099 N N . PRO A 1 680 ? -59.946 7.168 49.493 1.00 76.06 680 PRO A N 1
ATOM 5100 C CA . PRO A 1 680 ? -60.057 5.949 50.301 1.00 76.06 680 PRO A CA 1
ATOM 5101 C C . PRO A 1 680 ? -58.772 5.117 50.353 1.00 76.06 680 PRO A C 1
ATOM 5103 O O . PRO A 1 680 ? -58.519 4.446 51.346 1.00 76.06 680 PRO A O 1
ATOM 5106 N N . GLU A 1 681 ? -57.958 5.158 49.296 1.00 79.00 681 GLU A N 1
ATOM 5107 C CA . GLU A 1 681 ? -56.690 4.432 49.206 1.00 79.00 681 GLU A CA 1
ATOM 5108 C C . GLU A 1 681 ? -55.485 5.188 49.794 1.00 79.00 681 GLU A C 1
ATOM 5110 O O . GLU A 1 681 ? -54.361 4.702 49.693 1.00 79.00 681 GLU A O 1
ATOM 5115 N N . ALA A 1 682 ? -55.692 6.376 50.374 1.00 82.69 682 ALA A N 1
ATOM 5116 C CA . ALA A 1 682 ? -54.631 7.211 50.931 1.00 82.69 682 ALA A CA 1
ATOM 5117 C C . ALA A 1 682 ? -54.761 7.372 52.452 1.00 82.69 682 ALA A C 1
ATOM 5119 O O . ALA A 1 682 ? -55.829 7.726 52.955 1.00 82.69 682 ALA A O 1
ATOM 5120 N N . SER A 1 683 ? -53.652 7.216 53.177 1.00 88.69 683 SER A N 1
ATOM 5121 C CA . SER A 1 683 ? -53.548 7.709 54.556 1.00 88.69 683 SER A CA 1
ATOM 5122 C C . SER A 1 683 ? -53.598 9.237 54.525 1.00 88.69 683 SER A C 1
ATOM 5124 O O . SER A 1 683 ? -52.983 9.844 53.651 1.00 88.69 683 SER A O 1
ATOM 5126 N N . ASN A 1 684 ? -54.316 9.882 55.445 1.00 89.25 684 ASN A N 1
ATOM 5127 C CA . ASN A 1 684 ? -54.444 11.344 55.468 1.00 89.25 684 ASN A CA 1
ATOM 5128 C C . ASN A 1 684 ? -53.802 11.906 56.742 1.00 89.25 684 ASN A C 1
ATOM 5130 O O . ASN A 1 684 ? -54.058 11.397 57.830 1.00 89.25 684 ASN A O 1
ATOM 5134 N N . LEU A 1 685 ? -52.993 12.955 56.598 1.00 91.44 685 LEU A N 1
ATOM 5135 C CA . LEU A 1 685 ? -52.371 13.705 57.693 1.00 91.44 685 LEU A CA 1
ATOM 5136 C C . LEU A 1 685 ? -52.779 15.172 57.562 1.00 91.44 685 LEU A C 1
ATOM 5138 O O . LEU A 1 685 ? -52.533 15.799 56.530 1.00 91.44 685 LEU A O 1
ATOM 5142 N N . PHE A 1 686 ? -53.403 15.717 58.601 1.00 91.69 686 PHE A N 1
ATOM 5143 C CA . PHE A 1 686 ? -53.894 17.091 58.613 1.00 91.69 686 PHE A CA 1
ATOM 5144 C C . PHE A 1 686 ? -52.951 18.007 59.396 1.00 91.69 686 PHE A C 1
ATOM 5146 O O . PHE A 1 686 ? -52.540 17.707 60.517 1.00 91.69 686 PHE A O 1
ATOM 5153 N N . VAL A 1 687 ? -52.616 19.147 58.803 1.00 90.31 687 VAL A N 1
ATOM 5154 C CA . VAL A 1 687 ? -51.687 20.129 59.359 1.00 90.31 687 VAL A CA 1
ATOM 5155 C C . VAL A 1 687 ? -52.369 21.495 59.372 1.00 90.31 687 VAL A C 1
ATOM 5157 O O . VAL A 1 687 ? -52.952 21.904 58.374 1.00 90.31 687 VAL A O 1
ATOM 5160 N N . CYS A 1 688 ? -52.333 22.194 60.506 1.00 89.88 688 CYS A N 1
ATOM 5161 C CA . CYS A 1 688 ? -52.820 23.567 60.629 1.00 89.88 688 CYS A CA 1
ATOM 5162 C C . CYS A 1 688 ? -51.631 24.509 60.842 1.00 89.88 688 CYS A C 1
ATOM 5164 O O . CYS A 1 688 ? -51.101 24.590 61.955 1.00 89.88 688 CYS A O 1
ATOM 5166 N N . SER A 1 689 ? -51.202 25.193 59.781 1.00 88.12 689 SER A N 1
ATOM 5167 C CA . SER A 1 689 ? -50.108 26.174 59.821 1.00 88.12 689 SER A CA 1
ATOM 5168 C C . SER A 1 689 ? -50.549 27.543 60.355 1.00 88.12 689 SER A C 1
ATOM 5170 O O . SER A 1 689 ? -49.718 28.290 60.868 1.00 88.12 689 SER A O 1
ATOM 5172 N N . ASP A 1 690 ? -51.851 27.855 60.333 1.00 86.44 690 ASP A N 1
ATOM 5173 C CA . ASP A 1 690 ? -52.428 28.992 61.063 1.00 86.44 690 ASP A CA 1
ATOM 5174 C C . ASP A 1 690 ? -53.730 28.598 61.794 1.00 86.44 690 ASP A C 1
ATOM 5176 O O . ASP A 1 690 ? -54.829 28.747 61.252 1.00 86.44 690 ASP A O 1
ATOM 5180 N N . PRO A 1 691 ? -53.646 28.120 63.052 1.00 82.06 691 PRO A N 1
ATOM 5181 C CA . PRO A 1 691 ? -54.832 27.837 63.859 1.00 82.06 691 PRO A CA 1
ATOM 5182 C C . PRO A 1 691 ? -55.584 29.100 64.322 1.00 82.06 691 PRO A C 1
ATOM 5184 O O . PRO A 1 691 ? -56.741 28.988 64.733 1.00 82.06 691 PRO A O 1
ATOM 5187 N N . GLY A 1 692 ? -54.967 30.287 64.260 1.00 82.06 692 GLY A N 1
ATOM 5188 C CA . GLY A 1 692 ? -55.610 31.562 64.593 1.00 82.06 692 GLY A CA 1
ATOM 5189 C C . GLY A 1 692 ? -56.575 32.042 63.504 1.00 82.06 692 GLY A C 1
ATOM 5190 O O . GLY A 1 692 ? -57.557 32.728 63.799 1.00 82.06 692 GLY A O 1
ATOM 5191 N N . HIS A 1 693 ? -56.351 31.638 62.253 1.00 86.94 693 HIS A N 1
ATOM 5192 C CA . HIS A 1 693 ? -57.233 31.950 61.135 1.00 86.94 693 HIS A CA 1
ATOM 5193 C C . HIS A 1 693 ? -58.581 31.216 61.267 1.00 86.94 693 HIS A C 1
ATOM 5195 O O . HIS A 1 693 ? -58.675 29.994 61.139 1.00 86.94 693 HIS A O 1
ATOM 5201 N N . LEU A 1 694 ? -59.670 31.960 61.499 1.00 85.31 694 LEU A N 1
ATOM 5202 C CA . LEU A 1 694 ? -61.002 31.385 61.751 1.00 85.31 694 LEU A CA 1
ATOM 5203 C C . LEU A 1 694 ? -61.508 30.440 60.626 1.00 85.31 694 LEU A C 1
ATOM 5205 O O . LEU A 1 694 ? -62.061 29.388 60.962 1.00 85.31 694 LEU A O 1
ATOM 5209 N N . PRO A 1 695 ? -61.315 30.731 59.321 1.00 88.06 695 PRO A N 1
ATOM 5210 C CA . PRO A 1 695 ? -61.571 29.768 58.242 1.00 88.06 695 PRO A CA 1
ATOM 5211 C C . PRO A 1 695 ? -60.746 28.478 58.335 1.00 88.06 695 PRO A C 1
ATOM 5213 O O . PRO A 1 695 ? -61.303 27.401 58.126 1.00 88.06 695 PRO A O 1
ATOM 5216 N N . ALA A 1 696 ? -59.465 28.563 58.711 1.00 86.56 696 ALA A N 1
ATOM 5217 C CA . ALA A 1 696 ? -58.581 27.405 58.846 1.00 86.56 696 ALA A CA 1
ATOM 5218 C C . ALA A 1 696 ? -59.024 26.502 60.003 1.00 86.56 696 ALA A C 1
ATOM 5220 O O . ALA A 1 696 ? -59.251 25.309 59.805 1.00 86.56 696 ALA A O 1
ATOM 5221 N N . SER A 1 697 ? -59.281 27.087 61.179 1.00 84.94 697 SER A N 1
ATOM 5222 C CA . SER A 1 697 ? -59.855 26.374 62.328 1.00 84.94 697 SER A CA 1
ATOM 5223 C C . SER A 1 697 ? -61.195 25.693 61.992 1.00 84.94 697 SER A C 1
ATOM 5225 O O . SER A 1 697 ? -61.421 24.545 62.378 1.00 84.94 697 SER A O 1
ATOM 5227 N N . ARG A 1 698 ? -62.070 26.344 61.209 1.00 87.75 698 ARG A N 1
ATOM 5228 C CA . ARG A 1 698 ? -63.337 25.749 60.734 1.00 87.75 698 ARG A CA 1
ATOM 5229 C C . ARG A 1 698 ? -63.119 24.593 59.756 1.00 87.75 698 ARG A C 1
ATOM 5231 O O . ARG A 1 698 ? -63.729 23.540 59.920 1.00 87.75 698 ARG A O 1
ATOM 5238 N N . ALA A 1 699 ? -62.249 24.762 58.762 1.00 89.75 699 ALA A N 1
ATOM 5239 C CA . ALA A 1 699 ? -61.937 23.717 57.789 1.00 89.75 699 ALA A CA 1
ATOM 5240 C C . ALA A 1 699 ? -61.267 22.496 58.442 1.00 89.75 699 ALA A C 1
ATOM 5242 O O . ALA A 1 699 ? -61.626 21.365 58.126 1.00 89.75 699 ALA A O 1
ATOM 5243 N N . MET A 1 700 ? -60.363 22.712 59.402 1.00 89.19 700 MET A N 1
ATOM 5244 C CA . MET A 1 700 ? -59.727 21.649 60.184 1.00 89.19 700 MET A CA 1
ATOM 5245 C C . MET A 1 700 ? -60.753 20.840 60.995 1.00 89.19 700 MET A C 1
ATOM 5247 O O . MET A 1 700 ? -60.661 19.615 61.047 1.00 89.19 700 MET A O 1
ATOM 5251 N N . GLY A 1 701 ? -61.780 21.489 61.560 1.00 86.62 701 GLY A N 1
ATOM 5252 C CA . GLY A 1 701 ? -62.920 20.794 62.172 1.00 86.62 701 GLY A CA 1
ATOM 5253 C C . GLY A 1 701 ? -63.654 19.886 61.178 1.00 86.62 701 GLY A C 1
ATOM 5254 O O . GLY A 1 701 ? -63.783 18.688 61.415 1.00 86.62 701 GLY A O 1
ATOM 5255 N N . LEU A 1 702 ? -64.045 20.430 60.021 1.00 91.44 702 LEU A N 1
ATOM 5256 C CA . LEU A 1 702 ? -64.757 19.694 58.962 1.00 91.44 702 LEU A CA 1
ATOM 5257 C C . LEU A 1 702 ? -63.948 18.515 58.384 1.00 91.44 702 LEU A C 1
ATOM 5259 O O . LEU A 1 702 ? -64.536 17.517 57.967 1.00 91.44 702 LEU A O 1
ATOM 5263 N N . LEU A 1 703 ? -62.615 18.614 58.363 1.00 91.12 703 LEU A N 1
ATOM 5264 C CA . LEU A 1 703 ? -61.719 17.527 57.954 1.00 91.12 703 LEU A CA 1
ATOM 5265 C C . LEU A 1 703 ? -61.661 16.412 59.003 1.00 91.12 703 LEU A C 1
ATOM 5267 O O . LEU A 1 703 ? -61.804 15.241 58.654 1.00 91.12 703 LEU A O 1
ATOM 5271 N N . ARG A 1 704 ? -61.536 16.762 60.288 1.00 88.44 704 ARG A N 1
ATOM 5272 C CA . ARG A 1 704 ? -61.531 15.793 61.398 1.00 88.44 704 ARG A CA 1
ATOM 5273 C C . ARG A 1 704 ? -62.895 15.132 61.626 1.00 88.44 704 ARG A C 1
ATOM 5275 O O . ARG A 1 704 ? -62.942 13.994 62.068 1.00 88.44 704 ARG A O 1
ATOM 5282 N N . GLU A 1 705 ? -64.000 15.784 61.268 1.00 89.12 705 GLU A N 1
ATOM 5283 C CA . GLU A 1 705 ? -65.322 15.139 61.189 1.00 89.12 705 GLU A CA 1
ATOM 5284 C C . GLU A 1 705 ? -65.428 14.107 60.055 1.00 89.12 705 GLU A C 1
ATOM 5286 O O . GLU A 1 705 ? -66.245 13.191 60.130 1.00 89.12 705 GLU A O 1
ATOM 5291 N N . ALA A 1 706 ? -64.674 14.283 58.966 1.00 87.81 706 ALA A N 1
ATOM 5292 C CA . ALA A 1 706 ? -64.758 13.433 57.781 1.00 87.81 706 ALA A CA 1
ATOM 5293 C C . ALA A 1 706 ? -63.760 12.267 57.793 1.00 87.81 706 ALA A C 1
ATOM 5295 O O . ALA A 1 706 ? -64.059 11.220 57.221 1.00 87.81 706 ALA A O 1
ATOM 5296 N N . VAL A 1 707 ? -62.607 12.433 58.447 1.00 88.19 707 VAL A N 1
ATOM 5297 C CA . VAL A 1 707 ? -61.631 11.363 58.709 1.00 88.19 707 VAL A CA 1
ATOM 5298 C C . VAL A 1 707 ? -61.180 11.460 60.177 1.00 88.19 707 VAL A C 1
ATOM 5300 O O . VAL A 1 707 ? -60.153 12.080 60.456 1.00 88.19 707 VAL A O 1
ATOM 5303 N N . PRO A 1 708 ? -61.946 10.900 61.136 1.00 82.62 708 PRO A N 1
ATOM 5304 C CA . PRO A 1 708 ? -61.664 11.043 62.570 1.00 82.62 708 PRO A CA 1
ATOM 5305 C C . PRO A 1 708 ? -60.323 10.451 63.008 1.00 82.62 708 PRO A C 1
ATOM 5307 O O . PRO A 1 708 ? -59.674 10.997 63.899 1.00 82.62 708 PRO A O 1
ATOM 5310 N N . ASP A 1 709 ? -59.902 9.369 62.352 1.00 83.62 709 ASP A N 1
ATOM 5311 C CA . ASP A 1 709 ? -58.678 8.623 62.660 1.00 83.62 709 ASP A CA 1
ATOM 5312 C C . ASP A 1 709 ? -57.419 9.211 61.991 1.00 83.62 709 ASP A C 1
ATOM 5314 O O . ASP A 1 709 ? -56.314 8.713 62.202 1.00 83.62 709 ASP A O 1
ATOM 5318 N N . ALA A 1 710 ? -57.558 10.272 61.183 1.00 84.19 710 ALA A N 1
ATOM 5319 C CA . ALA A 1 710 ? -56.419 10.964 60.584 1.00 84.19 710 ALA A CA 1
ATOM 5320 C C . ALA A 1 710 ? -55.607 11.706 61.663 1.00 84.19 710 ALA A C 1
ATOM 5322 O O . ALA A 1 710 ? -56.171 12.541 62.386 1.00 84.19 710 ALA A O 1
ATOM 5323 N N . PRO A 1 711 ? -54.280 11.488 61.760 1.00 86.31 711 PRO A N 1
ATOM 5324 C CA . PRO A 1 711 ? -53.425 12.306 62.606 1.00 86.31 711 PRO A CA 1
ATOM 5325 C C . PRO A 1 711 ? -53.556 13.788 62.236 1.00 86.31 711 PRO A C 1
ATOM 5327 O O . PRO A 1 711 ? -53.571 14.152 61.058 1.00 86.31 711 PRO A O 1
ATOM 5330 N N . ALA A 1 712 ? -53.654 14.648 63.250 1.00 85.56 712 ALA A N 1
ATOM 5331 C CA . ALA A 1 712 ? -53.823 16.085 63.076 1.00 85.56 712 ALA A CA 1
ATOM 5332 C C . ALA A 1 712 ? -52.879 16.861 64.003 1.00 85.56 712 ALA A C 1
ATOM 5334 O O . ALA A 1 712 ? -52.867 16.626 65.213 1.00 85.56 712 ALA A O 1
ATOM 5335 N N . VAL A 1 713 ? -52.119 17.805 63.446 1.00 87.75 713 VAL A N 1
ATOM 5336 C CA . VAL A 1 713 ? -51.187 18.677 64.181 1.00 87.75 713 VAL A CA 1
ATOM 5337 C C . VAL A 1 713 ? -51.446 20.147 63.844 1.00 87.75 713 VAL A C 1
ATOM 5339 O O . VAL A 1 713 ? -51.828 20.480 62.725 1.00 87.75 713 VAL A O 1
ATOM 5342 N N . ALA A 1 714 ? -51.262 21.037 64.819 1.00 84.81 714 ALA A N 1
ATOM 5343 C CA . ALA A 1 714 ? -51.408 22.479 64.650 1.00 84.81 714 ALA A CA 1
ATOM 5344 C C . ALA A 1 714 ? -50.201 23.187 65.275 1.00 84.81 714 ALA A C 1
ATOM 5346 O O . ALA A 1 714 ? -49.966 23.056 66.476 1.00 84.81 714 ALA A O 1
ATOM 5347 N N . GLU A 1 715 ? -49.439 23.916 64.464 1.00 84.81 715 GLU A N 1
ATOM 5348 C CA . GLU A 1 715 ? -48.196 24.577 64.871 1.00 84.81 715 GLU A CA 1
ATOM 5349 C C . GLU A 1 715 ? -48.075 25.900 64.086 1.00 84.81 715 GLU A C 1
ATOM 5351 O O . GLU A 1 715 ? -47.912 25.862 62.867 1.00 84.81 715 GLU A O 1
ATOM 5356 N N . PRO A 1 716 ? -48.221 27.076 64.729 1.00 83.00 716 PRO A N 1
ATOM 5357 C CA . PRO A 1 716 ? -48.296 28.348 64.010 1.00 83.00 716 PRO A CA 1
ATOM 5358 C C . PRO A 1 716 ? -47.034 28.686 63.203 1.00 83.00 716 PRO A C 1
ATOM 5360 O O . PRO A 1 716 ? -45.926 28.682 63.736 1.00 83.00 716 PRO A O 1
ATOM 5363 N N . GLY A 1 717 ? -47.217 29.066 61.937 1.00 78.88 717 GLY A N 1
ATOM 5364 C CA . GLY A 1 717 ? -46.173 29.611 61.064 1.00 78.88 717 GLY A CA 1
ATOM 5365 C C . GLY A 1 717 ? -45.277 28.584 60.364 1.00 78.88 717 GLY A C 1
ATOM 5366 O O . GLY A 1 717 ? -44.346 28.984 59.665 1.00 78.88 717 GLY A O 1
ATOM 5367 N N . ILE A 1 718 ? -45.526 27.278 60.513 1.00 85.69 718 ILE A N 1
ATOM 5368 C CA . ILE A 1 718 ? -44.728 26.247 59.830 1.00 85.69 718 ILE A CA 1
ATOM 5369 C C . ILE A 1 718 ? -44.883 26.305 58.305 1.00 85.69 718 ILE A C 1
ATOM 5371 O O . ILE A 1 718 ? -45.957 26.596 57.783 1.00 85.69 718 ILE A O 1
ATOM 5375 N N . GLN A 1 719 ? -43.810 25.987 57.579 1.00 87.44 719 GLN A N 1
ATOM 5376 C CA . GLN A 1 719 ? -43.840 25.764 56.131 1.00 87.44 719 GLN A CA 1
ATOM 5377 C C . GLN A 1 719 ? -43.843 24.253 55.879 1.00 87.44 719 GLN A C 1
ATOM 5379 O O . GLN A 1 719 ? -42.823 23.574 56.025 1.00 87.44 719 GLN A O 1
ATOM 5384 N N . VAL A 1 720 ? -45.020 23.700 55.573 1.00 86.88 720 VAL A N 1
ATOM 5385 C CA . VAL A 1 720 ? -45.230 22.241 55.524 1.00 86.88 720 VAL A CA 1
ATOM 5386 C C . VAL A 1 720 ? -44.418 21.583 54.407 1.00 86.88 720 VAL A C 1
ATOM 5388 O O . VAL A 1 720 ? -43.954 20.459 54.568 1.00 86.88 720 VAL A O 1
ATOM 5391 N N . ASP A 1 721 ? -44.163 22.284 53.304 1.00 85.00 721 ASP A N 1
ATOM 5392 C CA . ASP A 1 721 ? -43.346 21.799 52.191 1.00 85.00 721 ASP A CA 1
ATOM 5393 C C . ASP A 1 721 ? -41.832 21.801 52.495 1.00 85.00 721 ASP A C 1
ATOM 5395 O O . ASP A 1 721 ? -41.093 20.985 51.939 1.00 85.00 721 ASP A O 1
ATOM 5399 N N . GLU A 1 722 ? -41.350 22.679 53.380 1.00 88.25 722 GLU A N 1
ATOM 5400 C CA . GLU A 1 722 ? -39.980 22.634 53.904 1.00 88.25 722 GLU A CA 1
ATOM 5401 C C . GLU A 1 722 ? -39.831 21.505 54.930 1.00 88.25 722 GLU A C 1
ATOM 5403 O O . GLU A 1 722 ? -38.897 20.706 54.826 1.00 88.25 722 GLU A O 1
ATOM 5408 N N . LEU A 1 723 ? -40.787 21.361 55.858 1.00 88.88 723 LEU A N 1
ATOM 5409 C CA . LEU A 1 723 ? -40.806 20.248 56.814 1.00 88.88 723 LEU A CA 1
ATOM 5410 C C . LEU A 1 723 ? -40.911 18.886 56.115 1.00 88.88 723 LEU A C 1
ATOM 5412 O O . LEU A 1 723 ? -40.203 17.958 56.500 1.00 88.88 723 LEU A O 1
ATOM 5416 N N . LEU A 1 724 ? -41.725 18.769 55.060 1.00 89.25 724 LEU A N 1
ATOM 5417 C CA . LEU A 1 724 ? -41.801 17.570 54.222 1.00 89.25 724 LEU A CA 1
ATOM 5418 C C . LEU A 1 724 ? -40.478 17.284 53.514 1.00 89.25 724 LEU A C 1
ATOM 5420 O O . LEU A 1 724 ? -40.012 16.147 53.549 1.00 89.25 724 LEU A O 1
ATOM 5424 N N . ARG A 1 725 ? -39.838 18.295 52.910 1.00 88.44 725 ARG A N 1
ATOM 5425 C CA . ARG A 1 725 ? -38.521 18.128 52.274 1.00 88.44 725 ARG A CA 1
ATOM 5426 C C . ARG A 1 725 ? -37.453 17.704 53.282 1.00 88.44 725 ARG A C 1
ATOM 5428 O O . ARG A 1 725 ? -36.655 16.826 52.967 1.00 88.44 725 ARG A O 1
ATOM 5435 N N . ALA A 1 726 ? -37.464 18.259 54.492 1.00 87.75 726 ALA A N 1
ATOM 5436 C CA . ALA A 1 726 ? -36.572 17.844 55.569 1.00 87.75 726 ALA A CA 1
ATOM 5437 C C . ALA A 1 726 ? -36.854 16.401 56.026 1.00 87.75 726 ALA A C 1
ATOM 5439 O O . ALA A 1 726 ? -35.928 15.601 56.103 1.00 87.75 726 ALA A O 1
ATOM 5440 N N . ALA A 1 727 ? -38.112 16.035 56.280 1.00 88.69 727 ALA A N 1
ATOM 5441 C CA . ALA A 1 727 ? -38.480 14.686 56.713 1.00 88.69 727 ALA A CA 1
ATOM 5442 C C . ALA A 1 727 ? -38.151 13.617 55.653 1.00 88.69 727 ALA A C 1
ATOM 5444 O O . ALA A 1 727 ? -37.579 12.587 55.993 1.00 88.69 727 ALA A O 1
ATOM 5445 N N . ILE A 1 728 ? -38.406 13.901 54.369 1.00 90.06 728 ILE A N 1
ATOM 5446 C CA . ILE A 1 728 ? -38.019 13.055 53.225 1.00 90.06 728 ILE A CA 1
ATOM 5447 C C . ILE A 1 728 ? -36.504 12.820 53.165 1.00 90.06 728 ILE A C 1
ATOM 5449 O O . ILE A 1 728 ? -36.067 11.729 52.823 1.00 90.06 728 ILE A O 1
ATOM 5453 N N . ILE A 1 729 ? -35.696 13.833 53.481 1.00 88.06 729 ILE A N 1
ATOM 5454 C CA . ILE A 1 729 ? -34.231 13.761 53.390 1.00 88.06 729 ILE A CA 1
ATOM 5455 C C . ILE A 1 729 ? -33.601 13.024 54.593 1.00 88.06 729 ILE A C 1
ATOM 5457 O O . ILE A 1 729 ? -32.533 12.431 54.448 1.00 88.06 729 ILE A O 1
ATOM 5461 N N . GLU A 1 730 ? -34.259 13.018 55.756 1.00 88.62 730 GLU A N 1
ATOM 5462 C CA . GLU A 1 730 ? -33.805 12.331 56.982 1.00 88.62 730 GLU A CA 1
ATOM 5463 C C . GLU A 1 730 ? -34.417 10.916 57.174 1.00 88.62 730 GLU A C 1
ATOM 5465 O O . GLU A 1 730 ? -34.076 10.208 58.133 1.00 88.62 730 GLU A O 1
ATOM 5470 N N . ASP A 1 731 ? -35.322 10.501 56.279 1.00 90.19 731 ASP A N 1
ATOM 5471 C CA . ASP A 1 731 ? -35.951 9.174 56.236 1.00 90.19 731 ASP A CA 1
ATOM 5472 C C . ASP A 1 731 ? -34.908 8.062 55.965 1.00 90.19 731 ASP A C 1
ATOM 5474 O O . ASP A 1 731 ? -34.048 8.216 55.091 1.00 90.19 731 ASP A O 1
ATOM 5478 N N . PRO A 1 732 ? -34.918 6.950 56.727 1.00 90.69 732 PRO A N 1
ATOM 5479 C CA . PRO A 1 732 ? -33.933 5.885 56.572 1.00 90.69 732 PRO A CA 1
ATOM 5480 C C . PRO A 1 732 ? -34.196 5.046 55.316 1.00 90.69 732 PRO A C 1
ATOM 5482 O O . PRO A 1 732 ? -35.339 4.736 54.985 1.00 90.69 732 PRO A O 1
ATOM 5485 N N . ILE A 1 733 ? -33.137 4.586 54.643 1.00 90.75 733 ILE A N 1
ATOM 5486 C CA . ILE A 1 733 ? -33.299 3.781 53.424 1.00 90.75 733 ILE A CA 1
ATOM 5487 C C . ILE A 1 733 ? -33.981 2.439 53.734 1.00 90.75 733 ILE A C 1
ATOM 5489 O O . ILE A 1 733 ? -33.525 1.683 54.592 1.00 90.75 733 ILE A O 1
ATOM 5493 N N . GLN A 1 734 ? -35.071 2.123 53.026 1.00 86.94 734 GLN A N 1
ATOM 5494 C CA . GLN A 1 734 ? -35.808 0.862 53.212 1.00 86.94 734 GLN A CA 1
ATOM 5495 C C . GLN A 1 734 ? -35.025 -0.373 52.735 1.00 86.94 734 GLN A C 1
ATOM 5497 O O . GLN A 1 734 ? -35.204 -1.465 53.266 1.00 86.94 734 GLN A O 1
ATOM 5502 N N . HIS A 1 735 ? -34.154 -0.201 51.737 1.00 88.25 735 HIS A N 1
ATOM 5503 C CA . HIS A 1 735 ? -33.422 -1.279 51.065 1.00 88.25 735 HIS A CA 1
ATOM 5504 C C . HIS A 1 735 ? -31.919 -1.001 51.114 1.00 88.25 735 HIS A C 1
ATOM 5506 O O . HIS A 1 735 ? -31.501 0.152 51.209 1.00 88.25 735 HIS A O 1
ATOM 5512 N N . ARG A 1 736 ? -31.083 -2.046 51.039 1.00 91.56 736 ARG A N 1
ATOM 5513 C CA . ARG A 1 736 ? -29.620 -1.865 51.017 1.00 91.56 736 ARG A CA 1
ATOM 5514 C C . ARG A 1 736 ? -29.166 -1.197 49.714 1.00 91.56 736 ARG A C 1
ATOM 5516 O O . ARG A 1 736 ? -29.728 -1.488 48.655 1.00 91.56 736 ARG A O 1
ATOM 5523 N N . TYR A 1 737 ? -28.144 -0.349 49.791 1.00 94.56 737 TYR A N 1
ATOM 5524 C CA . TYR A 1 737 ? -27.474 0.242 48.630 1.00 94.56 737 TYR A CA 1
ATOM 5525 C C . TYR A 1 737 ? -26.085 -0.380 48.488 1.00 94.56 737 TYR A C 1
ATOM 5527 O O . TYR A 1 737 ? -25.259 -0.288 49.402 1.00 94.56 737 TYR A O 1
ATOM 5535 N N . ASP A 1 738 ? -25.823 -0.983 47.332 1.00 93.44 738 ASP A N 1
ATOM 5536 C CA . ASP A 1 738 ? -24.539 -1.588 46.999 1.00 93.44 738 ASP A CA 1
ATOM 5537 C C . ASP A 1 738 ? -23.855 -0.812 45.860 1.00 93.44 738 ASP A C 1
ATOM 5539 O O . ASP A 1 738 ? -24.503 -0.373 44.907 1.00 93.44 738 ASP A O 1
ATOM 5543 N N . LEU A 1 739 ? -22.528 -0.694 45.921 1.00 92.88 739 LEU A N 1
ATOM 5544 C CA . LEU A 1 739 ? -21.699 -0.274 44.793 1.00 92.88 739 LEU A CA 1
ATOM 5545 C C . LEU A 1 739 ? -21.595 -1.429 43.789 1.00 92.88 739 LEU A C 1
ATOM 5547 O O . LEU A 1 739 ? -21.247 -2.552 44.165 1.00 92.88 739 LEU A O 1
ATOM 5551 N N . VAL A 1 740 ? -21.856 -1.149 42.513 1.00 90.00 740 VAL A N 1
ATOM 5552 C CA . VAL A 1 740 ? -21.552 -2.064 41.407 1.00 90.00 740 VAL A CA 1
ATOM 5553 C C . VAL A 1 740 ? -20.042 -2.204 41.270 1.00 90.00 740 VAL A C 1
ATOM 5555 O O . VAL A 1 740 ? -19.326 -1.208 41.199 1.00 90.00 740 VAL A O 1
ATOM 5558 N N . VAL A 1 741 ? -19.569 -3.444 41.174 1.00 89.00 741 VAL A N 1
ATOM 5559 C CA . VAL A 1 741 ? -18.160 -3.773 40.943 1.00 89.00 741 VAL A CA 1
ATOM 5560 C C . VAL A 1 741 ? -18.015 -4.839 39.867 1.00 89.00 741 VAL A C 1
ATOM 5562 O O . VAL A 1 741 ? -18.913 -5.650 39.629 1.00 89.00 741 VAL A O 1
ATOM 5565 N N . LEU A 1 742 ? -16.834 -4.900 39.268 1.00 83.19 742 LEU A N 1
ATOM 5566 C CA . LEU A 1 742 ? -16.392 -6.054 38.505 1.00 83.19 742 LEU A CA 1
ATOM 5567 C C . LEU A 1 742 ? -15.694 -7.072 39.420 1.00 83.19 742 LEU A C 1
ATOM 5569 O O . LEU A 1 742 ? -14.945 -6.723 40.334 1.00 83.19 742 LEU A O 1
ATOM 5573 N N . ARG A 1 743 ? -15.945 -8.355 39.160 1.00 82.25 743 ARG A N 1
ATOM 5574 C CA . ARG A 1 743 ? -15.276 -9.509 39.778 1.00 82.25 743 ARG A CA 1
ATOM 5575 C C . ARG A 1 743 ? -14.775 -10.439 38.677 1.00 82.25 743 ARG A C 1
ATOM 5577 O O . ARG A 1 743 ? -15.407 -10.545 37.625 1.00 82.25 743 ARG A O 1
ATOM 5584 N N . ARG A 1 744 ? -13.657 -11.130 38.907 1.00 70.44 744 ARG A N 1
ATOM 5585 C CA . ARG A 1 744 ? -13.092 -12.086 37.943 1.00 70.44 744 ARG A CA 1
ATOM 5586 C C . ARG A 1 744 ? -13.489 -13.508 38.328 1.00 70.44 744 ARG A C 1
ATOM 5588 O O . ARG A 1 744 ? -13.267 -13.936 39.453 1.00 70.44 744 ARG A O 1
ATOM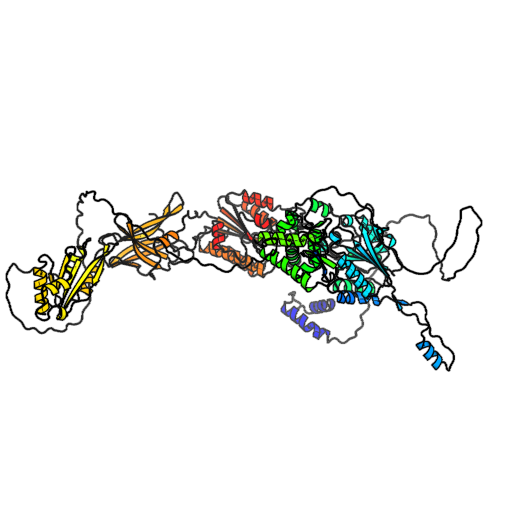 5595 N N . ASP A 1 745 ? -14.054 -14.267 37.397 1.00 66.88 745 ASP A N 1
ATOM 5596 C CA . ASP A 1 745 ? -14.289 -15.696 37.598 1.00 66.88 745 ASP A CA 1
ATOM 5597 C C . ASP A 1 745 ? -12.939 -16.431 37.631 1.00 66.88 745 ASP A C 1
ATOM 5599 O O . ASP A 1 745 ? -12.221 -16.487 36.632 1.00 66.88 745 ASP A O 1
ATOM 5603 N N . ALA A 1 746 ? -12.588 -16.998 38.787 1.00 59.75 746 ALA A N 1
ATOM 5604 C CA . ALA A 1 746 ? -11.275 -17.598 39.030 1.00 59.75 746 ALA A CA 1
ATOM 5605 C C . ALA A 1 746 ? -10.949 -18.823 38.147 1.00 59.75 746 ALA A C 1
ATOM 5607 O O . ALA A 1 746 ? -9.784 -19.203 38.045 1.00 59.75 746 ALA A O 1
ATOM 5608 N N . ARG A 1 747 ? -11.948 -19.446 37.499 1.00 53.97 747 ARG A N 1
ATOM 5609 C CA . ARG A 1 747 ? -11.762 -20.638 36.651 1.00 53.97 747 ARG A CA 1
ATOM 5610 C C . ARG A 1 747 ? -11.671 -20.305 35.161 1.00 53.97 747 ARG A C 1
ATOM 5612 O O . ARG A 1 747 ? -11.057 -21.051 34.407 1.00 53.97 747 ARG A O 1
ATOM 5619 N N . THR A 1 748 ? -12.311 -19.223 34.728 1.00 55.94 748 THR A N 1
ATOM 5620 C CA . THR A 1 748 ? -12.422 -18.828 33.312 1.00 55.94 748 THR A CA 1
ATOM 5621 C C . THR A 1 748 ? -11.700 -17.524 32.985 1.00 55.94 748 THR A C 1
ATOM 5623 O O . THR A 1 748 ? -11.494 -17.229 31.815 1.00 55.94 748 THR A O 1
ATOM 5626 N N . GLY A 1 749 ? -11.313 -16.729 33.987 1.00 56.91 749 GLY A N 1
ATOM 5627 C CA . GLY A 1 749 ? -10.666 -15.426 33.812 1.00 56.91 749 GLY A CA 1
ATOM 5628 C C . GLY A 1 749 ? -11.595 -14.310 33.318 1.00 56.91 749 GLY A C 1
ATOM 5629 O O . GLY A 1 749 ? -11.130 -13.175 33.178 1.00 56.91 749 GLY A O 1
ATOM 5630 N N . ALA A 1 750 ? -12.871 -14.622 33.065 1.00 60.88 750 ALA A N 1
ATOM 5631 C CA . ALA A 1 750 ? -13.892 -13.700 32.578 1.00 60.88 750 ALA A CA 1
ATOM 5632 C C . ALA A 1 750 ? -14.357 -12.724 33.662 1.00 60.88 750 ALA A C 1
ATOM 5634 O O . ALA A 1 750 ? -14.429 -13.070 34.844 1.00 60.88 750 ALA A O 1
ATOM 5635 N N . LEU A 1 751 ? -14.713 -11.512 33.246 1.00 69.75 751 LEU A N 1
ATOM 5636 C CA . LEU A 1 751 ? -15.361 -10.537 34.115 1.00 69.75 751 LEU A CA 1
ATOM 5637 C C . LEU A 1 751 ? -16.846 -10.866 34.304 1.00 69.75 751 LEU A C 1
ATOM 5639 O O . LEU A 1 751 ? -17.540 -11.250 33.362 1.00 69.75 751 LEU A O 1
ATOM 5643 N N . ARG A 1 752 ? -17.348 -10.658 35.522 1.00 74.62 752 ARG A N 1
ATOM 5644 C CA . ARG A 1 752 ? -18.779 -10.575 35.830 1.00 74.62 752 ARG A CA 1
ATOM 5645 C C . ARG A 1 752 ? -19.056 -9.357 36.696 1.00 74.62 752 ARG A C 1
ATOM 5647 O O . ARG A 1 752 ? -18.216 -8.944 37.494 1.00 74.62 752 ARG A O 1
ATOM 5654 N N . LEU A 1 753 ? -20.268 -8.833 36.570 1.00 79.94 753 LEU A N 1
ATOM 5655 C CA . LEU A 1 753 ? -20.805 -7.868 37.519 1.00 79.94 753 LEU A CA 1
ATOM 5656 C C . LEU A 1 753 ? -21.069 -8.554 38.860 1.00 79.94 753 LEU A C 1
ATOM 5658 O O . LEU A 1 753 ? -21.624 -9.651 38.921 1.00 79.94 753 LEU A O 1
ATOM 5662 N N . GLY A 1 754 ? -20.683 -7.878 39.931 1.00 84.31 754 GLY A N 1
ATOM 5663 C CA . GLY A 1 754 ? -21.087 -8.168 41.296 1.00 84.31 754 GLY A CA 1
ATOM 5664 C C . GLY A 1 754 ? -21.345 -6.861 42.035 1.00 84.31 754 GLY A C 1
ATOM 5665 O O . GLY A 1 754 ? -21.324 -5.781 41.443 1.00 84.31 754 GLY A O 1
ATOM 5666 N N . THR A 1 755 ? -21.562 -6.945 43.343 1.00 89.00 755 THR A N 1
ATOM 5667 C CA . THR A 1 755 ? -21.714 -5.752 44.180 1.00 89.00 755 THR A CA 1
ATOM 5668 C C . THR A 1 755 ? -20.855 -5.821 45.446 1.00 89.00 755 THR A C 1
ATOM 5670 O O . THR A 1 755 ? -20.321 -6.882 45.810 1.00 89.00 755 THR A O 1
ATOM 5673 N N . VAL A 1 756 ? -20.691 -4.667 46.095 1.00 90.94 756 VAL A N 1
ATOM 5674 C CA . VAL A 1 756 ? -20.164 -4.500 47.457 1.00 90.94 756 VAL A CA 1
ATOM 5675 C C . VAL A 1 756 ? -21.124 -3.588 48.216 1.00 90.94 756 VAL A C 1
ATOM 5677 O O . VAL A 1 756 ? -21.391 -2.473 47.775 1.00 90.94 756 VAL A O 1
ATOM 5680 N N . ALA A 1 757 ? -21.661 -4.051 49.344 1.00 91.38 757 ALA A N 1
ATOM 5681 C CA . ALA A 1 757 ? -22.621 -3.275 50.127 1.00 91.38 757 ALA A CA 1
ATOM 5682 C C . ALA A 1 757 ? -21.980 -1.996 50.696 1.00 91.38 757 ALA A C 1
ATOM 5684 O O . ALA A 1 757 ? -20.951 -2.072 51.366 1.00 91.38 757 ALA A O 1
ATOM 5685 N N . LEU A 1 758 ? -22.613 -0.842 50.460 1.00 93.62 758 LEU A N 1
ATOM 5686 C CA . LEU A 1 758 ? -22.249 0.437 51.076 1.00 93.62 758 LEU A CA 1
ATOM 5687 C C . LEU A 1 758 ? -23.105 0.674 52.324 1.00 93.62 758 LEU A C 1
ATOM 5689 O O . LEU A 1 758 ? -22.589 0.768 53.435 1.00 93.62 758 LEU A O 1
ATOM 5693 N N . PHE A 1 759 ? -24.426 0.710 52.142 1.00 94.69 759 PHE A N 1
ATOM 5694 C CA . PHE A 1 759 ? -25.391 1.057 53.183 1.00 94.69 759 PHE A CA 1
ATOM 5695 C C . PHE A 1 759 ? -26.431 -0.050 53.345 1.00 94.69 759 PHE A C 1
ATOM 5697 O O . PHE A 1 759 ? -26.897 -0.636 52.368 1.00 94.69 759 PHE A O 1
ATOM 5704 N N . ARG A 1 760 ? -26.807 -0.349 54.590 1.00 92.69 760 ARG A N 1
ATOM 5705 C CA . ARG A 1 760 ? -27.860 -1.325 54.911 1.00 92.69 760 ARG A CA 1
ATOM 5706 C C . ARG A 1 760 ? -29.210 -0.621 55.035 1.00 92.69 760 ARG A C 1
ATOM 5708 O O . ARG A 1 760 ? -29.252 0.574 55.312 1.00 92.69 760 ARG A O 1
ATOM 5715 N N . ALA A 1 761 ? -30.297 -1.380 54.899 1.00 90.00 761 ALA A N 1
ATOM 5716 C CA . ALA A 1 761 ? -31.619 -0.900 55.290 1.00 90.00 761 ALA A CA 1
ATOM 5717 C C . ALA A 1 761 ? -31.579 -0.346 56.731 1.00 90.00 761 ALA A C 1
ATOM 5719 O O . ALA A 1 761 ? -30.938 -0.939 57.603 1.00 90.00 761 ALA A O 1
ATOM 5720 N N . GLY A 1 762 ? -32.211 0.805 56.958 1.00 89.56 762 GLY A N 1
ATOM 5721 C CA . GLY A 1 762 ? -32.139 1.561 58.212 1.00 89.56 762 GLY A CA 1
ATOM 5722 C C . GLY A 1 762 ? -31.040 2.634 58.276 1.00 89.56 762 GLY A C 1
ATOM 5723 O O . GLY A 1 762 ? -31.080 3.450 59.197 1.00 89.56 762 GLY A O 1
ATOM 5724 N N . ALA A 1 763 ? -30.093 2.672 57.328 1.00 92.38 763 ALA A N 1
ATOM 5725 C CA . ALA A 1 763 ? -29.083 3.735 57.252 1.00 92.38 763 ALA A CA 1
ATOM 5726 C C . ALA A 1 763 ? -29.722 5.103 56.960 1.00 92.38 763 ALA A C 1
ATOM 5728 O O . ALA A 1 763 ? -30.736 5.195 56.261 1.00 92.38 763 ALA A O 1
ATOM 5729 N N . ARG A 1 764 ? -29.127 6.166 57.503 1.00 92.38 764 ARG A N 1
ATOM 5730 C CA . ARG A 1 764 ? -29.650 7.537 57.491 1.00 92.38 764 ARG A CA 1
ATOM 5731 C C . ARG A 1 764 ? -28.676 8.513 56.849 1.00 92.38 764 ARG A C 1
ATOM 5733 O O . ARG A 1 764 ? -27.489 8.244 56.679 1.00 92.38 764 ARG A O 1
ATOM 5740 N N . ARG A 1 765 ? -29.195 9.694 56.526 1.00 92.88 765 ARG A N 1
ATOM 5741 C CA . ARG A 1 765 ? -28.395 10.817 56.051 1.00 92.88 765 ARG A CA 1
ATOM 5742 C C . ARG A 1 765 ? -27.184 11.081 56.952 1.00 92.88 765 ARG A C 1
ATOM 5744 O O . ARG A 1 765 ? -27.310 11.148 58.171 1.00 92.88 765 ARG A O 1
ATOM 5751 N N . GLY A 1 766 ? -26.023 11.282 56.337 1.00 91.19 766 GLY A N 1
ATOM 5752 C CA . GLY A 1 766 ? -24.760 11.517 57.036 1.00 91.19 766 GLY A CA 1
ATOM 5753 C C . GLY A 1 766 ? -23.989 10.243 57.388 1.00 91.19 766 GLY A C 1
ATOM 5754 O O . GLY A 1 766 ? -22.803 10.347 57.711 1.00 91.19 766 GLY A O 1
ATOM 5755 N N . ASP A 1 767 ? -24.596 9.056 57.267 1.00 93.38 767 ASP A N 1
ATOM 5756 C CA . ASP A 1 767 ? -23.851 7.799 57.321 1.00 93.38 767 ASP A CA 1
ATOM 5757 C C . ASP A 1 767 ? -22.813 7.761 56.190 1.00 93.38 767 ASP A C 1
ATOM 5759 O O . ASP A 1 767 ? -23.055 8.200 55.060 1.00 93.38 767 ASP A O 1
ATOM 5763 N N . THR A 1 768 ? -21.639 7.208 56.495 1.00 95.25 768 THR A N 1
ATOM 5764 C CA . THR A 1 768 ? -20.537 7.061 55.535 1.00 95.25 768 THR A CA 1
ATOM 5765 C C . THR A 1 768 ? -20.087 5.613 55.431 1.00 95.25 768 THR A C 1
ATOM 5767 O O . THR A 1 768 ? -20.037 4.892 56.426 1.00 95.25 768 THR A O 1
ATOM 5770 N N . ALA A 1 769 ? -19.746 5.195 54.214 1.00 93.94 769 ALA A N 1
ATOM 5771 C CA . ALA A 1 769 ? -19.287 3.848 53.907 1.00 93.94 769 ALA A CA 1
ATOM 5772 C C . ALA A 1 769 ? -17.953 3.912 53.159 1.00 93.94 769 ALA A C 1
ATOM 5774 O O . ALA A 1 769 ? -17.851 4.534 52.101 1.00 93.94 769 ALA A O 1
ATOM 5775 N N . THR A 1 770 ? -16.930 3.260 53.708 1.00 92.38 770 THR A N 1
ATOM 5776 C CA . THR A 1 770 ? -15.597 3.190 53.099 1.00 92.38 770 THR A CA 1
ATOM 5777 C C . THR A 1 770 ? -15.441 1.868 52.363 1.00 92.38 770 THR A C 1
ATOM 5779 O O . THR A 1 770 ? -15.573 0.807 52.972 1.00 92.38 770 THR A O 1
ATOM 5782 N N . VAL A 1 771 ? -15.110 1.923 51.074 1.00 90.62 771 VAL A N 1
ATOM 5783 C CA . VAL A 1 771 ? -14.829 0.748 50.242 1.00 90.62 771 VAL A CA 1
ATOM 5784 C C . VAL A 1 771 ? -13.479 0.907 49.549 1.00 90.62 771 VAL A C 1
ATOM 5786 O O . VAL A 1 771 ? -13.150 1.976 49.035 1.00 90.62 771 VAL A O 1
ATOM 5789 N N . ILE A 1 772 ? -12.684 -0.162 49.549 1.00 88.12 772 ILE A N 1
ATOM 5790 C CA . ILE A 1 772 ? -11.447 -0.233 48.771 1.00 88.12 772 ILE A CA 1
ATOM 5791 C C . ILE A 1 772 ? -11.779 -0.893 47.434 1.00 88.12 772 ILE A C 1
ATOM 5793 O O . ILE A 1 772 ? -12.411 -1.949 47.396 1.00 88.12 772 ILE A O 1
ATOM 5797 N N . VAL A 1 773 ? -11.365 -0.253 46.345 1.00 86.56 773 VAL A N 1
ATOM 5798 C CA . VAL A 1 773 ? -11.556 -0.730 44.972 1.00 86.56 773 VAL A CA 1
ATOM 5799 C C . VAL A 1 773 ? -10.240 -0.663 44.208 1.00 86.56 773 VAL A C 1
ATOM 5801 O O . VAL A 1 773 ? -9.353 0.126 44.541 1.00 86.56 773 VAL A O 1
ATOM 5804 N N . ASN A 1 774 ? -10.113 -1.469 43.159 1.00 81.75 774 ASN A N 1
ATOM 5805 C CA . ASN A 1 774 ? -8.957 -1.447 42.270 1.00 81.75 774 ASN A CA 1
ATOM 5806 C C . ASN A 1 774 ? -9.402 -1.104 40.842 1.00 81.75 774 ASN A C 1
ATOM 5808 O O . ASN A 1 774 ? -10.278 -1.762 40.284 1.00 81.75 774 ASN A O 1
ATOM 5812 N N . LEU A 1 775 ? -8.813 -0.075 40.241 1.00 77.31 775 LEU A N 1
ATOM 5813 C CA . LEU A 1 775 ? -9.111 0.361 38.878 1.00 77.31 775 LEU A CA 1
ATOM 5814 C C . LEU A 1 775 ? -8.064 -0.183 37.911 1.00 77.31 775 LEU A C 1
ATOM 5816 O O . LEU A 1 775 ? -6.862 -0.032 38.124 1.00 77.31 775 LEU A O 1
ATOM 5820 N N . GLN A 1 776 ? -8.527 -0.824 36.840 1.00 69.31 776 GLN A N 1
ATOM 5821 C CA . GLN A 1 776 ? -7.664 -1.256 35.741 1.00 69.31 776 GLN A CA 1
ATOM 5822 C C . GLN A 1 776 ? -7.417 -0.095 34.760 1.00 69.31 776 GLN A C 1
ATOM 5824 O O . GLN A 1 776 ? -8.197 0.861 34.745 1.00 69.31 776 GLN A O 1
ATOM 5829 N N . PRO A 1 777 ? -6.373 -0.159 33.911 1.00 58.66 777 PRO A N 1
ATOM 5830 C CA . PRO A 1 777 ? -6.185 0.815 32.841 1.00 58.66 777 PRO A CA 1
ATOM 5831 C C . PRO A 1 777 ? -7.314 0.716 31.799 1.00 58.66 777 PRO A C 1
ATOM 5833 O O . PRO A 1 777 ? -7.342 -0.204 30.976 1.00 58.66 777 PRO A O 1
ATOM 5836 N N . SER A 1 778 ? -8.251 1.667 31.847 1.00 56.94 778 SER A N 1
ATOM 5837 C CA . SER A 1 778 ? -9.254 1.902 30.804 1.00 56.94 778 SER A CA 1
ATOM 5838 C C . SER A 1 778 ? -8.654 2.711 29.647 1.00 56.94 778 SER A C 1
ATOM 5840 O O . SER A 1 778 ? -7.646 3.408 29.794 1.00 56.94 778 SER A O 1
ATOM 5842 N N . GLY A 1 779 ? -9.276 2.645 28.466 1.00 51.09 779 GLY A N 1
ATOM 5843 C CA . GLY A 1 779 ? -8.766 3.332 27.274 1.00 51.09 779 GLY A CA 1
ATOM 5844 C C . GLY A 1 779 ? -8.754 4.869 27.342 1.00 51.09 779 GLY A C 1
ATOM 5845 O O . GLY A 1 779 ? -8.056 5.479 26.529 1.00 51.09 779 GLY A O 1
ATOM 5846 N N . GLY A 1 780 ? -9.463 5.491 28.294 1.00 54.50 780 GLY A N 1
ATOM 5847 C CA . GLY A 1 780 ? -9.487 6.951 28.477 1.00 54.50 780 GLY A CA 1
ATOM 5848 C C . GLY A 1 780 ? -10.805 7.561 28.976 1.00 54.50 780 GLY A C 1
ATOM 5849 O O . GLY A 1 780 ? -10.870 8.779 29.102 1.00 54.50 780 GLY A O 1
ATOM 5850 N N . GLU A 1 781 ? -11.845 6.763 29.244 1.00 62.88 781 GLU A N 1
ATOM 5851 C CA . GLU A 1 781 ? -13.071 7.259 29.891 1.00 62.88 781 GLU A CA 1
ATOM 5852 C C . GLU A 1 781 ? -12.940 7.351 31.419 1.00 62.88 781 GLU A C 1
ATOM 5854 O O . GLU A 1 781 ? -12.234 6.550 32.042 1.00 62.88 781 GLU A O 1
ATOM 5859 N N . ASP A 1 782 ? -13.696 8.291 32.002 1.00 75.44 782 ASP A N 1
ATOM 5860 C CA . ASP A 1 782 ? -13.916 8.426 33.445 1.00 75.44 782 ASP A CA 1
ATOM 5861 C C . ASP A 1 782 ? -14.345 7.096 34.100 1.00 75.44 782 ASP A C 1
ATOM 5863 O O . ASP A 1 782 ? -14.979 6.225 33.493 1.00 75.44 782 ASP A O 1
ATOM 5867 N N . THR A 1 783 ? -14.046 6.963 35.392 1.00 84.38 783 THR A N 1
ATOM 5868 C CA . THR A 1 783 ? -14.521 5.846 36.214 1.00 84.38 783 THR A CA 1
ATOM 5869 C C . THR A 1 783 ? -15.996 6.027 36.549 1.00 84.38 783 THR A C 1
ATOM 5871 O O . THR A 1 783 ? -16.390 7.079 37.051 1.00 84.38 783 THR A O 1
ATOM 5874 N N . ILE A 1 784 ? -16.809 4.996 36.316 1.00 87.62 784 ILE A N 1
ATOM 5875 C CA . ILE A 1 784 ? -18.248 5.007 36.587 1.00 87.62 784 ILE A CA 1
ATOM 5876 C C . ILE A 1 784 ? -18.530 4.310 37.916 1.00 87.62 784 ILE A C 1
ATOM 5878 O O . ILE A 1 784 ? -18.285 3.116 38.093 1.00 87.62 784 ILE A O 1
ATOM 5882 N N . LEU A 1 785 ? -19.091 5.069 38.853 1.00 90.56 785 LEU A N 1
ATOM 5883 C CA . LEU A 1 785 ? -19.546 4.590 40.151 1.00 90.56 785 LEU A CA 1
ATOM 5884 C C . LEU A 1 785 ? -21.073 4.496 40.107 1.00 90.56 785 LEU A C 1
ATOM 5886 O O . LEU A 1 785 ? -21.788 5.483 40.285 1.00 90.56 785 LEU A O 1
ATOM 5890 N N . THR A 1 786 ? -21.562 3.291 39.813 1.00 91.06 786 THR A N 1
ATOM 5891 C CA . THR A 1 786 ? -22.999 2.983 39.780 1.00 91.06 786 THR A CA 1
ATOM 5892 C C . THR A 1 786 ? -23.424 2.416 41.128 1.00 91.06 786 THR A C 1
ATOM 5894 O O . THR A 1 786 ? -22.852 1.426 41.587 1.00 91.06 786 THR A O 1
ATOM 5897 N N . ILE A 1 787 ? -24.432 3.013 41.759 1.00 92.06 787 ILE A N 1
ATOM 5898 C CA . ILE A 1 787 ? -24.994 2.529 43.023 1.00 92.06 787 ILE A CA 1
ATOM 5899 C C . ILE A 1 787 ? -26.378 1.963 42.742 1.00 92.06 787 ILE A C 1
ATOM 5901 O O . ILE A 1 787 ? -27.212 2.607 42.104 1.00 92.06 787 ILE A O 1
ATOM 5905 N N . VAL A 1 788 ? -26.624 0.749 43.220 1.00 90.81 788 VAL A N 1
ATOM 5906 C CA . VAL A 1 788 ? -27.863 0.007 42.982 1.00 90.81 788 VAL A CA 1
ATOM 5907 C C . VAL A 1 788 ? -28.502 -0.433 44.289 1.00 90.81 788 VAL A C 1
ATOM 5909 O O . VAL A 1 788 ? -27.841 -0.586 45.315 1.00 90.81 788 VAL A O 1
ATOM 5912 N N . THR A 1 789 ? -29.804 -0.677 44.238 1.00 90.50 789 THR A N 1
ATOM 5913 C CA . THR A 1 789 ? -30.540 -1.383 45.284 1.00 90.50 789 THR A CA 1
ATOM 5914 C C . THR A 1 789 ? -31.220 -2.603 44.679 1.00 90.50 789 THR A C 1
ATOM 5916 O O . THR A 1 789 ? -31.584 -2.585 43.503 1.00 90.50 789 THR A O 1
ATOM 5919 N N . THR A 1 790 ? -31.389 -3.665 45.462 1.00 82.31 790 THR A N 1
ATOM 5920 C CA . THR A 1 790 ? -32.055 -4.891 45.007 1.00 82.31 790 THR A CA 1
ATOM 5921 C C . THR A 1 790 ? -33.264 -5.163 45.890 1.00 82.31 790 THR A C 1
ATOM 5923 O O . THR A 1 790 ? -33.127 -5.295 47.106 1.00 82.31 790 THR A O 1
ATOM 5926 N N . ARG A 1 791 ? -34.441 -5.252 45.267 1.00 78.25 791 ARG A N 1
ATOM 5927 C CA . ARG A 1 791 ? -35.745 -5.461 45.906 1.00 78.25 791 ARG A CA 1
ATOM 5928 C C . ARG A 1 791 ? -36.500 -6.534 45.123 1.00 78.25 791 ARG A C 1
ATOM 5930 O O . ARG A 1 791 ? -36.535 -6.471 43.901 1.00 78.25 791 ARG A O 1
ATOM 5937 N N . ASP A 1 792 ? -37.080 -7.516 45.810 1.00 74.12 792 ASP A N 1
ATOM 5938 C CA . ASP A 1 792 ? -37.923 -8.569 45.210 1.00 74.12 792 ASP A CA 1
ATOM 5939 C C . AS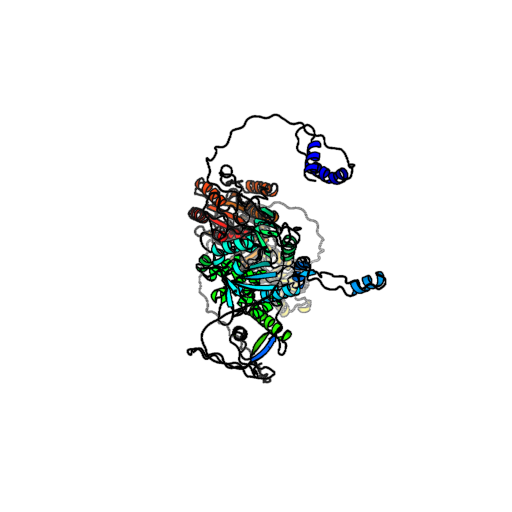P A 1 792 ? -37.240 -9.359 44.061 1.00 74.12 792 ASP A C 1
ATOM 5941 O O . ASP A 1 792 ? -37.892 -9.930 43.193 1.00 74.12 792 ASP A O 1
ATOM 5945 N N . GLY A 1 793 ? -35.899 -9.394 44.058 1.00 71.56 793 GLY A N 1
ATOM 5946 C CA . GLY A 1 793 ? -35.063 -9.995 43.009 1.00 71.56 793 GLY A CA 1
ATOM 5947 C C . GLY A 1 793 ? -34.645 -9.038 41.882 1.00 71.56 793 GLY A C 1
ATOM 5948 O O . GLY A 1 793 ? -33.667 -9.317 41.190 1.00 71.56 793 GLY A O 1
ATOM 5949 N N . GLU A 1 794 ? -35.303 -7.888 41.730 1.00 75.50 794 GLU A N 1
ATOM 5950 C CA . GLU A 1 794 ? -34.928 -6.860 40.756 1.00 75.50 794 GLU A CA 1
ATOM 5951 C C . GLU A 1 794 ? -33.846 -5.919 41.295 1.00 75.50 794 GLU A C 1
ATOM 5953 O O . GLU A 1 794 ? -33.967 -5.360 42.387 1.00 75.50 794 GLU A O 1
ATOM 5958 N N . THR A 1 795 ? -32.820 -5.665 40.484 1.00 82.06 795 THR A N 1
ATOM 5959 C CA . THR A 1 795 ? -31.811 -4.630 40.746 1.00 82.06 795 THR A CA 1
ATOM 5960 C C . THR A 1 795 ? -32.209 -3.334 40.046 1.00 82.06 795 THR A C 1
ATOM 5962 O O . THR A 1 795 ? -32.421 -3.317 38.834 1.00 82.06 795 THR A O 1
ATOM 5965 N N . ARG A 1 796 ? -32.297 -2.239 40.803 1.00 85.12 796 ARG A N 1
ATOM 5966 C CA . ARG A 1 796 ? -32.732 -0.914 40.344 1.00 85.12 796 ARG A CA 1
ATOM 5967 C C . ARG A 1 796 ? -31.650 0.127 40.637 1.00 85.12 796 ARG A C 1
ATOM 5969 O O . ARG A 1 796 ? -31.019 0.104 41.695 1.00 85.12 796 ARG A O 1
ATOM 5976 N N . LEU A 1 797 ? -31.431 1.035 39.687 1.00 87.31 797 LEU A N 1
ATOM 5977 C CA . LEU A 1 797 ? -30.432 2.099 39.796 1.00 87.31 797 LEU A CA 1
ATOM 5978 C C . LEU A 1 797 ? -30.824 3.104 40.888 1.00 87.31 797 LEU A C 1
ATOM 5980 O O . LEU A 1 797 ? -31.962 3.565 40.906 1.00 87.31 797 LEU A O 1
ATOM 5984 N N . VAL A 1 798 ? -29.892 3.459 41.773 1.00 88.69 798 VAL A N 1
ATOM 5985 C CA . VAL A 1 798 ? -30.083 4.495 42.802 1.00 88.69 798 VAL A CA 1
ATOM 5986 C C . VAL A 1 798 ? -29.526 5.824 42.314 1.00 88.69 798 VAL A C 1
ATOM 5988 O O . VAL A 1 798 ? -30.290 6.774 42.161 1.00 88.69 798 VAL A O 1
ATOM 5991 N N . GLU A 1 799 ? -28.222 5.859 42.043 1.00 89.81 799 GLU A N 1
ATOM 5992 C CA . GLU A 1 799 ? -27.431 7.043 41.691 1.00 89.81 799 GLU A CA 1
ATOM 5993 C C . GLU A 1 799 ? -26.274 6.597 40.777 1.00 89.81 799 GLU A C 1
ATOM 5995 O O . GLU A 1 799 ? -25.790 5.464 40.896 1.00 89.81 799 GLU A O 1
ATOM 6000 N N . GLN A 1 800 ? -25.837 7.456 39.852 1.00 89.25 800 GLN A N 1
ATOM 6001 C CA . GLN A 1 800 ? -24.793 7.117 38.880 1.00 89.25 800 GLN A CA 1
ATOM 6002 C C . GLN A 1 800 ? -23.911 8.321 38.567 1.00 89.25 800 GLN A C 1
ATOM 6004 O O . GLN A 1 800 ? -24.374 9.324 38.018 1.00 89.25 800 GLN A O 1
ATOM 6009 N N . VAL A 1 801 ? -22.620 8.209 38.875 1.00 89.75 801 VAL A N 1
ATOM 6010 C CA . VAL A 1 801 ? -21.658 9.290 38.642 1.00 89.75 801 VAL A CA 1
ATOM 6011 C C . VAL A 1 801 ? -20.423 8.807 37.893 1.00 89.75 801 VAL A C 1
ATOM 6013 O O . VAL A 1 801 ? -19.931 7.703 38.127 1.00 89.75 801 VAL A O 1
ATOM 6016 N N . ARG A 1 802 ? -19.903 9.667 37.017 1.00 88.94 802 ARG A N 1
ATOM 6017 C CA . ARG A 1 802 ? -18.567 9.548 36.430 1.00 88.94 802 ARG A CA 1
ATOM 6018 C C . ARG A 1 802 ? -17.572 10.376 37.238 1.00 88.94 802 ARG A C 1
ATOM 6020 O O . ARG A 1 802 ? -17.928 11.453 37.720 1.00 88.94 802 ARG A O 1
ATOM 6027 N N . ALA A 1 803 ? -16.344 9.896 37.380 1.00 86.06 803 ALA A N 1
ATOM 6028 C CA . ALA A 1 803 ? -15.272 10.612 38.059 1.00 86.06 803 ALA A CA 1
ATOM 6029 C C . ALA A 1 803 ? -13.892 10.307 37.445 1.00 86.06 803 ALA A C 1
ATOM 6031 O O . ALA A 1 803 ? -13.599 9.141 37.160 1.00 86.06 803 ALA A O 1
ATOM 6032 N N . PRO A 1 804 ? -13.006 11.311 37.316 1.00 82.31 804 PRO A N 1
ATOM 6033 C CA . PRO A 1 804 ? -11.640 11.099 36.860 1.00 82.31 804 PRO A CA 1
ATOM 6034 C C . PRO A 1 804 ? -10.821 10.447 37.982 1.00 82.31 804 PRO A C 1
ATOM 6036 O O . PRO A 1 804 ? -10.448 11.094 38.963 1.00 82.31 804 PRO A O 1
ATOM 6039 N N . LEU A 1 805 ? -10.559 9.148 37.843 1.00 82.06 805 LEU A N 1
ATOM 6040 C CA . LEU A 1 805 ? -9.735 8.355 38.753 1.00 82.06 805 LEU A CA 1
ATOM 6041 C C . LEU A 1 805 ? -8.687 7.584 37.946 1.00 82.06 805 LEU A C 1
ATOM 6043 O O . LEU A 1 805 ? -9.022 6.860 37.010 1.00 82.06 805 LEU A O 1
ATOM 6047 N N . GLU A 1 806 ? -7.420 7.748 38.323 1.00 78.25 806 GLU A N 1
ATOM 6048 C CA . GLU A 1 806 ? -6.286 7.046 37.710 1.00 78.25 806 GLU A CA 1
ATOM 6049 C C . GLU A 1 806 ? -6.317 5.532 38.012 1.00 78.25 806 GLU A C 1
ATOM 6051 O O . GLU A 1 806 ? -6.855 5.126 39.047 1.00 78.25 806 GLU A O 1
ATOM 6056 N N . PRO A 1 807 ? -5.698 4.673 37.182 1.00 75.25 807 PRO A N 1
ATOM 6057 C CA . PRO A 1 807 ? -5.580 3.243 37.469 1.00 75.25 807 PRO A CA 1
ATOM 6058 C C . PRO A 1 807 ? -4.842 2.956 38.789 1.00 75.25 807 PRO A C 1
ATOM 6060 O O . PRO A 1 807 ? -3.874 3.632 39.137 1.00 75.25 807 PRO A O 1
ATOM 6063 N N . GLY A 1 808 ? -5.267 1.914 39.508 1.00 74.81 808 GLY A N 1
ATOM 6064 C CA . GLY A 1 808 ? -4.693 1.495 40.790 1.00 74.81 808 GLY A CA 1
ATOM 6065 C C . GLY A 1 808 ? -5.708 1.386 41.934 1.00 74.81 808 GLY A C 1
ATOM 6066 O O . GLY A 1 808 ? -6.921 1.396 41.731 1.00 74.81 808 GLY A O 1
ATOM 6067 N N . ARG A 1 809 ? -5.193 1.247 43.161 1.00 84.00 809 ARG A N 1
ATOM 6068 C CA . ARG A 1 809 ? -5.983 1.010 44.379 1.00 84.00 809 ARG A CA 1
ATOM 6069 C C . ARG A 1 809 ? -6.488 2.325 44.978 1.00 84.00 809 ARG A C 1
ATOM 6071 O O . ARG A 1 809 ? -5.678 3.171 45.349 1.00 84.00 809 ARG A O 1
ATOM 6078 N N . HIS A 1 810 ? -7.802 2.452 45.153 1.00 85.00 810 HIS A N 1
ATOM 6079 C CA . HIS A 1 810 ? -8.457 3.637 45.717 1.00 85.00 810 HIS A CA 1
ATOM 6080 C C . HIS A 1 810 ? -9.325 3.295 46.923 1.00 85.00 810 HIS A C 1
ATOM 6082 O O . HIS A 1 810 ? -10.014 2.277 46.943 1.00 85.00 810 HIS A O 1
ATOM 6088 N N . THR A 1 811 ? -9.334 4.196 47.904 1.00 90.94 811 THR A N 1
ATOM 6089 C CA . THR A 1 811 ? -10.243 4.151 49.054 1.00 90.94 811 THR A CA 1
ATOM 6090 C C . THR A 1 811 ? -11.361 5.160 48.819 1.00 90.94 811 THR A C 1
ATOM 6092 O O . THR A 1 811 ? -11.166 6.360 49.010 1.00 90.94 811 THR A O 1
ATOM 6095 N N . LEU A 1 812 ? -12.529 4.686 48.392 1.00 91.94 812 LEU A N 1
ATOM 6096 C CA . LEU A 1 812 ? -13.708 5.523 48.185 1.00 91.94 812 LEU A CA 1
ATOM 6097 C C . LEU A 1 812 ? -14.481 5.660 49.499 1.00 91.94 812 LEU A C 1
ATOM 6099 O O . LEU A 1 812 ? -14.733 4.669 50.183 1.00 91.94 812 LEU A O 1
ATOM 6103 N N . VAL A 1 813 ? -14.890 6.886 49.831 1.00 93.88 813 VAL A N 1
ATOM 6104 C CA . VAL A 1 813 ? -15.760 7.177 50.980 1.00 93.88 813 VAL A CA 1
ATOM 6105 C C . VAL A 1 813 ? -17.093 7.689 50.448 1.00 93.88 813 VAL A C 1
ATOM 6107 O O . VAL A 1 813 ? -17.208 8.851 50.057 1.00 93.88 813 VAL A O 1
ATOM 6110 N N . ALA A 1 814 ? -18.087 6.806 50.404 1.00 94.38 814 ALA A N 1
ATOM 6111 C CA . ALA A 1 814 ? -19.460 7.152 50.066 1.00 94.38 814 ALA A CA 1
ATOM 6112 C C . ALA A 1 814 ? -20.144 7.854 51.251 1.00 94.38 814 ALA A C 1
ATOM 6114 O O . ALA A 1 814 ? -19.888 7.517 52.410 1.00 94.38 814 ALA A O 1
ATOM 6115 N N . LEU A 1 815 ? -21.031 8.801 50.955 1.00 95.31 815 LEU A N 1
ATOM 6116 C CA . LEU A 1 815 ? -21.839 9.569 51.902 1.00 95.31 815 LEU A CA 1
ATOM 6117 C C . LEU A 1 815 ? -23.313 9.460 51.500 1.00 95.31 815 LEU A C 1
ATOM 6119 O O . LEU A 1 815 ? -23.671 9.788 50.370 1.00 95.31 815 LEU A O 1
ATOM 6123 N N . LEU A 1 816 ? -24.167 9.012 52.418 1.00 94.50 816 LEU A N 1
ATOM 6124 C CA . LEU A 1 816 ? -25.610 8.963 52.201 1.00 94.50 816 LEU A CA 1
ATOM 6125 C C . LEU A 1 816 ? -26.193 10.374 52.391 1.00 94.50 816 LEU A C 1
ATOM 6127 O O . LEU A 1 816 ? -26.284 10.867 53.514 1.00 94.50 816 LEU A O 1
ATOM 6131 N N . ASP A 1 817 ? -26.566 11.043 51.297 1.00 89.94 817 ASP A N 1
ATOM 6132 C CA . ASP A 1 817 ? -27.095 12.423 51.322 1.00 89.94 817 ASP A CA 1
ATOM 6133 C C . ASP A 1 817 ? -28.600 12.495 51.627 1.00 89.94 817 ASP A C 1
ATOM 6135 O O . ASP A 1 817 ? -29.122 13.560 51.971 1.00 89.94 817 ASP A O 1
ATOM 6139 N N . GLY A 1 818 ? -29.275 11.352 51.505 1.00 89.88 818 GLY A N 1
ATOM 6140 C CA . GLY A 1 818 ? -30.694 11.116 51.754 1.00 89.88 818 GLY A CA 1
ATOM 6141 C C . GLY A 1 818 ? -31.153 9.859 51.000 1.00 89.88 818 GLY A C 1
ATOM 6142 O O . GLY A 1 818 ? -30.393 9.313 50.191 1.00 89.88 818 GLY A O 1
ATOM 6143 N N . PRO A 1 819 ? -32.381 9.369 51.215 1.00 88.56 819 PRO A N 1
ATOM 6144 C CA . PRO A 1 819 ? -32.893 8.236 50.456 1.00 88.56 819 PRO A CA 1
ATOM 6145 C C . PRO A 1 819 ? -32.924 8.554 48.954 1.00 88.56 819 PRO A C 1
ATOM 6147 O O . PRO A 1 819 ? -33.364 9.616 48.516 1.00 88.56 819 PRO A O 1
ATOM 6150 N N . GLY A 1 820 ? -32.409 7.624 48.150 1.00 87.38 820 GLY A N 1
ATOM 6151 C CA . GLY A 1 820 ? -32.264 7.779 46.704 1.00 87.38 820 GLY A CA 1
ATOM 6152 C C . GLY A 1 820 ? -31.059 8.610 46.234 1.00 87.38 820 GLY A C 1
ATOM 6153 O O . GLY A 1 820 ? -30.996 8.872 45.035 1.00 87.38 820 GLY A O 1
ATOM 6154 N N . ARG A 1 821 ? -30.134 9.032 47.119 1.00 90.00 821 ARG A N 1
ATOM 6155 C CA . ARG A 1 821 ? -28.942 9.841 46.771 1.00 90.00 821 ARG A CA 1
ATOM 6156 C C . ARG A 1 821 ? -27.691 9.461 47.564 1.00 90.00 821 ARG A C 1
ATOM 6158 O O . ARG A 1 821 ? -27.733 9.374 48.788 1.00 90.00 821 ARG A O 1
ATOM 6165 N N . VAL A 1 822 ? -26.555 9.322 46.882 1.00 92.75 822 VAL A N 1
ATOM 6166 C CA . VAL A 1 822 ? -25.246 9.063 47.511 1.00 92.75 822 VAL A CA 1
ATOM 6167 C C . VAL A 1 822 ? -24.146 9.820 46.767 1.00 92.75 822 VAL A C 1
ATOM 6169 O O . VAL A 1 822 ? -24.014 9.677 45.554 1.00 92.75 822 VAL A O 1
ATOM 6172 N N . SER A 1 823 ? -23.313 10.570 47.487 1.00 92.38 823 SER A N 1
ATOM 6173 C CA . SER A 1 823 ? -22.111 11.215 46.945 1.00 92.38 823 SER A CA 1
ATOM 6174 C C . SER A 1 823 ? -20.823 10.523 47.403 1.00 92.38 823 SER A C 1
ATOM 6176 O O . SER A 1 823 ? -20.831 9.639 48.260 1.00 92.38 823 SER A O 1
ATOM 6178 N N . PHE A 1 824 ? -19.687 10.917 46.819 1.00 92.69 824 PHE A N 1
ATOM 6179 C CA . PHE A 1 824 ? -18.359 10.421 47.186 1.00 92.69 824 PHE A CA 1
ATOM 6180 C C . PHE A 1 824 ? -17.483 11.572 47.685 1.00 92.69 824 PHE A C 1
ATOM 6182 O O . PHE A 1 824 ? -17.224 12.545 46.972 1.00 92.69 824 PHE A O 1
ATOM 6189 N N . ARG A 1 825 ? -17.015 11.476 48.931 1.00 90.94 825 ARG A N 1
ATOM 6190 C CA . ARG A 1 825 ? -16.293 12.561 49.602 1.00 90.94 825 ARG A CA 1
ATOM 6191 C C . ARG A 1 825 ? -14.903 12.761 48.994 1.00 90.94 825 ARG A C 1
ATOM 6193 O O . ARG A 1 825 ? -14.082 11.852 49.002 1.00 90.94 825 ARG A O 1
ATOM 6200 N N . GLY A 1 826 ? -14.625 13.988 48.551 1.00 82.75 826 GLY A N 1
ATOM 6201 C CA . GLY A 1 826 ? -13.335 14.367 47.958 1.00 82.75 826 GLY A CA 1
ATOM 6202 C C . GLY A 1 826 ? -13.176 13.980 46.484 1.00 82.75 826 GLY A C 1
ATOM 6203 O O . GLY A 1 826 ? -12.096 14.167 45.932 1.00 82.75 826 GLY A O 1
ATOM 6204 N N . LEU A 1 827 ? -14.233 13.468 45.847 1.00 86.50 827 LEU A N 1
ATOM 6205 C CA . LEU A 1 827 ? -14.233 13.061 44.447 1.00 86.50 827 LEU A CA 1
ATOM 6206 C C . LEU A 1 827 ? -14.908 14.130 43.575 1.00 86.50 827 LEU A C 1
ATOM 6208 O O . LEU A 1 827 ? -16.023 14.555 43.874 1.00 86.50 827 LEU A O 1
ATOM 6212 N N . ASN A 1 828 ? -14.265 14.545 42.479 1.00 84.81 828 ASN A N 1
ATOM 6213 C CA . ASN A 1 828 ? -14.868 15.460 41.502 1.00 84.81 828 ASN A CA 1
ATOM 6214 C C . ASN A 1 828 ? -15.817 14.692 40.563 1.00 84.81 828 ASN A C 1
ATOM 6216 O O . ASN A 1 828 ? -15.494 14.436 39.405 1.00 84.81 828 ASN A O 1
ATOM 6220 N N . ALA A 1 829 ? -16.945 14.245 41.111 1.00 86.56 829 ALA A N 1
ATOM 6221 C CA . ALA A 1 829 ? -17.902 13.382 40.433 1.00 86.56 829 ALA A CA 1
ATOM 6222 C C . ALA A 1 829 ? -19.025 14.185 39.749 1.00 86.56 829 ALA A C 1
ATOM 6224 O O . ALA A 1 829 ? -19.555 15.138 40.321 1.00 86.56 829 ALA A O 1
ATOM 6225 N N . ALA A 1 830 ? -19.424 13.771 38.545 1.00 86.44 830 ALA A N 1
ATOM 6226 C CA . ALA A 1 830 ? -20.513 14.373 37.773 1.00 86.44 830 ALA A CA 1
ATOM 6227 C C . ALA A 1 830 ? -21.580 13.320 37.402 1.00 86.44 830 ALA A C 1
ATOM 6229 O O . ALA A 1 830 ? -21.211 12.174 37.145 1.00 86.44 830 ALA A O 1
ATOM 6230 N N . PRO A 1 831 ? -22.880 13.666 37.311 1.00 86.56 831 PRO A N 1
ATOM 6231 C CA . PRO A 1 831 ? -23.924 12.703 36.942 1.00 86.56 831 PRO A CA 1
ATOM 6232 C C . PRO A 1 831 ? -23.700 12.105 35.547 1.00 86.56 831 PRO A C 1
ATOM 6234 O O . PRO A 1 831 ? -23.487 12.854 34.587 1.00 86.56 831 PRO A O 1
ATOM 6237 N N . ASP A 1 832 ? -23.765 10.776 35.419 1.00 82.62 832 ASP A N 1
ATOM 6238 C CA . ASP A 1 832 ? -23.734 10.074 34.127 1.00 82.62 832 ASP A CA 1
ATOM 6239 C C . ASP A 1 832 ? -25.152 9.637 33.730 1.00 82.62 832 ASP A C 1
ATOM 6241 O O . ASP A 1 832 ? -25.847 8.976 34.501 1.00 82.62 832 ASP A O 1
ATOM 6245 N N . LEU A 1 833 ? -25.575 10.033 32.526 1.00 82.31 833 LEU A N 1
ATOM 6246 C CA . LEU A 1 833 ? -26.936 9.857 32.014 1.00 82.31 833 LEU A CA 1
ATOM 6247 C C . LEU A 1 833 ? -27.116 8.587 31.163 1.00 82.31 833 LEU A C 1
ATOM 6249 O O . LEU A 1 833 ? -28.229 8.336 30.703 1.00 82.31 833 LEU A O 1
ATOM 6253 N N . ARG A 1 834 ? -26.055 7.797 30.933 1.00 79.50 834 ARG A N 1
ATOM 6254 C CA . ARG A 1 834 ? -26.149 6.514 30.217 1.00 79.50 834 ARG A CA 1
ATOM 6255 C C . ARG A 1 834 ? -27.053 5.545 30.970 1.00 79.50 834 ARG A C 1
ATOM 6257 O O . ARG A 1 834 ? -26.986 5.441 32.196 1.00 79.50 834 ARG A O 1
ATOM 6264 N N . SER A 1 835 ? -27.878 4.797 30.247 1.00 77.88 835 SER A N 1
ATOM 6265 C CA . SER A 1 835 ? -28.677 3.739 30.854 1.00 77.88 835 SER A CA 1
ATOM 6266 C C . SER A 1 835 ? -27.795 2.577 31.316 1.00 77.88 835 SER A C 1
ATOM 6268 O O . SER A 1 835 ? -26.733 2.294 30.755 1.00 77.88 835 SER A O 1
ATOM 6270 N N . TRP A 1 836 ? -28.283 1.846 32.318 1.00 73.50 836 TRP A N 1
ATOM 6271 C CA . TRP A 1 836 ? -27.636 0.628 32.805 1.00 73.50 836 TRP A CA 1
ATOM 6272 C C . TRP A 1 836 ? -27.376 -0.383 31.674 1.00 73.50 836 TRP A C 1
ATOM 6274 O O . TRP A 1 836 ? -26.294 -0.956 31.598 1.00 73.50 836 TRP A O 1
ATOM 6284 N N . SER A 1 837 ? -28.320 -0.547 30.742 1.00 70.25 837 SER A N 1
ATOM 6285 C CA . SER A 1 837 ? -28.172 -1.457 29.599 1.00 70.25 837 SER A CA 1
ATOM 6286 C C . SER A 1 837 ? -27.043 -1.052 28.645 1.00 70.25 837 SER A C 1
ATOM 6288 O O . SER A 1 837 ? -26.322 -1.923 28.164 1.00 70.25 837 SER A O 1
ATOM 6290 N N . GLU A 1 838 ? -26.855 0.246 28.388 1.00 72.69 838 GLU A N 1
ATOM 6291 C CA . GLU A 1 838 ? -25.759 0.748 27.544 1.00 72.69 838 GLU A CA 1
ATOM 6292 C C . GLU A 1 838 ? -24.396 0.527 28.209 1.00 72.69 838 GLU A C 1
ATOM 6294 O O . GLU A 1 838 ? -23.465 0.060 27.556 1.00 72.69 838 GLU A O 1
ATOM 6299 N N . LEU A 1 839 ? -24.288 0.784 29.517 1.00 70.44 839 LEU A N 1
ATOM 6300 C CA . LEU A 1 839 ? -23.061 0.532 30.277 1.00 70.44 839 LEU A CA 1
ATOM 6301 C C . LEU A 1 839 ? -22.711 -0.960 30.340 1.00 70.44 839 LEU A C 1
ATOM 6303 O O . LEU A 1 839 ? -21.550 -1.323 30.169 1.00 70.44 839 LEU A O 1
ATOM 6307 N N . VAL A 1 840 ? -23.700 -1.839 30.538 1.00 70.12 840 VAL A N 1
ATOM 6308 C CA . VAL A 1 840 ? -23.478 -3.295 30.558 1.00 70.12 840 VAL A CA 1
ATOM 6309 C C . VAL A 1 840 ? -23.092 -3.823 29.172 1.00 70.12 840 VAL A C 1
ATOM 6311 O O . VAL A 1 840 ? -22.210 -4.675 29.084 1.00 70.12 840 VAL A O 1
ATOM 6314 N N . ALA A 1 841 ? -23.669 -3.288 28.091 1.00 67.31 841 ALA A N 1
ATOM 6315 C CA . ALA A 1 841 ? -23.268 -3.613 26.717 1.00 67.31 841 ALA A CA 1
ATOM 6316 C C . ALA A 1 841 ? -21.860 -3.098 26.352 1.00 67.31 841 ALA A C 1
ATOM 6318 O O . ALA A 1 841 ? -21.232 -3.621 25.433 1.00 67.31 841 ALA A O 1
ATOM 6319 N N . GLN A 1 842 ? -21.344 -2.101 27.079 1.00 65.00 842 GLN A N 1
ATOM 6320 C CA . GLN A 1 842 ? -19.966 -1.614 26.963 1.00 65.00 842 GLN A CA 1
ATOM 6321 C C . GLN A 1 842 ? -18.956 -2.428 27.792 1.00 65.00 842 GLN A C 1
ATOM 6323 O O . GLN A 1 842 ? -17.765 -2.137 27.721 1.00 65.00 842 GLN A O 1
ATOM 6328 N N . LEU A 1 843 ? -19.367 -3.448 28.558 1.00 64.56 843 LEU A N 1
ATOM 6329 C CA . LEU A 1 843 ? -18.427 -4.292 29.304 1.00 64.56 843 LEU A CA 1
ATOM 6330 C C . LEU A 1 843 ? -17.800 -5.377 28.409 1.00 64.56 843 LEU A C 1
ATOM 6332 O O . LEU A 1 843 ? -18.524 -6.088 27.716 1.00 64.56 843 LEU A O 1
ATOM 6336 N N . PRO A 1 844 ? -16.475 -5.601 28.462 1.00 55.88 844 PRO A N 1
ATOM 6337 C CA . PRO A 1 844 ? -15.813 -6.604 27.631 1.00 55.88 844 PRO A CA 1
ATOM 6338 C C . PRO A 1 844 ? -16.224 -8.033 28.021 1.00 55.88 844 PRO A C 1
ATOM 6340 O O . PRO A 1 844 ? -15.808 -8.573 29.048 1.00 55.88 844 PRO A O 1
ATOM 6343 N N . HIS A 1 845 ? -17.038 -8.664 27.172 1.00 52.41 845 HIS A N 1
ATOM 6344 C CA . HIS A 1 845 ? -17.555 -10.025 27.342 1.00 52.41 845 HIS A CA 1
ATOM 6345 C C . HIS A 1 845 ? -16.502 -11.099 26.998 1.00 52.41 845 HIS A C 1
ATOM 6347 O O . HIS A 1 845 ? -16.655 -11.861 26.044 1.00 52.41 845 HIS A O 1
ATOM 6353 N N . GLY A 1 846 ? -15.414 -11.173 27.768 1.00 52.59 846 GLY A N 1
ATOM 6354 C CA . GLY A 1 846 ? -14.350 -12.154 27.543 1.00 52.59 846 GLY A CA 1
ATOM 6355 C C . GLY A 1 846 ? -13.403 -12.358 28.731 1.00 52.59 846 GLY A C 1
ATOM 6356 O O . GLY A 1 846 ? -13.476 -11.634 29.727 1.00 52.59 846 GLY A O 1
ATOM 6357 N N . PRO A 1 847 ? -12.511 -13.363 28.653 1.00 46.88 847 PRO A N 1
ATOM 6358 C CA . PRO A 1 847 ? -11.440 -13.550 29.622 1.00 46.88 847 PRO A CA 1
ATOM 6359 C C . PRO A 1 847 ? -10.382 -12.452 29.474 1.00 46.88 847 PRO A C 1
ATOM 6361 O O . PRO A 1 847 ? -9.830 -12.260 28.393 1.00 46.88 847 PRO A O 1
ATOM 6364 N N . ILE A 1 848 ? -10.038 -11.769 30.570 1.00 49.38 848 ILE A N 1
ATOM 6365 C CA . ILE A 1 848 ? -8.835 -10.922 30.582 1.00 49.38 848 ILE A CA 1
ATOM 6366 C C . ILE A 1 848 ? -7.619 -11.855 30.445 1.00 49.38 848 ILE A C 1
ATOM 6368 O O . ILE A 1 848 ? -7.545 -12.824 31.216 1.00 49.38 848 ILE A O 1
ATOM 6372 N N . PRO A 1 849 ? -6.651 -11.589 29.547 1.00 49.91 849 PRO A N 1
ATOM 6373 C CA . PRO A 1 849 ? -5.415 -12.360 29.467 1.00 49.91 849 PRO A CA 1
ATOM 6374 C C . PRO A 1 849 ? -4.699 -12.457 30.823 1.00 49.91 849 PRO A C 1
ATOM 6376 O O . PRO A 1 849 ? -4.622 -11.500 31.595 1.00 49.91 849 PRO A O 1
ATOM 6379 N N . ALA A 1 850 ? -4.171 -13.634 31.152 1.00 47.34 850 ALA A N 1
ATOM 6380 C CA . ALA A 1 850 ? -3.319 -13.790 32.326 1.00 47.34 850 ALA A CA 1
ATOM 6381 C C . ALA A 1 850 ? -1.909 -13.290 31.981 1.00 47.34 850 ALA A C 1
ATOM 6383 O O . ALA A 1 850 ? -1.216 -13.910 31.173 1.00 47.34 850 ALA A O 1
ATOM 6384 N N . SER A 1 851 ? -1.486 -12.180 32.592 1.00 52.22 851 SER A N 1
ATOM 6385 C CA . SER A 1 851 ? -0.210 -11.510 32.321 1.00 52.22 851 SER A CA 1
ATOM 6386 C C . SER A 1 851 ? 1.000 -12.352 32.750 1.00 52.22 851 SER A C 1
ATOM 6388 O O . SER A 1 851 ? 1.574 -12.165 33.827 1.00 52.22 851 SER A O 1
ATOM 6390 N N . ARG A 1 852 ? 1.402 -13.297 31.897 1.00 64.06 852 ARG A N 1
ATOM 6391 C CA . ARG A 1 852 ? 2.706 -13.964 31.984 1.00 64.06 852 ARG A CA 1
ATOM 6392 C C . ARG A 1 852 ? 3.806 -12.944 31.684 1.00 64.06 852 ARG A C 1
ATOM 6394 O O . ARG A 1 852 ? 3.615 -12.057 30.855 1.00 64.06 852 ARG A O 1
ATOM 6401 N N . ARG A 1 853 ? 4.964 -13.083 32.338 1.00 76.94 853 ARG A N 1
ATOM 6402 C CA . ARG A 1 853 ? 6.154 -12.284 32.002 1.00 76.94 853 ARG A CA 1
ATOM 6403 C C . ARG A 1 853 ? 6.503 -12.494 30.531 1.00 76.94 853 ARG A C 1
ATOM 6405 O O . ARG A 1 853 ? 6.483 -13.635 30.066 1.00 76.94 853 ARG A O 1
ATOM 6412 N N . ALA A 1 854 ? 6.846 -11.415 29.834 1.00 87.00 854 ALA A N 1
ATOM 6413 C CA . ALA A 1 854 ? 7.195 -11.481 28.422 1.00 87.00 854 ALA A CA 1
ATOM 6414 C C . ALA A 1 854 ? 8.474 -10.704 28.088 1.00 87.00 854 ALA A C 1
ATOM 6416 O O . ALA A 1 854 ? 8.768 -9.646 28.653 1.00 87.00 854 ALA A O 1
ATOM 6417 N N . HIS A 1 855 ? 9.233 -11.247 27.143 1.00 91.94 855 HIS A N 1
ATOM 6418 C CA . HIS A 1 855 ? 10.433 -10.665 26.569 1.00 91.94 855 HIS A CA 1
ATOM 6419 C C . HIS A 1 855 ? 10.110 -10.168 25.157 1.00 91.94 855 HIS A C 1
ATOM 6421 O O . HIS A 1 855 ? 9.928 -10.958 24.236 1.00 91.94 855 HIS A O 1
ATOM 6427 N N . VAL A 1 856 ? 10.033 -8.851 24.985 1.00 94.62 856 VAL A N 1
ATOM 6428 C CA . VAL A 1 856 ? 9.805 -8.210 23.684 1.00 94.62 856 VAL A CA 1
ATOM 6429 C C . VAL A 1 856 ? 11.155 -7.881 23.047 1.00 94.62 856 VAL A C 1
ATOM 6431 O O . VAL A 1 856 ? 11.984 -7.183 23.635 1.00 94.62 856 VAL A O 1
ATOM 6434 N N . ILE A 1 857 ? 11.400 -8.394 21.846 1.00 96.44 857 ILE A N 1
ATOM 6435 C CA . ILE A 1 857 ? 12.616 -8.152 21.070 1.00 96.44 857 ILE A CA 1
ATOM 6436 C C . ILE A 1 857 ? 12.264 -7.219 19.915 1.00 96.44 857 ILE A C 1
ATOM 6438 O O . ILE A 1 857 ? 11.594 -7.627 18.973 1.00 96.44 857 ILE A O 1
ATOM 6442 N N . CYS A 1 858 ? 12.729 -5.974 19.982 1.00 97.19 858 CYS A N 1
ATOM 6443 C CA . CYS A 1 858 ? 12.531 -4.977 18.936 1.00 97.19 858 CYS A CA 1
ATOM 6444 C C . CYS A 1 858 ? 13.695 -5.037 17.936 1.00 97.19 858 CYS A C 1
ATOM 6446 O O . CYS A 1 858 ? 14.814 -4.622 18.251 1.00 97.19 858 CYS A O 1
ATOM 6448 N N . ALA A 1 859 ? 13.428 -5.547 16.736 1.00 96.75 859 ALA A N 1
ATOM 6449 C CA . ALA A 1 859 ? 14.349 -5.563 15.607 1.00 96.75 859 ALA A CA 1
ATOM 6450 C C . ALA A 1 859 ? 13.978 -4.453 14.615 1.00 96.75 859 ALA A C 1
ATOM 6452 O O . ALA A 1 859 ? 12.871 -4.445 14.079 1.00 96.75 859 ALA A O 1
ATOM 6453 N N . VAL A 1 860 ? 14.894 -3.517 14.353 1.00 94.94 860 VAL A N 1
ATOM 6454 C CA . VAL A 1 860 ? 14.592 -2.267 13.628 1.00 94.94 860 VAL A CA 1
ATOM 6455 C C . VAL A 1 860 ? 15.523 -2.075 12.433 1.00 94.94 860 VAL A C 1
ATOM 6457 O O . VAL A 1 860 ? 16.744 -2.141 12.580 1.00 94.94 860 VAL A O 1
ATOM 6460 N N . GLU A 1 861 ? 14.961 -1.802 11.256 1.00 92.31 861 GLU A N 1
ATOM 6461 C CA . GLU A 1 861 ? 15.724 -1.484 10.048 1.00 92.31 861 GLU A CA 1
ATOM 6462 C C . GLU A 1 861 ? 16.235 -0.029 10.105 1.00 92.31 861 GLU A C 1
ATOM 6464 O O . GLU A 1 861 ? 15.518 0.919 9.776 1.00 92.31 861 GLU A O 1
ATOM 6469 N N . VAL A 1 862 ? 17.491 0.154 10.524 1.00 88.62 862 VAL A N 1
ATOM 6470 C CA . VAL A 1 862 ? 18.145 1.459 10.768 1.00 88.62 862 VAL A CA 1
ATOM 6471 C C . VAL A 1 862 ? 18.920 2.002 9.556 1.00 88.62 862 VAL A C 1
ATOM 6473 O O . VAL A 1 862 ? 19.835 2.810 9.697 1.00 88.62 862 VAL A O 1
ATOM 6476 N N . ALA A 1 863 ? 18.565 1.557 8.350 1.00 79.75 863 ALA A N 1
ATOM 6477 C CA . ALA A 1 863 ? 19.114 2.048 7.088 1.00 79.75 863 ALA A CA 1
ATOM 6478 C C . ALA A 1 863 ? 17.982 2.414 6.116 1.00 79.75 863 ALA A C 1
ATOM 6480 O O . ALA A 1 863 ? 16.909 1.816 6.162 1.00 79.75 863 ALA A O 1
ATOM 6481 N N . GLY A 1 864 ? 18.239 3.369 5.222 1.00 78.12 864 GLY A N 1
ATOM 6482 C CA . GLY A 1 864 ? 17.237 3.987 4.347 1.00 78.12 864 GLY A CA 1
ATOM 6483 C C . GLY A 1 864 ? 17.221 5.515 4.508 1.00 78.12 864 GLY A C 1
ATOM 6484 O O . GLY A 1 864 ? 18.181 6.078 5.045 1.00 78.12 864 GLY A O 1
ATOM 6485 N N . PRO A 1 865 ? 16.159 6.205 4.053 1.00 81.56 865 PRO A N 1
ATOM 6486 C CA . PRO A 1 865 ? 15.960 7.632 4.307 1.00 81.56 865 PRO A CA 1
ATOM 6487 C C . PRO A 1 865 ? 15.897 7.932 5.811 1.00 81.56 865 PRO A C 1
ATOM 6489 O O . PRO A 1 865 ? 15.253 7.203 6.566 1.00 81.56 865 PRO A O 1
ATOM 6492 N N . ALA A 1 866 ? 16.536 9.021 6.250 1.00 80.25 866 ALA A N 1
ATOM 6493 C CA . ALA A 1 866 ? 16.639 9.360 7.673 1.00 80.25 866 ALA A CA 1
ATOM 6494 C C . ALA A 1 866 ? 15.267 9.569 8.346 1.00 80.25 866 ALA A C 1
ATOM 6496 O O . ALA A 1 866 ? 15.079 9.159 9.487 1.00 80.25 866 ALA A O 1
ATOM 6497 N N . GLU A 1 867 ? 14.305 10.141 7.619 1.00 83.19 867 GLU A N 1
ATOM 6498 C CA . GLU A 1 867 ? 12.921 10.351 8.068 1.00 83.19 867 GLU A CA 1
ATOM 6499 C C . GLU A 1 867 ? 12.216 9.018 8.364 1.00 83.19 867 GLU A C 1
ATOM 6501 O O . GLU A 1 867 ? 11.716 8.815 9.467 1.00 83.19 867 GLU A O 1
ATOM 6506 N N . ARG A 1 868 ? 12.287 8.051 7.438 1.00 87.94 868 ARG A N 1
ATOM 6507 C CA . ARG A 1 868 ? 11.730 6.698 7.624 1.00 87.94 868 ARG A CA 1
ATOM 6508 C C . ARG A 1 868 ? 12.410 5.947 8.773 1.00 87.94 868 ARG A C 1
ATOM 6510 O O . ARG A 1 868 ? 11.735 5.302 9.569 1.00 87.94 868 ARG A O 1
ATOM 6517 N N . VAL A 1 869 ? 13.731 6.072 8.930 1.00 88.62 869 VAL A N 1
ATOM 6518 C CA . VAL A 1 869 ? 14.443 5.502 10.093 1.00 88.62 869 VAL A CA 1
ATOM 6519 C C . VAL A 1 869 ? 13.964 6.138 11.408 1.00 88.62 869 VAL A C 1
ATOM 6521 O O . VAL A 1 869 ? 13.745 5.416 12.381 1.00 88.62 869 VAL A O 1
ATOM 6524 N N . ALA A 1 870 ? 13.730 7.453 11.439 1.00 88.44 870 ALA A N 1
ATOM 6525 C CA . ALA A 1 870 ? 13.182 8.144 12.607 1.00 88.44 870 ALA A CA 1
ATOM 6526 C C . ALA A 1 870 ? 11.735 7.719 12.924 1.00 88.44 870 ALA A C 1
ATOM 6528 O O . ALA A 1 870 ? 11.412 7.501 14.089 1.00 88.44 870 ALA A O 1
ATOM 6529 N N . GLU A 1 871 ? 10.877 7.516 11.919 1.00 92.06 871 GLU A N 1
ATOM 6530 C CA . GLU A 1 871 ? 9.520 6.976 12.103 1.00 92.06 871 GLU A CA 1
ATOM 6531 C C . GLU A 1 871 ? 9.537 5.552 12.683 1.00 92.06 871 GLU A C 1
ATOM 6533 O O . GLU A 1 871 ? 8.842 5.270 13.664 1.00 92.06 871 GLU A O 1
ATOM 6538 N N . ARG A 1 872 ? 10.378 4.662 12.133 1.00 94.69 872 ARG A N 1
ATOM 6539 C CA . ARG A 1 872 ? 10.572 3.286 12.627 1.00 94.69 872 ARG A CA 1
ATOM 6540 C C . ARG A 1 872 ? 11.020 3.279 14.092 1.00 94.69 872 ARG A C 1
ATOM 6542 O O . ARG A 1 872 ? 10.417 2.585 14.909 1.00 94.69 872 ARG A O 1
ATOM 6549 N N . LEU A 1 873 ? 12.026 4.084 14.449 1.00 93.56 873 LEU A N 1
ATOM 6550 C CA . LEU A 1 873 ? 12.491 4.251 15.835 1.00 93.56 873 LEU A CA 1
ATOM 6551 C C . LEU A 1 873 ? 11.400 4.860 16.735 1.00 93.56 873 LEU A C 1
ATOM 6553 O O . LEU A 1 873 ? 11.191 4.389 17.856 1.00 93.56 873 LEU A O 1
ATOM 6557 N N . GLY A 1 874 ? 10.642 5.832 16.224 1.00 92.75 874 GLY A N 1
ATOM 6558 C CA . GLY A 1 874 ? 9.503 6.456 16.896 1.00 92.75 874 GLY A CA 1
ATOM 6559 C C . GLY A 1 874 ? 8.396 5.464 17.261 1.00 92.75 874 GLY A C 1
ATOM 6560 O O . GLY A 1 874 ? 7.878 5.514 18.378 1.00 92.75 874 GLY A O 1
ATOM 6561 N N . ARG A 1 875 ? 8.083 4.494 16.390 1.00 94.94 875 ARG A N 1
ATOM 6562 C CA . ARG A 1 875 ? 7.137 3.406 16.710 1.00 94.94 875 ARG A CA 1
ATOM 6563 C C . ARG A 1 875 ? 7.657 2.466 17.796 1.00 94.94 875 ARG A C 1
ATOM 6565 O O . ARG A 1 875 ? 6.885 2.091 18.678 1.00 94.94 875 ARG A O 1
ATOM 6572 N N . VAL A 1 876 ? 8.954 2.147 17.812 1.00 95.38 876 VAL A N 1
ATOM 6573 C CA . VAL A 1 876 ? 9.562 1.373 18.916 1.00 95.38 876 VAL A CA 1
ATOM 6574 C C . VAL A 1 876 ? 9.453 2.155 20.225 1.00 95.38 876 VAL A C 1
ATOM 6576 O O . VAL A 1 876 ? 9.031 1.606 21.242 1.00 95.38 876 VAL A O 1
ATOM 6579 N N . ARG A 1 877 ? 9.785 3.451 20.198 1.00 95.19 877 ARG A N 1
ATOM 6580 C CA . ARG A 1 877 ? 9.678 4.366 21.341 1.00 95.19 877 ARG A CA 1
ATOM 6581 C C . ARG A 1 877 ? 8.242 4.431 21.867 1.00 95.19 877 ARG A C 1
ATOM 6583 O O . ARG A 1 877 ? 8.051 4.338 23.079 1.00 95.19 877 ARG A O 1
ATOM 6590 N N . GLN A 1 878 ? 7.248 4.517 20.984 1.00 93.31 878 GLN A N 1
ATOM 6591 C CA . GLN A 1 878 ? 5.822 4.479 21.321 1.00 93.31 878 GLN A CA 1
ATOM 6592 C C . GLN A 1 878 ? 5.449 3.157 22.018 1.00 93.31 878 GLN A C 1
ATOM 6594 O O . GLN A 1 878 ? 4.961 3.186 23.143 1.00 93.31 878 GLN A O 1
ATOM 6599 N N . ILE A 1 879 ? 5.775 2.006 21.418 1.00 93.81 879 ILE A N 1
ATOM 6600 C CA . ILE A 1 879 ? 5.485 0.663 21.959 1.00 93.81 879 ILE A CA 1
ATOM 6601 C C . ILE A 1 879 ? 6.127 0.432 23.336 1.00 93.81 879 ILE A C 1
ATOM 6603 O O . ILE A 1 879 ? 5.449 0.001 24.271 1.00 93.81 879 ILE A O 1
ATOM 6607 N N . VAL A 1 880 ? 7.416 0.750 23.491 1.00 93.12 880 VAL A N 1
ATOM 6608 C CA . VAL A 1 880 ? 8.146 0.584 24.762 1.00 93.12 880 VAL A CA 1
ATOM 6609 C C . VAL A 1 880 ? 7.605 1.530 25.841 1.00 93.12 880 VAL A C 1
ATOM 6611 O O . VAL A 1 880 ? 7.560 1.155 27.012 1.00 93.12 880 VAL A O 1
ATOM 6614 N N . THR A 1 881 ? 7.148 2.729 25.464 1.00 90.62 881 THR A N 1
ATOM 6615 C CA . THR A 1 881 ? 6.523 3.681 26.399 1.00 90.62 881 THR A CA 1
ATOM 6616 C C . THR A 1 881 ? 5.138 3.208 26.841 1.00 90.62 881 THR A C 1
ATOM 6618 O O . THR A 1 881 ? 4.859 3.236 28.035 1.00 90.62 881 THR A O 1
ATOM 6621 N N . THR A 1 882 ? 4.292 2.720 25.927 1.00 87.56 882 THR A N 1
ATOM 6622 C CA . THR A 1 882 ? 2.967 2.162 26.256 1.00 87.56 882 THR A CA 1
ATOM 6623 C C . THR A 1 882 ? 3.096 0.958 27.189 1.00 87.56 882 THR A C 1
ATOM 6625 O O . THR A 1 882 ? 2.575 0.984 28.300 1.00 87.56 882 THR A O 1
ATOM 6628 N N . LEU A 1 883 ? 3.879 -0.060 26.814 1.00 86.75 883 LEU A N 1
ATOM 6629 C CA . LEU A 1 883 ? 4.081 -1.248 27.655 1.00 86.75 883 LEU A CA 1
ATOM 6630 C C . LEU A 1 883 ? 4.799 -0.938 28.980 1.00 86.75 883 LEU A C 1
ATOM 6632 O O . LEU A 1 883 ? 4.567 -1.617 29.977 1.00 86.75 883 LEU A O 1
ATOM 6636 N N . GLY A 1 884 ? 5.668 0.077 29.000 1.00 84.38 884 GLY A N 1
ATOM 6637 C CA . GLY A 1 884 ? 6.354 0.547 30.205 1.00 84.38 884 GLY A CA 1
ATOM 6638 C C . GLY A 1 884 ? 5.504 1.424 31.133 1.00 84.38 884 GLY A C 1
ATOM 6639 O O . GLY A 1 884 ? 5.896 1.606 32.285 1.00 84.38 884 GLY A O 1
ATOM 6640 N N . ARG A 1 885 ? 4.372 1.960 30.651 1.00 79.62 885 ARG A N 1
ATOM 6641 C CA . ARG A 1 885 ? 3.374 2.704 31.438 1.00 79.62 885 ARG A CA 1
ATOM 6642 C C . ARG A 1 885 ? 2.279 1.783 31.966 1.00 79.62 885 ARG A C 1
ATOM 6644 O O . ARG A 1 885 ? 1.926 1.871 33.137 1.00 79.62 885 ARG A O 1
ATOM 6651 N N . ASP A 1 886 ? 1.732 0.939 31.096 1.00 69.69 886 ASP A N 1
ATOM 6652 C CA . ASP A 1 886 ? 0.451 0.273 31.344 1.00 69.69 886 ASP A CA 1
ATOM 6653 C C . ASP A 1 886 ? 0.590 -0.996 32.213 1.00 69.69 886 ASP A C 1
ATOM 6655 O O . ASP A 1 886 ? -0.409 -1.491 32.731 1.00 69.69 886 ASP A O 1
ATOM 6659 N N . ALA A 1 887 ? 1.812 -1.516 32.407 1.00 70.44 887 ALA A N 1
ATOM 6660 C CA . ALA A 1 887 ? 2.085 -2.743 33.161 1.00 70.44 887 ALA A CA 1
ATOM 6661 C C . ALA A 1 887 ? 3.006 -2.535 34.387 1.00 70.44 887 ALA A C 1
ATOM 6663 O O . ALA A 1 887 ? 3.919 -1.706 34.345 1.00 70.44 887 ALA A O 1
ATOM 6664 N N . PRO A 1 888 ? 2.851 -3.337 35.463 1.00 64.44 888 PRO A N 1
ATOM 6665 C CA . PRO A 1 888 ? 3.721 -3.278 36.638 1.00 64.44 888 PRO A CA 1
ATOM 6666 C C . PRO A 1 888 ? 5.223 -3.482 36.335 1.00 64.44 888 PRO A C 1
ATOM 6668 O O . PRO A 1 888 ? 5.581 -4.274 35.451 1.00 64.44 888 PRO A O 1
ATOM 6671 N N . PRO A 1 889 ? 6.133 -2.847 37.105 1.00 71.50 889 PRO A N 1
ATOM 6672 C CA . PRO A 1 889 ? 7.575 -2.970 36.904 1.00 71.50 889 PRO A CA 1
ATOM 6673 C C . PRO A 1 889 ? 8.070 -4.424 36.879 1.00 71.50 889 PRO A C 1
ATOM 6675 O O . PRO A 1 889 ? 7.852 -5.198 37.809 1.00 71.50 889 PRO A O 1
ATOM 6678 N N . GLY A 1 890 ? 8.788 -4.787 35.813 1.00 73.94 890 GLY A N 1
ATOM 6679 C CA . GLY A 1 890 ? 9.404 -6.109 35.659 1.00 73.94 890 GLY A CA 1
ATOM 6680 C C . GLY A 1 890 ? 8.518 -7.199 35.042 1.00 73.94 890 GLY A C 1
ATOM 6681 O O . GLY A 1 890 ? 9.003 -8.321 34.893 1.00 73.94 890 GLY A O 1
ATOM 6682 N N . ILE A 1 891 ? 7.274 -6.896 34.642 1.00 82.00 891 ILE A N 1
ATOM 6683 C CA . ILE A 1 891 ? 6.451 -7.799 33.811 1.00 82.00 891 ILE A CA 1
ATOM 6684 C C . ILE A 1 891 ? 7.061 -7.971 32.413 1.00 82.00 891 ILE A C 1
ATOM 6686 O O . ILE A 1 891 ? 7.180 -9.098 31.926 1.00 82.00 891 ILE A O 1
ATOM 6690 N N . PHE A 1 892 ? 7.493 -6.866 31.799 1.00 88.31 892 PHE A N 1
ATOM 6691 C CA . PHE A 1 892 ? 8.129 -6.860 30.484 1.00 88.31 892 PHE A CA 1
ATOM 6692 C C . PHE A 1 892 ? 9.645 -6.667 30.569 1.00 88.31 892 PHE A C 1
ATOM 6694 O O . PHE A 1 892 ? 10.149 -5.833 31.329 1.00 88.31 892 PHE A O 1
ATOM 6701 N N . ARG A 1 893 ? 10.372 -7.420 29.742 1.00 91.69 893 ARG A N 1
ATOM 6702 C CA . ARG A 1 893 ? 11.798 -7.227 29.442 1.00 91.69 893 ARG A CA 1
ATOM 6703 C C . ARG A 1 893 ? 11.966 -6.902 27.970 1.00 91.69 893 ARG A C 1
ATOM 6705 O O . ARG A 1 893 ? 11.271 -7.480 27.142 1.00 91.69 893 ARG A O 1
ATOM 6712 N N . PHE A 1 894 ? 12.904 -6.017 27.647 1.00 94.38 894 PHE A N 1
ATOM 6713 C CA . PHE A 1 894 ? 13.098 -5.548 26.276 1.00 94.38 894 PHE A CA 1
ATOM 6714 C C . PHE A 1 894 ? 14.508 -5.835 25.755 1.00 94.38 894 PHE A C 1
ATOM 6716 O O . PHE A 1 894 ? 15.495 -5.672 26.474 1.00 94.38 894 PHE A O 1
ATOM 6723 N N . SER A 1 895 ? 14.606 -6.225 24.486 1.00 95.62 895 SER A N 1
ATOM 6724 C CA . SER A 1 895 ? 15.856 -6.217 23.717 1.00 95.62 895 SER A CA 1
ATOM 6725 C C . SER A 1 895 ? 15.726 -5.294 22.509 1.00 95.62 895 SER A C 1
ATOM 6727 O O . SER A 1 895 ? 14.635 -5.145 21.964 1.00 95.62 895 SER A O 1
ATOM 6729 N N . LEU A 1 896 ? 16.843 -4.713 22.072 1.00 95.50 896 LEU A N 1
ATOM 6730 C CA . LEU A 1 896 ? 16.916 -3.834 20.904 1.00 95.50 896 LEU A CA 1
ATOM 6731 C C . LEU A 1 896 ? 18.065 -4.277 19.992 1.00 95.50 896 LEU A C 1
ATOM 6733 O O . LEU A 1 896 ? 19.199 -4.421 20.459 1.00 95.50 896 LEU A O 1
ATOM 6737 N N . ILE A 1 897 ? 17.773 -4.471 18.705 1.00 93.81 897 ILE A N 1
ATOM 6738 C CA . ILE A 1 897 ? 18.754 -4.798 17.664 1.00 93.81 897 ILE A CA 1
ATOM 6739 C C . ILE A 1 897 ? 18.470 -3.991 16.391 1.00 93.81 897 ILE A C 1
ATOM 6741 O O . ILE A 1 897 ? 17.361 -4.011 15.860 1.00 93.81 897 ILE A O 1
ATOM 6745 N N . GLY A 1 898 ? 19.477 -3.259 15.913 1.00 89.94 898 GLY A N 1
ATOM 6746 C CA . GLY A 1 898 ? 19.414 -2.520 14.652 1.00 89.94 898 GLY A CA 1
ATOM 6747 C C . GLY A 1 898 ? 20.020 -3.342 13.516 1.00 89.94 898 GLY A C 1
ATOM 6748 O O . GLY A 1 898 ? 21.141 -3.828 13.656 1.00 89.94 898 GLY A O 1
ATOM 6749 N N . TYR A 1 899 ? 19.309 -3.484 12.398 1.00 90.25 899 TYR A N 1
ATOM 6750 C CA . TYR A 1 899 ? 19.796 -4.138 11.177 1.00 90.25 899 TYR A CA 1
ATOM 6751 C C . TYR A 1 899 ? 19.728 -3.185 9.973 1.00 90.25 899 TYR A C 1
ATOM 6753 O O . TYR A 1 899 ? 19.055 -2.157 10.017 1.00 90.25 899 TYR A O 1
ATOM 6761 N N . GLY A 1 900 ? 20.469 -3.483 8.905 1.00 85.19 900 GLY A N 1
ATOM 6762 C CA . GLY A 1 900 ? 20.636 -2.565 7.774 1.00 85.19 900 GLY A CA 1
ATOM 6763 C C . GLY A 1 900 ? 21.104 -3.272 6.507 1.00 85.19 900 GLY A C 1
ATOM 6764 O O . GLY A 1 900 ? 20.600 -4.342 6.183 1.00 85.19 900 GLY A O 1
ATOM 6765 N N . GLU A 1 901 ? 22.056 -2.682 5.786 1.00 82.44 901 GLU A N 1
ATOM 6766 C CA . GLU A 1 901 ? 22.519 -3.170 4.479 1.00 82.44 901 GLU A CA 1
ATOM 6767 C C . GLU A 1 901 ? 23.810 -3.996 4.567 1.00 82.44 901 GLU A C 1
ATOM 6769 O O . GLU A 1 901 ? 24.788 -3.591 5.207 1.00 82.44 901 GLU A O 1
ATOM 6774 N N . HIS A 1 902 ? 23.864 -5.109 3.828 1.00 72.62 902 HIS A N 1
ATOM 6775 C CA . HIS A 1 902 ? 25.123 -5.819 3.589 1.00 72.62 902 HIS A CA 1
ATOM 6776 C C . HIS A 1 902 ? 26.060 -4.991 2.712 1.00 72.62 902 HIS A C 1
ATOM 6778 O O . HIS A 1 902 ? 25.663 -4.490 1.661 1.00 72.62 902 HIS A O 1
ATOM 6784 N N . SER A 1 903 ? 27.331 -4.917 3.109 1.00 67.62 903 SER A N 1
ATOM 6785 C CA . SER A 1 903 ? 28.405 -4.380 2.273 1.00 67.62 903 SER A CA 1
ATOM 6786 C C . SER A 1 903 ? 29.114 -5.532 1.566 1.00 67.62 903 SER A C 1
ATOM 6788 O O . SER A 1 903 ? 29.561 -6.478 2.212 1.00 67.62 903 SER A O 1
ATOM 6790 N N . PHE A 1 904 ? 29.195 -5.451 0.239 1.00 65.44 904 PHE A N 1
ATOM 6791 C CA . PHE A 1 904 ? 29.765 -6.489 -0.628 1.00 65.44 904 PHE A CA 1
ATOM 6792 C C . PHE A 1 904 ? 31.147 -6.099 -1.193 1.00 65.44 904 PHE A C 1
ATOM 6794 O O . PHE A 1 904 ? 31.589 -6.665 -2.194 1.00 65.44 904 PHE A O 1
ATOM 6801 N N . ASP A 1 905 ? 31.832 -5.132 -0.571 1.00 54.75 905 ASP A N 1
ATOM 6802 C CA . ASP A 1 905 ? 33.154 -4.670 -1.009 1.00 54.75 905 ASP A CA 1
ATOM 6803 C C . ASP A 1 905 ? 34.181 -5.814 -1.032 1.00 54.75 905 ASP A C 1
ATOM 6805 O O . ASP A 1 905 ? 34.329 -6.575 -0.074 1.00 54.75 905 ASP A O 1
ATOM 6809 N N . GLY A 1 906 ? 34.904 -5.927 -2.151 1.00 44.25 906 GLY A N 1
ATOM 6810 C CA . GLY A 1 906 ? 35.642 -7.126 -2.571 1.00 44.25 906 GLY A CA 1
ATOM 6811 C C . GLY A 1 906 ? 36.939 -7.455 -1.820 1.00 44.25 906 GLY A C 1
ATOM 6812 O O . GLY A 1 906 ? 37.948 -7.748 -2.459 1.00 44.25 906 GLY A O 1
ATOM 6813 N N . ASN A 1 907 ? 36.938 -7.429 -0.486 1.00 36.47 907 ASN A N 1
ATOM 6814 C CA . ASN A 1 907 ? 38.062 -7.846 0.355 1.00 36.47 907 ASN A CA 1
ATOM 6815 C C . ASN A 1 907 ? 37.705 -9.156 1.103 1.00 36.47 907 ASN A C 1
ATOM 6817 O O . ASN A 1 907 ? 36.700 -9.173 1.817 1.00 36.47 907 ASN A O 1
ATOM 6821 N N . PRO A 1 908 ? 38.465 -10.263 0.948 1.00 36.47 908 PRO A N 1
ATOM 6822 C CA . PRO A 1 908 ? 38.090 -11.585 1.469 1.00 36.47 908 PRO A CA 1
ATOM 6823 C C . PRO A 1 908 ? 37.815 -11.650 2.991 1.00 36.47 908 PRO A C 1
ATOM 6825 O O . PRO A 1 908 ? 38.276 -10.809 3.771 1.00 36.47 908 PRO A O 1
ATOM 6828 N N . PRO A 1 909 ? 37.041 -12.657 3.447 1.00 39.91 909 PRO A N 1
ATOM 6829 C CA . PRO A 1 909 ? 36.211 -12.545 4.646 1.00 39.91 909 PRO A CA 1
ATOM 6830 C C . PRO A 1 909 ? 37.010 -12.631 5.953 1.00 39.91 909 PRO A C 1
ATOM 6832 O O . PRO A 1 909 ? 37.174 -13.698 6.537 1.00 39.91 909 PRO A O 1
ATOM 6835 N N . ARG A 1 910 ? 37.491 -11.483 6.448 1.00 40.72 910 ARG A N 1
ATOM 6836 C CA . ARG A 1 910 ? 38.076 -11.346 7.802 1.00 40.72 910 ARG A CA 1
ATOM 6837 C C . ARG A 1 910 ? 37.602 -10.130 8.610 1.00 40.72 910 ARG A C 1
ATOM 6839 O O . ARG A 1 910 ? 38.045 -9.961 9.741 1.00 40.72 910 ARG A O 1
ATOM 6846 N N . ARG A 1 911 ? 36.699 -9.291 8.078 1.00 41.97 911 ARG A N 1
ATOM 6847 C CA . ARG A 1 911 ? 36.118 -8.138 8.812 1.00 41.97 911 ARG A CA 1
ATOM 6848 C C . ARG A 1 911 ? 34.590 -8.133 8.961 1.00 41.97 911 ARG A C 1
ATOM 6850 O O . ARG A 1 911 ? 34.084 -7.310 9.713 1.00 41.97 911 ARG A O 1
ATOM 6857 N N . GLN A 1 912 ? 33.879 -9.088 8.360 1.00 49.19 912 GLN A N 1
ATOM 6858 C CA . GLN A 1 912 ? 32.459 -9.362 8.633 1.00 49.19 912 GLN A CA 1
ATOM 6859 C C . GLN A 1 912 ? 32.267 -10.829 9.064 1.00 49.19 912 GLN A C 1
ATOM 6861 O O . GLN A 1 912 ? 31.576 -11.616 8.432 1.00 49.19 912 GLN A O 1
ATOM 6866 N N . ILE A 1 913 ? 32.938 -11.193 10.166 1.00 51.03 913 ILE A N 1
ATOM 6867 C CA . ILE A 1 913 ? 32.683 -12.421 10.942 1.00 51.03 913 ILE A CA 1
ATOM 6868 C C . ILE A 1 913 ? 32.460 -12.025 12.410 1.00 51.03 913 ILE A C 1
ATOM 6870 O O . ILE A 1 913 ? 33.210 -12.390 13.314 1.00 51.03 913 ILE A O 1
ATOM 6874 N N . LYS A 1 914 ? 31.442 -11.195 12.636 1.00 56.69 914 LYS A N 1
ATOM 6875 C CA . LYS A 1 914 ? 30.814 -10.989 13.944 1.00 56.69 914 LYS A CA 1
ATOM 6876 C C . LYS A 1 914 ? 29.299 -10.985 13.716 1.00 56.69 914 LYS A C 1
ATOM 6878 O O . LYS A 1 914 ? 28.880 -10.325 12.765 1.00 56.69 914 LYS A O 1
ATOM 6883 N N . PRO A 1 915 ? 28.508 -11.715 14.521 1.00 63.34 915 PRO A N 1
ATOM 6884 C CA . PRO A 1 915 ? 27.053 -11.669 14.425 1.00 63.34 915 PRO A CA 1
ATOM 6885 C C . PRO A 1 915 ? 26.547 -10.267 14.775 1.00 63.34 915 PRO A C 1
ATOM 6887 O O . PRO A 1 915 ? 27.239 -9.502 15.456 1.00 63.34 915 PRO A O 1
ATOM 6890 N N . LEU A 1 916 ? 25.342 -9.940 14.311 1.00 79.44 916 LEU A N 1
ATOM 6891 C CA . LEU A 1 916 ? 24.724 -8.640 14.540 1.00 79.44 916 LEU A CA 1
ATOM 6892 C C . LEU A 1 916 ? 24.537 -8.399 16.059 1.00 79.44 916 LEU A C 1
ATOM 6894 O O . LEU A 1 916 ? 23.918 -9.227 16.733 1.00 79.44 916 LEU A O 1
ATOM 6898 N N . PRO A 1 917 ? 25.105 -7.326 16.641 1.00 81.44 917 PRO A N 1
ATOM 6899 C CA . PRO A 1 917 ? 25.061 -7.115 18.082 1.00 81.44 917 PRO A CA 1
ATOM 6900 C C . PRO A 1 917 ? 23.716 -6.529 18.527 1.00 81.44 917 PRO A C 1
ATOM 6902 O O . PRO A 1 917 ? 23.185 -5.608 17.912 1.00 81.44 917 PRO A O 1
ATOM 6905 N N . PHE A 1 918 ? 23.212 -7.011 19.662 1.00 87.56 918 PHE A N 1
ATOM 6906 C CA . PHE A 1 918 ? 22.142 -6.342 20.399 1.00 87.56 918 PHE A CA 1
ATOM 6907 C C . PHE A 1 918 ? 22.695 -5.109 21.116 1.00 87.56 918 PHE A C 1
ATOM 6909 O O . PHE A 1 918 ? 23.673 -5.228 21.856 1.00 87.56 918 PHE A O 1
ATOM 6916 N N . SER A 1 919 ? 22.034 -3.960 20.965 1.00 87.69 919 SER A N 1
ATOM 6917 C CA . SER A 1 919 ? 22.334 -2.755 21.751 1.00 87.69 919 SER A CA 1
ATOM 6918 C C . SER A 1 919 ? 21.804 -2.882 23.184 1.00 87.69 919 SER A C 1
ATOM 6920 O O . SER A 1 919 ? 22.421 -2.390 24.123 1.00 87.69 919 SER A O 1
ATOM 6922 N N . VAL A 1 920 ? 20.686 -3.598 23.368 1.00 92.56 920 VAL A N 1
ATOM 6923 C CA . VAL A 1 920 ? 20.141 -3.965 24.687 1.00 92.56 920 VAL A CA 1
ATOM 6924 C C . VAL A 1 920 ? 19.682 -5.422 24.666 1.00 92.56 920 VAL A C 1
ATOM 6926 O O . VAL A 1 920 ? 19.032 -5.848 23.710 1.00 92.56 920 VAL A O 1
ATOM 6929 N N . TRP A 1 921 ? 19.967 -6.173 25.735 1.00 93.25 921 TRP A N 1
ATOM 6930 C CA . TRP A 1 921 ? 19.424 -7.516 25.965 1.00 93.25 921 TRP A CA 1
ATOM 6931 C C . TRP A 1 921 ? 18.720 -7.602 27.328 1.00 93.25 921 TRP A C 1
ATOM 6933 O O . TRP A 1 921 ? 19.349 -7.362 28.355 1.00 93.25 921 TRP A O 1
ATOM 6943 N N . GLN A 1 922 ? 17.423 -7.935 27.330 1.00 91.44 922 GLN A N 1
ATOM 6944 C CA . GLN A 1 922 ? 16.561 -8.066 28.525 1.00 91.44 922 GLN A CA 1
ATOM 6945 C C . GLN A 1 922 ? 16.616 -6.877 29.519 1.00 91.44 922 GLN A C 1
ATOM 6947 O O . GLN A 1 922 ? 16.459 -7.035 30.737 1.00 91.44 922 GLN A O 1
ATOM 6952 N N . GLY A 1 923 ? 16.796 -5.665 28.991 1.00 90.50 923 GLY A N 1
ATOM 6953 C CA . GLY A 1 923 ? 16.782 -4.411 29.745 1.00 90.50 923 GLY A CA 1
ATOM 6954 C C . GLY A 1 923 ? 15.384 -3.997 30.215 1.00 90.50 923 GLY A C 1
ATOM 6955 O O . GLY A 1 923 ? 14.381 -4.662 29.930 1.00 90.50 923 GLY A O 1
ATOM 6956 N N . SER A 1 924 ? 15.321 -2.881 30.945 1.00 91.19 924 SER A N 1
ATOM 6957 C CA . SER A 1 924 ? 14.057 -2.227 31.302 1.00 91.19 924 SER A CA 1
ATOM 6958 C C . SER A 1 924 ? 13.592 -1.283 30.177 1.00 91.19 924 SER A C 1
ATOM 6960 O O . SER A 1 924 ? 14.392 -0.956 29.290 1.00 91.19 924 SER A O 1
ATOM 6962 N N . PRO A 1 925 ? 12.337 -0.784 30.210 1.00 92.06 925 PRO A N 1
ATOM 6963 C CA . PRO A 1 925 ? 11.874 0.239 29.270 1.00 92.06 925 PRO A CA 1
ATOM 6964 C C . PRO A 1 925 ? 12.810 1.453 29.217 1.00 92.06 925 PRO A C 1
ATOM 6966 O O . PRO A 1 925 ? 13.158 1.921 28.139 1.00 92.06 925 PRO A O 1
ATOM 6969 N N . GLN A 1 926 ? 13.294 1.917 30.373 1.00 89.44 926 GLN A N 1
ATOM 6970 C CA . GLN A 1 926 ? 14.195 3.069 30.480 1.00 89.44 926 GLN A CA 1
ATOM 6971 C C . GLN A 1 926 ? 15.547 2.810 29.797 1.00 89.44 926 GLN A C 1
ATOM 6973 O O . GLN A 1 926 ? 16.060 3.698 29.120 1.00 89.44 926 GLN A O 1
ATOM 6978 N N . THR A 1 927 ? 16.102 1.594 29.914 1.00 92.31 927 THR A N 1
ATOM 6979 C CA . THR A 1 927 ? 17.340 1.209 29.212 1.00 92.31 927 THR A CA 1
ATOM 6980 C C . THR A 1 927 ? 17.171 1.311 27.695 1.00 92.31 927 THR A C 1
ATOM 6982 O O . THR A 1 927 ? 18.026 1.868 27.014 1.00 92.31 927 THR A O 1
ATOM 6985 N N . VAL A 1 928 ? 16.052 0.813 27.160 1.00 93.00 928 VAL A N 1
ATOM 6986 C CA . VAL A 1 928 ? 15.786 0.833 25.713 1.00 93.00 928 VAL A CA 1
ATOM 6987 C C . VAL A 1 928 ? 15.435 2.234 25.214 1.00 93.00 928 VAL A C 1
ATOM 6989 O O . VAL A 1 928 ? 15.921 2.630 24.161 1.00 93.00 928 VAL A O 1
ATOM 6992 N N . LEU A 1 929 ? 14.673 3.027 25.971 1.00 93.00 929 LEU A N 1
ATOM 6993 C CA . LEU A 1 929 ? 14.335 4.409 25.603 1.00 93.00 929 LEU A CA 1
ATOM 6994 C C . LEU A 1 929 ? 15.563 5.334 25.551 1.00 93.00 929 LEU A C 1
ATOM 6996 O O . LEU A 1 929 ? 15.578 6.257 24.730 1.00 93.00 929 LEU A O 1
ATOM 7000 N N . ALA A 1 930 ? 16.578 5.071 26.383 1.00 88.75 930 ALA A N 1
ATOM 7001 C CA . ALA A 1 930 ? 17.875 5.744 26.339 1.00 88.75 930 ALA A CA 1
ATOM 7002 C C . ALA A 1 930 ? 18.727 5.299 25.135 1.00 88.75 930 ALA A C 1
ATOM 7004 O O . ALA A 1 930 ? 19.339 6.137 24.478 1.00 88.75 930 ALA A O 1
ATOM 7005 N N . GLU A 1 931 ? 18.733 4.007 24.795 1.00 88.88 931 GLU A N 1
ATOM 7006 C CA . GLU A 1 931 ? 19.493 3.507 23.640 1.00 88.88 931 GLU A CA 1
ATOM 7007 C C . GLU A 1 931 ? 18.860 3.924 22.300 1.00 88.88 931 GLU A C 1
ATOM 7009 O O . GLU A 1 931 ? 19.572 4.291 21.369 1.00 88.88 931 GLU A O 1
ATOM 7014 N N . LEU A 1 932 ? 17.525 3.981 22.216 1.00 89.12 932 LEU A N 1
ATOM 7015 C CA . LEU A 1 932 ? 16.807 4.574 21.079 1.00 89.12 932 LEU A CA 1
ATOM 7016 C C . LEU A 1 932 ? 17.191 6.047 20.868 1.00 89.12 932 LEU A C 1
ATOM 7018 O O . LEU A 1 932 ? 17.353 6.473 19.730 1.00 89.12 932 LEU A O 1
ATOM 7022 N N . ALA A 1 933 ? 17.414 6.808 21.948 1.00 84.31 933 ALA A N 1
ATOM 7023 C CA . ALA A 1 933 ? 17.867 8.196 21.835 1.00 84.31 933 ALA A CA 1
ATOM 7024 C C . ALA A 1 933 ? 19.291 8.304 21.259 1.00 84.31 933 ALA A C 1
ATOM 7026 O O . ALA A 1 933 ? 19.601 9.291 20.597 1.00 84.31 933 ALA A O 1
ATOM 7027 N N . ARG A 1 934 ? 20.144 7.280 21.431 1.00 80.56 934 ARG A N 1
ATOM 7028 C CA . ARG A 1 934 ? 21.435 7.217 20.727 1.00 80.56 934 ARG A CA 1
ATOM 7029 C C . ARG A 1 934 ? 21.265 6.929 19.242 1.00 80.56 934 ARG A C 1
ATOM 7031 O O . ARG A 1 934 ? 21.898 7.614 18.458 1.00 80.56 934 ARG A O 1
ATOM 7038 N N . PHE A 1 935 ? 20.392 5.997 18.850 1.00 73.69 935 PHE A N 1
ATOM 7039 C CA . PHE A 1 935 ? 20.092 5.746 17.429 1.00 73.69 935 PHE A CA 1
ATOM 7040 C C . PHE A 1 935 ? 19.522 6.980 16.699 1.00 73.69 935 PHE A C 1
ATOM 7042 O O . PHE A 1 935 ? 19.705 7.110 15.490 1.00 73.69 935 PHE A O 1
ATOM 7049 N N . GLU A 1 936 ? 18.840 7.876 17.419 1.00 73.75 936 GLU A N 1
ATOM 7050 C CA . GLU A 1 936 ? 18.333 9.155 16.900 1.00 73.75 936 GLU A CA 1
ATOM 7051 C C . GLU A 1 936 ? 19.426 10.246 16.826 1.00 73.75 936 GLU A C 1
ATOM 7053 O O . GLU A 1 936 ? 19.471 11.001 15.856 1.00 73.75 936 GLU A O 1
ATOM 7058 N N . GLN A 1 937 ? 20.313 10.342 17.828 1.00 68.38 937 GLN A N 1
ATOM 7059 C CA . GLN A 1 937 ? 21.371 11.369 17.906 1.00 68.38 937 GLN A CA 1
ATOM 7060 C C . GLN A 1 937 ? 22.613 11.023 17.070 1.00 68.38 937 GLN A C 1
ATOM 7062 O O . GLN A 1 937 ? 23.158 11.872 16.365 1.00 68.38 937 GLN A O 1
ATOM 7067 N N . GLU A 1 938 ? 23.039 9.764 17.120 1.00 61.56 938 GLU A N 1
ATOM 7068 C CA . GLU A 1 938 ? 24.000 9.152 16.212 1.00 61.56 938 GLU A CA 1
ATOM 7069 C C . GLU A 1 938 ? 23.228 8.216 15.265 1.00 61.56 938 GLU A C 1
ATOM 7071 O O . GLU A 1 938 ? 23.048 7.040 15.593 1.00 61.56 938 GLU A O 1
ATOM 7076 N N . PRO A 1 939 ? 22.776 8.679 14.079 1.00 49.81 939 PRO A N 1
ATOM 7077 C CA . PRO A 1 939 ? 22.210 7.794 13.061 1.00 49.81 939 PRO A CA 1
ATOM 7078 C C . PRO A 1 939 ? 23.270 6.756 12.667 1.00 49.81 939 PRO A C 1
ATOM 7080 O O . PRO A 1 939 ? 24.231 7.056 11.948 1.00 49.81 939 PRO A O 1
ATOM 7083 N N . GLY A 1 940 ? 23.109 5.554 13.233 1.00 40.59 940 GLY A N 1
ATOM 7084 C CA . GLY A 1 940 ? 24.180 4.644 13.660 1.00 40.59 940 GLY A CA 1
ATOM 7085 C C . GLY A 1 940 ? 24.930 3.902 12.558 1.00 40.59 940 GLY A C 1
ATOM 7086 O O . GLY A 1 940 ? 25.029 2.677 12.578 1.00 40.59 940 GLY A O 1
ATOM 7087 N N . GLY A 1 941 ? 25.473 4.635 11.591 1.00 38.91 941 GLY A N 1
ATOM 7088 C CA . GLY A 1 941 ? 26.272 4.089 10.508 1.00 38.91 941 GLY A CA 1
ATOM 7089 C C . GLY A 1 941 ? 26.125 4.872 9.214 1.00 38.91 941 GLY A C 1
ATOM 7090 O O . GLY A 1 941 ? 25.407 4.452 8.309 1.00 38.91 941 GLY A O 1
ATOM 7091 N N . ARG A 1 942 ? 26.933 5.927 9.035 1.00 41.12 942 ARG A N 1
ATOM 7092 C CA . ARG A 1 942 ? 27.263 6.440 7.691 1.00 41.12 942 ARG A CA 1
ATOM 7093 C C . ARG A 1 942 ? 28.139 5.430 6.923 1.00 41.12 942 ARG A C 1
ATOM 7095 O O . ARG A 1 942 ? 29.299 5.687 6.622 1.00 41.12 942 ARG A O 1
ATOM 7102 N N . ARG A 1 943 ? 27.542 4.289 6.559 1.00 43.09 943 ARG A N 1
ATOM 7103 C CA . ARG A 1 943 ? 27.908 3.452 5.401 1.00 43.09 943 ARG A CA 1
ATOM 7104 C C . ARG A 1 943 ? 27.114 3.847 4.144 1.00 43.09 943 ARG A C 1
ATOM 7106 O O . ARG A 1 943 ? 27.044 3.078 3.188 1.00 43.09 943 ARG A O 1
ATOM 7113 N N . ALA A 1 944 ? 26.559 5.062 4.132 1.00 38.44 944 ALA A N 1
ATOM 7114 C CA . ALA A 1 944 ? 25.986 5.693 2.950 1.00 38.44 944 ALA A CA 1
ATOM 7115 C C . ALA A 1 944 ? 27.041 5.744 1.826 1.00 38.44 944 ALA A C 1
ATOM 7117 O O . ALA A 1 944 ? 27.931 6.593 1.843 1.00 38.44 944 ALA A O 1
ATOM 7118 N N . GLY A 1 945 ? 26.962 4.789 0.893 1.00 41.41 945 GLY A N 1
ATOM 7119 C CA . GLY A 1 945 ? 27.874 4.663 -0.248 1.00 41.41 945 GLY A CA 1
ATOM 7120 C C . GLY A 1 945 ? 28.318 3.243 -0.630 1.00 41.41 945 GLY A C 1
ATOM 7121 O O . GLY A 1 945 ? 28.835 3.093 -1.732 1.00 41.41 945 GLY A O 1
ATOM 7122 N N . ALA A 1 946 ? 28.141 2.214 0.218 1.00 47.47 946 ALA A N 1
ATOM 7123 C CA . ALA A 1 946 ? 28.699 0.869 -0.050 1.00 47.47 946 ALA A CA 1
ATOM 7124 C C . ALA A 1 946 ? 27.862 -0.333 0.460 1.00 47.47 946 ALA A C 1
ATOM 7126 O O . ALA A 1 946 ? 28.399 -1.426 0.670 1.00 47.47 946 ALA A O 1
ATOM 7127 N N . GLY A 1 947 ? 26.561 -0.138 0.694 1.00 58.22 947 GLY A N 1
ATOM 7128 C CA . GLY A 1 947 ? 25.604 -1.212 0.984 1.00 58.22 947 GLY A CA 1
ATOM 7129 C C . GLY A 1 947 ? 24.832 -1.668 -0.263 1.00 58.22 947 GLY A C 1
ATOM 7130 O O . GLY A 1 947 ? 24.805 -0.973 -1.279 1.00 58.22 947 GLY A O 1
ATOM 7131 N N . TYR A 1 948 ? 24.215 -2.851 -0.209 1.00 69.75 948 TYR A N 1
ATOM 7132 C CA . TYR A 1 948 ? 23.241 -3.301 -1.209 1.00 69.75 948 TYR A CA 1
ATOM 7133 C C . TYR A 1 948 ? 21.832 -2.835 -0.801 1.00 69.75 948 TYR A C 1
ATOM 7135 O O . TYR A 1 948 ? 21.296 -3.359 0.173 1.00 69.75 948 TYR A O 1
ATOM 7143 N N . PRO A 1 949 ? 21.193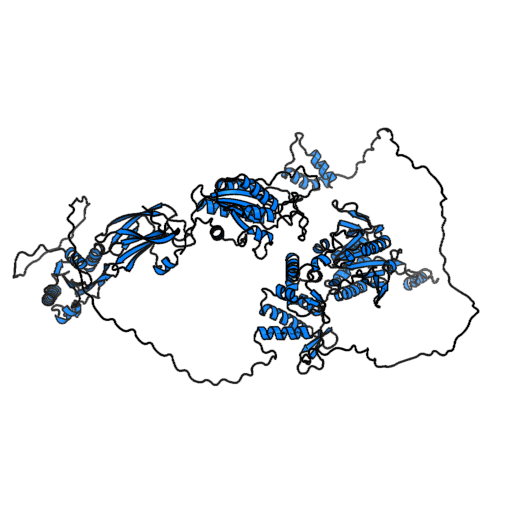 -1.899 -1.528 1.00 72.69 949 PRO A N 1
ATOM 7144 C CA . PRO A 1 949 ? 20.010 -1.211 -1.010 1.00 72.69 949 PRO A CA 1
ATOM 7145 C C . PRO A 1 949 ? 18.687 -1.968 -1.204 1.00 72.69 949 PRO A C 1
ATOM 7147 O O . PRO A 1 949 ? 17.696 -1.587 -0.590 1.00 72.69 949 PRO A O 1
ATOM 7150 N N . LEU A 1 950 ? 18.635 -3.014 -2.044 1.00 75.56 950 LEU A N 1
ATOM 7151 C CA . LEU A 1 950 ? 17.386 -3.690 -2.467 1.00 75.56 950 LEU A CA 1
ATOM 7152 C C . LEU A 1 950 ? 16.971 -4.882 -1.572 1.00 75.56 950 LEU A C 1
ATOM 7154 O O . LEU A 1 950 ? 16.138 -5.706 -1.973 1.00 75.56 950 LEU A O 1
ATOM 7158 N N . ALA A 1 951 ? 17.605 -5.007 -0.407 1.00 84.00 951 ALA A N 1
ATOM 7159 C CA . ALA A 1 951 ? 17.335 -5.975 0.652 1.00 84.00 951 ALA A CA 1
ATOM 7160 C C . ALA A 1 951 ? 17.961 -5.471 1.968 1.00 84.00 951 ALA A C 1
ATOM 7162 O O . ALA A 1 951 ? 18.749 -4.523 1.951 1.00 84.00 951 ALA A O 1
ATOM 7163 N N . ALA A 1 952 ? 17.605 -6.086 3.093 1.00 88.38 952 ALA A N 1
ATOM 7164 C CA . ALA A 1 952 ? 18.176 -5.795 4.406 1.00 88.38 952 ALA A CA 1
ATOM 7165 C C . ALA A 1 952 ? 18.607 -7.085 5.121 1.00 88.38 952 ALA A C 1
ATOM 7167 O O . ALA A 1 952 ? 18.101 -8.164 4.819 1.00 88.38 952 ALA A O 1
ATOM 7168 N N . MET A 1 953 ? 19.522 -6.949 6.087 1.00 91.50 953 MET A N 1
ATOM 7169 C CA . MET A 1 953 ? 20.158 -8.000 6.905 1.00 91.50 953 MET A CA 1
ATOM 7170 C C . MET A 1 953 ? 19.196 -8.708 7.889 1.00 91.50 953 MET A C 1
ATOM 7172 O O . MET A 1 953 ? 19.527 -8.941 9.054 1.00 91.50 953 MET A O 1
ATOM 7176 N N . VAL A 1 954 ? 17.983 -9.026 7.446 1.00 93.44 954 VAL A N 1
ATOM 7177 C CA . VAL A 1 954 ? 16.937 -9.684 8.239 1.00 93.44 954 VAL A CA 1
ATOM 7178 C C . VAL A 1 954 ? 17.374 -11.098 8.631 1.00 93.44 954 VAL A C 1
ATOM 7180 O O . VAL A 1 954 ? 17.157 -11.514 9.763 1.00 93.44 954 VAL A O 1
ATOM 7183 N N . GLU A 1 955 ? 18.052 -11.826 7.745 1.00 93.38 955 GLU A N 1
ATOM 7184 C CA . GLU A 1 955 ? 18.559 -13.172 8.023 1.00 93.38 955 GLU A CA 1
ATOM 7185 C C . GLU A 1 955 ? 19.675 -13.183 9.086 1.00 93.38 955 GLU A C 1
ATOM 7187 O O . GLU A 1 955 ? 19.690 -14.048 9.959 1.00 93.38 955 GLU A O 1
ATOM 7192 N N . ASP A 1 956 ? 20.554 -12.174 9.084 1.00 90.75 956 ASP A N 1
ATOM 7193 C CA . ASP A 1 956 ? 21.579 -11.959 10.117 1.00 90.75 956 ASP A CA 1
ATOM 7194 C C . ASP A 1 956 ? 20.977 -11.525 11.464 1.00 90.75 956 ASP A C 1
ATOM 7196 O O . ASP A 1 956 ? 21.488 -11.890 12.525 1.00 90.75 956 ASP A O 1
ATOM 7200 N N . MET A 1 957 ? 19.879 -10.764 11.431 1.00 94.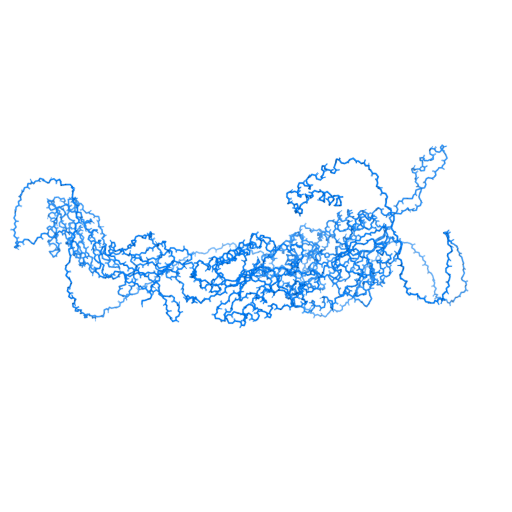31 957 MET A N 1
ATOM 7201 C CA . MET A 1 957 ? 19.103 -10.409 12.619 1.00 94.31 957 MET A CA 1
ATOM 7202 C C . MET A 1 957 ? 18.441 -11.651 13.230 1.00 94.31 957 MET A C 1
ATOM 7204 O O . MET A 1 957 ? 18.593 -11.889 14.428 1.00 94.31 957 MET A O 1
ATOM 7208 N N . LEU A 1 958 ? 17.793 -12.490 12.416 1.00 95.88 958 LEU A N 1
ATOM 7209 C CA . LEU A 1 958 ? 17.173 -13.741 12.864 1.00 95.88 958 LEU A CA 1
ATOM 7210 C C . LEU A 1 958 ? 18.213 -14.719 13.443 1.00 95.88 958 LEU A C 1
ATOM 7212 O O . LEU A 1 958 ? 17.985 -15.276 14.513 1.00 95.88 958 LEU A O 1
ATOM 7216 N N . ASP A 1 959 ? 19.382 -14.870 12.811 1.00 94.31 959 ASP A N 1
ATOM 7217 C CA . ASP A 1 959 ? 20.511 -15.661 13.333 1.00 94.31 959 ASP A CA 1
ATOM 7218 C C . ASP A 1 959 ? 21.021 -15.140 14.687 1.00 94.31 959 ASP A C 1
ATOM 7220 O O . ASP A 1 959 ? 21.274 -15.934 15.599 1.00 94.31 959 ASP A O 1
ATOM 7224 N N . ALA A 1 960 ? 21.115 -13.818 14.865 1.00 92.56 960 ALA A N 1
ATOM 7225 C CA . ALA A 1 960 ? 21.488 -13.215 16.142 1.00 92.56 960 ALA A CA 1
ATOM 7226 C C . ALA A 1 960 ? 20.428 -13.459 17.234 1.00 92.56 960 ALA A C 1
ATOM 7228 O O . ALA A 1 960 ? 20.788 -13.788 18.369 1.00 92.56 960 ALA A O 1
ATOM 7229 N N . VAL A 1 961 ? 19.135 -13.348 16.900 1.00 94.00 961 VAL A N 1
ATOM 7230 C CA . VAL A 1 961 ? 18.011 -13.638 17.810 1.00 94.00 961 VAL A CA 1
ATOM 7231 C C . VAL A 1 961 ? 18.013 -15.113 18.221 1.00 94.00 961 VAL A C 1
ATOM 7233 O O . VAL A 1 961 ? 18.063 -15.403 19.415 1.00 94.00 961 VAL A O 1
ATOM 7236 N N . VAL A 1 962 ? 18.052 -16.042 17.261 1.00 93.50 962 VAL A N 1
ATOM 7237 C CA . VAL A 1 962 ? 18.133 -17.496 17.501 1.00 93.50 962 VAL A CA 1
ATOM 7238 C C . VAL A 1 962 ? 19.344 -17.840 18.371 1.00 93.50 962 VAL A C 1
ATOM 7240 O O . VAL A 1 962 ? 19.208 -18.501 19.401 1.00 93.50 962 VAL A O 1
ATOM 7243 N N . THR A 1 963 ? 20.529 -17.326 18.028 1.00 91.38 963 THR A N 1
ATOM 7244 C CA . THR A 1 963 ? 21.769 -17.566 18.787 1.00 91.38 963 THR A CA 1
ATOM 7245 C C . THR A 1 963 ? 21.669 -17.090 20.237 1.00 91.38 963 THR A C 1
ATOM 7247 O O . THR A 1 963 ? 22.234 -17.729 21.126 1.00 91.38 963 THR A O 1
ATOM 7250 N N . LYS A 1 964 ? 20.945 -15.996 20.503 1.00 90.50 964 LYS A N 1
ATOM 7251 C CA . LYS A 1 964 ? 20.715 -15.497 21.864 1.00 90.50 964 LYS A CA 1
ATOM 7252 C C . LYS A 1 964 ? 19.624 -16.245 22.621 1.00 90.50 964 LYS A C 1
ATOM 7254 O O . LYS A 1 964 ? 19.791 -16.466 23.817 1.00 90.50 964 LYS A O 1
ATOM 7259 N N . LEU A 1 965 ? 18.554 -16.677 21.960 1.00 89.50 965 LEU A N 1
ATOM 7260 C CA . LEU A 1 965 ? 17.484 -17.444 22.605 1.00 89.50 965 LEU A CA 1
ATOM 7261 C C . LEU A 1 965 ? 17.932 -18.860 22.986 1.00 89.50 965 LEU A C 1
ATOM 7263 O O . LEU A 1 965 ? 17.613 -19.310 24.080 1.00 89.50 965 LEU A O 1
ATOM 7267 N N . ARG A 1 966 ? 18.807 -19.496 22.193 1.00 87.12 966 ARG A N 1
ATOM 7268 C CA . ARG A 1 966 ? 19.520 -20.735 22.582 1.00 87.12 966 ARG A CA 1
ATOM 7269 C C . ARG A 1 966 ? 20.383 -20.593 23.854 1.00 87.12 966 ARG A C 1
ATOM 7271 O O . ARG A 1 966 ? 20.855 -21.597 24.377 1.00 87.12 966 ARG A O 1
ATOM 7278 N N . GLN A 1 967 ? 20.634 -19.367 24.327 1.00 81.75 967 GLN A N 1
ATOM 7279 C CA . GLN A 1 967 ? 21.392 -19.047 25.549 1.00 81.75 967 GLN A CA 1
ATOM 7280 C C . GLN A 1 967 ? 20.495 -18.515 26.686 1.00 81.75 967 GLN A C 1
ATOM 7282 O O . GLN A 1 967 ? 21.005 -18.180 27.756 1.00 81.75 967 GLN A O 1
ATOM 7287 N N . ALA A 1 968 ? 19.183 -18.393 26.462 1.00 75.25 968 ALA A N 1
ATOM 7288 C CA . ALA A 1 968 ? 18.215 -17.850 27.411 1.00 75.25 968 ALA A CA 1
ATOM 7289 C C . ALA A 1 968 ? 17.442 -18.972 28.136 1.00 75.25 968 ALA A C 1
ATOM 7291 O O . ALA A 1 968 ? 17.313 -20.074 27.600 1.00 75.25 968 ALA A O 1
ATOM 7292 N N . PRO A 1 969 ? 16.907 -18.721 29.347 1.00 64.62 969 PRO A N 1
ATOM 7293 C CA . PRO A 1 969 ? 16.000 -19.661 29.996 1.00 64.62 969 PRO A CA 1
ATOM 7294 C C . PRO A 1 969 ? 14.657 -19.725 29.245 1.00 64.62 969 PRO A C 1
ATOM 7296 O O . PRO A 1 969 ? 14.153 -18.718 28.750 1.00 64.62 969 PRO A O 1
ATOM 7299 N N . ALA A 1 970 ? 14.092 -20.930 29.145 1.00 59.56 970 ALA A N 1
ATOM 7300 C CA . ALA A 1 970 ? 12.939 -21.241 28.293 1.00 59.56 970 ALA A CA 1
ATOM 7301 C C . ALA A 1 970 ? 11.561 -21.015 28.963 1.00 59.56 970 ALA A C 1
ATOM 7303 O O . ALA A 1 970 ? 10.567 -21.605 28.545 1.00 59.56 970 ALA A O 1
ATOM 7304 N N . ASP A 1 971 ? 11.489 -20.205 30.025 1.00 64.12 971 ASP A N 1
ATOM 7305 C CA . ASP A 1 971 ? 10.293 -20.006 30.862 1.00 64.12 971 ASP A CA 1
ATOM 7306 C C . ASP A 1 971 ? 9.525 -18.694 30.585 1.00 64.12 971 ASP A C 1
ATOM 7308 O O . ASP A 1 971 ? 8.480 -18.446 31.191 1.00 64.12 971 ASP A O 1
ATOM 7312 N N . ILE A 1 972 ? 10.010 -17.855 29.662 1.00 76.25 972 ILE A N 1
ATOM 7313 C CA . ILE A 1 972 ? 9.466 -16.516 29.376 1.00 76.25 972 ILE A CA 1
ATOM 7314 C C . ILE A 1 972 ? 8.864 -16.464 27.963 1.00 76.25 972 ILE A C 1
ATOM 7316 O O . ILE A 1 972 ? 9.539 -16.779 26.982 1.00 76.25 972 ILE A O 1
ATOM 7320 N N . ARG A 1 973 ? 7.611 -15.988 27.839 1.00 86.88 973 ARG A N 1
ATOM 7321 C CA . ARG A 1 973 ? 6.978 -15.714 26.533 1.00 86.88 973 ARG A CA 1
ATOM 7322 C C . ARG A 1 973 ? 7.847 -14.726 25.760 1.00 86.88 973 ARG A C 1
ATOM 7324 O O . ARG A 1 973 ? 8.122 -13.647 26.274 1.00 86.88 973 ARG A O 1
ATOM 7331 N N . THR A 1 974 ? 8.233 -15.039 24.532 1.00 91.31 974 THR A N 1
ATOM 7332 C CA . THR A 1 974 ? 9.070 -14.148 23.719 1.00 91.31 974 THR A CA 1
ATOM 7333 C C . THR A 1 974 ? 8.279 -13.627 22.528 1.00 91.31 974 THR A C 1
ATOM 7335 O O . THR A 1 974 ? 7.627 -14.402 21.839 1.00 91.31 974 THR A O 1
ATOM 7338 N N . VAL A 1 975 ? 8.335 -12.320 22.274 1.00 94.06 975 VAL A N 1
ATOM 7339 C CA . VAL A 1 975 ? 7.716 -11.698 21.096 1.00 94.06 975 VAL A CA 1
ATOM 7340 C C . VAL A 1 975 ? 8.802 -11.018 20.273 1.00 94.06 975 VAL A C 1
ATOM 7342 O O . VAL A 1 975 ? 9.422 -10.067 20.751 1.00 94.06 975 VAL A O 1
ATOM 7345 N N . LEU A 1 976 ? 9.045 -11.494 19.051 1.00 96.94 976 LEU A N 1
ATOM 7346 C CA . LEU A 1 976 ? 9.949 -10.839 18.105 1.00 96.94 976 LEU A CA 1
ATOM 7347 C C . LEU A 1 976 ? 9.148 -9.863 17.244 1.00 96.94 976 LEU A C 1
ATOM 7349 O O . LEU A 1 976 ? 8.332 -10.278 16.424 1.00 96.94 976 LEU A O 1
ATOM 7353 N N . LEU A 1 977 ? 9.408 -8.572 17.428 1.00 97.31 977 LEU A N 1
ATOM 7354 C CA . LEU A 1 977 ? 8.810 -7.479 16.677 1.00 97.31 977 LEU A CA 1
ATOM 7355 C C . LEU A 1 977 ? 9.815 -6.949 15.649 1.00 97.31 977 LEU A C 1
ATOM 7357 O O . LEU A 1 977 ? 10.791 -6.296 16.017 1.00 97.31 977 LEU A O 1
ATOM 7361 N N . THR A 1 978 ? 9.562 -7.207 14.367 1.00 97.38 978 THR A N 1
ATOM 7362 C CA . THR A 1 978 ? 10.413 -6.767 13.250 1.00 97.38 978 THR A CA 1
ATOM 7363 C C . THR A 1 978 ? 9.820 -5.531 12.574 1.00 97.38 978 THR A C 1
ATOM 7365 O O . THR A 1 978 ? 8.638 -5.516 12.242 1.00 97.38 978 THR A O 1
ATOM 7368 N N . ILE A 1 979 ? 10.614 -4.479 12.371 1.00 96.62 979 ILE A N 1
ATOM 7369 C CA . ILE A 1 979 ? 10.148 -3.182 11.851 1.00 96.62 979 ILE A CA 1
ATOM 7370 C C . ILE A 1 979 ? 11.045 -2.728 10.698 1.00 96.62 979 ILE A C 1
ATOM 7372 O O . ILE A 1 979 ? 12.270 -2.741 10.847 1.00 96.62 979 ILE A O 1
ATOM 7376 N N . GLY A 1 980 ? 10.452 -2.350 9.562 1.00 94.06 980 GLY A N 1
ATOM 7377 C CA . GLY A 1 980 ? 11.165 -1.977 8.335 1.00 94.06 980 GLY A CA 1
ATOM 7378 C C . GLY A 1 980 ? 10.345 -2.222 7.066 1.00 94.06 980 GLY A C 1
ATOM 7379 O O . GLY A 1 980 ? 9.121 -2.308 7.106 1.00 94.06 980 GLY A O 1
ATOM 7380 N N . GLU A 1 981 ? 11.018 -2.373 5.927 1.00 89.12 981 GLU A N 1
ATOM 7381 C CA . GLU A 1 981 ? 10.356 -2.607 4.631 1.00 89.12 981 GLU A CA 1
ATOM 7382 C C . GLU A 1 981 ? 11.073 -3.653 3.775 1.00 89.12 981 GLU A C 1
ATOM 7384 O O . GLU A 1 981 ? 10.457 -4.389 3.000 1.00 89.12 981 GLU A O 1
ATOM 7389 N N . ARG A 1 982 ? 12.404 -3.717 3.868 1.00 89.44 982 ARG A N 1
ATOM 7390 C CA . ARG A 1 982 ? 13.197 -4.423 2.867 1.00 89.44 982 ARG A CA 1
ATOM 7391 C C . ARG A 1 982 ? 13.266 -5.912 3.147 1.00 89.44 982 ARG A C 1
ATOM 7393 O O . ARG A 1 982 ? 13.447 -6.369 4.271 1.00 89.44 982 ARG A O 1
ATOM 7400 N N . ARG A 1 983 ? 13.090 -6.683 2.079 1.00 90.00 983 ARG A N 1
ATOM 7401 C CA . ARG A 1 983 ? 13.153 -8.149 2.070 1.00 90.00 983 ARG A CA 1
ATOM 7402 C C . ARG A 1 983 ? 14.514 -8.687 2.563 1.00 90.00 983 ARG A C 1
ATOM 7404 O O . ARG A 1 983 ? 15.524 -8.010 2.354 1.00 90.00 983 ARG A O 1
ATOM 7411 N N . PRO A 1 984 ? 14.556 -9.891 3.166 1.00 91.88 984 PRO A N 1
ATOM 7412 C CA . PRO A 1 984 ? 15.794 -10.578 3.543 1.00 91.88 984 PRO A CA 1
ATOM 7413 C C . PRO A 1 984 ? 16.700 -10.848 2.338 1.00 91.88 984 PRO A C 1
ATOM 7415 O O . PRO A 1 984 ? 16.239 -10.921 1.192 1.00 91.88 984 PRO A O 1
ATOM 7418 N N . HIS A 1 985 ? 17.985 -11.090 2.598 1.00 88.94 985 HIS A N 1
ATOM 7419 C CA . HIS A 1 985 ? 18.844 -11.726 1.606 1.00 88.94 985 HIS A CA 1
ATOM 7420 C C . HIS A 1 985 ? 18.614 -13.250 1.590 1.00 88.94 985 HIS A C 1
ATOM 7422 O O . HIS A 1 985 ? 18.510 -13.874 2.646 1.00 88.94 985 HIS A O 1
ATOM 7428 N N . PRO A 1 986 ? 18.564 -13.886 0.406 1.00 87.50 986 PRO A N 1
ATOM 7429 C CA . PRO A 1 986 ? 18.413 -15.333 0.290 1.00 87.50 986 PRO A CA 1
ATOM 7430 C C . PRO A 1 986 ? 19.720 -16.064 0.667 1.00 87.50 986 PRO A C 1
ATOM 7432 O O . PRO A 1 986 ? 20.807 -15.497 0.509 1.00 87.50 986 PRO A O 1
ATOM 7435 N N . PRO A 1 987 ? 19.670 -17.344 1.082 1.00 83.38 987 PRO A N 1
ATOM 7436 C CA . PRO A 1 987 ? 20.873 -18.131 1.390 1.00 83.38 987 PRO A CA 1
ATOM 7437 C C . PRO A 1 987 ? 21.756 -18.390 0.154 1.00 83.38 987 PRO A C 1
ATOM 7439 O O . PRO A 1 987 ? 22.975 -18.549 0.256 1.00 83.38 987 PRO A O 1
ATOM 7442 N N . THR A 1 988 ? 21.144 -18.433 -1.031 1.00 81.06 988 THR A N 1
ATOM 7443 C CA . THR A 1 988 ? 21.762 -18.743 -2.329 1.00 81.06 988 THR A CA 1
ATOM 7444 C C . THR A 1 988 ? 21.230 -17.800 -3.421 1.00 81.06 988 THR A C 1
ATOM 7446 O O . THR A 1 988 ? 20.412 -16.923 -3.150 1.00 81.06 988 THR A O 1
ATOM 7449 N N . ARG A 1 989 ? 21.724 -17.909 -4.666 1.00 72.69 989 ARG A N 1
ATOM 7450 C CA . ARG A 1 989 ? 21.218 -17.089 -5.787 1.00 72.69 989 ARG A CA 1
ATOM 7451 C C . ARG A 1 989 ? 19.715 -17.335 -5.979 1.00 72.69 989 ARG A C 1
ATOM 7453 O O . ARG A 1 989 ? 19.308 -18.483 -6.117 1.00 72.69 989 ARG A O 1
ATOM 7460 N N . HIS A 1 990 ? 18.919 -16.268 -6.042 1.00 65.19 990 HIS A N 1
ATOM 7461 C CA . HIS A 1 990 ? 17.456 -16.348 -6.073 1.00 65.19 990 HIS A CA 1
ATOM 7462 C C . HIS A 1 990 ? 16.843 -15.515 -7.213 1.00 65.19 990 HIS A C 1
ATOM 7464 O O . HIS A 1 990 ? 17.389 -14.479 -7.603 1.00 65.19 990 HIS A O 1
ATOM 7470 N N . ARG A 1 991 ? 15.663 -15.927 -7.708 1.00 54.66 991 ARG A N 1
ATOM 7471 C CA . ARG A 1 991 ? 14.933 -15.294 -8.834 1.00 54.66 991 ARG A CA 1
ATOM 7472 C C . ARG A 1 991 ? 14.535 -13.822 -8.585 1.00 54.66 991 ARG A C 1
ATOM 7474 O O . ARG A 1 991 ? 14.224 -13.097 -9.528 1.00 54.66 991 ARG A O 1
ATOM 7481 N N . SER A 1 992 ? 14.603 -13.344 -7.337 1.00 57.03 992 SER A N 1
ATOM 7482 C CA . SER A 1 992 ? 14.393 -11.933 -6.958 1.00 57.03 992 SER A CA 1
ATOM 7483 C C . SER A 1 992 ? 15.562 -10.989 -7.295 1.00 57.03 992 SER A C 1
ATOM 7485 O O . SER A 1 992 ? 15.433 -9.782 -7.086 1.00 57.03 992 SER A O 1
ATOM 7487 N N . GLN A 1 993 ? 16.691 -11.519 -7.791 1.00 67.25 993 GLN A N 1
ATOM 7488 C CA . GLN A 1 993 ? 17.941 -10.792 -8.091 1.00 67.25 993 GLN A CA 1
ATOM 7489 C C . GLN A 1 993 ? 18.587 -10.083 -6.881 1.00 67.25 993 GLN A C 1
ATOM 7491 O O . GLN A 1 993 ? 19.492 -9.258 -7.034 1.00 67.25 993 GLN A O 1
ATOM 7496 N N . VAL A 1 994 ? 18.164 -10.450 -5.668 1.00 77.62 994 VAL A N 1
ATOM 7497 C CA . VAL A 1 994 ? 18.841 -10.090 -4.418 1.00 77.62 994 VAL A CA 1
ATOM 7498 C C . VAL A 1 994 ? 20.170 -10.842 -4.339 1.00 77.62 994 VAL A C 1
ATOM 7500 O O . VAL A 1 994 ? 20.218 -12.048 -4.591 1.00 77.62 994 VAL A O 1
ATOM 7503 N N . LEU A 1 995 ? 21.258 -10.141 -3.998 1.00 77.62 995 LEU A N 1
ATOM 7504 C CA . LEU A 1 995 ? 22.542 -10.795 -3.724 1.00 77.62 995 LEU A CA 1
ATOM 7505 C C . LEU A 1 995 ? 22.383 -11.734 -2.519 1.00 77.62 995 LEU A C 1
ATOM 7507 O O . LEU A 1 995 ? 21.798 -11.307 -1.525 1.00 77.62 995 LEU A O 1
ATOM 7511 N N . PRO A 1 996 ? 22.895 -12.975 -2.555 1.00 83.50 996 PRO A N 1
ATOM 7512 C CA . PRO A 1 996 ? 22.772 -13.878 -1.419 1.00 83.50 996 PRO A CA 1
ATOM 7513 C C . PRO A 1 996 ? 23.463 -13.316 -0.176 1.00 83.50 996 PRO A C 1
ATOM 7515 O O . PRO A 1 996 ? 24.459 -12.595 -0.283 1.00 83.50 996 PRO A O 1
ATOM 7518 N N . CYS A 1 997 ? 22.960 -13.693 0.998 1.00 83.88 997 CYS A N 1
ATOM 7519 C CA . CYS A 1 997 ? 23.573 -13.373 2.280 1.00 83.88 997 CYS A CA 1
ATOM 7520 C C . CYS A 1 997 ? 25.061 -13.790 2.258 1.00 83.88 997 CYS A C 1
ATOM 7522 O O . CYS A 1 997 ? 25.357 -14.950 1.947 1.00 83.88 997 CYS A O 1
ATOM 7524 N N . PRO A 1 998 ? 26.022 -12.914 2.614 1.00 80.69 998 PRO A N 1
ATOM 7525 C CA . PRO A 1 998 ? 27.442 -13.266 2.702 1.00 80.69 998 PRO A CA 1
ATOM 7526 C C . PRO A 1 998 ? 27.731 -14.456 3.630 1.00 80.69 998 PRO A C 1
ATOM 7528 O O . PRO A 1 998 ? 28.685 -15.198 3.397 1.00 80.69 998 PRO A O 1
ATOM 7531 N N . ARG A 1 999 ? 26.891 -14.666 4.654 1.00 81.56 999 ARG A N 1
ATOM 7532 C CA . ARG A 1 999 ? 26.940 -15.816 5.574 1.00 81.56 999 ARG A CA 1
ATOM 7533 C C . ARG A 1 999 ? 26.089 -17.014 5.124 1.00 81.56 999 ARG A C 1
ATOM 7535 O O . ARG A 1 999 ? 26.134 -18.047 5.783 1.00 81.56 999 ARG A O 1
ATOM 7542 N N . ARG A 1 1000 ? 25.358 -16.898 4.005 1.00 85.38 1000 ARG A N 1
ATOM 7543 C CA . ARG A 1 1000 ? 24.431 -17.902 3.437 1.00 85.38 1000 ARG A CA 1
ATOM 7544 C C . ARG A 1 1000 ? 23.353 -18.387 4.414 1.00 85.38 1000 ARG A C 1
ATOM 7546 O O . ARG A 1 1000 ? 22.966 -19.552 4.383 1.00 85.38 1000 ARG A O 1
ATOM 7553 N N . LEU A 1 1001 ? 22.892 -17.493 5.283 1.00 88.25 1001 LEU A N 1
ATOM 7554 C CA . LEU A 1 1001 ? 21.813 -17.773 6.225 1.00 88.25 1001 LEU A CA 1
ATOM 7555 C C . LEU A 1 1001 ? 20.483 -17.921 5.479 1.00 88.25 1001 LEU A C 1
ATOM 7557 O O . LEU A 1 1001 ? 20.202 -17.167 4.547 1.00 88.25 1001 LEU A O 1
ATOM 7561 N N . ASP A 1 1002 ? 19.678 -18.891 5.900 1.00 92.00 1002 ASP A N 1
ATOM 7562 C CA . ASP A 1 1002 ? 18.333 -19.123 5.380 1.00 92.00 1002 ASP A CA 1
ATOM 7563 C C . ASP A 1 1002 ? 17.309 -18.552 6.367 1.00 92.00 1002 ASP A C 1
ATOM 7565 O O . ASP A 1 1002 ? 17.141 -19.059 7.480 1.00 92.00 1002 ASP A O 1
ATOM 7569 N N . TYR A 1 1003 ? 16.648 -17.466 5.965 1.00 92.94 1003 TYR A N 1
ATOM 7570 C CA . TYR A 1 1003 ? 15.672 -16.782 6.806 1.00 92.94 1003 TYR A CA 1
ATOM 7571 C C . TYR A 1 1003 ? 14.412 -17.631 7.058 1.00 92.94 1003 TYR A C 1
ATOM 7573 O O . TYR A 1 1003 ? 13.820 -17.514 8.128 1.00 92.94 1003 TYR A O 1
ATOM 7581 N N . GLU A 1 1004 ? 14.019 -18.519 6.134 1.00 92.56 1004 GLU A N 1
ATOM 7582 C CA . GLU A 1 1004 ? 12.839 -19.379 6.301 1.00 92.56 1004 GLU A CA 1
ATOM 7583 C C . GLU A 1 1004 ? 13.131 -20.499 7.305 1.00 92.56 1004 GLU A C 1
ATOM 7585 O O . GLU A 1 1004 ? 12.308 -20.767 8.182 1.00 92.56 1004 GLU A O 1
ATOM 7590 N N . ALA A 1 1005 ? 14.333 -21.083 7.257 1.00 92.75 1005 ALA A N 1
ATOM 7591 C CA . ALA A 1 1005 ? 14.783 -22.059 8.253 1.00 92.75 1005 ALA A CA 1
ATOM 7592 C C . ALA A 1 1005 ? 14.904 -21.442 9.662 1.00 92.75 1005 ALA A C 1
ATOM 7594 O O . ALA A 1 1005 ? 14.450 -22.034 10.642 1.00 92.75 1005 ALA A O 1
ATOM 7595 N N . LEU A 1 1006 ? 15.453 -20.226 9.771 1.00 95.06 1006 LEU A N 1
ATOM 7596 C CA . LEU A 1 1006 ? 15.548 -19.500 11.046 1.00 95.06 1006 LEU A CA 1
ATOM 7597 C C . LEU A 1 1006 ? 14.161 -19.144 11.613 1.00 95.06 1006 LEU A C 1
ATOM 7599 O O . LEU A 1 1006 ? 13.941 -19.258 12.818 1.00 95.06 1006 LEU A O 1
ATOM 7603 N N . LEU A 1 1007 ? 13.200 -18.773 10.760 1.00 94.69 1007 LEU A N 1
ATOM 7604 C CA . LEU A 1 1007 ? 11.809 -18.546 11.169 1.00 94.69 1007 LEU A CA 1
ATOM 7605 C C . LEU A 1 1007 ? 11.104 -19.831 11.622 1.00 94.69 1007 LEU A C 1
ATOM 7607 O O . LEU A 1 1007 ? 10.286 -19.775 12.540 1.00 94.69 1007 LEU A O 1
ATOM 7611 N N . GLN A 1 1008 ? 11.411 -20.984 11.020 1.00 93.25 1008 GLN A N 1
ATOM 7612 C CA . GLN A 1 1008 ? 10.900 -22.280 11.480 1.00 93.25 1008 GLN A CA 1
ATOM 7613 C C . GLN A 1 1008 ? 11.453 -22.649 12.865 1.00 93.25 1008 GLN A C 1
ATOM 7615 O O . GLN A 1 1008 ? 10.685 -23.088 13.718 1.00 93.25 1008 GLN A O 1
ATOM 7620 N N . GLU A 1 1009 ? 12.741 -22.408 13.137 1.00 93.50 1009 GLU A N 1
ATOM 7621 C CA . GLU A 1 1009 ? 13.328 -22.637 14.469 1.00 93.50 1009 GLU A CA 1
ATOM 7622 C C . GLU A 1 1009 ? 12.726 -21.711 15.541 1.00 93.50 1009 GLU A C 1
ATOM 7624 O O . GLU A 1 1009 ? 12.401 -22.157 16.645 1.00 93.50 1009 GLU A O 1
ATOM 7629 N N . LEU A 1 1010 ? 12.499 -20.433 15.213 1.00 92.44 1010 LEU A N 1
ATOM 7630 C CA . LEU A 1 1010 ? 11.809 -19.507 16.116 1.00 92.44 1010 LEU A CA 1
ATOM 7631 C C . LEU A 1 1010 ? 10.372 -19.964 16.402 1.00 92.44 1010 LEU A C 1
ATOM 7633 O O . LEU A 1 1010 ? 9.981 -20.016 17.564 1.00 92.44 1010 LEU A O 1
ATOM 7637 N N . ARG A 1 1011 ? 9.603 -20.372 15.383 1.00 91.94 1011 ARG A N 1
ATOM 7638 C CA . ARG A 1 1011 ? 8.236 -20.905 15.562 1.00 91.94 1011 ARG A CA 1
ATOM 7639 C C . ARG A 1 1011 ? 8.185 -22.225 16.337 1.00 91.94 1011 ARG A C 1
ATOM 7641 O O . ARG A 1 1011 ? 7.186 -22.495 16.995 1.00 91.94 1011 ARG A O 1
ATOM 7648 N N . ALA A 1 1012 ? 9.247 -23.028 16.298 1.00 87.62 1012 ALA A N 1
ATOM 7649 C CA . ALA A 1 1012 ? 9.373 -24.238 17.110 1.00 87.62 1012 ALA A CA 1
ATOM 7650 C C . ALA A 1 1012 ? 9.685 -23.953 18.597 1.00 87.62 1012 ALA A C 1
ATOM 7652 O O . ALA A 1 1012 ? 9.598 -24.861 19.424 1.00 87.62 1012 ALA A O 1
ATOM 7653 N N . SER A 1 1013 ? 10.040 -22.713 18.955 1.00 84.75 1013 SER A N 1
ATOM 7654 C CA . SER A 1 1013 ? 10.367 -22.325 20.331 1.00 84.75 1013 SER A CA 1
ATOM 7655 C C . SER A 1 1013 ? 9.089 -22.085 21.160 1.00 84.75 1013 SER A C 1
ATOM 7657 O O . SER A 1 1013 ? 8.292 -21.212 20.804 1.00 84.75 1013 SER A O 1
ATOM 7659 N N . PRO A 1 1014 ? 8.863 -22.807 22.279 1.00 78.12 1014 PRO A N 1
ATOM 7660 C CA . PRO A 1 1014 ? 7.647 -22.659 23.080 1.00 78.12 1014 PRO A CA 1
ATOM 7661 C C . PRO A 1 1014 ? 7.428 -21.226 23.578 1.00 78.12 1014 PRO A C 1
ATOM 7663 O O . PRO A 1 1014 ? 8.313 -20.621 24.176 1.00 78.12 1014 PRO A O 1
ATOM 7666 N N . GLY A 1 1015 ? 6.227 -20.685 23.356 1.00 82.44 1015 GLY A N 1
ATOM 7667 C CA . GLY A 1 1015 ? 5.880 -19.327 23.787 1.00 82.44 1015 GLY A CA 1
ATOM 7668 C C . GLY A 1 1015 ? 6.497 -18.202 22.948 1.00 82.44 1015 GLY A C 1
ATOM 7669 O O . GLY A 1 1015 ? 6.472 -17.056 23.399 1.00 82.44 1015 GLY A O 1
ATOM 7670 N N . MET A 1 1016 ? 7.033 -18.501 21.759 1.00 90.38 1016 MET A N 1
ATOM 7671 C CA . MET A 1 1016 ? 7.354 -17.495 20.743 1.00 90.38 1016 MET A CA 1
ATOM 7672 C C . MET A 1 1016 ? 6.078 -16.875 20.143 1.00 90.38 1016 MET A C 1
ATOM 7674 O O . MET A 1 1016 ? 5.027 -17.510 20.065 1.00 90.38 1016 MET A O 1
ATOM 7678 N N . THR A 1 1017 ? 6.168 -15.629 19.690 1.00 93.25 1017 THR A N 1
ATOM 7679 C CA . THR A 1 1017 ? 5.189 -14.973 18.812 1.00 93.25 1017 THR A CA 1
ATOM 7680 C C . THR A 1 1017 ? 5.949 -14.044 17.867 1.00 93.25 1017 THR A C 1
ATOM 7682 O O . THR A 1 1017 ? 6.778 -13.251 18.319 1.00 93.25 1017 THR A O 1
ATOM 7685 N N . LEU A 1 1018 ? 5.701 -14.139 16.563 1.00 95.62 1018 LEU A N 1
ATOM 7686 C CA . LEU A 1 1018 ? 6.340 -13.302 15.549 1.00 95.62 1018 LEU A CA 1
ATOM 7687 C C . LEU A 1 1018 ? 5.391 -12.188 15.102 1.00 95.62 1018 LEU A C 1
ATOM 7689 O O . LEU A 1 1018 ? 4.222 -12.432 14.801 1.00 95.62 1018 LEU A O 1
ATOM 7693 N N . ALA A 1 1019 ? 5.902 -10.964 15.036 1.00 95.50 1019 ALA A N 1
ATOM 7694 C CA . ALA A 1 1019 ? 5.143 -9.768 14.703 1.00 95.50 1019 ALA A CA 1
ATOM 7695 C C . ALA A 1 1019 ? 5.948 -8.858 13.772 1.00 95.50 1019 ALA A C 1
ATOM 7697 O O . ALA A 1 1019 ? 7.161 -8.706 13.941 1.00 95.50 1019 ALA A O 1
ATOM 7698 N N . ALA A 1 1020 ? 5.275 -8.194 12.831 1.00 96.06 1020 ALA A N 1
ATOM 7699 C CA . ALA A 1 1020 ? 5.931 -7.246 11.938 1.00 96.06 1020 ALA A CA 1
ATOM 7700 C C . ALA A 1 1020 ? 5.146 -5.943 11.741 1.00 96.06 1020 ALA A C 1
ATOM 7702 O O . ALA A 1 1020 ? 3.919 -5.955 11.632 1.00 96.06 1020 ALA A O 1
ATOM 7703 N N . ILE A 1 1021 ? 5.879 -4.831 11.646 1.00 96.25 1021 ILE A N 1
ATOM 7704 C CA . ILE A 1 1021 ? 5.378 -3.524 11.205 1.00 96.25 1021 ILE A CA 1
ATOM 7705 C C . ILE A 1 1021 ? 6.135 -3.146 9.928 1.00 96.25 1021 ILE A C 1
ATOM 7707 O O . ILE A 1 1021 ? 7.358 -3.017 9.942 1.00 96.25 1021 ILE A O 1
ATOM 7711 N N . CYS A 1 1022 ? 5.399 -2.982 8.834 1.00 94.06 1022 CYS A N 1
ATOM 7712 C CA . CYS A 1 1022 ? 5.914 -2.668 7.508 1.00 94.06 1022 CYS A CA 1
ATOM 7713 C C . CYS A 1 1022 ? 5.746 -1.180 7.183 1.00 94.06 1022 CYS A C 1
ATOM 7715 O O . CYS A 1 1022 ? 4.663 -0.635 7.398 1.00 94.06 1022 CYS A O 1
ATOM 7717 N N . ASP A 1 1023 ? 6.747 -0.540 6.571 1.00 92.69 1023 ASP A N 1
ATOM 7718 C CA . ASP A 1 1023 ? 6.609 0.829 6.034 1.00 92.69 1023 ASP A CA 1
ATOM 7719 C C . ASP A 1 1023 ? 5.488 0.938 4.977 1.00 92.69 1023 ASP A C 1
ATOM 7721 O O . ASP A 1 1023 ? 4.894 2.000 4.824 1.00 92.69 1023 ASP A O 1
ATOM 7725 N N . LEU A 1 1024 ? 5.163 -0.161 4.280 1.00 86.38 1024 LEU A N 1
ATOM 7726 C CA . LEU A 1 1024 ? 4.038 -0.269 3.340 1.00 86.38 1024 LEU A CA 1
ATOM 7727 C C . LEU A 1 1024 ? 2.869 -1.092 3.919 1.00 86.38 1024 LEU A C 1
ATOM 7729 O O . LEU A 1 1024 ? 3.098 -2.009 4.710 1.00 86.38 1024 LEU A O 1
ATOM 7733 N N . PRO A 1 1025 ? 1.613 -0.862 3.480 1.00 84.31 1025 PRO A N 1
ATOM 7734 C CA . PRO A 1 1025 ? 0.483 -1.725 3.827 1.00 84.31 1025 PRO A CA 1
ATOM 7735 C C . PRO A 1 1025 ? 0.729 -3.189 3.440 1.00 84.31 1025 PRO A C 1
ATOM 7737 O O . PRO A 1 1025 ? 1.315 -3.469 2.395 1.00 84.31 1025 PRO A O 1
ATOM 7740 N N . ALA A 1 1026 ? 0.267 -4.136 4.263 1.00 76.88 1026 ALA A N 1
ATOM 7741 C CA . ALA A 1 1026 ? 0.620 -5.559 4.144 1.00 76.88 1026 ALA A CA 1
ATOM 7742 C C . ALA A 1 1026 ? 0.309 -6.207 2.782 1.00 76.88 1026 ALA A C 1
ATOM 7744 O O . ALA A 1 1026 ? 0.975 -7.161 2.386 1.00 76.88 1026 ALA A O 1
ATOM 7745 N N . ASP A 1 1027 ? -0.705 -5.702 2.084 1.00 78.00 1027 ASP A N 1
ATOM 7746 C CA . ASP A 1 1027 ? -1.113 -6.036 0.715 1.00 78.00 1027 ASP A CA 1
ATOM 7747 C C . ASP A 1 1027 ? -0.048 -5.669 -0.335 1.00 78.00 1027 ASP A C 1
ATOM 7749 O O . ASP A 1 1027 ? 0.178 -6.451 -1.263 1.00 78.00 1027 ASP A O 1
ATOM 7753 N N . ARG A 1 1028 ? 0.670 -4.556 -0.134 1.00 78.38 1028 ARG A N 1
ATOM 7754 C CA . ARG A 1 1028 ? 1.809 -4.101 -0.951 1.00 78.38 1028 ARG A CA 1
ATOM 7755 C C . ARG A 1 1028 ? 3.176 -4.556 -0.421 1.00 78.38 1028 ARG A C 1
ATOM 7757 O O . ARG A 1 1028 ? 4.117 -4.637 -1.202 1.00 78.38 1028 ARG A O 1
ATOM 7764 N N . ALA A 1 1029 ? 3.289 -4.890 0.866 1.00 78.56 1029 ALA A N 1
ATOM 7765 C CA . ALA A 1 1029 ? 4.519 -5.416 1.463 1.00 78.56 1029 ALA A CA 1
ATOM 7766 C C . ALA A 1 1029 ? 4.940 -6.775 0.858 1.00 78.56 1029 ALA A C 1
ATOM 7768 O O . ALA A 1 1029 ? 4.090 -7.606 0.514 1.00 78.56 1029 ALA A O 1
ATOM 7769 N N . ASP A 1 1030 ? 6.257 -7.011 0.770 1.00 84.00 1030 ASP A N 1
ATOM 7770 C CA . ASP A 1 1030 ? 6.859 -8.241 0.226 1.00 84.00 1030 ASP A CA 1
ATOM 7771 C C . ASP A 1 1030 ? 6.364 -9.500 0.977 1.00 84.00 1030 ASP A C 1
ATOM 7773 O O . ASP A 1 1030 ? 6.099 -9.478 2.183 1.00 84.00 1030 ASP A O 1
ATOM 7777 N N . ARG A 1 1031 ? 6.252 -10.636 0.271 1.00 83.81 1031 ARG A N 1
ATOM 7778 C CA . ARG A 1 1031 ? 5.812 -11.918 0.853 1.00 83.81 1031 ARG A CA 1
ATOM 7779 C C . ARG A 1 1031 ? 6.659 -12.324 2.062 1.00 83.81 1031 ARG A C 1
ATOM 7781 O O . ARG A 1 1031 ? 6.098 -12.875 3.007 1.00 83.81 1031 ARG A O 1
ATOM 7788 N N . ALA A 1 1032 ? 7.961 -12.040 2.062 1.00 85.94 1032 ALA A N 1
ATOM 7789 C CA . ALA A 1 1032 ? 8.836 -12.346 3.190 1.00 85.94 1032 ALA A CA 1
ATOM 7790 C C . ALA A 1 1032 ? 8.367 -11.652 4.480 1.00 85.94 1032 ALA A C 1
ATOM 7792 O O . ALA A 1 1032 ? 8.344 -12.278 5.537 1.00 85.94 1032 ALA A O 1
ATOM 7793 N N . TRP A 1 1033 ? 7.874 -10.414 4.400 1.00 88.38 1033 TRP A N 1
ATOM 7794 C CA . TRP A 1 1033 ? 7.350 -9.685 5.560 1.00 88.38 1033 TRP A CA 1
ATOM 7795 C C . TRP A 1 1033 ? 6.070 -10.291 6.138 1.00 88.38 1033 TRP A C 1
ATOM 7797 O O . TRP A 1 1033 ? 5.878 -10.280 7.351 1.00 88.38 1033 TRP A O 1
ATOM 7807 N N . ARG A 1 1034 ? 5.255 -10.947 5.305 1.00 87.25 1034 ARG A N 1
ATOM 7808 C CA . ARG A 1 1034 ? 4.115 -11.766 5.761 1.00 87.25 1034 ARG A CA 1
ATOM 7809 C C . ARG A 1 1034 ? 4.542 -13.075 6.438 1.00 87.25 1034 ARG A C 1
ATOM 7811 O O . ARG A 1 1034 ? 3.701 -13.730 7.032 1.00 87.25 1034 ARG A O 1
ATOM 7818 N N . SER A 1 1035 ? 5.819 -13.463 6.348 1.00 89.69 1035 SER A N 1
ATOM 7819 C CA . SER A 1 1035 ? 6.388 -14.624 7.053 1.00 89.69 1035 SER A CA 1
ATOM 7820 C C . SER A 1 1035 ? 7.165 -14.254 8.327 1.00 89.69 1035 SER A C 1
ATOM 7822 O O . SER A 1 1035 ? 7.309 -15.107 9.204 1.00 89.69 1035 SER A O 1
ATOM 7824 N N . LEU A 1 1036 ? 7.590 -12.987 8.460 1.00 92.50 1036 LEU A N 1
ATOM 7825 C CA . LEU A 1 1036 ? 8.178 -12.384 9.673 1.00 92.50 1036 LEU A CA 1
ATOM 7826 C C . LEU A 1 1036 ? 7.138 -12.097 10.777 1.00 92.50 1036 LEU A C 1
ATOM 7828 O O . LEU A 1 1036 ? 7.488 -11.613 11.849 1.00 92.50 1036 LEU A O 1
ATOM 7832 N N . SER A 1 1037 ? 5.867 -12.382 10.505 1.00 91.94 1037 SER A N 1
ATOM 7833 C CA . SER A 1 1037 ? 4.722 -12.187 11.388 1.00 91.94 1037 SER A CA 1
ATOM 7834 C C . SER A 1 1037 ? 3.857 -13.447 11.367 1.00 91.94 1037 SER A C 1
ATOM 7836 O O . SER A 1 1037 ? 3.790 -14.120 10.339 1.00 91.94 1037 SER A O 1
ATOM 7838 N N . ASP A 1 1038 ? 3.209 -13.777 12.483 1.00 88.62 1038 ASP A N 1
ATOM 7839 C CA . ASP A 1 1038 ? 2.210 -14.853 12.559 1.00 88.62 1038 ASP A CA 1
ATOM 7840 C C . ASP A 1 1038 ? 0.791 -14.349 12.217 1.00 88.62 1038 ASP A C 1
ATOM 7842 O O . ASP A 1 1038 ? -0.061 -15.129 11.796 1.00 88.62 1038 ASP A O 1
ATOM 7846 N N . GLY A 1 1039 ? 0.556 -13.035 12.332 1.00 85.62 1039 GLY A N 1
ATOM 7847 C CA . GLY A 1 1039 ? -0.630 -12.328 11.827 1.00 85.62 1039 GLY A CA 1
ATOM 7848 C C . GLY A 1 1039 ? -0.333 -11.453 10.599 1.00 85.62 1039 GLY A C 1
ATOM 7849 O O . GLY A 1 1039 ? 0.795 -11.421 10.099 1.00 85.62 1039 GLY A O 1
ATOM 7850 N N . ARG A 1 1040 ? -1.324 -10.685 10.117 1.00 84.38 1040 ARG A N 1
ATOM 7851 C CA . ARG A 1 1040 ? -1.113 -9.670 9.062 1.00 84.38 1040 ARG A CA 1
ATOM 7852 C C . ARG A 1 1040 ? -0.132 -8.598 9.578 1.00 84.38 1040 ARG A C 1
ATOM 7854 O O . ARG A 1 1040 ? -0.409 -8.028 10.627 1.00 84.38 1040 ARG A O 1
ATOM 7861 N N . PRO A 1 1041 ? 0.971 -8.283 8.869 1.00 91.19 1041 PRO A N 1
ATOM 7862 C CA . PRO A 1 1041 ? 1.853 -7.187 9.270 1.00 91.19 1041 PRO A CA 1
ATOM 7863 C C . PRO A 1 1041 ? 1.105 -5.853 9.381 1.00 91.19 1041 PRO A C 1
ATOM 7865 O O . PRO A 1 1041 ? 0.274 -5.530 8.529 1.00 91.19 1041 PRO A O 1
ATOM 7868 N N . ALA A 1 1042 ? 1.403 -5.065 10.410 1.00 92.75 1042 ALA A N 1
ATOM 7869 C CA . ALA A 1 1042 ? 0.801 -3.747 10.589 1.00 92.75 1042 ALA A CA 1
ATOM 7870 C C . ALA A 1 1042 ? 1.496 -2.693 9.706 1.00 92.75 1042 ALA A C 1
ATOM 7872 O O . ALA A 1 1042 ? 2.654 -2.855 9.333 1.00 92.75 1042 ALA A O 1
ATOM 7873 N N . HIS A 1 1043 ? 0.804 -1.604 9.365 1.00 93.62 1043 HIS A N 1
ATOM 7874 C CA . HIS A 1 1043 ? 1.342 -0.529 8.521 1.00 93.62 1043 HIS A CA 1
ATOM 7875 C C . HIS A 1 1043 ? 1.940 0.600 9.375 1.00 93.62 1043 HIS A C 1
ATOM 7877 O O . HIS A 1 1043 ? 1.240 1.146 10.222 1.00 93.62 1043 HIS A O 1
ATOM 7883 N N . LEU A 1 1044 ? 3.196 0.989 9.139 1.00 92.75 1044 LEU A N 1
ATOM 7884 C CA . LEU A 1 1044 ? 3.958 1.939 9.963 1.00 92.75 1044 LEU A CA 1
ATOM 7885 C C . LEU A 1 1044 ? 3.225 3.268 10.203 1.00 92.75 1044 LEU A C 1
ATOM 7887 O O . LEU A 1 1044 ? 3.199 3.761 11.332 1.00 92.75 1044 LEU A O 1
ATOM 7891 N N . GLU A 1 1045 ? 2.597 3.839 9.175 1.00 88.50 1045 GLU A N 1
ATOM 7892 C CA . GLU A 1 1045 ? 1.885 5.117 9.295 1.00 88.50 1045 GLU A CA 1
ATOM 7893 C C . GLU A 1 1045 ? 0.508 4.969 9.966 1.00 88.50 1045 GLU A C 1
ATOM 7895 O O . GLU A 1 1045 ? 0.097 5.866 10.698 1.00 88.50 1045 GLU A O 1
ATOM 7900 N N . ALA A 1 1046 ? -0.172 3.830 9.776 1.00 86.94 1046 ALA A N 1
ATOM 7901 C CA . ALA A 1 1046 ? -1.575 3.623 10.164 1.00 86.94 1046 ALA A CA 1
ATOM 7902 C C . ALA A 1 1046 ? -1.803 2.669 11.358 1.00 86.94 1046 ALA A C 1
ATOM 7904 O O . ALA A 1 1046 ? -2.949 2.386 11.697 1.00 86.94 1046 ALA A O 1
ATOM 7905 N N . VAL A 1 1047 ? -0.746 2.139 11.981 1.00 89.12 1047 VAL A N 1
ATOM 7906 C CA . VAL A 1 1047 ? -0.856 1.206 13.114 1.00 89.12 1047 VAL A CA 1
ATOM 7907 C C . VAL A 1 1047 ? -1.317 1.912 14.394 1.00 89.12 1047 VAL A C 1
ATOM 7909 O O . VAL A 1 1047 ? -0.592 2.732 14.963 1.00 89.12 1047 VAL A O 1
ATOM 7912 N N . ASP A 1 1048 ? -2.493 1.535 14.903 1.00 88.06 1048 ASP A N 1
ATOM 7913 C CA . ASP A 1 1048 ? -2.835 1.788 16.302 1.00 88.06 1048 ASP A CA 1
ATOM 7914 C C . ASP A 1 1048 ? -2.008 0.841 17.185 1.00 88.06 1048 ASP A C 1
ATOM 7916 O O . ASP A 1 1048 ? -2.156 -0.382 17.163 1.00 88.06 1048 ASP A O 1
ATOM 7920 N N . VAL A 1 1049 ? -1.098 1.423 17.967 1.00 88.06 1049 VAL A N 1
ATOM 7921 C CA . VAL A 1 1049 ? -0.192 0.681 18.850 1.00 88.06 1049 VAL A CA 1
ATOM 7922 C C . VAL A 1 1049 ? -0.934 -0.043 19.982 1.00 88.06 1049 VAL A C 1
ATOM 7924 O O . VAL A 1 1049 ? -0.473 -1.097 20.412 1.00 88.06 1049 VAL A O 1
ATOM 7927 N N . ARG A 1 1050 ? -2.079 0.456 20.464 1.00 80.81 1050 ARG A N 1
ATOM 7928 C CA . ARG A 1 1050 ? -2.879 -0.233 21.491 1.00 80.81 1050 ARG A CA 1
ATOM 7929 C C . ARG A 1 1050 ? -3.581 -1.455 20.912 1.00 80.81 1050 ARG A C 1
ATOM 7931 O O . ARG A 1 1050 ? -3.550 -2.509 21.543 1.00 80.81 1050 ARG A O 1
ATOM 7938 N N . GLU A 1 1051 ? -4.161 -1.342 19.719 1.00 79.94 1051 GLU A N 1
ATOM 7939 C CA . GLU A 1 1051 ? -4.766 -2.491 19.034 1.00 79.94 1051 GLU A CA 1
ATOM 7940 C C . GLU A 1 1051 ? -3.715 -3.542 18.661 1.00 79.94 1051 GLU A C 1
ATOM 7942 O O . GLU A 1 1051 ? -3.876 -4.714 18.991 1.00 79.94 1051 GLU A O 1
ATOM 7947 N N . PHE A 1 1052 ? -2.585 -3.130 18.089 1.00 87.25 1052 PHE A N 1
ATOM 7948 C CA . PHE A 1 1052 ? -1.492 -4.042 17.752 1.00 87.25 1052 PHE A CA 1
ATOM 7949 C C . PHE A 1 1052 ? -0.950 -4.790 18.985 1.00 87.25 1052 PHE A C 1
ATOM 7951 O O . PHE A 1 1052 ? -0.732 -5.999 18.947 1.00 87.25 1052 PHE A O 1
ATOM 7958 N N . LEU A 1 1053 ? -0.801 -4.112 20.129 1.00 86.94 1053 LEU A N 1
ATOM 7959 C CA . LEU A 1 1053 ? -0.406 -4.768 21.381 1.00 86.94 1053 LEU A CA 1
ATOM 7960 C C . LEU A 1 1053 ? -1.498 -5.688 21.954 1.00 86.94 1053 LEU A C 1
ATOM 7962 O O . LEU A 1 1053 ? -1.163 -6.661 22.633 1.00 86.94 1053 LEU A O 1
ATOM 7966 N N . ARG A 1 1054 ? -2.780 -5.429 21.663 1.00 79.81 1054 ARG A N 1
ATOM 7967 C CA . ARG A 1 1054 ? -3.912 -6.311 21.996 1.00 79.81 1054 ARG A CA 1
ATOM 7968 C C . ARG A 1 1054 ? -3.888 -7.595 21.168 1.00 79.81 1054 ARG A C 1
ATOM 7970 O O . ARG A 1 1054 ? -4.070 -8.669 21.734 1.00 79.81 1054 ARG A O 1
ATOM 7977 N N . GLU A 1 1055 ? -3.618 -7.507 19.867 1.00 82.50 1055 GLU A N 1
ATOM 7978 C CA . GLU A 1 1055 ? -3.480 -8.678 18.985 1.00 82.50 1055 GLU A CA 1
ATOM 7979 C C . GLU A 1 1055 ? -2.300 -9.579 19.381 1.00 82.50 1055 GLU A C 1
ATOM 7981 O O . GLU A 1 1055 ? -2.407 -10.801 19.320 1.00 82.50 1055 GLU A O 1
ATOM 7986 N N . LEU A 1 1056 ? -1.200 -8.992 19.864 1.00 85.00 1056 LEU A N 1
ATOM 7987 C CA . LEU A 1 1056 ? -0.032 -9.729 20.366 1.00 85.00 1056 LEU A CA 1
ATOM 7988 C C . LEU A 1 1056 ? -0.188 -10.260 21.805 1.00 85.00 1056 LEU A C 1
ATOM 7990 O O . LEU A 1 1056 ? 0.769 -10.807 22.356 1.00 85.00 1056 LEU A O 1
ATOM 7994 N N . GLU A 1 1057 ? -1.357 -10.079 22.433 1.00 80.06 1057 GLU A N 1
ATOM 7995 C CA . GLU A 1 1057 ? -1.621 -10.381 23.852 1.00 80.06 1057 GLU A CA 1
ATOM 7996 C C . GLU A 1 1057 ? -0.606 -9.728 24.824 1.00 80.06 1057 GLU A C 1
ATOM 7998 O O . GLU A 1 1057 ? -0.337 -10.239 25.916 1.00 80.06 1057 GLU A O 1
ATOM 8003 N N . LEU A 1 1058 ? -0.023 -8.594 24.423 1.00 79.56 1058 LEU A N 1
ATOM 8004 C CA . LEU A 1 1058 ? 0.862 -7.753 25.236 1.00 79.56 1058 LEU A CA 1
ATOM 8005 C C . LEU A 1 1058 ? 0.101 -6.600 25.916 1.00 79.56 1058 LEU A C 1
ATOM 8007 O O . LEU A 1 1058 ? 0.656 -5.919 26.776 1.00 79.56 1058 LEU A O 1
ATOM 8011 N N . SER A 1 1059 ? -1.165 -6.372 25.557 1.00 63.34 1059 SER A N 1
ATOM 8012 C CA . SER A 1 1059 ? -2.023 -5.356 26.166 1.00 63.34 1059 SER A CA 1
ATOM 8013 C C . SER A 1 1059 ? -2.284 -5.639 27.647 1.00 63.34 1059 SER A C 1
ATOM 8015 O O . SER A 1 1059 ? -2.974 -6.599 27.996 1.00 63.34 1059 SER A O 1
ATOM 8017 N N . PHE A 1 1060 ? -1.797 -4.750 28.512 1.00 56.19 1060 PHE A N 1
ATOM 8018 C CA . PHE A 1 1060 ? -2.248 -4.652 29.904 1.00 56.19 1060 PHE A CA 1
ATOM 8019 C C . PHE A 1 1060 ? -3.473 -3.726 30.046 1.00 56.19 1060 PHE A C 1
ATOM 8021 O O . PHE A 1 1060 ? -4.243 -3.854 30.994 1.00 56.19 1060 PHE A O 1
ATOM 8028 N N . ALA A 1 1061 ? -3.665 -2.812 29.088 1.00 47.47 1061 ALA A N 1
ATOM 8029 C CA . ALA A 1 1061 ? -4.842 -1.960 28.994 1.00 47.47 1061 ALA A CA 1
ATOM 8030 C C . ALA A 1 1061 ? -6.027 -2.698 28.354 1.00 47.47 1061 ALA A C 1
ATOM 8032 O O . ALA A 1 1061 ? -5.872 -3.410 27.359 1.00 47.47 1061 ALA A O 1
ATOM 8033 N N . MET A 1 1062 ? -7.216 -2.481 28.912 1.00 47.50 1062 MET A N 1
ATOM 8034 C CA . MET A 1 1062 ? -8.481 -2.910 28.313 1.00 47.50 1062 MET A CA 1
ATOM 8035 C C . MET A 1 1062 ? -8.808 -2.030 27.087 1.00 47.50 1062 MET A C 1
ATOM 8037 O O . MET A 1 1062 ? -8.230 -0.946 26.942 1.00 47.50 1062 MET A O 1
ATOM 8041 N N . PRO A 1 1063 ? -9.751 -2.428 26.208 1.00 44.41 1063 PRO A N 1
ATOM 8042 C CA . PRO A 1 1063 ? -10.271 -1.519 25.187 1.00 44.41 1063 PRO A CA 1
ATOM 8043 C C . PRO A 1 1063 ? -10.915 -0.267 25.813 1.00 44.41 1063 PRO A C 1
ATOM 8045 O O . PRO A 1 1063 ? -11.103 -0.175 27.031 1.00 44.41 1063 PRO A O 1
ATOM 8048 N N . ALA A 1 1064 ? -11.250 0.722 24.981 1.00 47.31 1064 ALA A N 1
ATOM 8049 C CA . ALA A 1 1064 ? -11.918 1.941 25.433 1.00 47.31 1064 ALA A CA 1
ATOM 8050 C C . ALA A 1 1064 ? -13.339 1.634 25.939 1.00 47.31 1064 ALA A C 1
ATOM 8052 O O . ALA A 1 1064 ? -14.291 1.540 25.169 1.00 47.31 1064 ALA A O 1
ATOM 8053 N N . HIS A 1 1065 ? -13.439 1.467 27.254 1.00 55.56 1065 HIS A N 1
ATOM 8054 C CA . HIS A 1 1065 ? -14.656 1.209 28.010 1.00 55.56 1065 HIS A CA 1
ATOM 8055 C C . HIS A 1 1065 ? -14.693 2.144 29.233 1.00 55.56 1065 HIS A C 1
ATOM 8057 O O . HIS A 1 1065 ? -13.616 2.490 29.741 1.00 55.56 1065 HIS A O 1
ATOM 8063 N N . PRO A 1 1066 ? -15.882 2.510 29.748 1.00 57.31 1066 PRO A N 1
ATOM 8064 C CA . PRO A 1 1066 ? -16.013 3.147 31.058 1.00 57.31 1066 PRO A CA 1
ATOM 8065 C C . PRO A 1 1066 ? -15.315 2.305 32.132 1.00 57.31 1066 PRO A C 1
ATOM 8067 O O . PRO A 1 1066 ? -15.505 1.087 32.200 1.00 57.31 1066 PRO A O 1
ATOM 8070 N N . SER A 1 1067 ? -14.493 2.937 32.973 1.00 70.38 1067 SER A N 1
ATOM 8071 C CA . SER A 1 1067 ? -13.747 2.195 33.994 1.00 70.38 1067 SER A CA 1
ATOM 8072 C C . SER A 1 1067 ? -14.681 1.830 35.147 1.00 70.38 1067 SER A C 1
ATOM 8074 O O . SER A 1 1067 ? -15.201 2.711 35.827 1.00 70.38 1067 SER A O 1
ATOM 8076 N N . PHE A 1 1068 ? -14.916 0.540 35.376 1.00 78.88 1068 PHE A N 1
ATOM 8077 C CA . PHE A 1 1068 ? -15.676 0.067 36.534 1.00 78.88 1068 PHE A CA 1
ATOM 8078 C C . PHE A 1 1068 ? -14.722 -0.382 37.653 1.00 78.88 1068 PHE A C 1
ATOM 8080 O O . PHE A 1 1068 ? -13.721 -1.047 37.366 1.00 78.88 1068 PHE A O 1
ATOM 8087 N N . PRO A 1 1069 ? -15.023 -0.083 38.930 1.00 85.25 1069 PRO A N 1
ATOM 8088 C CA . PRO A 1 1069 ? -14.217 -0.549 40.055 1.00 85.25 1069 PRO A CA 1
ATOM 8089 C C . PRO A 1 1069 ? -14.205 -2.079 40.135 1.00 85.25 1069 PRO A C 1
ATOM 8091 O O . PRO A 1 1069 ? -15.257 -2.714 40.202 1.00 85.25 1069 PRO A O 1
ATOM 8094 N N . MET A 1 1070 ? -13.019 -2.688 40.184 1.00 81.25 1070 MET A N 1
ATOM 8095 C CA . MET A 1 1070 ? -12.882 -4.084 40.602 1.00 81.25 1070 MET A CA 1
ATOM 8096 C C . MET A 1 1070 ? -12.998 -4.160 42.126 1.00 81.25 1070 MET A C 1
ATOM 8098 O O . MET A 1 1070 ? -12.422 -3.328 42.835 1.00 81.25 1070 MET A O 1
ATOM 8102 N N . ALA A 1 1071 ? -13.675 -5.188 42.635 1.00 74.50 1071 ALA A N 1
ATOM 8103 C CA . ALA A 1 1071 ? -13.495 -5.578 44.030 1.00 74.50 1071 ALA A CA 1
ATOM 8104 C C . ALA A 1 1071 ? -12.089 -6.159 44.241 1.00 74.50 1071 ALA A C 1
ATOM 8106 O O . ALA A 1 1071 ? -11.546 -6.825 43.357 1.00 74.50 1071 ALA A O 1
ATOM 8107 N N . GLU A 1 1072 ? -11.529 -5.960 45.432 1.00 66.25 1072 GLU A N 1
ATOM 8108 C CA . GLU A 1 1072 ? -10.518 -6.885 45.939 1.00 66.25 1072 GLU A CA 1
ATOM 8109 C C . GLU A 1 1072 ? -11.232 -8.182 46.352 1.00 66.25 1072 GLU A C 1
ATOM 8111 O O . GLU A 1 1072 ? -12.233 -8.138 47.074 1.00 66.25 1072 GLU A O 1
ATOM 8116 N N . ASP A 1 1073 ? -10.751 -9.329 45.869 1.00 50.41 1073 ASP A N 1
ATOM 8117 C CA . ASP A 1 1073 ? -11.129 -10.621 46.443 1.00 50.41 1073 ASP A CA 1
ATOM 8118 C C . ASP A 1 1073 ? -10.495 -10.721 47.843 1.00 50.41 1073 ASP A C 1
ATOM 8120 O O . ASP A 1 1073 ? -9.319 -10.385 48.016 1.00 50.41 1073 ASP A O 1
ATOM 8124 N N . ALA A 1 1074 ? -11.302 -11.111 48.835 1.00 31.59 1074 ALA A N 1
ATOM 8125 C CA . ALA A 1 1074 ? -10.985 -11.053 50.267 1.00 31.59 1074 ALA A CA 1
ATOM 8126 C C . ALA A 1 1074 ? -10.515 -12.400 50.839 1.00 31.59 1074 ALA A C 1
ATOM 8128 O O . ALA A 1 1074 ? -11.045 -13.440 50.382 1.00 31.59 1074 ALA A O 1
#

Mean predicted aligned error: 23.39 Å

Sequence (1074 aa):
MIGELARALARLRPGAGEPLTADQITDVLRLAPAWLASQPDGAPRPASRPEPPGHRRDPPAPGPDGDDSLSIPLYRFSDTAADATRSENGASGDASPPDTSPDRPSASPLEPPQTRQTPADAATKTPASGIGIRPPPALPHSLELTRALRRFKQVTHPGRPQVDIDASVQATAHAAGRFVVVMTRPPERALDLALVVDSGPSMQVWDRTFDELELVLAQVGAFRTISRWSLDSRGDRVRLEDTGGRKHPVSRLVDPSGSRLVLIATDGVGDGWYGAKIWRALDRLASSMPTAILQILARDYWAHTAIGRPYVITRAPHRGAPNSQYETRRAVWAGRTRGHPLPIVALSPEGLEHWAQAAVSGTAWTEGITTAPPLPDRPPTAENRELGHGELVRTFLSRASSGGIRLAKALAAAPVLDDVIMDVIQAEVVPGTGIGERAELAVSGLLERTSAGLRFTPEAAEALQDGATVFEQWDIYEAITRYLEEHGELGRGLSVLAPHPQGRHQLDARHAPLAAMRERLAGRLGFPPDGALPATQPTRTPASKPLPASKPVPEPPPDGVQRPEAPEIPEKPKVSKPPGYLTPPAVKAHASADLLPAAAGGPPPPARPARDVLADAIAETDGSPLNVVDVGEIGIAATDVRRDARGAPFSRPFRPVPWADLGGVTPSRELVLRAARLRPEASNLFVCSDPGHLPASRAMGLLREAVPDAPAVAEPGIQVDELLRAAIIEDPIQHRYDLVVLRRDARTGALRLGTVALFRAGARRGDTATVIVNLQPSGGEDTILTIVTTRDGETRLVEQVRAPLEPGRHTLVALLDGPGRVSFRGLNAAPDLRSWSELVAQLPHGPIPASRRAHVICAVEVAGPAERVAERLGRVRQIVTTLGRDAPPGIFRFSLIGYGEHSFDGNPPRRQIKPLPFSVWQGSPQTVLAELARFEQEPGGRRAGAGYPLAAMVEDMLDAVVTKLRQAPADIRTVLLTIGERRPHPPTRHRSQVLPCPRRLDYEALLQELRASPGMTLAAICDLPADRADRAWRSLSDGRPAHLEAVDVREFLRELELSFAMPAHPSFPMAEDA